Protein AF-A0A261BRF2-F1 (afdb_monomer)

Solvent-accessible surface area (backbone atoms only — not comparable to full-atom values): 41954 Å² total; per-residue (Å²): 132,68,72,69,60,55,53,55,58,54,54,64,63,56,60,79,70,39,63,86,68,47,59,76,62,69,67,69,80,64,63,97,81,76,71,51,40,33,42,53,40,31,54,59,48,43,42,53,23,31,44,44,23,51,38,24,49,46,39,28,27,44,70,67,66,56,59,62,63,55,50,51,19,42,69,70,27,16,19,55,68,36,44,59,54,58,74,68,53,64,57,84,68,47,53,61,52,54,48,54,49,48,55,38,27,52,53,49,41,70,72,50,50,72,65,58,52,51,42,54,55,48,50,56,54,48,52,55,47,52,53,52,42,21,49,52,27,50,52,61,74,77,42,69,58,65,62,44,49,51,52,34,54,54,48,65,69,32,67,69,44,57,60,56,64,49,47,47,59,66,69,58,41,50,44,42,34,56,36,45,64,55,70,70,52,92,71,79,66,71,94,47,39,71,64,50,39,47,39,54,49,49,39,58,72,40,42,68,58,55,49,50,25,54,57,35,32,73,42,33,51,67,73,44,48,47,55,49,47,65,40,46,45,58,55,53,49,50,56,48,48,55,51,53,51,53,51,46,51,74,42,44,76,58,58,73,44,45,55,61,42,43,52,52,49,51,53,50,47,50,55,47,42,67,64,45,69,90,40,59,72,73,60,55,17,60,50,45,54,62,48,47,60,33,54,54,46,28,65,36,59,89,47,32,50,81,63,59,70,46,38,34,39,94,50,72,71,55,56,64,42,39,68,55,38,59,69,28,69,65,38,27,63,65,61,40,65,71,47,85,51,61,72,57,58,63,71,42,48,65,51,56,55,49,42,58,45,49,53,56,24,50,54,33,44,54,52,33,50,53,42,41,70,77,24,46,68,32,40,52,52,42,20,50,30,44,33,50,38,29,71,43,45,91,62,70,69,69,64,58,48,59,52,54,41,50,48,59,67,72,32,63,80,51,81,73,80,62,66,70,60,52,55,50,41,66,56,42,54,45,51,61,50,47,40,51,51,39,50,51,51,47,43,51,52,27,51,57,46,54,77,73,40,64,64,66,50,41,53,50,25,52,55,52,57,65,74,52,80,77,52,100,44,43,57,62,31,49,52,56,54,63,70,39,70,39,34,69,59,44,51,62,53,41,63,51,32,60,62,49,49,56,51,41,52,52,38,60,62,43,67,30,64,69,61,52,63,59,29,49,61,49,53,51,49,52,51,53,48,47,72,70,28,44,58,39,57,27,13,39,44,34,52,79,69,64,88,56,68,64,61,57,52,50,51,52,50,40,49,50,38,47,52,57,63,83,33,50,61,52,36,50,53,43,53,53,38,47,49,54,25,50,53,37,47,49,52,48,58,49,50,49,59,44,44,36,75,70,56,82,90,52,90,84,40,71,57,70,62,44,76,62,33,53,62,37,26,29,31,27,9,46,21,46,49,52,46,40,37,50,28,54,50,52,73,42,42,64,64,54,54,52,64,53,66,50,55,68,68,60,44,50,49,43,42,73,65,48,93,45,70,67,45,22,56,47,52,74,54,44,47,63,62,50,50,52,33,52,52,42,42,50,54,48,27,58,52,26,59,79,31,58,85,57,50,66,84,56,42,46,57,49,30,68,56,55,58,68,43,58,51,48,72,91,43,30,54,61,48,24,59,53,50,62,73,67,65,69,85,50,68,73,61,41,50,49,38,55,48,26,47,62,52,40,74,57,70,46,46,48,61,88,54,43,71,29,20,61,43,17,43,56,27,49,55,57,53,47,56,33,46,31,60,72,54,68,66,61,82,86,75,130

InterPro domains:
  IPR003125 Domain of unknown function WSN [PF02206] (38-101)
  IPR003125 Domain of unknown function WSN [SM00453] (36-104)
  IPR053345 Ankyrin repeat-containing protein [PTHR22956] (5-781)

pLDDT: mean 86.09, std 14.33, range [21.94, 97.5]

Structure (mmCIF, N/CA/C/O backbone):
data_AF-A0A261BRF2-F1
#
_entry.id   AF-A0A261BRF2-F1
#
loop_
_atom_site.group_PDB
_atom_site.id
_atom_site.type_symbol
_atom_site.label_atom_id
_atom_site.label_alt_id
_atom_site.label_comp_id
_atom_site.label_asym_id
_atom_site.label_entity_id
_atom_site.label_seq_id
_atom_site.pdbx_PDB_ins_code
_atom_site.Cartn_x
_atom_site.Cartn_y
_atom_site.Cartn_z
_atom_site.occupancy
_atom_site.B_iso_or_equiv
_atom_site.auth_seq_id
_atom_site.auth_comp_id
_atom_site.auth_asym_id
_atom_site.auth_atom_id
_atom_site.pdbx_PDB_model_num
ATOM 1 N N . MET A 1 1 ? 21.878 27.424 11.211 1.00 31.38 1 MET A N 1
ATOM 2 C CA . MET A 1 1 ? 20.551 27.672 10.591 1.00 31.38 1 MET A CA 1
ATOM 3 C C . MET A 1 1 ? 19.812 26.413 10.099 1.00 31.38 1 MET A C 1
ATOM 5 O O . MET A 1 1 ? 18.724 26.542 9.557 1.00 31.38 1 MET A O 1
ATOM 9 N N . TRP A 1 2 ? 20.334 25.199 10.326 1.00 21.94 2 TRP A N 1
ATOM 10 C CA . TRP A 1 2 ? 19.671 23.930 9.961 1.00 21.94 2 TRP A CA 1
ATOM 11 C C . TRP A 1 2 ? 18.893 23.266 11.114 1.00 21.94 2 TRP A C 1
ATOM 13 O O . TRP A 1 2 ? 18.024 22.437 10.879 1.00 21.94 2 TRP A O 1
ATOM 23 N N . ILE A 1 3 ? 19.132 23.689 12.359 1.00 26.03 3 ILE A N 1
ATOM 24 C CA . ILE A 1 3 ? 18.492 23.117 13.557 1.00 26.03 3 ILE A CA 1
ATOM 25 C C . ILE A 1 3 ? 17.053 23.643 13.758 1.00 26.03 3 ILE A C 1
ATOM 27 O O . ILE A 1 3 ? 16.208 22.935 14.289 1.00 26.03 3 ILE A O 1
ATOM 31 N N . GLN A 1 4 ? 16.713 24.825 13.229 1.00 24.23 4 GLN A N 1
ATOM 32 C CA . GLN A 1 4 ? 15.351 25.378 13.320 1.00 24.23 4 GLN A CA 1
ATOM 33 C C . GLN A 1 4 ? 14.368 24.825 12.270 1.00 24.23 4 GLN A C 1
ATOM 35 O O . GLN A 1 4 ? 13.163 24.896 12.488 1.00 24.23 4 GLN A O 1
ATOM 40 N N . LYS A 1 5 ? 14.838 24.212 11.171 1.00 26.39 5 LYS A N 1
ATOM 41 C CA . LYS A 1 5 ? 13.950 23.577 10.172 1.00 26.39 5 LYS A CA 1
ATOM 42 C C . LYS A 1 5 ? 13.576 22.129 10.517 1.00 26.39 5 LYS A C 1
ATOM 44 O O . LYS A 1 5 ? 12.521 21.668 10.099 1.00 26.39 5 LYS A O 1
ATOM 49 N N . VAL A 1 6 ? 14.377 21.443 11.336 1.00 28.50 6 VAL A N 1
ATOM 50 C CA . VAL A 1 6 ? 14.072 20.081 11.818 1.00 28.50 6 VAL A CA 1
ATOM 51 C C . VAL A 1 6 ? 13.039 20.103 12.952 1.00 28.50 6 VAL A C 1
ATOM 53 O O . VAL A 1 6 ? 12.199 19.213 13.032 1.00 28.50 6 VAL A O 1
ATOM 56 N N . ILE A 1 7 ? 13.007 21.164 13.765 1.00 27.44 7 ILE A N 1
ATOM 57 C CA . ILE A 1 7 ? 12.007 21.313 14.836 1.00 27.44 7 ILE A CA 1
ATOM 58 C C . ILE A 1 7 ? 10.604 21.584 14.262 1.00 27.44 7 ILE A C 1
ATOM 60 O O . ILE A 1 7 ? 9.628 21.051 14.778 1.00 27.44 7 ILE A O 1
ATOM 64 N N . ILE A 1 8 ? 10.486 22.294 13.135 1.00 26.92 8 ILE A N 1
ATOM 65 C CA . ILE A 1 8 ? 9.185 22.535 12.483 1.00 26.92 8 ILE A CA 1
ATOM 66 C C . ILE A 1 8 ? 8.630 21.251 11.831 1.00 26.92 8 ILE A C 1
ATOM 68 O O . ILE A 1 8 ? 7.425 21.020 11.869 1.00 26.92 8 ILE A O 1
ATOM 72 N N . PHE A 1 9 ? 9.484 20.356 11.320 1.00 25.62 9 PHE A N 1
ATOM 73 C CA . PHE A 1 9 ? 9.036 19.079 10.737 1.00 25.62 9 PHE A CA 1
ATOM 74 C C . PHE A 1 9 ? 8.635 18.030 11.788 1.00 25.62 9 PHE A C 1
ATOM 76 O O . PHE A 1 9 ? 7.752 17.210 11.536 1.00 25.62 9 PHE A O 1
ATOM 83 N N . VAL A 1 10 ? 9.234 18.080 12.983 1.00 28.17 10 VAL A N 1
ATOM 84 C CA . VAL A 1 10 ? 8.809 17.244 14.116 1.00 28.17 10 VAL A CA 1
ATOM 85 C C . VAL A 1 10 ? 7.481 17.752 14.686 1.00 28.17 10 VAL A C 1
ATOM 87 O O . VAL A 1 10 ? 6.612 16.936 14.968 1.00 28.17 10 VAL A O 1
ATOM 90 N N . VAL A 1 11 ? 7.249 19.069 14.749 1.00 25.25 11 VAL A N 1
ATOM 91 C CA . VAL A 1 11 ? 5.980 19.642 15.242 1.00 25.25 11 VAL A CA 1
ATOM 92 C C . VAL A 1 11 ? 4.785 19.307 14.331 1.00 25.25 11 VAL A C 1
ATOM 94 O O . VAL A 1 11 ? 3.735 18.930 14.842 1.00 25.25 11 VAL A O 1
ATOM 97 N N . PHE A 1 12 ? 4.945 19.281 13.002 1.00 24.69 12 PHE A N 1
ATOM 98 C CA . PHE A 1 12 ? 3.851 18.886 12.093 1.00 24.69 12 PHE A CA 1
ATOM 99 C C . PHE A 1 12 ? 3.505 17.383 12.112 1.00 24.69 12 PHE A C 1
ATOM 101 O O . PHE A 1 12 ? 2.407 16.999 11.710 1.00 24.69 12 PHE A O 1
ATOM 108 N N . CYS A 1 13 ? 4.389 16.515 12.620 1.00 25.97 13 CYS A N 1
ATOM 109 C CA . CYS A 1 13 ? 4.062 15.098 12.833 1.00 25.97 13 CYS A CA 1
ATOM 110 C C . CYS A 1 13 ? 3.336 14.841 14.166 1.00 25.97 13 CYS A C 1
ATOM 112 O O . CYS A 1 13 ? 2.725 13.782 14.325 1.00 25.97 13 CYS A O 1
ATOM 114 N N . PHE A 1 14 ? 3.358 15.794 15.104 1.00 25.31 14 PHE A N 1
ATOM 115 C CA . PHE A 1 14 ? 2.656 15.678 16.385 1.00 25.31 14 PHE A CA 1
ATOM 116 C C . PHE A 1 14 ? 1.165 16.064 16.310 1.00 25.31 14 PHE A C 1
ATOM 118 O O . PHE A 1 14 ? 0.384 15.546 17.102 1.00 25.31 14 PHE A O 1
ATOM 125 N N . GLU A 1 15 ? 0.719 16.832 15.308 1.00 24.03 15 GLU A N 1
ATOM 126 C CA . GLU A 1 15 ? -0.696 17.247 15.197 1.00 24.03 15 GLU A CA 1
ATOM 127 C C . GLU A 1 15 ? -1.635 16.207 14.550 1.00 24.03 15 GLU A C 1
ATOM 129 O O . GLU A 1 15 ? -2.853 16.290 14.699 1.00 24.03 15 GLU A O 1
ATOM 134 N N . SER A 1 16 ? -1.117 15.169 13.880 1.00 27.06 16 SER A N 1
ATOM 135 C CA . SER A 1 16 ? -1.974 14.186 13.181 1.00 27.06 16 SER A CA 1
ATOM 136 C C . SER A 1 16 ? -2.529 13.054 14.061 1.00 27.06 16 SER A C 1
ATOM 138 O O . SER A 1 16 ? -3.388 12.302 13.608 1.00 27.06 16 SER A O 1
ATOM 140 N N . ASN A 1 17 ? -2.085 12.947 15.320 1.00 30.27 17 ASN A N 1
ATOM 141 C CA . ASN A 1 17 ? -2.531 11.912 16.269 1.00 30.27 17 ASN A CA 1
ATOM 142 C C . ASN A 1 17 ? -3.094 12.483 17.586 1.00 30.27 17 ASN A C 1
ATOM 144 O O . ASN A 1 17 ? -3.464 11.733 18.490 1.00 30.27 17 ASN A O 1
ATOM 148 N N . GLU A 1 18 ? -3.176 13.811 17.693 1.00 25.95 18 GLU A N 1
ATOM 149 C CA . GLU A 1 18 ? -3.864 14.508 18.784 1.00 25.95 18 GLU A CA 1
ATOM 150 C C . GLU A 1 18 ? -5.332 14.818 18.459 1.00 25.95 18 GLU A C 1
ATOM 152 O O . GLU A 1 18 ? -6.128 14.989 19.379 1.00 25.95 18 GLU A O 1
ATOM 157 N N . SER A 1 19 ? -5.734 14.785 17.183 1.00 25.44 19 SER A N 1
ATOM 158 C CA . SER A 1 19 ? -7.124 15.036 16.766 1.00 25.44 19 SER A CA 1
ATOM 159 C C . SER A 1 19 ? -8.118 14.062 17.412 1.00 25.44 19 SER A C 1
ATOM 161 O O . SER A 1 19 ? -9.146 14.509 17.895 1.00 25.44 19 SER A O 1
ATOM 163 N N . SER A 1 20 ? -7.776 12.779 17.593 1.00 29.03 20 SER A N 1
ATOM 164 C CA . SER A 1 20 ? -8.660 11.826 18.289 1.00 29.03 20 SER A CA 1
ATOM 165 C C . SER A 1 20 ? -8.485 11.786 19.815 1.00 29.03 20 SER A C 1
ATOM 167 O O . SER A 1 20 ? -9.184 11.033 20.490 1.00 29.03 20 SER A O 1
ATOM 169 N N . ARG A 1 21 ? -7.511 12.520 20.378 1.00 28.22 21 ARG A N 1
ATOM 170 C CA . ARG A 1 21 ? -7.203 12.533 21.824 1.00 28.22 21 ARG A CA 1
ATOM 171 C C . ARG A 1 21 ? -7.561 13.849 22.516 1.00 28.22 21 ARG A C 1
ATOM 173 O O . ARG A 1 21 ? -7.746 13.835 23.728 1.00 28.22 21 ARG A O 1
ATOM 180 N N . ILE A 1 22 ? -7.690 14.946 21.770 1.00 25.91 22 ILE A N 1
ATOM 181 C CA . ILE A 1 22 ? -8.025 16.283 22.289 1.00 25.91 22 ILE A CA 1
ATOM 182 C C . ILE A 1 22 ? -9.531 16.601 22.160 1.00 25.91 22 ILE A C 1
ATOM 184 O O . ILE A 1 22 ? -10.041 17.472 22.866 1.00 25.91 22 ILE A O 1
ATOM 188 N N . GLU A 1 23 ? -10.284 15.870 21.334 1.00 30.80 23 GLU A N 1
ATOM 189 C CA . GLU A 1 23 ? -11.697 16.181 21.056 1.00 30.80 23 GLU A CA 1
ATOM 190 C C . GLU A 1 23 ? -12.680 15.871 22.193 1.00 30.80 23 GLU A C 1
ATOM 192 O O . GLU A 1 23 ? -13.693 16.557 22.314 1.00 30.80 23 GLU A O 1
ATOM 197 N N . THR A 1 24 ? -12.380 14.930 23.092 1.00 32.25 24 THR A N 1
ATOM 198 C CA . THR A 1 24 ? -13.253 14.663 24.253 1.00 32.25 24 THR A CA 1
ATOM 199 C C . THR A 1 24 ? -13.084 15.666 25.395 1.00 32.25 24 THR A C 1
ATOM 201 O O . THR A 1 24 ? -14.054 15.926 26.108 1.00 32.25 24 THR A O 1
ATOM 204 N N . ASP A 1 25 ? -11.900 16.272 25.550 1.00 27.81 25 ASP A N 1
ATOM 205 C CA . ASP A 1 25 ? -11.641 17.237 26.631 1.00 27.81 25 ASP A CA 1
ATOM 206 C C . ASP A 1 25 ? -11.954 18.687 26.219 1.00 27.81 25 ASP A C 1
ATOM 208 O O . ASP A 1 25 ? -12.416 19.470 27.050 1.00 27.81 25 ASP A O 1
ATOM 212 N N . ARG A 1 26 ? -11.834 19.054 24.929 1.00 24.53 26 ARG A N 1
ATOM 213 C CA . ARG A 1 26 ? -12.179 20.416 24.462 1.00 24.53 26 ARG A CA 1
ATOM 214 C C . ARG A 1 26 ? -13.676 20.737 24.438 1.00 24.53 26 ARG A C 1
ATOM 216 O O . ARG A 1 26 ? -14.020 21.915 24.440 1.00 24.53 26 ARG A O 1
ATOM 223 N N . TYR A 1 27 ? -14.562 19.741 24.475 1.00 32.81 27 TYR A N 1
ATOM 224 C CA . TYR A 1 27 ? -16.014 19.972 24.530 1.00 32.81 27 TYR A CA 1
ATOM 225 C C . TYR A 1 27 ? -16.601 20.022 25.948 1.00 32.81 27 TYR A C 1
ATOM 227 O O . TYR A 1 27 ? -17.782 20.327 26.095 1.00 32.81 27 TYR A O 1
ATOM 235 N N . ARG A 1 28 ? -15.823 19.741 27.005 1.00 37.06 28 ARG A N 1
ATOM 236 C CA . ARG A 1 28 ? -16.359 19.690 28.382 1.00 37.06 28 ARG A CA 1
ATOM 237 C C . ARG A 1 28 ? -16.002 20.884 29.266 1.00 37.06 28 ARG A C 1
ATOM 239 O O . ARG A 1 28 ? -16.651 21.053 30.293 1.00 37.06 28 ARG A O 1
ATOM 246 N N . SER A 1 29 ? -15.063 21.748 28.874 1.00 26.61 29 SER A N 1
ATOM 247 C CA . SER A 1 29 ? -14.712 22.942 29.665 1.00 26.61 29 SER A CA 1
ATOM 248 C C . SER A 1 29 ? -15.306 24.259 29.146 1.00 26.61 29 SER A C 1
ATOM 250 O O . SER A 1 29 ? -14.925 25.320 29.633 1.00 26.61 29 SER A O 1
ATOM 252 N N . VAL A 1 30 ? -16.247 24.220 28.195 1.00 27.02 30 VAL A N 1
ATOM 253 C CA . VAL A 1 30 ? -16.987 25.410 27.738 1.00 27.02 30 VAL A CA 1
ATOM 254 C C . VAL A 1 30 ? -18.493 25.168 27.862 1.00 27.02 30 VAL A C 1
ATOM 256 O O . VAL A 1 30 ? -19.142 24.642 26.966 1.00 27.02 30 VAL A O 1
ATOM 259 N N . SER A 1 31 ? -19.025 25.604 29.006 1.00 31.64 31 SER A N 1
ATOM 260 C CA . SER A 1 31 ? -20.436 25.869 29.331 1.00 31.64 31 SER A CA 1
ATOM 261 C C . SER A 1 31 ? -21.434 24.701 29.252 1.00 31.64 31 SER A C 1
ATOM 263 O O . SER A 1 31 ? -21.792 24.215 28.184 1.00 31.64 31 SER A O 1
ATOM 265 N N . ALA A 1 32 ? -22.040 24.373 30.395 1.00 38.34 32 ALA A N 1
ATOM 266 C CA . ALA A 1 32 ? -23.273 23.587 30.494 1.00 38.34 32 ALA A CA 1
ATOM 267 C C . ALA A 1 32 ? -24.513 24.272 29.849 1.00 38.34 32 ALA A C 1
ATOM 269 O O . ALA A 1 32 ? -25.628 23.783 30.002 1.00 38.34 32 ALA A O 1
ATOM 270 N N . GLU A 1 33 ? -24.342 25.390 29.129 1.00 42.78 33 GLU A N 1
ATOM 271 C CA . GLU A 1 33 ? -25.420 26.204 28.543 1.00 42.78 33 GLU A CA 1
ATOM 272 C C . GLU A 1 33 ? -25.706 25.915 27.053 1.00 42.78 33 GLU A C 1
ATOM 274 O O . GLU A 1 33 ? -26.703 26.408 26.536 1.00 42.78 33 GLU A O 1
ATOM 279 N N . ASN A 1 34 ? -24.906 25.084 26.363 1.00 65.62 34 ASN A N 1
ATOM 280 C CA . ASN A 1 34 ? -25.041 24.829 24.911 1.00 65.62 34 ASN A CA 1
ATOM 281 C C . ASN A 1 34 ? -25.430 23.386 24.514 1.00 65.62 34 ASN A C 1
ATOM 283 O O . ASN A 1 34 ? -25.444 23.046 23.325 1.00 65.62 34 ASN A O 1
ATOM 287 N N . ASP A 1 35 ? -25.760 22.515 25.470 1.00 83.94 35 ASP A N 1
ATOM 288 C CA . ASP A 1 35 ? -26.188 21.147 25.157 1.00 83.94 35 ASP A CA 1
ATOM 289 C C . ASP A 1 35 ? -27.617 21.102 24.598 1.00 83.94 35 ASP A C 1
ATOM 291 O O . ASP A 1 35 ? -28.536 21.742 25.111 1.00 83.94 35 ASP A O 1
ATOM 295 N N . SER A 1 36 ? -27.830 20.273 23.572 1.00 92.06 36 SER A N 1
ATOM 296 C CA . SER A 1 36 ? -29.182 19.969 23.091 1.00 92.06 36 SER A CA 1
ATOM 297 C C . SER A 1 36 ? -29.968 19.168 24.137 1.00 92.06 36 SER A C 1
ATOM 299 O O . SER A 1 36 ? -29.390 18.428 24.939 1.00 92.06 36 SER A O 1
ATOM 301 N N . ASN A 1 37 ? -31.298 19.267 24.127 1.00 95.75 37 ASN A N 1
ATOM 302 C CA . ASN A 1 37 ? -32.138 18.510 25.058 1.00 95.75 37 ASN A CA 1
ATOM 303 C C . ASN A 1 37 ? -31.967 17.000 24.864 1.00 95.75 37 ASN A C 1
ATOM 305 O O . ASN A 1 37 ? -31.973 16.243 25.835 1.00 95.75 37 ASN A O 1
ATOM 309 N N . LEU A 1 38 ? -31.780 16.568 23.616 1.00 95.75 38 LEU A N 1
ATOM 310 C CA . LEU A 1 38 ? -31.495 15.185 23.271 1.00 95.75 38 LEU A CA 1
ATOM 311 C C . LEU A 1 38 ? -30.168 14.713 23.873 1.00 95.75 38 LEU A C 1
ATOM 313 O O . LEU A 1 38 ? -30.101 13.604 24.404 1.00 95.75 38 LEU A O 1
ATOM 317 N N . LEU A 1 39 ? -29.134 15.562 23.852 1.00 95.19 39 LEU A N 1
ATOM 318 C CA . LEU A 1 39 ? -27.854 15.234 24.473 1.00 95.19 39 LEU A CA 1
ATOM 319 C C . LEU A 1 39 ? -27.972 15.126 26.000 1.00 95.19 39 LEU A C 1
ATOM 321 O O . LEU A 1 39 ? -27.356 14.238 26.584 1.00 95.19 39 LEU A O 1
ATOM 325 N N . LEU A 1 40 ? -28.778 15.973 26.648 1.00 94.38 40 LEU A N 1
ATOM 326 C CA . LEU A 1 40 ? -29.038 15.870 28.091 1.00 94.38 40 LEU A CA 1
ATOM 327 C C . LEU A 1 40 ? -29.706 14.532 28.448 1.00 94.38 40 LEU A C 1
ATOM 329 O O . LEU A 1 40 ? -29.228 13.828 29.334 1.00 94.38 40 LEU A O 1
ATOM 333 N N . VAL A 1 41 ? -30.733 14.123 27.692 1.00 95.50 41 VAL A N 1
ATOM 334 C CA . VAL A 1 41 ? -31.372 12.803 27.862 1.00 95.50 41 VAL A CA 1
ATOM 335 C C . VAL A 1 41 ? -30.374 11.662 27.643 1.00 95.50 41 VAL A C 1
ATOM 337 O O . VAL A 1 41 ? -30.378 10.684 28.392 1.00 95.50 41 VAL A O 1
ATOM 340 N N . TYR A 1 42 ? -29.504 11.769 26.635 1.00 95.25 42 TYR A N 1
ATOM 341 C CA . TYR A 1 42 ? -28.429 10.798 26.432 1.00 95.25 42 TYR A CA 1
ATOM 342 C C . TYR A 1 42 ? -27.491 10.723 27.642 1.00 95.25 42 TYR A C 1
ATOM 344 O O . TYR A 1 42 ? -27.189 9.619 28.090 1.00 95.25 42 TYR A O 1
ATOM 352 N N . LYS A 1 43 ? -27.035 11.864 28.179 1.00 93.56 43 LYS A N 1
ATOM 353 C CA . LYS A 1 43 ? -26.105 11.904 29.320 1.00 93.56 43 LYS A CA 1
ATOM 354 C C . LYS A 1 43 ? -26.680 11.137 30.511 1.00 93.56 43 LYS A C 1
ATOM 356 O O . LYS A 1 43 ? -25.986 10.272 31.042 1.00 93.56 43 LYS A O 1
ATOM 361 N N . ASP A 1 44 ? -27.952 11.348 30.824 1.00 93.56 44 ASP A N 1
ATOM 362 C CA . ASP A 1 44 ? -28.674 10.626 31.875 1.00 93.56 44 ASP A CA 1
ATOM 363 C C . ASP A 1 44 ? -28.756 9.115 31.606 1.00 93.56 44 ASP A C 1
ATOM 365 O O . ASP A 1 44 ? -28.408 8.287 32.449 1.00 93.56 44 ASP A O 1
ATOM 369 N N . LEU A 1 45 ? -29.155 8.722 30.394 1.00 95.62 45 LEU A N 1
ATOM 370 C CA . LEU A 1 45 ? -29.219 7.310 30.009 1.00 95.62 45 LEU A CA 1
ATOM 371 C C . LEU A 1 45 ? -27.835 6.639 29.989 1.00 95.62 45 LEU A C 1
ATOM 373 O O . LEU A 1 45 ? -27.728 5.443 30.268 1.00 95.62 45 LEU A O 1
ATOM 377 N N . SER A 1 46 ? -26.774 7.393 29.691 1.00 95.38 46 SER A N 1
ATOM 378 C CA . SER A 1 46 ? -25.397 6.895 29.653 1.00 95.38 46 SER A CA 1
ATOM 379 C C . SER A 1 46 ? -24.881 6.498 31.040 1.00 95.38 46 SER A C 1
ATOM 381 O O . SER A 1 46 ? -24.166 5.504 31.142 1.00 95.38 46 SER A O 1
ATOM 383 N N . ILE A 1 47 ? -25.311 7.196 32.102 1.00 96.06 47 ILE A N 1
ATOM 384 C CA . ILE A 1 47 ? -25.012 6.851 33.505 1.00 96.06 47 ILE A CA 1
ATOM 385 C C . ILE A 1 47 ? -25.504 5.428 33.792 1.00 96.06 47 ILE A C 1
ATOM 387 O O . ILE A 1 47 ? -24.736 4.557 34.200 1.00 96.06 47 ILE A O 1
ATOM 391 N N . LEU A 1 48 ? -26.779 5.152 33.494 1.00 95.69 48 LEU A N 1
ATOM 392 C CA . LEU A 1 48 ? -27.341 3.807 33.647 1.00 95.69 48 LEU A CA 1
ATOM 393 C C . LEU A 1 48 ? -26.649 2.783 32.752 1.00 95.69 48 LEU A C 1
ATOM 395 O O . LEU A 1 48 ? -26.405 1.660 33.183 1.00 95.69 48 LEU A O 1
ATOM 399 N N . SER A 1 49 ? -26.346 3.161 31.511 1.00 96.38 49 SER A N 1
ATOM 400 C CA . SER A 1 49 ? -25.707 2.281 30.534 1.00 96.38 49 SER A CA 1
ATOM 401 C C . SER A 1 49 ? -24.362 1.766 31.052 1.00 96.38 49 SER A C 1
ATOM 403 O O . SER A 1 49 ? -24.132 0.556 31.045 1.00 96.38 49 SER A O 1
ATOM 405 N N . ARG A 1 50 ? -23.518 2.659 31.585 1.00 97.06 50 ARG A N 1
ATOM 406 C CA . ARG A 1 50 ? -22.214 2.316 32.170 1.00 97.06 50 ARG A CA 1
ATOM 407 C C . ARG A 1 50 ? -22.350 1.440 33.414 1.00 97.06 50 ARG A C 1
ATOM 409 O O . ARG A 1 50 ? -21.710 0.393 33.481 1.00 97.06 50 ARG A O 1
ATOM 416 N N . ILE A 1 51 ? -23.224 1.805 34.357 1.00 96.81 51 ILE A N 1
ATOM 417 C CA . ILE A 1 51 ? -23.431 1.038 35.600 1.00 96.81 51 ILE A CA 1
ATOM 418 C C . ILE A 1 51 ? -23.950 -0.376 35.301 1.00 96.81 51 ILE A C 1
ATOM 420 O O . ILE A 1 51 ? -23.393 -1.360 35.786 1.00 96.81 51 ILE A O 1
ATOM 424 N N . VAL A 1 52 ? -24.993 -0.503 34.476 1.00 96.31 52 VAL A N 1
ATOM 425 C CA . VAL A 1 52 ? -25.584 -1.807 34.129 1.00 96.31 52 VAL A CA 1
ATOM 426 C C . VAL A 1 52 ? -24.578 -2.672 33.369 1.00 96.31 52 VAL A C 1
ATOM 428 O O . VAL A 1 52 ? -24.516 -3.882 33.590 1.00 96.31 52 VAL A O 1
ATOM 431 N N . ASN A 1 53 ? -23.746 -2.072 32.512 1.00 95.88 53 ASN A N 1
ATOM 432 C CA . ASN A 1 53 ? -22.709 -2.819 31.816 1.00 95.88 53 ASN A CA 1
ATOM 433 C C . ASN A 1 53 ? -21.571 -3.267 32.752 1.00 95.88 53 ASN A C 1
ATOM 435 O O . ASN A 1 53 ? -21.094 -4.394 32.599 1.00 95.88 53 ASN A O 1
ATOM 439 N N . ALA A 1 54 ? -21.189 -2.455 33.743 1.00 96.12 54 ALA A N 1
ATOM 440 C CA . ALA A 1 54 ? -20.234 -2.843 34.784 1.00 96.12 54 ALA A CA 1
ATOM 441 C C . ALA A 1 54 ? -20.753 -4.021 35.622 1.00 96.12 54 ALA A C 1
ATOM 443 O O . ALA A 1 54 ? -20.036 -5.004 35.811 1.00 96.12 54 ALA A O 1
ATOM 444 N N . ILE A 1 55 ? -22.025 -3.975 36.037 1.00 95.25 55 ILE A N 1
ATOM 445 C CA . ILE A 1 55 ? -22.695 -5.080 36.741 1.00 95.25 55 ILE A CA 1
ATOM 446 C C . ILE A 1 55 ? -22.677 -6.348 35.884 1.00 95.25 55 ILE A C 1
ATOM 448 O O . ILE A 1 55 ? -22.316 -7.414 36.376 1.00 95.25 55 ILE A O 1
ATOM 452 N N . ALA A 1 56 ? -23.009 -6.242 34.593 1.00 94.88 56 ALA A N 1
ATOM 453 C CA . ALA A 1 56 ? -23.010 -7.388 33.690 1.00 94.88 56 ALA A CA 1
ATOM 454 C C . ALA A 1 56 ? -21.617 -8.013 33.513 1.00 94.88 56 ALA A C 1
ATOM 456 O O . ALA A 1 56 ? -21.501 -9.239 33.508 1.00 94.88 56 ALA A O 1
ATOM 457 N N . LEU A 1 57 ? -20.568 -7.193 33.399 1.00 94.00 57 LEU A N 1
ATOM 458 C CA . LEU A 1 57 ? -19.184 -7.664 33.309 1.00 94.00 57 LEU A CA 1
ATOM 459 C C . LEU A 1 57 ? -18.735 -8.348 34.603 1.00 94.00 57 LEU A C 1
ATOM 461 O O . LEU A 1 57 ? -18.217 -9.461 34.543 1.00 94.00 57 LEU A O 1
ATOM 465 N N . GLN A 1 58 ? -18.970 -7.721 35.758 1.00 92.38 58 GLN A N 1
ATOM 466 C CA . GLN A 1 58 ? -18.587 -8.265 37.062 1.00 92.38 58 GLN A CA 1
ATOM 467 C C . GLN A 1 58 ? -19.336 -9.569 37.368 1.00 92.38 58 GLN A C 1
ATOM 469 O O . GLN A 1 58 ? -18.721 -10.570 37.730 1.00 92.38 58 GLN A O 1
ATOM 474 N N . SER A 1 59 ? -20.655 -9.586 37.159 1.00 91.62 59 SER A N 1
ATOM 475 C CA . SER A 1 59 ? -21.508 -10.765 37.347 1.00 91.62 59 SER A CA 1
ATOM 476 C C . SER A 1 59 ? -21.041 -11.935 36.477 1.00 91.62 59 SER A C 1
ATOM 478 O O . SER A 1 59 ? -20.801 -13.043 36.960 1.00 91.62 59 SER A O 1
ATOM 480 N N . ALA A 1 60 ? -20.798 -11.683 35.189 1.00 91.19 60 ALA A N 1
ATOM 481 C CA . ALA A 1 60 ? -20.327 -12.722 34.288 1.00 91.19 60 ALA A CA 1
ATOM 482 C C . ALA A 1 60 ? -18.876 -13.159 34.589 1.00 91.19 60 ALA A C 1
ATOM 484 O O . ALA A 1 60 ? -18.533 -14.312 34.325 1.00 91.19 60 ALA A O 1
ATOM 485 N N . ALA A 1 61 ? -18.017 -12.278 35.117 1.00 90.81 61 ALA A N 1
ATOM 486 C CA . ALA A 1 61 ? -16.658 -12.632 35.528 1.00 90.81 61 ALA A CA 1
ATOM 487 C C . ALA A 1 61 ? -16.681 -13.594 36.723 1.00 90.81 61 ALA A C 1
ATOM 489 O O . ALA A 1 61 ? -16.002 -14.618 36.687 1.00 90.81 61 ALA A O 1
ATOM 490 N N . VAL A 1 62 ? -17.529 -13.323 37.721 1.00 88.50 62 VAL A N 1
ATOM 491 C CA . VAL A 1 62 ? -17.747 -14.208 38.876 1.00 88.50 62 VAL A CA 1
ATOM 492 C C . VAL A 1 62 ? -18.233 -15.594 38.440 1.00 88.50 62 VAL A C 1
ATOM 494 O O . VAL A 1 62 ? -17.714 -16.602 38.911 1.00 88.50 62 VAL A O 1
ATOM 497 N N . HIS A 1 63 ? -19.155 -15.671 37.478 1.00 86.75 63 HIS A N 1
ATOM 498 C CA . HIS A 1 63 ? -19.652 -16.947 36.948 1.00 86.75 63 HIS A CA 1
ATOM 499 C C . HIS A 1 63 ? -18.735 -17.609 35.901 1.00 86.75 63 HIS A C 1
ATOM 501 O O . HIS A 1 63 ? -19.133 -18.595 35.281 1.00 86.75 63 HIS A O 1
ATOM 507 N N . ASN A 1 64 ? -17.527 -17.080 35.661 1.00 84.50 64 ASN A N 1
ATOM 508 C CA . ASN A 1 64 ? -16.607 -17.549 34.615 1.00 84.50 64 ASN A CA 1
ATOM 509 C C . ASN A 1 64 ? -17.256 -17.621 33.208 1.00 84.50 64 ASN A C 1
ATOM 511 O O . ASN A 1 64 ? -16.902 -18.453 32.372 1.00 84.50 64 ASN A O 1
ATOM 515 N N . ALA A 1 65 ? -18.228 -16.746 32.948 1.00 85.56 65 ALA A N 1
ATOM 516 C CA . ALA A 1 65 ? -18.993 -16.677 31.705 1.00 85.56 65 ALA A CA 1
ATOM 517 C C . ALA A 1 65 ? -18.452 -15.608 30.732 1.00 85.56 65 ALA A C 1
ATOM 519 O O . ALA A 1 65 ? -18.821 -15.589 29.553 1.00 85.56 65 ALA A O 1
ATOM 520 N N . VAL A 1 66 ? -17.573 -14.710 31.198 1.00 85.56 66 VAL A N 1
ATOM 521 C CA . VAL A 1 66 ? -16.934 -13.686 30.355 1.00 85.56 66 VAL A CA 1
ATOM 522 C C . VAL A 1 66 ? -15.853 -14.304 29.480 1.00 85.56 66 VAL A C 1
ATOM 524 O O . VAL A 1 66 ? -14.860 -14.858 29.952 1.00 85.56 66 VAL A O 1
ATOM 527 N N . LYS A 1 67 ? -15.972 -14.087 28.172 1.00 87.25 67 LYS A N 1
ATOM 528 C CA . LYS A 1 67 ? -14.873 -14.314 27.236 1.00 87.25 67 LYS A CA 1
ATOM 529 C C . LYS A 1 67 ? -13.970 -13.086 27.218 1.00 87.25 67 LYS A C 1
ATOM 531 O O . LYS A 1 67 ? -14.128 -12.202 26.383 1.00 87.25 67 LYS A O 1
ATOM 536 N N . ILE A 1 68 ? -13.006 -13.037 28.136 1.00 91.19 68 ILE A N 1
ATOM 537 C CA . ILE A 1 68 ? -12.185 -11.837 28.381 1.00 91.19 68 ILE A CA 1
ATOM 538 C C . ILE A 1 68 ? -11.493 -11.283 27.128 1.00 91.19 68 ILE A C 1
ATOM 540 O O . ILE A 1 68 ? -11.375 -10.073 26.966 1.00 91.19 68 ILE A O 1
ATOM 544 N N . ARG A 1 69 ? -11.098 -12.150 26.189 1.00 91.06 69 ARG A N 1
ATOM 545 C CA . ARG A 1 69 ? -10.496 -11.711 24.923 1.00 91.06 69 ARG A CA 1
ATOM 546 C C . ARG A 1 69 ? -11.457 -10.925 24.044 1.00 91.06 69 ARG A C 1
ATOM 548 O O . ARG A 1 69 ? -10.997 -9.998 23.399 1.00 91.06 69 ARG A O 1
ATOM 555 N N . GLU A 1 70 ? -12.749 -11.260 24.037 1.00 92.31 70 GLU A N 1
ATOM 556 C CA . GLU A 1 70 ? -13.760 -10.475 23.318 1.00 92.31 70 GLU A CA 1
ATOM 557 C C . GLU A 1 70 ? -13.818 -9.061 23.913 1.00 92.31 70 GLU A C 1
ATOM 559 O O . GLU A 1 70 ? -13.616 -8.100 23.178 1.00 92.31 70 GLU A O 1
ATOM 564 N N . VAL A 1 71 ? -13.935 -8.944 25.245 1.00 93.38 71 VAL A N 1
ATOM 565 C CA . VAL A 1 71 ? -13.939 -7.658 25.977 1.00 93.38 71 VAL A CA 1
ATOM 566 C C . VAL A 1 71 ? -12.708 -6.814 25.644 1.00 93.38 71 VAL A C 1
ATOM 568 O O . VAL A 1 71 ? -12.833 -5.653 25.264 1.00 93.38 71 VAL A O 1
ATOM 571 N N . VAL A 1 72 ? -11.513 -7.406 25.739 1.00 94.25 72 VAL A N 1
ATOM 572 C CA . VAL A 1 72 ? -10.255 -6.723 25.414 1.00 94.25 72 VAL A CA 1
ATOM 573 C C . VAL A 1 72 ? -10.273 -6.223 23.972 1.00 94.25 72 VAL A C 1
ATOM 575 O O . VAL A 1 72 ? -9.983 -5.060 23.715 1.00 94.25 72 VAL A O 1
ATOM 578 N N . THR A 1 73 ? -10.630 -7.081 23.019 1.00 93.56 73 THR A N 1
ATOM 579 C CA . THR A 1 73 ? -10.570 -6.738 21.592 1.00 93.56 73 THR A CA 1
ATOM 580 C C . THR A 1 73 ? -11.627 -5.721 21.162 1.00 93.56 73 THR A C 1
ATOM 582 O O . THR A 1 73 ? -11.361 -4.928 20.261 1.00 93.56 73 THR A O 1
ATOM 585 N N . GLU A 1 74 ? -12.778 -5.675 21.844 1.00 93.00 74 GLU A N 1
ATOM 586 C CA . GLU A 1 74 ? -13.790 -4.626 21.671 1.00 93.00 74 GLU A CA 1
ATOM 587 C C . GLU A 1 74 ? -13.253 -3.237 22.062 1.00 93.00 74 GLU A C 1
ATOM 589 O O . GLU A 1 74 ? -13.520 -2.258 21.359 1.00 93.00 74 GLU A O 1
ATOM 594 N N . PHE A 1 75 ? -12.456 -3.143 23.134 1.00 91.88 75 PHE A N 1
ATOM 595 C CA . PHE A 1 75 ? -11.823 -1.884 23.545 1.00 91.88 75 PHE A CA 1
ATOM 596 C C . PHE A 1 75 ? -10.624 -1.510 22.679 1.00 91.88 75 PHE A C 1
ATOM 598 O O . PHE A 1 75 ? -10.527 -0.376 22.214 1.00 91.88 75 PHE A O 1
ATOM 605 N N . LEU A 1 76 ? -9.732 -2.468 22.420 1.00 91.75 76 LEU A N 1
ATOM 606 C CA . LEU A 1 76 ? -8.533 -2.245 21.608 1.00 91.75 76 LEU A CA 1
ATOM 607 C C . LEU A 1 76 ? -8.850 -2.038 20.115 1.00 91.75 76 LEU A C 1
ATOM 609 O O . LEU A 1 76 ? -7.951 -1.690 19.350 1.00 91.75 76 LEU A O 1
ATOM 613 N N . LYS A 1 77 ? -10.114 -2.240 19.703 1.00 91.50 77 LYS A N 1
ATOM 614 C CA . LYS A 1 77 ? -10.584 -2.176 18.309 1.00 91.50 77 LYS A CA 1
ATOM 615 C C . LYS A 1 77 ? -9.774 -3.098 17.389 1.00 91.50 77 LYS A C 1
ATOM 617 O O . LYS A 1 77 ? -9.402 -2.715 16.285 1.00 91.50 77 LYS A O 1
ATOM 622 N N . ALA A 1 78 ? -9.493 -4.308 17.867 1.00 91.88 78 ALA A N 1
ATOM 623 C CA . ALA A 1 78 ? -8.663 -5.298 17.184 1.00 91.88 78 ALA A CA 1
ATOM 624 C C . ALA A 1 78 ? -9.494 -6.524 16.790 1.00 91.88 78 ALA A C 1
ATOM 626 O O . ALA A 1 78 ? -10.306 -6.983 17.587 1.00 91.88 78 ALA A O 1
ATOM 627 N N . ASP A 1 79 ? -9.268 -7.113 15.613 1.00 93.25 79 ASP A N 1
ATOM 628 C CA . ASP A 1 79 ? -9.945 -8.363 15.228 1.00 93.25 79 ASP A CA 1
ATOM 629 C C . ASP A 1 79 ? -9.675 -9.486 16.244 1.00 93.25 79 ASP A C 1
ATOM 631 O O . ASP A 1 79 ? -8.526 -9.870 16.483 1.00 93.25 79 ASP A O 1
ATOM 635 N N . THR A 1 80 ? -10.731 -10.067 16.817 1.00 91.12 80 THR A N 1
ATOM 636 C CA . THR A 1 80 ? -10.608 -11.040 17.911 1.00 91.12 80 THR A CA 1
ATOM 637 C C . THR A 1 80 ? -9.867 -12.314 17.502 1.00 91.12 80 THR A C 1
ATOM 639 O O . THR A 1 80 ? -9.100 -12.875 18.300 1.00 91.12 80 THR A O 1
ATOM 642 N N . LYS A 1 81 ? -10.077 -12.793 16.267 1.00 91.00 81 LYS A N 1
ATOM 643 C CA . LYS A 1 81 ? -9.460 -14.035 15.772 1.00 91.00 81 LYS A CA 1
ATOM 644 C C . LYS A 1 81 ? -7.962 -13.848 15.568 1.00 91.00 81 LYS A C 1
ATOM 646 O O . LYS A 1 81 ? -7.170 -14.621 16.111 1.00 91.00 81 LYS A O 1
ATOM 651 N N . SER A 1 82 ? -7.579 -12.803 14.845 1.00 90.44 82 SER A N 1
ATOM 652 C CA . SER A 1 82 ? -6.183 -12.468 14.583 1.00 90.44 82 SER A CA 1
ATOM 653 C C . SER A 1 82 ? -5.469 -12.081 15.868 1.00 90.44 82 SER A C 1
ATOM 655 O O . SER A 1 82 ? -4.388 -12.602 16.120 1.00 90.44 82 SER A O 1
ATOM 657 N N . PHE A 1 83 ? -6.095 -11.301 16.755 1.00 91.56 83 PHE A N 1
ATOM 658 C CA . PHE A 1 83 ? -5.518 -10.965 18.059 1.00 91.56 83 PHE A CA 1
ATOM 659 C C . PHE A 1 83 ? -5.192 -12.232 18.846 1.00 91.56 83 PHE A C 1
ATOM 661 O O . PHE A 1 83 ? -4.064 -12.418 19.301 1.00 91.56 83 PHE A O 1
ATOM 668 N N . SER A 1 84 ? -6.138 -13.174 18.907 1.00 90.31 84 SER A N 1
ATOM 669 C CA . SER A 1 84 ? -5.934 -14.468 19.558 1.00 90.31 84 SER A CA 1
ATOM 670 C C . SER A 1 84 ? -4.830 -15.315 18.921 1.00 90.31 84 SER A C 1
ATOM 672 O O . SER A 1 84 ? -4.169 -16.062 19.647 1.00 90.31 84 SER A O 1
ATOM 674 N N . ALA A 1 85 ? -4.635 -15.230 17.604 1.00 87.81 85 ALA A N 1
ATOM 675 C CA . ALA A 1 85 ? -3.556 -15.916 16.899 1.00 87.81 85 ALA A CA 1
ATOM 676 C C . ALA A 1 85 ? -2.192 -15.286 17.215 1.00 87.81 85 ALA A C 1
ATOM 678 O O . ALA A 1 85 ? -1.257 -16.000 17.578 1.00 87.81 85 ALA A O 1
ATOM 679 N N . VAL A 1 86 ? -2.086 -13.954 17.163 1.00 86.19 86 VAL A N 1
ATOM 680 C CA . VAL A 1 86 ? -0.819 -13.251 17.397 1.00 86.19 86 VAL A CA 1
ATOM 681 C C . VAL A 1 86 ? -0.347 -13.420 18.840 1.00 86.19 86 VAL A C 1
ATOM 683 O O . VAL A 1 86 ? 0.818 -13.740 19.062 1.00 86.19 86 VAL A O 1
ATOM 686 N N . VAL A 1 87 ? -1.225 -13.284 19.839 1.00 87.50 87 VAL A N 1
ATOM 687 C CA . VAL A 1 87 ? -0.822 -13.390 21.259 1.00 87.50 87 VAL A CA 1
ATOM 688 C C . VAL A 1 87 ? -0.389 -14.800 21.670 1.00 87.50 87 VAL A C 1
ATOM 690 O O . VAL A 1 87 ? 0.305 -14.962 22.674 1.00 87.50 87 VAL A O 1
ATOM 693 N N . LYS A 1 88 ? -0.763 -15.826 20.892 1.00 83.75 88 LYS A N 1
ATOM 694 C CA . LYS A 1 88 ? -0.276 -17.202 21.072 1.00 83.75 88 LYS A CA 1
ATOM 695 C C . LYS A 1 88 ? 1.153 -17.395 20.555 1.00 83.75 88 LYS A C 1
ATOM 697 O O . LYS A 1 88 ? 1.802 -18.355 20.966 1.00 83.75 88 LYS A O 1
ATOM 702 N N . ASN A 1 89 ? 1.667 -16.503 19.703 1.00 75.88 89 ASN A N 1
ATOM 703 C CA . ASN A 1 89 ? 3.029 -16.619 19.190 1.00 75.88 89 ASN A CA 1
ATOM 704 C C . ASN A 1 89 ? 4.056 -16.479 20.316 1.00 75.88 89 ASN A C 1
ATOM 706 O O . ASN A 1 89 ? 3.996 -15.576 21.154 1.00 75.88 89 ASN A O 1
ATOM 710 N N . ASN A 1 90 ? 5.046 -17.368 20.324 1.00 71.06 90 ASN A N 1
ATOM 711 C CA . ASN A 1 90 ? 6.103 -17.362 21.325 1.00 71.06 90 ASN A CA 1
ATOM 712 C C . ASN A 1 90 ? 7.244 -16.402 20.940 1.00 71.06 90 ASN A C 1
ATOM 714 O O . ASN A 1 90 ? 8.356 -16.839 20.660 1.00 71.06 90 ASN A O 1
ATOM 718 N N . LEU A 1 91 ? 6.985 -15.086 20.924 1.00 77.31 91 LEU A N 1
ATOM 719 C CA . LEU A 1 91 ? 8.024 -14.078 20.632 1.00 77.31 91 LEU A CA 1
ATOM 720 C C . LEU A 1 91 ? 9.228 -14.132 21.587 1.00 77.31 91 LEU A C 1
ATOM 722 O O . LEU A 1 91 ? 10.327 -13.777 21.171 1.00 77.31 91 LEU A O 1
ATOM 726 N N . ASN A 1 92 ? 9.066 -14.669 22.803 1.00 79.19 92 ASN A N 1
ATOM 727 C CA . ASN A 1 92 ? 10.184 -14.912 23.724 1.00 79.19 92 ASN A CA 1
ATOM 728 C C . ASN A 1 92 ? 11.208 -15.908 23.160 1.00 79.19 92 ASN A C 1
ATOM 730 O O . ASN A 1 92 ? 12.391 -15.800 23.460 1.00 79.19 92 ASN A O 1
ATOM 734 N N . HIS A 1 93 ? 10.771 -16.858 22.331 1.00 80.06 93 HIS A N 1
ATOM 735 C CA . HIS A 1 93 ? 11.669 -17.768 21.623 1.00 80.06 93 HIS A CA 1
ATOM 736 C C . HIS A 1 93 ? 12.316 -17.104 20.395 1.00 80.06 93 HIS A C 1
ATOM 738 O O . HIS A 1 93 ? 13.467 -17.384 20.073 1.00 80.06 93 HIS A O 1
ATOM 744 N N . PHE A 1 94 ? 11.598 -16.200 19.721 1.00 77.69 94 PHE A N 1
ATOM 745 C CA . PHE A 1 94 ? 12.052 -15.593 18.466 1.00 77.69 94 PHE A CA 1
ATOM 746 C C . PHE A 1 94 ? 13.046 -14.446 18.654 1.00 77.69 94 PHE A C 1
ATOM 748 O O . PHE A 1 94 ? 13.982 -14.332 17.869 1.00 77.69 94 PHE A O 1
ATOM 755 N N . LEU A 1 95 ? 12.873 -13.604 19.677 1.00 83.44 95 LEU A N 1
ATOM 756 C CA . LEU A 1 95 ? 13.757 -12.459 19.921 1.00 83.44 95 LEU A CA 1
ATOM 757 C C . LEU A 1 95 ? 15.240 -12.846 20.076 1.00 83.44 95 LEU A C 1
ATOM 759 O O . LEU A 1 95 ? 16.070 -12.208 19.428 1.00 83.44 95 LEU A O 1
ATOM 763 N N . PRO A 1 96 ? 15.603 -13.882 20.861 1.00 86.12 96 PRO A N 1
ATOM 764 C CA . PRO A 1 96 ? 16.988 -14.341 20.948 1.00 86.12 96 PRO A CA 1
ATOM 765 C C . PRO A 1 96 ? 17.552 -14.794 19.600 1.00 86.12 96 PRO A C 1
ATOM 767 O O . PRO A 1 96 ? 18.713 -14.535 19.304 1.00 86.12 96 PRO A O 1
ATOM 770 N N . ILE A 1 97 ? 16.728 -15.434 18.764 1.00 83.44 97 ILE A N 1
ATOM 771 C CA . ILE A 1 97 ? 17.153 -15.880 17.436 1.00 83.44 97 ILE A CA 1
ATOM 772 C C . ILE A 1 97 ? 17.363 -14.686 16.503 1.00 83.44 97 ILE A C 1
ATOM 774 O O . ILE A 1 97 ? 18.374 -14.630 15.812 1.00 83.44 97 ILE A O 1
ATOM 778 N N . LEU A 1 98 ? 16.440 -13.719 16.502 1.00 86.12 98 LEU A N 1
ATOM 779 C CA . LEU A 1 98 ? 16.580 -12.496 15.714 1.00 86.12 98 LEU A CA 1
ATOM 780 C C . LEU A 1 98 ? 17.847 -11.725 16.108 1.00 86.12 98 LEU A C 1
ATOM 782 O O . LEU A 1 98 ? 18.547 -11.231 15.233 1.00 86.12 98 LEU A O 1
ATOM 786 N N . LYS A 1 99 ? 18.161 -11.679 17.407 1.00 89.00 99 LYS A N 1
ATOM 787 C CA . LYS A 1 99 ? 19.386 -11.064 17.922 1.00 89.00 99 LYS A CA 1
ATOM 788 C C . LYS A 1 99 ? 20.648 -11.817 17.486 1.00 89.00 99 LYS A C 1
ATOM 790 O O . LYS A 1 99 ? 21.587 -11.185 17.031 1.00 89.00 99 LYS A O 1
ATOM 795 N N . ASP A 1 100 ? 20.666 -13.150 17.561 1.00 88.44 100 ASP A N 1
ATOM 796 C CA . ASP A 1 100 ? 21.792 -13.950 17.045 1.00 88.44 100 ASP A CA 1
ATOM 797 C C . ASP A 1 100 ? 22.005 -13.730 15.535 1.00 88.44 100 ASP A C 1
ATOM 799 O O . ASP A 1 100 ? 23.143 -13.617 15.084 1.00 88.44 100 ASP A O 1
ATOM 803 N N . LEU A 1 101 ? 20.924 -13.610 14.754 1.00 87.94 101 LEU A N 1
ATOM 804 C CA . LEU A 1 101 ? 21.001 -13.271 13.329 1.00 87.94 101 LEU A CA 1
ATOM 805 C C . LEU A 1 101 ? 21.571 -11.865 13.104 1.00 87.94 101 LEU A C 1
ATOM 807 O O . LEU A 1 101 ? 22.451 -11.703 12.262 1.00 87.94 101 LEU A O 1
ATOM 811 N N . GLU A 1 102 ? 21.104 -10.876 13.868 1.00 90.88 102 GLU A N 1
ATOM 812 C CA . GLU A 1 102 ? 21.620 -9.503 13.848 1.00 90.88 102 GLU A CA 1
ATOM 813 C C . GLU A 1 102 ? 23.123 -9.483 14.166 1.00 90.88 102 GLU A C 1
ATOM 815 O O . GLU A 1 102 ? 23.908 -8.943 13.392 1.00 90.88 102 GLU A O 1
ATOM 820 N N . ASP A 1 103 ? 23.551 -10.142 15.246 1.00 92.31 103 ASP A N 1
ATOM 821 C CA . ASP A 1 103 ? 24.949 -10.177 15.686 1.00 92.31 103 ASP A CA 1
ATOM 822 C C . ASP A 1 103 ? 25.868 -10.812 14.624 1.00 92.31 103 ASP A C 1
ATOM 824 O O . ASP A 1 103 ? 26.958 -10.301 14.332 1.00 92.31 103 ASP A O 1
ATOM 828 N N . ARG A 1 104 ? 25.417 -11.899 13.985 1.00 90.88 104 ARG A N 1
ATOM 829 C CA . ARG A 1 104 ? 26.130 -12.557 12.874 1.00 90.88 104 ARG A CA 1
ATOM 830 C C . ARG A 1 104 ? 26.196 -11.680 11.631 1.00 90.88 104 ARG A C 1
ATOM 832 O O . ARG A 1 104 ? 27.269 -11.550 11.037 1.00 90.88 104 ARG A O 1
ATOM 839 N N . ALA A 1 105 ? 25.079 -11.064 11.251 1.00 91.38 105 ALA A N 1
ATOM 840 C CA . ALA A 1 105 ? 25.001 -10.154 10.114 1.00 91.38 105 ALA A CA 1
ATOM 841 C C . ALA A 1 105 ? 25.902 -8.930 10.327 1.00 91.38 105 ALA A C 1
ATOM 843 O O . ALA A 1 105 ? 26.664 -8.562 9.437 1.00 91.38 105 ALA A O 1
ATOM 844 N N . VAL A 1 106 ? 25.918 -8.355 11.533 1.00 92.69 106 VAL A N 1
ATOM 845 C CA . VAL A 1 106 ? 26.811 -7.252 11.918 1.00 92.69 106 VAL A CA 1
ATOM 846 C C . VAL A 1 106 ? 28.277 -7.679 11.851 1.00 92.69 106 VAL A C 1
ATOM 848 O O . VAL A 1 106 ? 29.103 -6.943 11.305 1.00 92.69 106 VAL A O 1
ATOM 851 N N . LYS A 1 107 ? 28.627 -8.868 12.360 1.00 93.19 107 LYS A N 1
ATOM 852 C CA . LYS A 1 107 ? 29.997 -9.397 12.275 1.00 93.19 107 LYS A CA 1
ATOM 853 C C . LYS A 1 107 ? 30.439 -9.588 10.821 1.00 93.19 107 LYS A C 1
ATOM 855 O O . LYS A 1 107 ? 31.535 -9.155 10.466 1.00 93.19 107 LYS A O 1
ATOM 860 N N . LEU A 1 108 ? 29.582 -10.165 9.976 1.00 93.12 108 LEU A N 1
ATOM 861 C CA . LEU A 1 108 ? 29.844 -10.313 8.542 1.00 93.12 108 LEU A CA 1
ATOM 862 C C . LEU A 1 108 ? 29.992 -8.946 7.863 1.00 93.12 108 LEU A C 1
ATOM 864 O O . LEU A 1 108 ? 30.973 -8.714 7.164 1.00 93.12 108 LEU A O 1
ATOM 868 N N . SER A 1 109 ? 29.065 -8.027 8.127 1.00 91.75 109 SER A N 1
ATOM 869 C CA . SER A 1 109 ? 29.031 -6.666 7.586 1.00 91.75 109 SER A CA 1
ATOM 870 C C . SER A 1 109 ? 30.318 -5.887 7.893 1.00 91.75 109 SER A C 1
ATOM 872 O O . SER A 1 109 ? 30.794 -5.141 7.040 1.00 91.75 109 SER A O 1
ATOM 874 N N . ARG A 1 110 ? 30.941 -6.118 9.058 1.00 91.44 110 ARG A N 1
ATOM 875 C CA . ARG A 1 110 ? 32.267 -5.575 9.414 1.00 91.44 110 ARG A CA 1
ATOM 876 C C . ARG A 1 110 ? 33.434 -6.261 8.693 1.00 91.44 110 ARG A C 1
ATOM 878 O O . ARG A 1 110 ? 34.455 -5.625 8.473 1.00 91.44 110 ARG A O 1
ATOM 885 N N . SER A 1 111 ? 33.301 -7.544 8.349 1.00 91.75 111 SER A N 1
ATOM 886 C CA . SER A 1 111 ? 34.332 -8.332 7.645 1.00 91.75 111 SER A CA 1
ATOM 887 C C . SER A 1 111 ? 34.319 -8.182 6.117 1.00 91.75 111 SER A C 1
ATOM 889 O O . SER A 1 111 ? 35.252 -8.627 5.445 1.00 91.75 111 SER A O 1
ATOM 891 N N . VAL A 1 112 ? 33.246 -7.600 5.573 1.00 93.62 112 VAL A N 1
ATOM 892 C CA . VAL A 1 112 ? 33.076 -7.289 4.151 1.00 93.62 112 VAL A CA 1
ATOM 893 C C . VAL A 1 112 ? 33.263 -5.784 3.975 1.00 93.62 112 VAL A C 1
ATOM 895 O O . VAL A 1 112 ? 32.387 -4.986 4.335 1.00 93.62 112 VAL A O 1
ATOM 898 N N . GLY A 1 113 ? 34.430 -5.409 3.452 1.00 90.75 113 GLY A N 1
ATOM 899 C CA . GLY A 1 113 ? 34.850 -4.026 3.281 1.00 90.75 113 GLY A CA 1
ATOM 900 C C . GLY A 1 113 ? 34.071 -3.268 2.205 1.00 90.75 113 GLY A C 1
ATOM 901 O O . GLY A 1 113 ? 33.177 -3.785 1.529 1.00 90.75 113 GLY A O 1
ATOM 902 N N . SER A 1 114 ? 34.408 -1.986 2.047 1.00 90.69 114 SER A N 1
ATOM 903 C CA . SER A 1 114 ? 33.813 -1.120 1.020 1.00 90.69 114 SER A CA 1
ATOM 904 C C . SER A 1 114 ? 34.148 -1.581 -0.400 1.00 90.69 114 SER A C 1
ATOM 906 O O . SER A 1 114 ? 33.319 -1.434 -1.299 1.00 90.69 114 SER A O 1
ATOM 908 N N . TYR A 1 115 ? 35.332 -2.170 -0.597 1.00 92.50 115 TYR A N 1
ATOM 909 C CA . TYR A 1 115 ? 35.755 -2.724 -1.878 1.00 92.50 115 TYR A CA 1
ATOM 910 C C . TYR A 1 115 ? 34.858 -3.889 -2.301 1.00 92.50 115 TYR A C 1
ATOM 912 O O . TYR A 1 115 ? 34.266 -3.838 -3.375 1.00 92.50 115 TYR A O 1
ATOM 920 N N . GLU A 1 116 ? 34.672 -4.8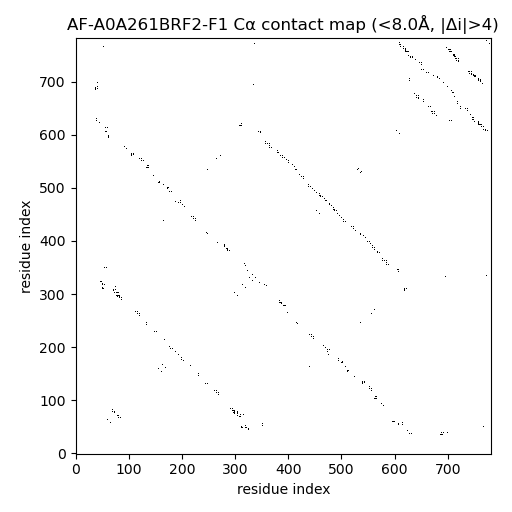92 -1.443 1.00 94.25 116 GLU A N 1
ATOM 921 C CA . GLU A 1 116 ? 33.844 -6.057 -1.755 1.00 94.25 116 GLU A CA 1
ATOM 922 C C . GLU A 1 116 ? 32.382 -5.669 -2.013 1.00 94.25 116 GLU A C 1
ATOM 924 O O . GLU A 1 116 ? 31.761 -6.175 -2.945 1.00 94.25 116 GLU A O 1
ATOM 929 N N . ARG A 1 117 ? 31.840 -4.708 -1.252 1.00 92.44 117 ARG A N 1
ATOM 930 C CA . ARG A 1 117 ? 30.495 -4.151 -1.502 1.00 92.44 117 ARG A CA 1
ATOM 931 C C . ARG A 1 117 ? 30.394 -3.495 -2.876 1.00 92.44 117 ARG A C 1
ATOM 933 O O . ARG A 1 117 ? 29.449 -3.765 -3.613 1.00 92.44 117 ARG A O 1
ATOM 940 N N . SER A 1 118 ? 31.391 -2.688 -3.239 1.00 92.88 118 SER A N 1
ATOM 941 C CA . SER A 1 118 ? 31.478 -2.073 -4.565 1.00 92.88 118 SER A CA 1
ATOM 942 C C . SER A 1 118 ? 31.539 -3.130 -5.671 1.00 92.88 118 SER A C 1
ATOM 944 O O . SER A 1 118 ? 30.863 -2.993 -6.690 1.00 92.88 118 SER A O 1
ATOM 946 N N . VAL A 1 119 ? 32.277 -4.225 -5.461 1.00 92.62 119 VAL A N 1
ATOM 947 C CA . VAL A 1 119 ? 32.329 -5.350 -6.406 1.00 92.62 119 VAL A CA 1
ATOM 948 C C . VAL A 1 119 ? 30.962 -6.015 -6.577 1.00 92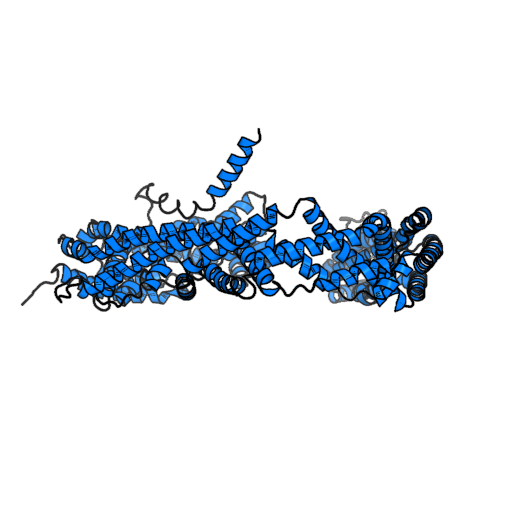.62 119 VAL A C 1
ATOM 950 O O . VAL A 1 119 ? 30.548 -6.242 -7.712 1.00 92.62 119 VAL A O 1
ATOM 953 N N . ILE A 1 120 ? 30.227 -6.277 -5.493 1.00 92.50 120 ILE A N 1
ATOM 954 C CA . ILE A 1 120 ? 28.870 -6.852 -5.558 1.00 92.50 120 ILE A CA 1
ATOM 955 C C . ILE A 1 120 ? 27.932 -5.947 -6.373 1.00 92.50 120 ILE A C 1
ATOM 957 O O . ILE A 1 120 ? 27.187 -6.425 -7.232 1.00 92.50 120 ILE A O 1
ATOM 961 N N . ASP A 1 121 ? 27.997 -4.631 -6.156 1.00 90.94 121 ASP A N 1
ATOM 962 C CA . ASP A 1 121 ? 27.189 -3.661 -6.899 1.00 90.94 121 ASP A CA 1
ATOM 963 C C . ASP A 1 121 ? 27.555 -3.600 -8.383 1.00 90.94 121 ASP A C 1
ATOM 965 O O . ASP A 1 121 ? 26.666 -3.532 -9.240 1.00 90.94 121 ASP A O 1
ATOM 969 N N . LYS A 1 122 ? 28.853 -3.668 -8.701 1.00 90.06 122 LYS A N 1
ATOM 970 C CA . LYS A 1 122 ? 29.330 -3.767 -10.082 1.00 90.06 122 LYS A CA 1
ATOM 971 C C . LYS A 1 122 ? 28.847 -5.052 -10.737 1.00 90.06 122 LYS A C 1
ATOM 973 O O . LYS A 1 122 ? 28.273 -4.976 -11.817 1.00 90.06 122 LYS A O 1
ATOM 978 N N . LEU A 1 123 ? 29.003 -6.206 -10.090 1.00 89.06 123 LEU A N 1
ATOM 979 C CA . LEU A 1 123 ? 28.563 -7.494 -10.630 1.00 89.06 123 LEU A CA 1
ATOM 980 C C . LEU A 1 123 ? 27.066 -7.514 -10.933 1.00 89.06 123 LEU A C 1
ATOM 982 O O . LEU A 1 123 ? 26.685 -8.008 -11.988 1.00 89.06 123 LEU A O 1
ATOM 986 N N . GLN A 1 124 ? 26.224 -6.916 -10.084 1.00 88.25 124 GLN A N 1
ATOM 987 C CA . GLN A 1 124 ? 24.789 -6.816 -10.368 1.00 88.25 124 GLN A CA 1
ATOM 988 C C . GLN A 1 124 ? 24.522 -6.043 -11.665 1.00 88.25 124 GLN A C 1
ATOM 990 O O . GLN A 1 124 ? 23.743 -6.492 -12.506 1.00 88.25 124 GLN A O 1
ATOM 995 N N . LYS A 1 125 ? 25.166 -4.879 -11.829 1.00 86.31 125 LYS A N 1
ATOM 996 C CA . LYS A 1 125 ? 25.023 -4.048 -13.032 1.00 86.31 125 LYS A CA 1
ATOM 997 C C . LYS A 1 125 ? 25.555 -4.777 -14.265 1.00 86.31 125 LYS A C 1
ATOM 999 O O . LYS A 1 125 ? 24.865 -4.858 -15.276 1.00 86.31 125 LYS A O 1
ATOM 1004 N N . LYS A 1 126 ? 26.747 -5.373 -14.161 1.00 85.00 126 LYS A N 1
ATOM 1005 C CA . LYS A 1 126 ? 27.385 -6.109 -15.257 1.00 85.00 126 LYS A CA 1
ATOM 1006 C C . LYS A 1 126 ? 26.580 -7.339 -15.659 1.00 85.00 126 LYS A C 1
ATOM 1008 O O . LYS A 1 126 ? 26.421 -7.566 -16.846 1.00 85.00 126 LYS A O 1
ATOM 1013 N N . ASN A 1 127 ? 26.006 -8.092 -14.720 1.00 84.88 127 ASN A N 1
ATOM 1014 C CA . ASN A 1 127 ? 25.187 -9.265 -15.040 1.00 84.88 127 ASN A CA 1
ATOM 1015 C C . ASN A 1 127 ? 23.960 -8.906 -15.907 1.00 84.88 127 ASN A C 1
ATOM 1017 O O . ASN A 1 127 ? 23.622 -9.637 -16.842 1.00 84.88 127 ASN A O 1
ATOM 1021 N N . ALA A 1 128 ? 23.329 -7.753 -15.649 1.00 83.75 128 ALA A N 1
ATOM 1022 C CA . ALA A 1 128 ? 22.244 -7.234 -16.487 1.00 83.75 128 ALA A CA 1
ATOM 1023 C C . ALA A 1 128 ? 22.737 -6.806 -17.884 1.00 83.75 128 ALA A C 1
ATOM 1025 O O . ALA A 1 128 ? 22.099 -7.115 -18.893 1.00 83.75 128 ALA A O 1
ATOM 1026 N N . LEU A 1 129 ? 23.901 -6.154 -17.954 1.00 84.69 129 LEU A N 1
ATOM 1027 C CA . LEU A 1 129 ? 24.518 -5.749 -19.221 1.00 84.69 129 LEU A CA 1
ATOM 1028 C C . LEU A 1 129 ? 24.939 -6.947 -20.073 1.00 84.69 129 LEU A C 1
ATOM 1030 O O . LEU A 1 129 ? 24.625 -6.984 -21.251 1.00 84.69 129 LEU A O 1
ATOM 1034 N N . ILE A 1 130 ? 25.551 -7.972 -19.479 1.00 84.81 130 ILE A N 1
ATOM 1035 C CA . ILE A 1 130 ? 25.948 -9.212 -20.165 1.00 84.81 130 ILE A CA 1
ATOM 1036 C C . ILE A 1 130 ? 24.730 -9.904 -20.786 1.00 84.81 130 ILE A C 1
ATOM 1038 O O . ILE A 1 130 ? 24.783 -10.343 -21.933 1.00 84.81 130 ILE A O 1
ATOM 1042 N N . SER A 1 131 ? 23.609 -9.941 -20.058 1.00 83.12 131 SER A N 1
ATOM 1043 C CA . SER A 1 131 ? 22.344 -10.467 -20.586 1.00 83.12 131 SER A CA 1
ATOM 1044 C C . SER A 1 131 ? 21.847 -9.642 -21.781 1.00 83.12 131 SER A C 1
ATOM 1046 O O . SER A 1 131 ? 21.384 -10.200 -22.776 1.00 83.12 131 SER A O 1
ATOM 1048 N N . SER A 1 132 ? 22.001 -8.316 -21.716 1.00 85.94 132 SER A N 1
ATOM 1049 C CA . SER A 1 132 ? 21.672 -7.410 -22.823 1.00 85.94 132 SER A CA 1
ATOM 1050 C C . SER A 1 132 ? 22.599 -7.638 -24.020 1.00 85.94 132 SER A C 1
ATOM 1052 O O . SER A 1 132 ? 22.118 -7.741 -25.145 1.00 85.94 132 SER A O 1
ATOM 1054 N N . TYR A 1 133 ? 23.902 -7.833 -23.794 1.00 87.69 133 TYR A N 1
ATOM 1055 C CA . TYR A 1 133 ? 24.874 -8.155 -24.838 1.00 87.69 133 TYR A CA 1
ATOM 1056 C C . TYR A 1 133 ? 24.503 -9.447 -25.556 1.00 87.69 133 TYR A C 1
ATOM 1058 O O . TYR A 1 133 ? 24.416 -9.432 -26.777 1.00 87.69 133 TYR A O 1
ATOM 1066 N N . ALA A 1 134 ? 24.207 -10.531 -24.833 1.00 86.81 134 ALA A N 1
ATOM 1067 C CA . ALA A 1 134 ? 23.782 -11.798 -25.433 1.00 86.81 134 ALA A CA 1
ATOM 1068 C C . ALA A 1 134 ? 22.489 -11.652 -26.262 1.00 86.81 134 ALA A C 1
ATOM 1070 O O . ALA A 1 134 ? 22.364 -12.240 -27.335 1.00 86.81 134 ALA A O 1
ATOM 1071 N N . SER A 1 135 ? 21.540 -10.823 -25.811 1.00 84.25 135 SER A N 1
ATOM 1072 C CA . SER A 1 135 ? 20.272 -10.621 -26.525 1.00 84.25 135 SER A CA 1
ATOM 1073 C C . SER A 1 135 ? 20.445 -10.030 -27.931 1.00 84.25 135 SER A C 1
ATOM 1075 O O . SER A 1 135 ? 19.693 -10.396 -28.836 1.00 84.25 135 SER A O 1
ATOM 1077 N N . VAL A 1 136 ? 21.464 -9.185 -28.144 1.00 86.44 136 VAL A N 1
ATOM 1078 C CA . VAL A 1 136 ? 21.749 -8.596 -29.464 1.00 86.44 136 VAL A CA 1
ATOM 1079 C C . VAL A 1 136 ? 22.147 -9.676 -30.471 1.00 86.44 136 VAL A C 1
ATOM 1081 O O . VAL A 1 136 ? 21.573 -9.754 -31.556 1.00 86.44 136 VAL A O 1
ATOM 1084 N N . GLY A 1 137 ? 23.075 -10.557 -30.099 1.00 85.81 137 GLY A N 1
ATOM 1085 C CA . GLY A 1 137 ? 23.549 -11.654 -30.942 1.00 85.81 137 GLY A CA 1
ATOM 1086 C C . GLY A 1 137 ? 22.449 -12.666 -31.227 1.00 85.81 137 GLY A C 1
ATOM 1087 O O . GLY A 1 137 ? 22.294 -13.101 -32.365 1.00 85.81 137 GLY A O 1
ATOM 1088 N N . PHE A 1 138 ? 21.615 -12.981 -30.230 1.00 84.44 138 PHE A N 1
ATOM 1089 C CA . PHE A 1 138 ? 20.460 -13.857 -30.425 1.00 84.44 138 PHE A CA 1
ATOM 1090 C C . PHE A 1 138 ? 19.505 -13.286 -31.480 1.00 84.44 138 PHE A C 1
ATOM 1092 O O . PHE A 1 138 ? 19.102 -13.991 -32.406 1.00 84.44 138 PHE A O 1
ATOM 1099 N N . PHE A 1 139 ? 19.184 -11.994 -31.372 1.00 81.00 139 PHE A N 1
ATOM 1100 C CA . PHE A 1 139 ? 18.270 -11.333 -32.297 1.00 81.00 139 PHE A CA 1
ATOM 1101 C C . PHE A 1 139 ? 18.840 -11.255 -33.718 1.00 81.00 139 PHE A C 1
ATOM 1103 O O . PHE A 1 139 ? 18.135 -11.547 -34.683 1.00 81.00 139 PHE A O 1
ATOM 1110 N N . LEU A 1 140 ? 20.124 -10.917 -33.857 1.00 79.44 140 LEU A N 1
ATOM 1111 C CA . LEU A 1 140 ? 20.777 -10.789 -35.161 1.00 79.44 140 LEU A CA 1
ATOM 1112 C C . LEU A 1 140 ? 21.037 -12.141 -35.849 1.00 79.44 140 LEU A C 1
ATOM 1114 O O . LEU A 1 140 ? 21.037 -12.188 -37.074 1.00 79.44 140 LEU A O 1
ATOM 1118 N N . ARG A 1 141 ? 21.201 -13.246 -35.106 1.00 76.81 141 ARG A N 1
ATOM 1119 C CA . ARG A 1 141 ? 21.323 -14.604 -35.682 1.00 76.81 141 ARG A CA 1
ATOM 1120 C C . ARG A 1 141 ? 20.017 -15.137 -36.268 1.00 76.81 141 ARG A C 1
ATOM 1122 O O . ARG A 1 141 ? 20.044 -15.876 -37.245 1.00 76.81 141 ARG A O 1
ATOM 1129 N N . GLY A 1 142 ? 18.889 -14.820 -35.634 1.00 65.06 142 GLY A N 1
ATOM 1130 C CA . GLY A 1 142 ? 17.582 -15.386 -35.977 1.00 65.06 142 GLY A CA 1
ATOM 1131 C C . GLY A 1 142 ? 16.758 -14.562 -36.966 1.00 65.06 142 GLY A C 1
ATOM 1132 O O . GLY A 1 142 ? 15.645 -14.968 -37.295 1.00 65.06 142 GLY A O 1
ATOM 1133 N N . THR A 1 143 ? 17.242 -13.395 -37.408 1.00 65.38 143 THR A N 1
ATOM 1134 C CA . THR A 1 143 ? 16.439 -12.454 -38.200 1.00 65.38 143 THR A CA 1
ATOM 1135 C C . THR A 1 143 ? 17.138 -12.027 -39.486 1.00 65.38 143 THR A C 1
ATOM 1137 O O . THR A 1 143 ? 18.323 -11.708 -39.496 1.00 65.38 143 THR A O 1
ATOM 1140 N N . HIS A 1 144 ? 16.369 -11.930 -40.576 1.00 77.81 144 HIS A N 1
ATOM 1141 C CA . HIS A 1 144 ? 16.756 -11.212 -41.794 1.00 77.81 144 HIS A CA 1
ATOM 1142 C C . HIS A 1 144 ? 16.711 -9.692 -41.539 1.00 77.81 144 HIS A C 1
ATOM 1144 O O . HIS A 1 144 ? 15.916 -8.961 -42.125 1.00 77.81 144 HIS A O 1
ATOM 1150 N N . PHE A 1 145 ? 17.504 -9.222 -40.571 1.00 82.00 145 PHE A N 1
ATOM 1151 C CA . PHE A 1 145 ? 17.400 -7.877 -40.001 1.00 82.00 145 PHE A CA 1
ATOM 1152 C C . PHE A 1 145 ? 17.546 -6.773 -41.056 1.00 82.00 145 PHE A C 1
ATOM 1154 O O . PHE A 1 145 ? 16.764 -5.825 -41.063 1.00 82.00 145 PHE A O 1
ATOM 1161 N N . MET A 1 146 ? 18.500 -6.942 -41.977 1.00 82.06 146 MET A N 1
ATOM 1162 C CA . MET A 1 146 ? 18.721 -6.031 -43.104 1.00 82.06 146 MET A CA 1
ATOM 1163 C C . MET A 1 146 ? 17.498 -5.941 -44.015 1.00 82.06 146 MET A C 1
ATOM 1165 O O . MET A 1 146 ? 16.990 -4.850 -44.248 1.00 82.06 146 MET A O 1
ATOM 1169 N N . GLU A 1 147 ? 16.940 -7.083 -44.424 1.00 88.06 147 GLU A N 1
ATOM 1170 C CA . GLU A 1 147 ? 15.745 -7.117 -45.275 1.00 88.06 147 GLU A CA 1
ATOM 1171 C C . GLU A 1 147 ? 14.561 -6.386 -44.622 1.00 88.06 147 GLU A C 1
ATOM 1173 O O . GLU A 1 147 ? 13.770 -5.739 -45.304 1.00 88.06 147 GLU A O 1
ATOM 1178 N N . LYS A 1 148 ? 14.450 -6.434 -43.287 1.00 89.81 148 LYS A N 1
ATOM 1179 C CA . LYS A 1 148 ? 13.393 -5.735 -42.542 1.00 89.81 148 LYS A CA 1
ATOM 1180 C C . LYS A 1 148 ? 13.587 -4.226 -42.457 1.00 89.81 148 LYS A C 1
ATOM 1182 O O . LYS A 1 148 ? 12.596 -3.494 -42.474 1.00 89.81 148 LYS A O 1
ATOM 1187 N N . ILE A 1 149 ? 14.828 -3.752 -42.396 1.00 90.06 149 ILE A N 1
ATOM 1188 C CA . ILE A 1 149 ? 15.131 -2.320 -42.493 1.00 90.06 149 ILE A CA 1
ATOM 1189 C C . ILE A 1 149 ? 14.877 -1.825 -43.924 1.00 90.06 149 ILE A C 1
ATOM 1191 O O . ILE A 1 149 ? 14.211 -0.803 -44.095 1.00 90.06 149 ILE A O 1
ATOM 1195 N N . ASP A 1 150 ? 15.262 -2.594 -44.944 1.00 91.25 150 ASP A N 1
ATOM 1196 C CA . ASP A 1 150 ? 14.953 -2.283 -46.346 1.00 91.25 150 ASP A CA 1
ATOM 1197 C C . ASP A 1 150 ? 13.438 -2.240 -46.599 1.00 91.25 150 ASP A C 1
ATOM 1199 O O . ASP A 1 150 ? 12.930 -1.365 -47.300 1.00 91.25 150 ASP A O 1
ATOM 1203 N N . GLU A 1 151 ? 12.677 -3.175 -46.017 1.00 92.19 151 GLU A N 1
ATOM 1204 C CA . GLU A 1 151 ? 11.211 -3.166 -46.065 1.00 92.19 151 GLU A CA 1
ATOM 1205 C C . GLU A 1 151 ? 10.619 -1.887 -45.451 1.00 92.19 151 GLU A C 1
ATOM 1207 O O . GLU A 1 151 ? 9.603 -1.393 -45.952 1.00 92.19 151 GLU A O 1
ATOM 1212 N N . LEU A 1 152 ? 11.222 -1.347 -44.383 1.00 93.94 152 LEU A N 1
ATOM 1213 C CA . LEU A 1 152 ? 10.804 -0.080 -43.781 1.00 93.94 152 LEU A CA 1
ATOM 1214 C C . LEU A 1 152 ? 11.071 1.092 -44.733 1.00 93.94 152 LEU A C 1
ATOM 1216 O O . LEU A 1 152 ? 10.147 1.867 -44.978 1.00 93.94 152 LEU A O 1
ATOM 1220 N N . PHE A 1 153 ? 12.276 1.196 -45.303 1.00 94.00 153 PHE A N 1
ATOM 1221 C CA . PHE A 1 153 ? 12.619 2.252 -46.266 1.00 94.00 153 PHE A CA 1
ATOM 1222 C C . PHE A 1 153 ? 11.736 2.209 -47.514 1.00 94.00 153 PHE A C 1
ATOM 1224 O O . PHE A 1 153 ? 11.149 3.221 -47.905 1.00 94.00 153 PHE A O 1
ATOM 1231 N N . LYS A 1 154 ? 11.525 1.015 -48.080 1.00 92.62 154 LYS A N 1
ATOM 1232 C CA . LYS A 1 154 ? 10.578 0.807 -49.185 1.00 92.62 154 LYS A CA 1
ATOM 1233 C C . LYS A 1 154 ? 9.179 1.276 -48.806 1.00 92.62 154 LYS A C 1
ATOM 1235 O O . LYS A 1 154 ? 8.549 1.997 -49.574 1.00 92.62 154 LYS A O 1
ATOM 1240 N N . TYR A 1 155 ? 8.699 0.906 -47.617 1.00 92.56 155 TYR A N 1
ATOM 1241 C CA . TYR A 1 155 ? 7.368 1.280 -47.149 1.00 92.56 155 TYR A CA 1
ATOM 1242 C C . TYR A 1 155 ? 7.190 2.799 -47.029 1.00 92.56 155 TYR A C 1
ATOM 1244 O O . TYR A 1 155 ? 6.208 3.322 -47.563 1.00 92.56 155 TYR A O 1
ATOM 1252 N N . ILE A 1 156 ? 8.123 3.511 -46.385 1.00 93.38 156 ILE A N 1
ATOM 1253 C CA . ILE A 1 156 ? 8.025 4.970 -46.176 1.00 93.38 156 ILE A CA 1
ATOM 1254 C C . ILE A 1 156 ? 8.223 5.778 -47.465 1.00 93.38 156 ILE A C 1
ATOM 1256 O O . ILE A 1 156 ? 7.675 6.874 -47.582 1.00 93.38 156 ILE A O 1
ATOM 1260 N N . ASN A 1 157 ? 8.945 5.232 -48.448 1.00 89.75 157 ASN A N 1
ATOM 1261 C CA . ASN A 1 157 ? 9.141 5.874 -49.747 1.00 89.75 157 ASN A CA 1
ATOM 1262 C C . ASN A 1 157 ? 7.952 5.701 -50.702 1.00 89.75 157 ASN A C 1
ATOM 1264 O O . ASN A 1 157 ? 7.836 6.453 -51.669 1.00 89.75 157 ASN A O 1
ATOM 1268 N N . THR A 1 158 ? 7.028 4.770 -50.441 1.00 90.19 158 THR A N 1
ATOM 1269 C CA . THR A 1 158 ? 5.859 4.614 -51.316 1.00 90.19 158 THR A CA 1
ATOM 1270 C C . THR A 1 158 ? 4.902 5.806 -51.227 1.00 90.19 158 THR A C 1
ATOM 1272 O O . THR A 1 158 ? 4.563 6.293 -50.146 1.00 90.19 158 THR A O 1
ATOM 1275 N N . LYS A 1 159 ? 4.393 6.233 -52.389 1.00 86.06 159 LYS A N 1
ATOM 1276 C CA . LYS A 1 159 ? 3.397 7.308 -52.498 1.00 86.06 159 LYS A CA 1
ATOM 1277 C C . LYS A 1 159 ? 2.157 7.042 -51.633 1.00 86.06 159 LYS A C 1
ATOM 1279 O O . LYS A 1 159 ? 1.729 7.925 -50.897 1.00 86.06 159 LYS A O 1
ATOM 1284 N N . ASN A 1 160 ? 1.647 5.809 -51.654 1.00 86.25 160 ASN A N 1
ATOM 1285 C CA . ASN A 1 160 ? 0.472 5.419 -50.870 1.00 86.25 160 ASN A CA 1
ATOM 1286 C C . ASN A 1 160 ? 0.687 5.598 -49.361 1.00 86.25 160 ASN A C 1
ATOM 1288 O O . ASN A 1 160 ? -0.226 6.046 -48.670 1.00 86.25 160 ASN A O 1
ATOM 1292 N N . THR A 1 161 ? 1.876 5.282 -48.836 1.00 87.00 161 THR A N 1
ATOM 1293 C CA . THR A 1 161 ? 2.185 5.499 -47.414 1.00 87.00 161 THR A CA 1
ATOM 1294 C C . THR A 1 161 ? 2.196 6.982 -47.078 1.00 87.00 161 THR A C 1
ATOM 1296 O O . THR A 1 161 ? 1.566 7.377 -46.100 1.00 87.00 161 THR A O 1
ATOM 1299 N N . LYS A 1 162 ? 2.854 7.813 -47.898 1.00 87.69 162 LYS A N 1
ATOM 1300 C CA . LYS A 1 162 ? 2.919 9.269 -47.680 1.00 87.69 162 LYS A CA 1
ATOM 1301 C C . LYS A 1 162 ? 1.528 9.896 -47.634 1.00 87.69 162 LYS A C 1
ATOM 1303 O O . LYS A 1 162 ? 1.256 10.703 -46.754 1.00 87.69 162 LYS A O 1
ATOM 1308 N N . GLU A 1 163 ? 0.635 9.477 -48.527 1.00 87.75 163 GLU A N 1
ATOM 1309 C CA . GLU A 1 163 ? -0.760 9.932 -48.542 1.00 87.75 163 GLU A CA 1
ATOM 1310 C C . GLU A 1 163 ? -1.554 9.407 -47.335 1.00 87.75 163 GLU A C 1
ATOM 1312 O O . GLU A 1 163 ? -2.279 10.163 -46.690 1.00 87.75 163 GLU A O 1
ATOM 1317 N N . SER A 1 164 ? -1.384 8.129 -46.981 1.00 88.81 164 SER A N 1
ATOM 1318 C CA . SER A 1 164 ? -2.118 7.495 -45.876 1.00 88.81 164 SER A CA 1
ATOM 1319 C C . SER A 1 164 ? -1.741 8.069 -44.508 1.00 88.81 164 SER A C 1
ATOM 1321 O O . SER A 1 164 ? -2.605 8.216 -43.643 1.00 88.81 164 SER A O 1
ATOM 1323 N N . VAL A 1 165 ? -0.467 8.427 -44.307 1.00 91.94 165 VAL A N 1
ATOM 1324 C CA . VAL A 1 165 ? 0.027 8.997 -43.044 1.00 91.94 165 VAL A CA 1
ATOM 1325 C C . VAL A 1 165 ? -0.637 10.328 -42.726 1.00 91.94 165 VAL A C 1
ATOM 1327 O O . VAL A 1 165 ? -0.887 10.597 -41.560 1.00 91.94 165 VAL A O 1
ATOM 1330 N N . LEU A 1 166 ? -1.000 11.135 -43.724 1.00 93.50 166 LEU A N 1
ATOM 1331 C CA . LEU A 1 166 ? -1.639 12.431 -43.484 1.00 93.50 166 LEU A CA 1
ATOM 1332 C C . LEU A 1 166 ? -3.031 12.311 -42.844 1.00 93.50 166 LEU A C 1
ATOM 1334 O O . LEU A 1 166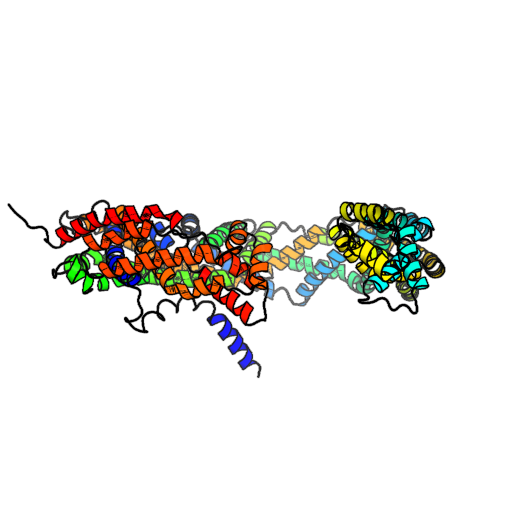 ? -3.510 13.290 -42.286 1.00 93.50 166 LEU A O 1
ATOM 1338 N N . ALA A 1 167 ? -3.671 11.136 -42.890 1.00 92.12 167 ALA A N 1
ATOM 1339 C CA . ALA A 1 167 ? -5.036 10.847 -42.429 1.00 92.12 167 ALA A CA 1
ATOM 1340 C C . ALA A 1 167 ? -6.163 11.606 -43.163 1.00 92.12 167 ALA A C 1
ATOM 1342 O O . ALA A 1 167 ? -7.250 11.052 -43.348 1.00 92.12 167 ALA A O 1
ATOM 1343 N N . CYS A 1 168 ? -5.921 12.836 -43.620 1.00 95.75 168 CYS A N 1
ATOM 1344 C CA . CYS A 1 168 ? -6.826 13.630 -44.440 1.00 95.75 168 CYS A CA 1
ATOM 1345 C C . CYS A 1 168 ? -6.064 14.364 -45.550 1.00 95.75 168 CYS A C 1
ATOM 1347 O O . CYS A 1 168 ? -4.919 14.782 -45.379 1.00 95.75 168 CYS A O 1
ATOM 1349 N N . ASP A 1 169 ? -6.716 14.547 -46.695 1.00 94.62 169 ASP A N 1
ATOM 1350 C CA . ASP A 1 169 ? -6.152 15.302 -47.813 1.00 94.62 169 ASP A CA 1
ATOM 1351 C C . ASP A 1 169 ? -5.883 16.769 -47.389 1.00 94.62 169 ASP A C 1
ATOM 1353 O O . ASP A 1 169 ? -6.792 17.419 -46.857 1.00 94.62 169 ASP A O 1
ATOM 1357 N N . PRO A 1 170 ? -4.667 17.314 -47.596 1.00 94.00 170 PRO A N 1
ATOM 1358 C CA . PRO A 1 170 ? -4.328 18.691 -47.227 1.00 94.00 170 PRO A CA 1
ATOM 1359 C C . PRO A 1 170 ? -5.275 19.763 -47.787 1.00 94.00 170 PRO A C 1
ATOM 1361 O O . PRO A 1 170 ? -5.593 20.722 -47.082 1.00 94.00 170 PRO A O 1
ATOM 1364 N N . ASP A 1 171 ? -5.783 19.597 -49.012 1.00 94.19 171 ASP A N 1
ATOM 1365 C CA . ASP A 1 171 ? -6.751 20.523 -49.615 1.00 94.19 171 ASP A CA 1
ATOM 1366 C C . ASP A 1 171 ? -8.092 20.482 -48.862 1.00 94.19 171 ASP A C 1
ATOM 1368 O O . ASP A 1 171 ? -8.737 21.513 -48.638 1.00 94.19 171 ASP A O 1
ATOM 1372 N N . VAL A 1 172 ? -8.486 19.301 -48.370 1.00 95.56 172 VAL A N 1
ATOM 1373 C CA . VAL A 1 172 ? -9.670 19.150 -47.515 1.00 95.56 172 VAL A CA 1
ATOM 1374 C C . VAL A 1 172 ? -9.476 19.843 -46.180 1.00 95.56 172 VAL A C 1
ATOM 1376 O O . VAL A 1 172 ? -10.391 20.534 -45.715 1.00 95.56 172 VAL A O 1
ATOM 1379 N N . VAL A 1 173 ? -8.293 19.702 -45.586 1.00 95.62 173 VAL A N 1
ATOM 1380 C CA . VAL A 1 173 ? -7.957 20.357 -44.324 1.00 95.62 173 VAL A CA 1
ATOM 1381 C C . VAL A 1 173 ? -8.008 21.876 -44.472 1.00 95.62 173 VAL A C 1
ATOM 1383 O O . VAL A 1 173 ? -8.702 22.544 -43.699 1.00 95.62 173 VAL A O 1
ATOM 1386 N N . GLN A 1 174 ? -7.373 22.414 -45.514 1.00 94.56 174 GLN A N 1
ATOM 1387 C CA . GLN A 1 174 ? -7.340 23.847 -45.790 1.00 94.56 174 GLN A CA 1
ATOM 1388 C C . GLN A 1 174 ? -8.748 24.415 -46.013 1.00 94.56 174 GLN A C 1
ATOM 1390 O O . GLN A 1 174 ? -9.133 25.380 -45.350 1.00 94.56 174 GLN A O 1
ATOM 1395 N N . LYS A 1 175 ? -9.555 23.788 -46.882 1.00 94.00 175 LYS A N 1
ATOM 1396 C CA . LYS A 1 175 ? -10.940 24.218 -47.162 1.00 94.00 175 LYS A CA 1
ATOM 1397 C C . LYS A 1 175 ? -11.818 24.200 -45.910 1.00 94.00 175 LYS A C 1
ATOM 1399 O O . LYS A 1 175 ? -12.631 25.103 -45.709 1.00 94.00 175 LYS A O 1
ATOM 1404 N N . THR A 1 176 ? -11.638 23.199 -45.049 1.00 94.62 176 THR A N 1
ATOM 1405 C CA . THR A 1 176 ? -12.389 23.062 -43.792 1.00 94.62 176 THR A CA 1
ATOM 1406 C C . THR A 1 176 ? -11.989 24.133 -42.780 1.00 94.62 176 THR A C 1
ATOM 1408 O O . THR A 1 176 ? -12.855 24.761 -42.169 1.00 94.62 176 THR A O 1
ATOM 1411 N N . ARG A 1 177 ? -10.689 24.423 -42.662 1.00 93.69 177 ARG A N 1
ATOM 1412 C CA . ARG A 1 177 ? -10.180 25.509 -41.819 1.00 93.69 177 ARG A CA 1
ATOM 1413 C C . ARG A 1 177 ? -10.667 26.876 -42.297 1.00 93.69 177 ARG A C 1
ATOM 1415 O O . ARG A 1 177 ? -11.108 27.678 -41.479 1.00 93.69 177 ARG A O 1
ATOM 1422 N N . SER A 1 178 ? -10.645 27.142 -43.605 1.00 91.81 178 SER A N 1
ATOM 1423 C CA . SER A 1 178 ? -11.171 28.392 -44.173 1.00 91.81 178 SER A CA 1
ATOM 1424 C C . SER A 1 178 ? -12.643 28.603 -43.818 1.00 91.81 178 SER A C 1
ATOM 1426 O O . SER A 1 178 ? -13.033 29.721 -43.473 1.00 91.81 178 SER A O 1
ATOM 1428 N N . PHE A 1 179 ? -13.449 27.536 -43.832 1.00 92.81 179 PHE A N 1
ATOM 1429 C CA . PHE A 1 179 ? -14.832 27.605 -43.368 1.00 92.81 179 PHE A CA 1
ATOM 1430 C C . PHE A 1 179 ? -14.935 27.864 -41.862 1.00 92.81 179 PHE A C 1
ATOM 1432 O O . PHE A 1 179 ? -15.715 28.721 -41.460 1.00 92.81 179 PHE A O 1
ATOM 1439 N N . TYR A 1 180 ? -14.144 27.186 -41.026 1.00 92.69 180 TYR A N 1
ATOM 1440 C CA . TYR A 1 180 ? -14.145 27.423 -39.577 1.00 92.69 180 TYR A CA 1
ATOM 1441 C C . TYR A 1 180 ? -13.786 28.877 -39.225 1.00 92.69 180 TYR A C 1
ATOM 1443 O O . TYR A 1 180 ? -14.457 29.528 -38.423 1.00 92.69 180 TYR A O 1
ATOM 1451 N N . SER A 1 181 ? -12.777 29.439 -39.893 1.00 89.56 181 SER A N 1
ATOM 1452 C CA . SER A 1 181 ? -12.394 30.847 -39.741 1.00 89.56 181 SER A CA 1
ATOM 1453 C C . SER A 1 181 ? -13.515 31.812 -40.136 1.00 89.56 181 SER A C 1
ATOM 1455 O O . SER A 1 181 ? -13.649 32.884 -39.541 1.00 89.56 181 SER A O 1
ATOM 1457 N N . LEU A 1 182 ? -14.333 31.451 -41.130 1.00 88.75 182 LEU A N 1
ATOM 1458 C CA . LEU A 1 182 ? -15.525 32.213 -41.502 1.00 88.75 182 LEU A CA 1
ATOM 1459 C C . LEU A 1 182 ? -16.649 32.039 -40.468 1.00 88.75 182 LEU A C 1
ATOM 1461 O O . LEU A 1 182 ? -17.272 33.028 -40.086 1.00 88.75 182 LEU A O 1
ATOM 1465 N N . SER A 1 183 ? -16.879 30.815 -39.978 1.00 85.94 183 SER A N 1
ATOM 1466 C CA . SER A 1 183 ? -17.972 30.489 -39.053 1.00 85.94 183 SER A CA 1
ATOM 1467 C C . SER A 1 183 ? -17.814 31.118 -37.665 1.00 85.94 183 SER A C 1
ATOM 1469 O O . SER A 1 183 ? -18.818 31.315 -36.980 1.00 85.94 183 SER A O 1
ATOM 1471 N N . LYS A 1 184 ? -16.588 31.497 -37.276 1.00 84.50 184 LYS A N 1
ATOM 1472 C CA . LYS A 1 184 ? -16.285 32.263 -36.054 1.00 84.50 184 LYS A CA 1
ATOM 1473 C C . LYS A 1 184 ? -16.703 33.734 -36.090 1.00 84.50 184 LYS A C 1
ATOM 1475 O O . LYS A 1 184 ? -16.752 34.369 -35.040 1.00 84.50 184 LYS A O 1
ATOM 1480 N N . LYS A 1 185 ? -16.948 34.316 -37.267 1.00 81.94 185 LYS A N 1
ATOM 1481 C CA . LYS A 1 185 ? -17.269 35.747 -37.371 1.00 81.94 185 LYS A CA 1
ATOM 1482 C C . LYS A 1 185 ? -18.714 36.002 -36.918 1.00 81.94 185 LYS A C 1
ATOM 1484 O O . LYS A 1 185 ? -19.636 35.309 -37.349 1.00 81.94 185 LYS A O 1
ATOM 1489 N N . ASN A 1 186 ? -18.900 37.019 -36.072 1.00 64.94 186 ASN A N 1
ATOM 1490 C CA . ASN A 1 186 ? -20.219 37.431 -35.565 1.00 64.94 186 ASN A CA 1
ATOM 1491 C C . ASN A 1 186 ? -21.059 38.161 -36.626 1.00 64.94 186 ASN A C 1
ATOM 1493 O O . ASN A 1 186 ? -22.283 38.086 -36.600 1.00 64.94 186 ASN A O 1
ATOM 1497 N N . THR A 1 187 ? -20.412 38.844 -37.574 1.00 69.12 187 THR A N 1
ATOM 1498 C CA . THR A 1 187 ? -21.066 39.497 -38.715 1.00 69.12 187 THR A CA 1
ATOM 1499 C C . THR A 1 187 ? -20.164 39.385 -39.939 1.00 69.12 187 THR A C 1
ATOM 1501 O O . THR A 1 187 ? -18.986 39.750 -39.883 1.00 69.12 187 THR A O 1
ATOM 1504 N N . ILE A 1 188 ? -20.695 38.881 -41.053 1.00 73.12 188 ILE A N 1
ATOM 1505 C CA . ILE A 1 188 ? -19.985 38.857 -42.334 1.00 73.12 188 ILE A CA 1
ATOM 1506 C C . ILE A 1 188 ? -20.211 40.198 -43.054 1.00 73.12 188 ILE A C 1
ATOM 1508 O O . ILE A 1 188 ? -21.301 40.479 -43.537 1.00 73.12 188 ILE A O 1
ATOM 1512 N N . VAL A 1 189 ? -19.178 41.045 -43.126 1.00 60.91 189 VAL A N 1
ATOM 1513 C CA . VAL A 1 189 ? -19.237 42.351 -43.815 1.00 60.91 189 VAL A CA 1
ATOM 1514 C C . VAL A 1 189 ? -19.326 42.159 -45.341 1.00 60.91 189 VAL A C 1
ATOM 1516 O O . VAL A 1 189 ? -18.578 41.363 -45.917 1.00 60.91 189 VAL A O 1
ATOM 1519 N N . SER A 1 190 ? -20.214 42.911 -46.003 1.00 56.91 190 SER A N 1
ATOM 1520 C CA . SER A 1 190 ? -20.595 42.751 -47.421 1.00 56.91 190 SER A CA 1
ATOM 1521 C C . SER A 1 190 ? -19.461 42.941 -48.440 1.00 56.91 190 SER A C 1
ATOM 1523 O O . SER A 1 190 ? -19.543 42.401 -49.542 1.00 56.91 190 SER A O 1
ATOM 1525 N N . LEU A 1 191 ? -18.374 43.632 -48.072 1.00 53.03 191 LEU A N 1
ATOM 1526 C CA . LEU A 1 191 ? -17.232 43.930 -48.954 1.00 53.03 191 LEU A CA 1
ATOM 1527 C C . LEU A 1 191 ? -16.540 42.674 -49.530 1.00 53.03 191 LEU A C 1
ATOM 1529 O O . LEU A 1 191 ? -15.876 42.774 -50.553 1.00 53.03 191 LEU A O 1
ATOM 1533 N N . ASN A 1 192 ? -16.736 41.489 -48.928 1.00 62.62 192 ASN A N 1
ATOM 1534 C CA . ASN A 1 192 ? -16.196 40.201 -49.398 1.00 62.62 192 ASN A CA 1
ATOM 1535 C C . ASN A 1 192 ? -17.278 39.127 -49.657 1.00 62.62 192 ASN A C 1
ATOM 1537 O O . ASN A 1 192 ? -16.985 37.930 -49.623 1.00 62.62 192 ASN A O 1
ATOM 1541 N N . ALA A 1 193 ? -18.533 39.520 -49.913 1.00 66.56 193 ALA A N 1
ATOM 1542 C CA . ALA A 1 193 ? -19.676 38.598 -49.999 1.00 66.56 193 ALA A CA 1
ATOM 1543 C C . ALA A 1 193 ? -19.475 37.425 -50.983 1.00 66.56 193 ALA A C 1
ATOM 1545 O O . ALA A 1 193 ? -19.748 36.276 -50.631 1.00 66.56 193 ALA A O 1
ATOM 1546 N N . LYS A 1 194 ? -18.921 37.685 -52.179 1.00 73.75 194 LYS A N 1
ATOM 1547 C CA . LYS A 1 194 ? -18.657 36.650 -53.199 1.00 73.75 194 LYS A CA 1
ATOM 1548 C C . LYS A 1 194 ? -17.621 35.614 -52.734 1.00 73.75 194 LYS A C 1
ATOM 1550 O O . LYS A 1 194 ? -17.845 34.420 -52.898 1.00 73.75 194 LYS A O 1
ATOM 1555 N N . ASN A 1 195 ? -16.538 36.067 -52.100 1.00 80.88 195 ASN A N 1
ATOM 1556 C CA . ASN A 1 195 ? -15.478 35.202 -51.570 1.00 80.88 195 ASN A CA 1
ATOM 1557 C C . ASN A 1 195 ? -15.976 34.354 -50.380 1.00 80.88 195 ASN A C 1
ATOM 1559 O O . ASN A 1 195 ? -15.682 33.168 -50.271 1.00 80.88 195 ASN A O 1
ATOM 1563 N N . ASN A 1 196 ? -16.810 34.927 -49.506 1.00 83.94 196 ASN A N 1
ATOM 1564 C CA . ASN A 1 196 ? -17.379 34.193 -48.370 1.00 83.94 196 ASN A CA 1
ATOM 1565 C C . ASN A 1 196 ? -18.383 33.113 -48.813 1.00 83.94 196 ASN A C 1
ATOM 1567 O O . ASN A 1 196 ? -18.373 32.007 -48.270 1.00 83.94 196 ASN A O 1
ATOM 1571 N N . LEU A 1 197 ? -19.214 33.394 -49.825 1.00 85.69 197 LEU A N 1
ATOM 1572 C CA . LEU A 1 197 ? -20.088 32.385 -50.438 1.00 85.69 197 LEU A CA 1
ATOM 1573 C C . LEU A 1 197 ? -19.290 31.257 -51.094 1.00 85.69 197 LEU A C 1
ATOM 1575 O O . LEU A 1 197 ? -19.685 30.094 -51.012 1.00 85.69 197 LEU A O 1
ATOM 1579 N N . GLU A 1 198 ? -18.155 31.582 -51.711 1.00 88.31 198 GLU A N 1
ATOM 1580 C CA . GLU A 1 198 ? -17.259 30.594 -52.302 1.00 88.31 198 GLU A CA 1
ATOM 1581 C C . GLU A 1 198 ? -16.678 29.643 -51.246 1.00 88.31 198 GLU A C 1
ATOM 1583 O O . GLU A 1 198 ? -16.705 28.431 -51.454 1.00 88.31 198 GLU A O 1
ATOM 1588 N N . VAL A 1 199 ? -16.262 30.146 -50.076 1.00 89.56 199 VAL A N 1
ATOM 1589 C CA . VAL A 1 199 ? -15.808 29.311 -48.944 1.00 89.56 199 VAL A CA 1
ATOM 1590 C C . VAL A 1 199 ? -16.899 28.330 -48.490 1.00 89.56 199 VAL A C 1
ATOM 1592 O O . VAL A 1 199 ? -16.626 27.139 -48.318 1.00 89.56 199 VAL A O 1
ATOM 1595 N N . ILE A 1 200 ? -18.146 28.794 -48.349 1.00 89.62 200 ILE A N 1
ATOM 1596 C CA . ILE A 1 200 ? -19.288 27.948 -47.957 1.00 89.62 200 ILE A CA 1
ATOM 1597 C C . ILE A 1 200 ? -19.591 26.898 -49.040 1.00 89.62 200 ILE A C 1
ATOM 1599 O O . ILE A 1 200 ? -19.754 25.710 -48.745 1.00 89.62 200 ILE A O 1
ATOM 1603 N N . SER A 1 201 ? -19.619 27.317 -50.308 1.00 89.31 201 SER A N 1
ATOM 1604 C CA . SER A 1 201 ? -19.809 26.431 -51.461 1.00 89.31 201 SER A CA 1
ATOM 1605 C C . SER A 1 201 ? -18.708 25.369 -51.546 1.00 89.31 201 SER A C 1
ATOM 1607 O O . SER A 1 201 ? -18.999 24.195 -51.786 1.00 89.31 201 SER A O 1
ATOM 1609 N N . ASN A 1 202 ? -17.451 25.748 -51.308 1.00 91.00 202 ASN A N 1
ATOM 1610 C CA . ASN A 1 202 ? -16.310 24.841 -51.357 1.00 91.00 202 ASN A CA 1
ATOM 1611 C C . ASN A 1 202 ? -16.390 23.777 -50.263 1.00 91.00 202 ASN A C 1
ATOM 1613 O O . ASN A 1 202 ? -16.219 22.599 -50.575 1.00 91.00 202 ASN A O 1
ATOM 1617 N N . LEU A 1 203 ? -16.749 24.138 -49.026 1.00 90.44 203 LEU A N 1
ATOM 1618 C CA . LEU A 1 203 ? -17.008 23.146 -47.978 1.00 90.44 203 LEU A CA 1
ATOM 1619 C C . LEU A 1 203 ? -18.142 22.188 -48.383 1.00 90.44 203 LEU A C 1
ATOM 1621 O O . LEU A 1 203 ? -17.990 20.969 -48.281 1.00 90.44 203 LEU A O 1
ATOM 1625 N N . LYS A 1 204 ? -19.265 22.720 -48.888 1.00 90.38 204 LYS A N 1
ATOM 1626 C CA . LYS A 1 204 ? -20.418 21.906 -49.305 1.00 90.38 204 LYS A CA 1
ATOM 1627 C C . LYS A 1 204 ? -20.049 20.912 -50.413 1.00 90.38 204 LYS A C 1
ATOM 1629 O O . LYS A 1 204 ? -20.446 19.743 -50.360 1.00 90.38 204 LYS A O 1
ATOM 1634 N N . LYS A 1 205 ? -19.263 21.343 -51.404 1.00 91.31 205 LYS A N 1
ATOM 1635 C CA . LYS A 1 205 ? -18.720 20.470 -52.461 1.00 91.31 205 LYS A CA 1
ATOM 1636 C C . LYS A 1 205 ? -17.776 19.410 -51.886 1.00 91.31 205 LYS A C 1
ATOM 1638 O O . LYS A 1 205 ? -17.808 18.270 -52.337 1.00 91.31 205 LYS A O 1
ATOM 1643 N N . ASN A 1 206 ? -17.015 19.755 -50.849 1.00 91.44 206 ASN A N 1
ATOM 1644 C CA . ASN A 1 206 ? -15.995 18.896 -50.256 1.00 91.44 206 ASN A CA 1
ATOM 1645 C C . ASN A 1 206 ? -16.503 17.903 -49.191 1.00 91.44 206 ASN A C 1
ATOM 1647 O O . ASN A 1 206 ? -15.729 17.109 -48.658 1.00 91.44 206 ASN A O 1
ATOM 1651 N N . ARG A 1 207 ? -17.809 17.897 -48.895 1.00 92.19 207 ARG A N 1
ATOM 1652 C CA . ARG A 1 207 ? -18.434 17.027 -47.878 1.00 92.19 207 ARG A CA 1
ATOM 1653 C C . ARG A 1 207 ? -18.081 15.539 -48.016 1.00 92.19 207 ARG A C 1
ATOM 1655 O O . ARG A 1 207 ? -17.900 14.863 -47.012 1.00 92.19 207 ARG A O 1
ATOM 1662 N N . ILE A 1 208 ? -17.977 15.026 -49.248 1.00 93.31 208 ILE A N 1
ATOM 1663 C CA . ILE A 1 208 ? -17.672 13.609 -49.505 1.00 93.31 208 ILE A CA 1
ATOM 1664 C C . ILE A 1 208 ? -16.245 13.295 -49.053 1.00 93.31 208 ILE A C 1
ATOM 1666 O O . ILE A 1 208 ? -16.011 12.263 -48.434 1.00 93.31 208 ILE A O 1
ATOM 1670 N N . ASN A 1 209 ? -15.301 14.197 -49.310 1.00 94.38 209 ASN A N 1
ATOM 1671 C CA . ASN A 1 209 ? -13.919 14.008 -48.887 1.00 94.38 209 ASN A CA 1
ATOM 1672 C C . ASN A 1 209 ? -13.760 14.218 -47.378 1.00 94.38 209 ASN A C 1
ATOM 1674 O O . ASN A 1 209 ? -13.002 13.492 -46.748 1.00 94.38 209 ASN A O 1
ATOM 1678 N N . LEU A 1 210 ? -14.535 15.123 -46.771 1.00 93.56 210 LEU A N 1
ATOM 1679 C CA . LEU A 1 210 ? -14.555 15.272 -45.314 1.00 93.56 210 LEU A CA 1
ATOM 1680 C C . LEU A 1 210 ? -15.107 14.018 -44.612 1.00 93.56 210 LEU A C 1
ATOM 1682 O O . LEU A 1 210 ? -14.585 13.610 -43.577 1.00 93.56 210 LEU A O 1
ATOM 1686 N N . ARG A 1 211 ? -16.114 13.364 -45.210 1.00 93.56 211 ARG A N 1
ATOM 1687 C CA . ARG A 1 211 ? -16.584 12.041 -44.775 1.00 93.56 211 ARG A CA 1
ATOM 1688 C C . ARG A 1 211 ? -15.471 10.993 -44.866 1.00 93.56 211 ARG A C 1
ATOM 1690 O O . ARG A 1 211 ? -15.231 10.311 -43.879 1.00 93.56 211 ARG A O 1
ATOM 1697 N N . LYS A 1 212 ? -14.752 10.929 -45.994 1.00 94.19 212 LYS A N 1
ATOM 1698 C CA . LYS A 1 212 ? -13.597 10.026 -46.155 1.00 94.19 212 LYS A CA 1
ATOM 1699 C C . LYS A 1 212 ? -12.515 10.271 -45.099 1.00 94.19 212 LYS A C 1
ATOM 1701 O O . LYS A 1 212 ? -11.970 9.311 -44.574 1.00 94.19 212 LYS A O 1
ATOM 1706 N N . CYS A 1 213 ? -12.231 11.529 -44.750 1.00 95.12 213 CYS A N 1
ATOM 1707 C CA . CYS A 1 213 ? -11.287 11.835 -43.674 1.00 95.12 213 CYS A CA 1
ATOM 1708 C C . CYS A 1 213 ? -11.759 11.274 -42.325 1.00 95.12 213 CYS A C 1
ATOM 1710 O O . CYS A 1 213 ? -10.973 10.645 -41.630 1.00 95.12 213 CYS A O 1
ATOM 1712 N N . MET A 1 214 ? -13.043 11.421 -41.978 1.00 92.94 214 MET A N 1
ATOM 1713 C CA . MET A 1 214 ? -13.591 10.829 -40.749 1.00 92.94 214 MET A CA 1
ATOM 1714 C C . MET A 1 214 ? -13.496 9.294 -40.744 1.00 92.94 214 MET A C 1
ATOM 1716 O O . MET A 1 214 ? -13.095 8.709 -39.737 1.00 92.94 214 MET A O 1
ATOM 1720 N N . ASP A 1 215 ? -13.802 8.644 -41.872 1.00 92.19 215 ASP A N 1
ATOM 1721 C CA . ASP A 1 215 ? -13.643 7.192 -42.019 1.00 92.19 215 ASP A CA 1
ATOM 1722 C C . ASP A 1 215 ? -12.169 6.777 -41.828 1.00 92.19 215 ASP A C 1
ATOM 1724 O O . ASP A 1 215 ? -11.873 5.833 -41.093 1.00 92.19 215 ASP A O 1
ATOM 1728 N N . ASN A 1 216 ? -11.227 7.531 -42.403 1.00 93.62 216 ASN A N 1
ATOM 1729 C CA . ASN A 1 216 ? -9.795 7.307 -42.206 1.00 93.62 216 ASN A CA 1
ATOM 1730 C C . ASN A 1 216 ? -9.373 7.501 -40.746 1.00 93.62 216 ASN A C 1
ATOM 1732 O O . ASN A 1 216 ? -8.591 6.702 -40.242 1.00 93.62 216 ASN A O 1
ATOM 1736 N N . PHE A 1 217 ? -9.892 8.513 -40.044 1.00 94.56 217 PHE A N 1
ATOM 1737 C CA . PHE A 1 217 ? -9.569 8.750 -38.632 1.00 94.56 217 PHE A CA 1
ATOM 1738 C C . PHE A 1 217 ? -9.972 7.561 -37.761 1.00 94.56 217 PHE A C 1
ATOM 1740 O O . PHE A 1 217 ? -9.192 7.130 -36.912 1.00 94.56 217 PHE A O 1
ATOM 1747 N N . LYS A 1 218 ? -11.158 6.990 -38.012 1.00 91.38 218 LYS A N 1
ATOM 1748 C CA . LYS A 1 218 ? -11.677 5.816 -37.296 1.00 91.38 218 LYS A CA 1
ATOM 1749 C C . LYS A 1 218 ? -10.754 4.603 -37.416 1.00 91.38 218 LYS A C 1
ATOM 1751 O O . LYS A 1 218 ? -10.595 3.860 -36.450 1.00 91.38 218 LYS A O 1
ATOM 1756 N N . HIS A 1 219 ? -10.135 4.426 -38.580 1.00 92.38 219 HIS A N 1
ATOM 1757 C CA . HIS A 1 219 ? -9.300 3.265 -38.888 1.00 92.38 219 HIS A CA 1
ATOM 1758 C C . HIS A 1 219 ? -7.795 3.573 -38.926 1.00 92.38 219 HIS A C 1
ATOM 1760 O O . HIS A 1 219 ? -6.999 2.693 -39.252 1.00 92.38 219 HIS A O 1
ATOM 1766 N N . TYR A 1 220 ? -7.370 4.788 -38.558 1.00 94.94 220 TYR A N 1
ATOM 1767 C CA . TYR A 1 220 ? -5.975 5.226 -38.686 1.00 94.94 220 TYR A CA 1
ATOM 1768 C C . TYR A 1 220 ? -5.014 4.348 -37.878 1.00 94.94 220 TYR A C 1
ATOM 1770 O O . TYR A 1 220 ? -3.958 3.939 -38.368 1.00 94.94 220 TYR A O 1
ATOM 1778 N N . ASN A 1 221 ? -5.396 4.006 -36.645 1.00 91.38 221 ASN A N 1
ATOM 1779 C CA . ASN A 1 221 ? -4.573 3.157 -35.791 1.00 91.38 221 ASN A CA 1
ATOM 1780 C C . ASN A 1 221 ? -4.312 1.783 -36.433 1.00 91.38 221 ASN A C 1
ATOM 1782 O O . ASN A 1 221 ? -3.196 1.273 -36.381 1.00 91.38 221 ASN A O 1
ATOM 1786 N N . GLU A 1 222 ? -5.335 1.187 -37.045 1.00 91.62 222 GLU A N 1
ATOM 1787 C CA . GLU A 1 222 ? -5.264 -0.149 -37.640 1.00 91.62 222 GLU A CA 1
ATOM 1788 C C . GLU A 1 222 ? -4.533 -0.137 -38.979 1.00 91.62 222 GLU A C 1
ATOM 1790 O O . GLU A 1 222 ? -3.617 -0.931 -39.179 1.00 91.62 222 GLU A O 1
ATOM 1795 N N . ASN A 1 223 ? -4.888 0.805 -39.851 1.00 92.31 223 ASN A N 1
ATOM 1796 C CA . ASN A 1 223 ? -4.411 0.837 -41.229 1.00 92.31 223 ASN A CA 1
ATOM 1797 C C . ASN A 1 223 ? -3.031 1.488 -41.374 1.00 92.31 223 ASN A C 1
ATOM 1799 O O . ASN A 1 223 ? -2.310 1.172 -42.315 1.00 92.31 223 ASN A O 1
ATOM 1803 N N . VAL A 1 224 ? -2.658 2.396 -40.463 1.00 93.88 224 VAL A N 1
ATOM 1804 C CA . VAL A 1 224 ? -1.408 3.166 -40.557 1.00 93.88 224 VAL A CA 1
ATOM 1805 C C . VAL A 1 224 ? -0.509 2.915 -39.354 1.00 93.88 224 VAL A C 1
ATOM 1807 O O . VAL A 1 224 ? 0.610 2.432 -39.530 1.00 93.88 224 VAL A O 1
ATOM 1810 N N . LYS A 1 225 ? -0.958 3.212 -38.123 1.00 93.00 225 LYS A N 1
ATOM 1811 C CA . LYS A 1 225 ? -0.057 3.180 -36.954 1.00 93.00 225 LYS A CA 1
ATOM 1812 C C . LYS A 1 225 ? 0.470 1.778 -36.655 1.00 93.00 225 LYS A C 1
ATOM 1814 O O . LYS A 1 225 ? 1.670 1.641 -36.421 1.00 93.00 225 LYS A O 1
ATOM 1819 N N . LYS A 1 226 ? -0.388 0.752 -36.642 1.00 90.44 226 LYS A N 1
ATOM 1820 C CA . LYS A 1 226 ? 0.023 -0.641 -36.388 1.00 90.44 226 LYS A CA 1
ATOM 1821 C C . LYS A 1 226 ? 0.984 -1.141 -37.465 1.00 90.44 226 LYS A C 1
ATOM 1823 O O . LYS A 1 226 ? 2.081 -1.571 -37.122 1.00 90.44 226 LYS A O 1
ATOM 1828 N N . VAL A 1 227 ? 0.623 -0.972 -38.738 1.00 90.75 227 VAL A N 1
ATOM 1829 C CA . VAL A 1 227 ? 1.454 -1.373 -39.889 1.00 90.75 227 VAL A CA 1
ATOM 1830 C C . VAL A 1 227 ? 2.818 -0.678 -39.858 1.00 90.75 227 VAL A C 1
ATOM 1832 O O . VAL A 1 227 ? 3.855 -1.322 -40.018 1.00 90.75 227 VAL A O 1
ATOM 1835 N N . PHE A 1 228 ? 2.842 0.633 -39.594 1.00 93.00 228 PHE A N 1
ATOM 1836 C CA . PHE A 1 228 ? 4.089 1.381 -39.448 1.00 93.00 228 PHE A CA 1
ATOM 1837 C C . PHE A 1 228 ? 4.908 0.877 -38.253 1.00 93.00 228 PHE A C 1
ATOM 1839 O O . PHE A 1 228 ? 6.105 0.648 -38.388 1.00 93.00 228 PHE A O 1
ATOM 1846 N N . LYS A 1 229 ? 4.277 0.668 -37.090 1.00 92.31 229 LYS A N 1
ATOM 1847 C CA . LYS A 1 229 ? 4.951 0.215 -35.864 1.00 92.31 229 LYS A CA 1
ATOM 1848 C C . LYS A 1 229 ? 5.610 -1.152 -36.037 1.00 92.31 229 LYS A C 1
ATOM 1850 O O . LYS A 1 229 ? 6.719 -1.337 -35.547 1.00 92.31 229 LYS A O 1
ATOM 1855 N N . GLU A 1 230 ? 4.955 -2.088 -36.719 1.00 89.25 230 GLU A N 1
ATOM 1856 C CA . GLU A 1 230 ? 5.513 -3.415 -37.011 1.00 89.25 230 GLU A CA 1
ATOM 1857 C C . GLU A 1 230 ? 6.809 -3.317 -37.824 1.00 89.25 230 GLU A C 1
ATOM 1859 O O . GLU A 1 230 ? 7.794 -3.974 -37.496 1.00 89.25 230 GLU A O 1
ATOM 1864 N N . LYS A 1 231 ? 6.847 -2.432 -38.825 1.00 91.00 231 LYS A N 1
ATOM 1865 C CA . LYS A 1 231 ? 8.042 -2.195 -39.650 1.00 91.00 231 LYS A CA 1
ATOM 1866 C C . LYS A 1 231 ? 9.118 -1.400 -38.901 1.00 91.00 231 LYS A C 1
ATOM 1868 O O . LYS A 1 231 ? 10.295 -1.740 -38.950 1.00 91.00 231 LYS A O 1
ATOM 1873 N N . TYR A 1 232 ? 8.716 -0.376 -38.150 1.00 91.56 232 TYR A N 1
ATOM 1874 C CA . TYR A 1 232 ? 9.604 0.487 -37.363 1.00 91.56 232 TYR A CA 1
ATOM 1875 C C . TYR A 1 232 ? 10.251 -0.226 -36.163 1.00 91.56 232 TYR A C 1
ATOM 1877 O O . TYR A 1 232 ? 11.280 0.216 -35.646 1.00 91.56 232 TYR A O 1
ATOM 1885 N N . MET A 1 233 ? 9.673 -1.340 -35.706 1.00 90.62 233 MET A N 1
ATOM 1886 C CA . MET A 1 233 ? 10.185 -2.119 -34.577 1.00 90.62 233 MET A CA 1
ATOM 1887 C C . MET A 1 233 ? 11.649 -2.535 -34.773 1.00 90.62 233 MET A C 1
ATOM 1889 O O . MET A 1 233 ? 12.445 -2.415 -33.845 1.00 90.62 233 MET A O 1
ATOM 1893 N N . TYR A 1 234 ? 12.029 -2.942 -35.985 1.00 88.12 234 TYR A N 1
ATOM 1894 C CA . TYR A 1 234 ? 13.406 -3.337 -36.294 1.00 88.12 234 TYR A CA 1
ATOM 1895 C C . TYR A 1 234 ? 14.381 -2.168 -36.176 1.00 88.12 234 TYR A C 1
ATOM 1897 O O . TYR A 1 234 ? 15.448 -2.308 -35.583 1.00 88.12 234 TYR A O 1
ATOM 1905 N N . PHE A 1 235 ? 13.981 -0.978 -36.624 1.00 90.12 235 PHE A N 1
ATOM 1906 C CA . PHE A 1 235 ? 14.773 0.226 -36.400 1.00 90.12 235 PHE A CA 1
ATOM 1907 C C . PHE A 1 235 ? 14.870 0.579 -34.907 1.00 90.12 235 PHE A C 1
ATOM 1909 O O . PHE A 1 235 ? 15.926 0.983 -34.432 1.00 90.12 235 PHE A O 1
ATOM 1916 N N . SER A 1 236 ? 13.811 0.351 -34.124 1.00 89.69 236 SER A N 1
ATOM 1917 C CA . SER A 1 236 ? 13.869 0.532 -32.664 1.00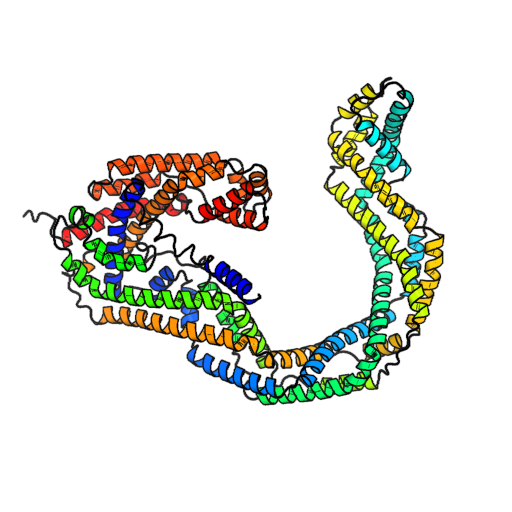 89.69 236 SER A CA 1
ATOM 1918 C C . SER A 1 236 ? 14.873 -0.420 -32.001 1.00 89.69 236 SER A C 1
ATOM 1920 O O . SER A 1 236 ? 15.592 -0.012 -31.089 1.00 89.69 236 SER A O 1
ATOM 1922 N N . PHE A 1 237 ? 14.976 -1.663 -32.479 1.00 87.50 237 PHE A N 1
ATOM 1923 C CA . PHE A 1 237 ? 16.023 -2.586 -32.037 1.00 87.50 237 PHE A CA 1
ATOM 1924 C C . PHE A 1 237 ? 17.415 -2.107 -32.443 1.00 87.50 237 PHE A C 1
ATOM 1926 O O . PHE A 1 237 ? 18.315 -2.137 -31.609 1.00 87.50 237 PHE A O 1
ATOM 1933 N N . LEU A 1 238 ? 17.579 -1.563 -33.653 1.00 87.00 238 LEU A N 1
ATOM 1934 C CA . LEU A 1 238 ? 18.845 -0.969 -34.091 1.00 87.00 238 LEU A CA 1
ATOM 1935 C C . LEU A 1 238 ? 19.311 0.156 -33.155 1.00 87.00 238 LEU A C 1
ATOM 1937 O O . LEU A 1 238 ? 20.478 0.200 -32.767 1.00 87.00 238 LEU A O 1
ATOM 1941 N N . LEU A 1 239 ? 18.391 1.035 -32.741 1.00 88.88 239 LEU A N 1
ATOM 1942 C CA . LEU A 1 239 ? 18.677 2.092 -31.764 1.00 88.88 239 LEU A CA 1
ATOM 1943 C C . LEU A 1 239 ? 19.146 1.518 -30.422 1.00 88.88 239 LEU A C 1
ATOM 1945 O O . LEU A 1 239 ? 20.083 2.044 -29.819 1.00 88.88 239 LEU A O 1
ATOM 1949 N N . SER A 1 240 ? 18.508 0.438 -29.963 1.00 88.12 240 SER A N 1
ATOM 1950 C CA . SER A 1 240 ? 18.920 -0.263 -28.747 1.00 88.12 240 SER A CA 1
ATOM 1951 C C . SER A 1 240 ? 20.314 -0.868 -28.902 1.00 88.12 240 SER A C 1
ATOM 1953 O O . SER A 1 240 ? 21.143 -0.699 -28.015 1.00 88.12 240 SER A O 1
ATOM 1955 N N . PHE A 1 241 ? 20.597 -1.520 -30.032 1.00 86.31 241 PHE A N 1
ATOM 1956 C CA . PHE A 1 241 ? 21.889 -2.155 -30.297 1.00 86.31 241 PHE A CA 1
ATOM 1957 C C . PHE A 1 241 ? 23.022 -1.137 -30.325 1.00 86.31 241 PHE A C 1
ATOM 1959 O O . PHE A 1 241 ? 24.033 -1.352 -29.661 1.00 86.31 241 PHE A O 1
ATOM 1966 N N . ARG A 1 242 ? 22.820 0.009 -30.989 1.00 86.31 242 ARG A N 1
ATOM 1967 C CA . ARG A 1 242 ? 23.764 1.134 -30.949 1.00 86.31 242 ARG A CA 1
ATOM 1968 C C . ARG A 1 242 ? 24.106 1.504 -29.505 1.00 86.31 242 ARG A C 1
ATOM 1970 O O . ARG A 1 242 ? 25.282 1.617 -29.171 1.00 86.31 242 ARG A O 1
ATOM 1977 N N . ASN A 1 243 ? 23.102 1.706 -28.648 1.00 87.38 243 ASN A N 1
ATOM 1978 C CA . ASN A 1 243 ? 23.336 2.106 -27.254 1.00 87.38 243 ASN A CA 1
ATOM 1979 C C . ASN A 1 243 ? 24.083 1.022 -26.471 1.00 87.38 243 ASN A C 1
ATOM 1981 O O . ASN A 1 243 ? 25.031 1.320 -25.755 1.00 87.38 243 ASN A O 1
ATOM 1985 N N . THR A 1 244 ? 23.703 -0.240 -26.657 1.00 87.19 244 THR A N 1
ATOM 1986 C CA . THR A 1 244 ? 24.368 -1.382 -26.025 1.00 87.19 244 THR A CA 1
ATOM 1987 C C . THR A 1 244 ? 25.839 -1.506 -26.445 1.00 87.19 244 THR A C 1
ATOM 1989 O O . THR A 1 244 ? 26.679 -1.870 -25.625 1.00 87.19 244 THR A O 1
ATOM 1992 N N . ILE A 1 245 ? 26.172 -1.172 -27.694 1.00 85.44 245 ILE A N 1
ATOM 1993 C CA . ILE A 1 245 ? 27.550 -1.172 -28.206 1.00 85.44 245 ILE A CA 1
ATOM 1994 C C . ILE A 1 245 ? 28.375 -0.036 -27.599 1.00 85.44 245 ILE A C 1
ATOM 1996 O O . ILE A 1 245 ? 29.527 -0.252 -27.226 1.00 85.44 245 ILE A O 1
ATOM 2000 N N . GLU A 1 246 ? 27.798 1.157 -27.453 1.00 85.06 246 GLU A N 1
ATOM 2001 C CA . GLU A 1 246 ? 28.445 2.274 -26.754 1.00 85.06 246 GLU A CA 1
ATOM 2002 C C . GLU A 1 246 ? 28.682 1.942 -25.271 1.00 85.06 246 GLU A C 1
ATOM 2004 O O . GLU A 1 246 ? 29.779 2.150 -24.753 1.00 85.06 246 GLU A O 1
ATOM 2009 N N . GLU A 1 247 ? 27.691 1.354 -24.595 1.00 85.62 247 GLU A N 1
ATOM 2010 C CA . GLU A 1 247 ? 27.841 0.861 -23.222 1.00 85.62 247 GLU A CA 1
ATOM 2011 C C . GLU A 1 247 ? 28.944 -0.193 -23.127 1.00 85.62 247 GLU A C 1
ATOM 2013 O O . GLU A 1 247 ? 29.805 -0.095 -22.257 1.00 85.62 247 GLU A O 1
ATOM 2018 N N . PHE A 1 248 ? 28.972 -1.161 -24.048 1.00 84.81 248 PHE A N 1
ATOM 2019 C CA . PHE A 1 248 ? 30.043 -2.152 -24.132 1.00 84.81 248 PHE A CA 1
ATOM 2020 C C . PHE A 1 248 ? 31.415 -1.503 -24.338 1.00 84.81 248 PHE A C 1
ATOM 2022 O O . PHE A 1 248 ? 32.378 -1.898 -23.681 1.00 84.81 248 PHE A O 1
ATOM 2029 N N . HIS A 1 249 ? 31.519 -0.489 -25.203 1.00 84.56 249 HIS A N 1
ATOM 2030 C CA . HIS A 1 249 ? 32.768 0.236 -25.421 1.00 84.56 249 HIS A CA 1
ATOM 2031 C C . HIS A 1 249 ? 33.259 0.902 -24.132 1.00 84.56 249 HIS A C 1
ATOM 2033 O O . HIS A 1 249 ? 34.398 0.664 -23.718 1.00 84.56 249 HIS A O 1
ATOM 2039 N N . ASN A 1 250 ? 32.383 1.652 -23.461 1.00 83.69 250 ASN A N 1
ATOM 2040 C CA . ASN A 1 250 ? 32.688 2.350 -22.211 1.00 83.69 250 ASN A CA 1
ATOM 2041 C C . ASN A 1 250 ? 33.060 1.378 -21.079 1.00 83.69 250 ASN A C 1
ATOM 2043 O O . ASN A 1 250 ? 33.960 1.648 -20.281 1.00 83.69 250 ASN A O 1
ATOM 2047 N N . ASP A 1 251 ? 32.409 0.216 -21.040 1.00 79.44 251 ASP A N 1
ATOM 2048 C CA . ASP A 1 251 ? 32.582 -0.784 -19.990 1.00 79.44 251 ASP A CA 1
ATOM 2049 C C . ASP A 1 251 ? 33.679 -1.815 -20.263 1.00 79.44 251 ASP A C 1
ATOM 2051 O O . ASP A 1 251 ? 34.047 -2.570 -19.357 1.00 79.44 251 ASP A O 1
ATOM 2055 N N . SER A 1 252 ? 34.227 -1.840 -21.478 1.00 75.38 252 SER A N 1
ATOM 2056 C CA . SER A 1 252 ? 35.199 -2.843 -21.925 1.00 75.38 252 SER A CA 1
ATOM 2057 C C . SER A 1 252 ? 36.428 -2.941 -21.017 1.00 75.38 252 SER A C 1
ATOM 2059 O O . SER A 1 252 ? 36.887 -4.038 -20.697 1.00 75.38 252 SER A O 1
ATOM 2061 N N . SER A 1 253 ? 36.926 -1.809 -20.512 1.00 73.94 253 SER A N 1
ATOM 2062 C CA . SER A 1 253 ? 38.056 -1.774 -19.575 1.00 73.94 253 SER A CA 1
ATOM 2063 C C . SER A 1 253 ? 37.741 -2.444 -18.227 1.00 73.94 253 SER A C 1
ATOM 2065 O O . SER A 1 253 ? 38.619 -3.062 -17.626 1.00 73.94 253 SER A O 1
ATOM 2067 N N . ASP A 1 254 ? 36.488 -2.389 -17.772 1.00 77.62 254 ASP A N 1
ATOM 2068 C CA . ASP A 1 254 ? 36.034 -2.981 -16.510 1.00 77.62 254 ASP A CA 1
ATOM 2069 C C . ASP A 1 254 ? 35.666 -4.466 -16.665 1.00 77.62 254 ASP A C 1
ATOM 2071 O O . ASP A 1 254 ? 35.817 -5.228 -15.712 1.00 77.62 254 ASP A O 1
ATOM 2075 N N . LEU A 1 255 ? 35.271 -4.911 -17.869 1.00 76.50 255 LEU A N 1
ATOM 2076 C CA . LEU A 1 255 ? 35.065 -6.335 -18.179 1.00 76.50 255 LEU A CA 1
ATOM 2077 C C . LEU A 1 255 ? 36.353 -7.159 -18.014 1.00 76.50 255 LEU A C 1
ATOM 2079 O O . LEU A 1 255 ? 36.284 -8.303 -17.572 1.00 76.50 255 LEU A O 1
ATOM 2083 N N . ASN A 1 256 ? 37.530 -6.553 -18.228 1.00 72.50 256 ASN A N 1
ATOM 2084 C CA . ASN A 1 256 ? 38.826 -7.180 -17.918 1.00 72.50 256 ASN A CA 1
ATOM 2085 C C . ASN A 1 256 ? 38.963 -7.592 -16.442 1.00 72.50 256 ASN A C 1
ATOM 2087 O O . ASN A 1 256 ? 39.732 -8.489 -16.112 1.00 72.50 256 ASN A O 1
ATOM 2091 N N . LYS A 1 257 ? 38.236 -6.930 -15.537 1.00 80.88 257 LYS A N 1
ATOM 2092 C CA . LYS A 1 257 ? 38.300 -7.170 -14.088 1.00 80.88 257 LYS A CA 1
ATOM 2093 C C . LYS A 1 257 ? 37.246 -8.166 -13.615 1.00 80.88 257 LYS A C 1
ATOM 2095 O O . LYS A 1 257 ? 37.164 -8.443 -12.420 1.00 80.88 257 LYS A O 1
ATOM 2100 N N . PHE A 1 258 ? 36.440 -8.706 -14.530 1.00 80.62 258 PHE A N 1
ATOM 2101 C CA . PHE A 1 258 ? 35.329 -9.585 -14.187 1.00 80.62 258 PHE A CA 1
ATOM 2102 C C . PHE A 1 258 ? 35.801 -10.864 -13.482 1.00 80.62 258 PHE A C 1
ATOM 2104 O O . PHE A 1 258 ? 35.151 -11.302 -12.538 1.00 80.62 258 PHE A O 1
ATOM 2111 N N . GLU A 1 259 ? 36.973 -11.402 -13.845 1.00 80.31 259 GLU A N 1
ATOM 2112 C CA . GLU A 1 259 ? 37.600 -12.522 -13.126 1.00 80.31 259 GLU A CA 1
ATOM 2113 C C . GLU A 1 259 ? 37.823 -12.182 -11.644 1.00 80.31 259 GLU A C 1
ATOM 2115 O O . GLU A 1 259 ? 37.286 -12.860 -10.767 1.00 80.31 259 GLU A O 1
ATOM 2120 N N . THR A 1 260 ? 38.497 -11.065 -11.359 1.00 85.75 260 THR A N 1
ATOM 2121 C CA . THR A 1 260 ? 38.721 -10.580 -9.988 1.00 85.75 260 THR A CA 1
ATOM 2122 C C . THR A 1 260 ? 37.409 -10.325 -9.245 1.00 85.75 260 THR A C 1
ATOM 2124 O O . THR A 1 260 ? 37.305 -10.584 -8.043 1.00 85.75 260 THR A O 1
ATOM 2127 N N . TYR A 1 261 ? 36.381 -9.837 -9.944 1.00 89.88 261 TYR A N 1
ATOM 2128 C CA . TYR A 1 261 ? 35.067 -9.637 -9.346 1.00 89.88 261 TYR A CA 1
ATOM 2129 C C . TYR A 1 261 ? 34.413 -10.963 -8.947 1.00 89.88 261 TYR A C 1
ATOM 2131 O O . TYR A 1 261 ? 33.910 -11.072 -7.828 1.00 89.88 261 TYR A O 1
ATOM 2139 N N . THR A 1 262 ? 34.466 -11.985 -9.807 1.00 88.81 262 THR A N 1
ATOM 2140 C CA . THR A 1 262 ? 33.942 -13.319 -9.475 1.00 88.81 262 THR A CA 1
ATOM 2141 C C . THR A 1 262 ? 34.685 -13.966 -8.305 1.00 88.81 262 THR A C 1
ATOM 2143 O O . THR A 1 262 ? 34.028 -14.547 -7.444 1.00 88.81 262 THR A O 1
ATOM 2146 N N . ASP A 1 263 ? 36.012 -13.802 -8.212 1.00 90.19 263 ASP A N 1
ATOM 2147 C CA . ASP A 1 263 ? 36.812 -14.259 -7.063 1.00 90.19 263 ASP A CA 1
ATOM 2148 C C . ASP A 1 263 ? 36.364 -13.590 -5.762 1.00 90.19 263 ASP A C 1
ATOM 2150 O O . ASP A 1 263 ? 36.046 -14.260 -4.780 1.00 90.19 263 ASP A O 1
ATOM 2154 N N . THR A 1 264 ? 36.235 -12.263 -5.788 1.00 93.44 264 THR A N 1
ATOM 2155 C CA . THR A 1 264 ? 35.768 -11.492 -4.630 1.00 93.44 264 THR A CA 1
ATOM 2156 C C . THR A 1 264 ? 34.366 -11.945 -4.203 1.00 93.44 264 THR A C 1
ATOM 2158 O O . THR A 1 264 ? 34.101 -12.124 -3.016 1.00 93.44 264 THR A O 1
ATOM 2161 N N . LEU A 1 265 ? 33.450 -12.176 -5.153 1.00 93.44 265 LEU A N 1
ATOM 2162 C CA . LEU A 1 265 ? 32.111 -12.675 -4.835 1.00 93.44 265 LEU A CA 1
ATOM 2163 C C . LEU A 1 265 ? 32.161 -14.083 -4.226 1.00 93.44 265 LEU A C 1
ATOM 2165 O O . LEU A 1 265 ? 31.462 -14.329 -3.246 1.00 93.44 265 LEU A O 1
ATOM 2169 N N . LYS A 1 266 ? 33.003 -14.982 -4.751 1.00 93.06 266 LYS A N 1
ATOM 2170 C CA . LYS A 1 266 ? 33.206 -16.336 -4.209 1.00 93.06 266 LYS A CA 1
ATOM 2171 C C . LYS A 1 266 ? 33.668 -16.282 -2.751 1.00 93.06 266 LYS A C 1
ATOM 2173 O O . LYS A 1 266 ? 33.091 -16.959 -1.901 1.00 93.06 266 LYS A O 1
ATOM 2178 N N . GLU A 1 267 ? 34.632 -15.417 -2.437 1.00 92.94 267 GLU A N 1
ATOM 2179 C CA . GLU A 1 267 ? 35.094 -15.189 -1.063 1.00 92.94 267 GLU A CA 1
ATOM 2180 C C . GLU A 1 267 ? 33.984 -14.650 -0.153 1.00 92.94 267 GLU A C 1
ATOM 2182 O O . GLU A 1 267 ? 33.819 -15.116 0.978 1.00 92.94 267 GLU A O 1
ATOM 2187 N N . VAL A 1 268 ? 33.195 -13.680 -0.627 1.00 94.81 268 VAL A N 1
ATOM 2188 C CA . VAL A 1 268 ? 32.097 -13.114 0.166 1.00 94.81 268 VAL A CA 1
ATOM 2189 C C . VAL A 1 268 ? 30.983 -14.137 0.385 1.00 94.81 268 VAL A C 1
ATOM 2191 O O . VAL A 1 268 ? 30.446 -14.203 1.493 1.00 94.81 268 VAL A O 1
ATOM 2194 N N . ILE A 1 269 ? 30.654 -14.966 -0.610 1.00 92.94 269 ILE A N 1
ATOM 2195 C CA . ILE A 1 269 ? 29.704 -16.075 -0.449 1.00 92.94 269 ILE A CA 1
ATOM 2196 C C . ILE A 1 269 ? 30.217 -17.025 0.632 1.00 92.94 269 ILE A C 1
ATOM 2198 O O . ILE A 1 269 ? 29.476 -17.300 1.571 1.00 92.94 269 ILE A O 1
ATOM 2202 N N . GLN A 1 270 ? 31.491 -17.427 0.591 1.00 90.69 270 GLN A N 1
ATOM 2203 C CA . GLN A 1 270 ? 32.069 -18.306 1.611 1.00 90.69 270 GLN A CA 1
ATOM 2204 C C . GLN A 1 270 ? 32.020 -17.682 3.014 1.00 90.69 270 GLN A C 1
ATOM 2206 O O . GLN A 1 270 ? 31.620 -18.341 3.976 1.00 90.69 270 GLN A O 1
ATOM 2211 N N . LYS A 1 271 ? 32.380 -16.396 3.154 1.00 92.00 271 LYS A N 1
ATOM 2212 C CA . LYS A 1 271 ? 32.245 -15.656 4.425 1.00 92.00 271 LYS A CA 1
ATOM 2213 C C . LYS A 1 271 ? 30.789 -15.648 4.905 1.00 92.00 271 LYS A C 1
ATOM 2215 O O . LYS A 1 271 ? 30.531 -15.832 6.096 1.00 92.00 271 LYS A O 1
ATOM 2220 N N . THR A 1 272 ? 29.844 -15.458 3.985 1.00 91.81 272 THR A N 1
ATOM 2221 C CA . THR A 1 272 ? 28.403 -15.439 4.268 1.00 91.81 272 THR A CA 1
ATOM 2222 C C . THR A 1 272 ? 27.919 -16.810 4.735 1.00 91.81 272 THR A C 1
ATOM 2224 O O . THR A 1 272 ? 27.274 -16.901 5.775 1.00 91.81 272 THR A O 1
ATOM 2227 N N . GLU A 1 273 ? 28.276 -17.887 4.034 1.00 88.50 273 GLU A N 1
ATOM 2228 C CA . GLU A 1 273 ? 27.936 -19.258 4.423 1.00 88.50 273 GLU A CA 1
ATOM 2229 C C . GLU A 1 273 ? 28.507 -19.625 5.791 1.00 88.50 273 GLU A C 1
ATOM 2231 O O . GLU A 1 273 ? 27.761 -20.096 6.645 1.00 88.50 273 GLU A O 1
ATOM 2236 N N . ASN A 1 274 ? 29.778 -19.310 6.051 1.00 88.00 274 ASN A N 1
ATOM 2237 C CA . ASN A 1 274 ? 30.413 -19.561 7.347 1.00 88.00 274 ASN A CA 1
ATOM 2238 C C . ASN A 1 274 ? 29.716 -18.802 8.490 1.00 88.00 274 ASN A C 1
ATOM 2240 O O . ASN A 1 274 ? 29.575 -19.325 9.595 1.00 88.00 274 ASN A O 1
ATOM 2244 N N . SER A 1 275 ? 29.251 -17.572 8.241 1.00 87.88 275 SER A N 1
ATOM 2245 C CA . SER A 1 275 ? 28.479 -16.801 9.228 1.00 87.88 275 SER A CA 1
ATOM 2246 C C . SER A 1 275 ? 27.119 -17.455 9.535 1.00 87.88 275 SER A C 1
ATOM 2248 O O . SER A 1 275 ? 26.640 -17.420 10.677 1.00 87.88 275 SER A O 1
ATOM 2250 N N . MET A 1 276 ? 26.527 -18.105 8.525 1.00 84.88 276 MET A N 1
ATOM 2251 C CA . MET A 1 276 ? 25.159 -18.633 8.529 1.00 84.88 276 MET A CA 1
ATOM 2252 C C . MET A 1 276 ? 25.041 -20.163 8.701 1.00 84.88 276 MET A C 1
ATOM 2254 O O . MET A 1 276 ? 23.920 -20.673 8.713 1.00 84.88 276 MET A O 1
ATOM 2258 N N . ASP A 1 277 ? 26.143 -20.896 8.891 1.00 74.56 277 ASP A N 1
ATOM 2259 C CA . ASP A 1 277 ? 26.235 -22.372 8.812 1.00 74.56 277 ASP A CA 1
ATOM 2260 C C . ASP A 1 277 ? 25.247 -23.154 9.718 1.00 74.56 277 ASP A C 1
ATOM 2262 O O . ASP A 1 277 ? 24.840 -24.270 9.407 1.00 74.56 277 ASP A O 1
ATOM 2266 N N . GLY A 1 278 ? 24.728 -22.549 10.790 1.00 66.62 278 GLY A N 1
ATOM 2267 C CA . GLY A 1 278 ? 23.720 -23.159 11.674 1.00 66.62 278 GLY A CA 1
ATOM 2268 C C . GLY A 1 278 ? 22.243 -22.936 11.299 1.00 66.62 278 GLY A C 1
ATOM 2269 O O . GLY A 1 278 ? 21.367 -23.318 12.075 1.00 66.62 278 GLY A O 1
ATOM 2270 N N . ARG A 1 279 ? 21.922 -22.270 10.177 1.00 68.12 279 ARG A N 1
ATOM 2271 C CA . ARG A 1 279 ? 20.562 -21.737 9.899 1.00 68.12 279 ARG A CA 1
ATOM 2272 C C . ARG A 1 279 ? 19.838 -22.336 8.691 1.00 68.12 279 ARG A C 1
ATOM 2274 O O . ARG A 1 279 ? 18.778 -21.845 8.314 1.00 68.12 279 ARG A O 1
ATOM 2281 N N . LYS A 1 280 ? 20.330 -23.449 8.144 1.00 60.50 280 LYS A N 1
ATOM 2282 C CA . LYS A 1 280 ? 19.887 -24.039 6.861 1.00 60.50 280 LYS A CA 1
ATOM 2283 C C . LYS A 1 280 ? 18.397 -24.440 6.772 1.00 60.50 280 LYS A C 1
ATOM 2285 O O . LYS A 1 280 ? 17.941 -24.810 5.696 1.00 60.50 280 LYS A O 1
ATOM 2290 N N . SER A 1 281 ? 17.615 -24.401 7.862 1.00 59.59 281 SER A N 1
ATOM 2291 C CA . SER A 1 281 ? 16.190 -24.787 7.827 1.00 59.59 281 SER A CA 1
ATOM 2292 C C . SER A 1 281 ? 15.337 -24.312 9.022 1.00 59.59 281 SER A C 1
ATOM 2294 O O . SER A 1 281 ? 14.351 -24.971 9.370 1.00 59.59 281 SER A O 1
ATOM 2296 N N . SER A 1 282 ? 15.645 -23.187 9.678 1.00 66.69 282 SER A N 1
ATOM 2297 C CA . SER A 1 282 ? 14.835 -22.772 10.840 1.00 66.69 282 SER A CA 1
ATOM 2298 C C . SER A 1 282 ? 13.412 -22.286 10.490 1.00 66.69 282 SER A C 1
ATOM 2300 O O . SER A 1 282 ? 12.571 -22.192 11.384 1.00 66.69 282 SER A O 1
ATOM 2302 N N . LYS A 1 283 ? 13.099 -22.070 9.198 1.00 75.88 283 LYS A N 1
ATOM 2303 C CA . LYS A 1 283 ? 11.785 -21.634 8.667 1.00 75.88 283 LYS A CA 1
ATOM 2304 C C . LYS A 1 283 ? 11.230 -20.385 9.374 1.00 75.88 283 LYS A C 1
ATOM 2306 O O . LYS A 1 283 ? 10.014 -20.169 9.394 1.00 75.88 283 LYS A O 1
ATOM 2311 N N . ILE A 1 284 ? 12.101 -19.562 9.950 1.00 77.25 284 ILE A N 1
ATOM 2312 C CA . ILE A 1 284 ? 11.731 -18.405 10.768 1.00 77.25 284 ILE A CA 1
ATOM 2313 C C . ILE A 1 284 ? 11.170 -17.307 9.880 1.00 77.25 284 ILE A C 1
ATOM 2315 O O . ILE A 1 284 ? 10.143 -16.722 10.219 1.00 77.25 284 ILE A O 1
ATOM 2319 N N . GLY A 1 285 ? 11.769 -17.078 8.709 1.00 79.44 285 GLY A N 1
ATOM 2320 C CA . GLY A 1 285 ? 11.270 -16.075 7.771 1.00 79.44 285 GLY A CA 1
ATOM 2321 C C . GLY A 1 285 ? 9.843 -16.385 7.303 1.00 79.44 285 GLY A C 1
ATOM 2322 O O . GLY A 1 285 ? 8.971 -15.513 7.303 1.00 79.44 285 GLY A O 1
ATOM 2323 N N . ALA A 1 286 ? 9.552 -17.658 7.012 1.00 79.75 286 ALA A N 1
ATOM 2324 C CA . ALA A 1 286 ? 8.201 -18.115 6.684 1.00 79.75 286 ALA A CA 1
ATOM 2325 C C . ALA A 1 286 ? 7.219 -17.948 7.860 1.00 79.75 286 ALA A C 1
ATOM 2327 O O . ALA A 1 286 ? 6.055 -17.594 7.656 1.00 79.75 286 ALA A O 1
ATOM 2328 N N . MET A 1 287 ? 7.668 -18.175 9.099 1.00 76.25 287 MET A N 1
ATOM 2329 C CA . MET A 1 287 ? 6.856 -17.919 10.293 1.00 76.25 287 MET A CA 1
ATOM 2330 C C . MET A 1 287 ? 6.556 -16.427 10.479 1.00 76.25 287 MET A C 1
ATOM 2332 O O . MET A 1 287 ? 5.401 -16.089 10.741 1.00 76.25 287 MET A O 1
ATOM 2336 N N . PHE A 1 288 ? 7.536 -15.539 10.281 1.00 78.88 288 PHE A N 1
ATOM 2337 C CA . PHE A 1 288 ? 7.327 -14.087 10.335 1.00 78.88 288 PHE A CA 1
ATOM 2338 C C . PHE A 1 288 ? 6.308 -13.630 9.298 1.00 78.88 288 PHE A C 1
ATOM 2340 O O . PHE A 1 288 ? 5.353 -12.947 9.660 1.00 78.88 288 PHE A O 1
ATOM 2347 N N . ARG A 1 289 ? 6.426 -14.093 8.047 1.00 80.50 289 ARG A N 1
ATOM 2348 C CA . ARG A 1 289 ? 5.448 -13.780 6.992 1.00 80.50 289 ARG A CA 1
ATOM 2349 C C . ARG A 1 289 ? 4.019 -14.159 7.381 1.00 80.50 289 ARG A C 1
ATOM 2351 O O . ARG A 1 289 ? 3.106 -13.372 7.159 1.00 80.50 289 ARG A O 1
ATOM 2358 N N . ARG A 1 290 ? 3.814 -15.324 8.008 1.00 78.75 290 ARG A N 1
ATOM 2359 C CA . ARG A 1 290 ? 2.480 -15.722 8.505 1.00 78.75 290 ARG A CA 1
ATOM 2360 C C . ARG A 1 290 ? 1.975 -14.817 9.633 1.00 78.75 290 ARG A C 1
ATOM 2362 O O . ARG A 1 290 ? 0.779 -14.556 9.705 1.00 78.75 290 ARG A O 1
ATOM 2369 N N . GLY A 1 291 ? 2.866 -14.341 10.502 1.00 80.75 291 GLY A N 1
ATOM 2370 C CA . GLY A 1 291 ? 2.519 -13.431 11.596 1.00 80.75 291 GLY A CA 1
ATOM 2371 C C . GLY A 1 291 ? 2.132 -12.025 11.128 1.00 80.75 291 GLY A C 1
ATOM 2372 O O . GLY A 1 291 ? 1.218 -11.436 11.702 1.00 80.75 291 GLY A O 1
ATOM 2373 N N . ILE A 1 292 ? 2.779 -11.512 10.075 1.00 86.06 292 ILE A N 1
ATOM 2374 C CA . ILE A 1 292 ? 2.569 -10.150 9.553 1.00 86.06 292 ILE A CA 1
ATOM 2375 C C . ILE A 1 292 ? 1.111 -9.908 9.162 1.00 86.06 292 ILE A C 1
ATOM 2377 O O . ILE A 1 292 ? 0.542 -8.914 9.598 1.00 86.06 292 ILE A O 1
ATOM 2381 N N . ASN A 1 293 ? 0.473 -10.833 8.440 1.00 84.38 293 ASN A N 1
ATOM 2382 C CA . ASN A 1 293 ? -0.923 -10.660 8.019 1.00 84.38 293 ASN A CA 1
ATOM 2383 C C . ASN A 1 293 ? -1.869 -10.494 9.216 1.00 84.38 293 ASN A C 1
ATOM 2385 O O . ASN A 1 293 ? -2.765 -9.650 9.207 1.00 84.38 293 ASN A O 1
ATOM 2389 N N . HIS A 1 294 ? -1.657 -11.270 10.281 1.00 86.62 294 HIS A N 1
ATOM 2390 C CA . HIS A 1 294 ? -2.449 -11.115 11.495 1.00 86.62 294 HIS A CA 1
ATOM 2391 C C . HIS A 1 294 ? -2.144 -9.794 12.211 1.00 86.62 294 HIS A C 1
ATOM 2393 O O . HIS A 1 294 ? -3.075 -9.160 12.695 1.00 86.62 294 HIS A O 1
ATOM 2399 N N . LEU A 1 295 ? -0.881 -9.351 12.247 1.00 88.62 295 LEU A N 1
ATOM 2400 C CA . LEU A 1 295 ? -0.491 -8.050 12.809 1.00 88.62 295 LEU A CA 1
ATOM 2401 C C . LEU A 1 295 ? -1.128 -6.878 12.036 1.00 88.62 295 LEU A C 1
ATOM 2403 O O . LEU A 1 295 ? -1.650 -5.949 12.649 1.00 88.62 295 LEU A O 1
ATOM 2407 N N . GLN A 1 296 ? -1.165 -6.952 10.704 1.00 87.81 296 GLN A N 1
ATOM 2408 C CA . GLN A 1 296 ? -1.868 -5.985 9.853 1.00 87.81 296 GLN A CA 1
ATOM 2409 C C . GLN A 1 296 ? -3.373 -5.988 10.155 1.00 87.81 296 GLN A C 1
ATOM 2411 O O . GLN A 1 296 ? -3.974 -4.938 10.358 1.00 87.81 296 GLN A O 1
ATOM 2416 N N . THR A 1 297 ? -3.974 -7.174 10.282 1.00 88.06 297 THR A N 1
ATOM 2417 C CA . THR A 1 297 ? -5.416 -7.310 10.547 1.00 88.06 297 THR A CA 1
ATOM 2418 C C . THR A 1 297 ? -5.819 -6.705 11.895 1.00 88.06 297 THR A C 1
ATOM 2420 O O . THR A 1 297 ? -6.847 -6.041 11.976 1.00 88.06 297 THR A O 1
ATOM 2423 N N . ILE A 1 298 ? -5.021 -6.904 12.954 1.00 88.56 298 ILE A N 1
ATOM 2424 C CA . ILE A 1 298 ? -5.347 -6.390 14.299 1.00 88.56 298 ILE A CA 1
ATOM 2425 C C . ILE A 1 298 ? -5.085 -4.894 14.464 1.00 88.56 298 ILE A C 1
ATOM 2427 O O . ILE A 1 298 ? -5.578 -4.305 15.420 1.00 88.56 298 ILE A O 1
ATOM 2431 N N . THR A 1 299 ? -4.278 -4.291 13.591 1.00 84.81 299 THR A N 1
ATOM 2432 C CA . THR A 1 299 ? -3.981 -2.852 13.632 1.00 84.81 299 THR A CA 1
ATOM 2433 C C . THR A 1 299 ? -4.929 -2.032 12.757 1.00 84.81 299 THR A C 1
ATOM 2435 O O . THR A 1 299 ? -5.033 -0.825 12.962 1.00 84.81 299 THR A O 1
ATOM 2438 N N . ASP A 1 300 ? -5.676 -2.672 11.852 1.00 81.25 300 ASP A N 1
ATOM 2439 C CA . ASP A 1 300 ? -6.759 -2.040 11.098 1.00 81.25 300 ASP A CA 1
ATOM 2440 C C . ASP A 1 300 ? -8.068 -2.023 11.905 1.00 81.25 300 ASP A C 1
ATOM 2442 O O . ASP A 1 300 ? -8.736 -3.043 12.097 1.00 81.25 300 ASP A O 1
ATOM 2446 N N . SER A 1 301 ? -8.460 -0.825 12.341 1.00 75.06 301 SER A N 1
ATOM 2447 C CA . SER A 1 301 ? -9.664 -0.590 13.141 1.00 75.06 301 SER A CA 1
ATOM 2448 C C . SER A 1 301 ? -10.970 -0.911 12.409 1.00 75.06 301 SER A C 1
ATOM 2450 O O . SER A 1 301 ? -11.996 -1.084 13.066 1.00 75.06 301 SER A O 1
ATOM 2452 N N . LYS A 1 302 ? -10.961 -1.047 11.075 1.00 77.00 302 LYS A N 1
ATOM 2453 C CA . LYS A 1 302 ? -12.139 -1.494 10.308 1.00 77.00 302 LYS A CA 1
ATOM 2454 C C . LYS A 1 302 ? -12.540 -2.929 10.630 1.00 77.00 302 LYS A C 1
ATOM 2456 O O . LYS A 1 302 ? -13.699 -3.289 10.452 1.00 77.00 302 LYS A O 1
ATOM 2461 N N . ASN A 1 303 ? -11.598 -3.728 11.126 1.00 80.19 303 ASN A N 1
ATOM 2462 C CA . ASN A 1 303 ? -11.835 -5.112 11.526 1.00 80.19 303 ASN A CA 1
ATOM 2463 C C . ASN A 1 303 ? -12.230 -5.232 13.008 1.00 80.19 303 ASN A C 1
ATOM 2465 O O . ASN A 1 303 ? -12.211 -6.332 13.564 1.00 80.19 303 ASN A O 1
ATOM 2469 N N . ALA A 1 304 ? -12.554 -4.117 13.672 1.00 82.88 304 ALA A N 1
ATOM 2470 C CA . ALA A 1 304 ? -12.967 -4.130 15.066 1.00 82.88 304 ALA A CA 1
ATOM 2471 C C . ALA A 1 304 ? -14.275 -4.927 15.252 1.00 82.88 304 ALA A C 1
ATOM 2473 O O . ALA A 1 304 ? -15.226 -4.760 14.482 1.00 82.88 304 ALA A O 1
ATOM 2474 N N . PRO A 1 305 ? -14.364 -5.778 16.288 1.00 86.81 305 PRO A N 1
ATOM 2475 C CA . PRO A 1 305 ? -15.576 -6.527 16.579 1.00 86.81 305 PRO A CA 1
ATOM 2476 C C . PRO A 1 305 ? -16.698 -5.596 17.052 1.00 86.81 305 PRO A C 1
ATOM 2478 O O . PRO A 1 305 ? -16.469 -4.573 17.701 1.00 86.81 305 PRO A O 1
ATOM 2481 N N . THR A 1 306 ? -17.945 -5.984 16.780 1.00 83.94 306 THR A N 1
ATOM 2482 C CA . THR A 1 306 ? -19.111 -5.299 17.345 1.00 83.94 306 THR A CA 1
ATOM 2483 C C . THR A 1 306 ? -19.107 -5.418 18.866 1.00 83.94 306 THR A C 1
ATOM 2485 O O . THR A 1 306 ? -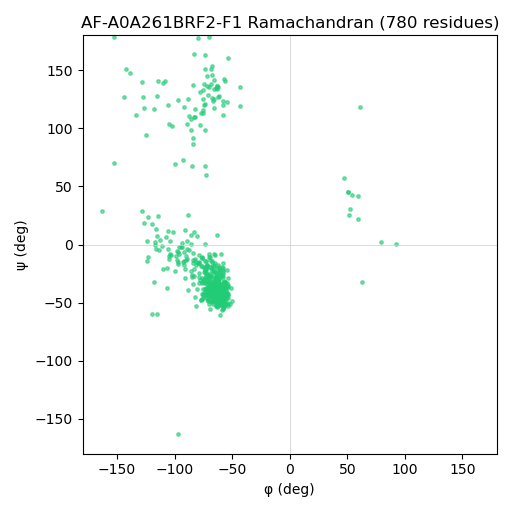18.933 -6.510 19.405 1.00 83.94 306 THR A O 1
ATOM 2488 N N . ARG A 1 307 ? -19.390 -4.314 19.566 1.00 87.56 307 ARG A N 1
ATOM 2489 C CA . ARG A 1 307 ? -19.473 -4.311 21.030 1.00 87.56 307 ARG A CA 1
ATOM 2490 C C . ARG A 1 307 ? -20.648 -5.153 21.516 1.00 87.56 307 ARG A C 1
ATOM 2492 O O . ARG A 1 307 ? -21.816 -4.871 21.214 1.00 87.56 307 ARG A O 1
ATOM 2499 N N . SER A 1 308 ? -20.331 -6.208 22.251 1.00 88.06 308 SER A N 1
ATOM 2500 C CA . SER A 1 308 ? -21.282 -7.133 22.864 1.00 88.06 308 SER A CA 1
ATOM 2501 C C . SER A 1 308 ? -21.172 -7.123 24.384 1.00 88.06 308 SER A C 1
ATOM 2503 O O . SER A 1 308 ? -22.181 -7.267 25.069 1.00 88.06 308 SER A O 1
ATOM 2505 N N . TRP A 1 309 ? -19.965 -6.901 24.904 1.00 91.62 309 TRP A N 1
ATOM 2506 C CA . TRP A 1 309 ? -19.678 -6.837 26.331 1.00 91.62 309 TRP A CA 1
ATOM 2507 C C . TRP A 1 309 ? -19.402 -5.423 26.822 1.00 91.62 309 TRP A C 1
ATOM 2509 O O . TRP A 1 309 ? -19.512 -5.181 28.015 1.00 91.62 309 TRP A O 1
ATOM 2519 N N . THR A 1 310 ? -19.038 -4.504 25.930 1.00 93.12 310 THR A N 1
ATOM 2520 C CA . THR A 1 310 ? -18.595 -3.145 26.283 1.00 93.12 310 THR A CA 1
ATOM 2521 C C . THR A 1 310 ? -19.487 -2.060 25.683 1.00 93.12 310 THR A C 1
ATOM 2523 O O . THR A 1 310 ? -19.091 -0.904 25.582 1.00 93.12 310 THR A O 1
ATOM 2526 N N . ALA A 1 311 ? -20.704 -2.412 25.254 1.00 92.50 311 ALA A N 1
ATOM 2527 C CA . ALA A 1 311 ? -21.602 -1.495 24.554 1.00 92.50 311 ALA A CA 1
ATOM 2528 C C . ALA A 1 311 ? -21.932 -0.226 25.362 1.00 92.50 311 ALA A C 1
ATOM 2530 O O . ALA A 1 311 ? -22.211 0.805 24.759 1.00 92.50 311 ALA A O 1
ATOM 2531 N N . GLY A 1 312 ? -21.902 -0.287 26.695 1.00 92.94 312 GLY A N 1
ATOM 2532 C CA . GLY A 1 312 ? -22.148 0.846 27.585 1.00 92.94 312 GLY A CA 1
ATOM 2533 C C . GLY A 1 312 ? -20.970 1.799 27.753 1.00 92.94 312 GLY A C 1
ATOM 2534 O O . GLY A 1 312 ? -21.154 2.871 28.320 1.00 92.94 312 GLY A O 1
ATOM 2535 N N . PHE A 1 313 ? -19.791 1.446 27.242 1.00 92.69 313 PHE A N 1
ATOM 2536 C CA . PHE A 1 313 ? -18.576 2.249 27.335 1.00 92.69 313 PHE A CA 1
ATOM 2537 C C . PHE A 1 313 ? -18.140 2.691 25.935 1.00 92.69 313 PHE A C 1
ATOM 2539 O O . PHE A 1 313 ? -18.006 1.871 25.021 1.00 92.69 313 PHE A O 1
ATOM 2546 N N . THR A 1 314 ? -17.911 3.991 25.734 1.00 81.38 314 THR A N 1
ATOM 2547 C CA . THR A 1 314 ? -17.388 4.490 24.451 1.00 81.38 314 THR A CA 1
ATOM 2548 C C . THR A 1 314 ? -15.893 4.201 24.298 1.00 81.38 314 THR A C 1
ATOM 2550 O O . THR A 1 314 ? -15.445 3.899 23.188 1.00 81.38 314 THR A O 1
ATOM 2553 N N . ASP A 1 315 ? -15.165 4.205 25.414 1.00 85.50 315 ASP A N 1
ATOM 2554 C CA . ASP A 1 315 ? -13.739 3.912 25.574 1.00 85.50 315 ASP A CA 1
ATOM 2555 C C . ASP A 1 315 ? -13.457 3.368 26.994 1.00 85.50 315 ASP A C 1
ATOM 2557 O O . ASP A 1 315 ? -14.372 3.234 27.810 1.00 85.50 315 ASP A O 1
ATOM 2561 N N . ILE A 1 316 ? -12.197 3.027 27.287 1.00 88.06 316 ILE A N 1
ATOM 2562 C CA . ILE A 1 316 ? -11.791 2.475 28.592 1.00 88.06 316 ILE A CA 1
ATOM 2563 C C . ILE A 1 316 ? -11.902 3.514 29.717 1.00 88.06 316 ILE A C 1
ATOM 2565 O O . ILE A 1 316 ? -12.218 3.146 30.849 1.00 88.06 316 ILE A O 1
ATOM 2569 N N . LYS A 1 317 ? -11.694 4.809 29.442 1.00 87.44 317 LYS A N 1
ATOM 2570 C CA . LYS A 1 317 ? -11.762 5.857 30.474 1.00 87.44 317 LYS A CA 1
ATOM 2571 C C . LYS A 1 317 ? -13.172 5.982 31.041 1.00 87.44 317 LYS A C 1
ATOM 2573 O O . LYS A 1 317 ? -13.335 6.157 32.246 1.00 87.44 317 LYS A O 1
ATOM 2578 N N . GLU A 1 318 ? -14.193 5.834 30.198 1.00 89.00 318 GLU A N 1
ATOM 2579 C CA . GLU A 1 318 ? -15.592 5.837 30.638 1.00 89.00 318 GLU A CA 1
ATOM 2580 C C . GLU A 1 318 ? -15.908 4.698 31.622 1.00 89.00 318 GLU A C 1
ATOM 2582 O O . GLU A 1 318 ? -16.807 4.851 32.443 1.00 89.00 318 GLU A O 1
ATOM 2587 N N . MET A 1 319 ? -15.152 3.593 31.638 1.00 91.12 319 MET A N 1
ATOM 2588 C CA . MET A 1 319 ? -15.328 2.565 32.673 1.00 91.12 319 MET A CA 1
ATOM 2589 C C . MET A 1 319 ? -15.004 3.082 34.080 1.00 91.12 319 MET A C 1
ATOM 2591 O O . MET A 1 319 ? -15.677 2.712 35.040 1.00 91.12 319 MET A O 1
ATOM 2595 N N . GLY A 1 320 ? -14.004 3.961 34.209 1.00 89.50 320 GLY A N 1
ATOM 2596 C CA . GLY A 1 320 ? -13.623 4.562 35.491 1.00 89.50 320 GLY A CA 1
ATOM 2597 C C . GLY A 1 320 ? -14.705 5.479 36.068 1.00 89.50 320 GLY A C 1
ATOM 2598 O O . GLY A 1 320 ? -14.789 5.658 37.281 1.00 89.50 320 GLY A O 1
ATOM 2599 N N . ARG A 1 321 ? -15.599 5.991 35.215 1.00 93.31 321 ARG A N 1
ATOM 2600 C CA . ARG A 1 321 ? -16.688 6.892 35.616 1.00 93.31 321 ARG A CA 1
ATOM 2601 C C . ARG A 1 321 ? -17.808 6.189 36.369 1.00 93.31 321 ARG A C 1
ATOM 2603 O O . ARG A 1 321 ? -18.596 6.862 37.015 1.00 93.31 321 ARG A O 1
ATOM 2610 N N . VAL A 1 322 ? -17.865 4.856 36.356 1.00 95.75 322 VAL A N 1
ATOM 2611 C CA . VAL A 1 322 ? -18.920 4.087 37.039 1.00 95.75 322 VAL A CA 1
ATOM 2612 C C . VAL A 1 322 ? -19.008 4.438 38.530 1.00 95.75 322 VAL A C 1
ATOM 2614 O O . VAL A 1 322 ? -20.108 4.514 39.075 1.00 95.75 322 VAL A O 1
ATOM 2617 N N . SER A 1 323 ? -17.877 4.708 39.194 1.00 92.56 323 SER A N 1
ATOM 2618 C CA . SER A 1 323 ? -17.899 5.142 40.598 1.00 92.56 323 SER A CA 1
ATOM 2619 C C . SER A 1 323 ? -18.511 6.537 40.774 1.00 92.56 323 SER A C 1
ATOM 2621 O O . SER A 1 323 ? -19.227 6.760 41.748 1.00 92.56 323 SER A O 1
ATOM 2623 N N . GLU A 1 324 ? -18.240 7.466 39.857 1.00 94.31 324 GLU A N 1
ATOM 2624 C CA . GLU A 1 324 ? -18.821 8.815 39.863 1.00 94.31 324 GLU A CA 1
ATOM 2625 C C . GLU A 1 324 ? -20.311 8.772 39.504 1.00 94.31 324 GLU A C 1
ATOM 2627 O O . GLU A 1 324 ? -21.122 9.462 40.115 1.00 94.31 324 GLU A O 1
ATOM 2632 N N . ASP A 1 325 ? -20.681 7.919 38.550 1.00 96.25 325 ASP A N 1
ATOM 2633 C CA . ASP A 1 325 ? -22.048 7.713 38.083 1.00 96.25 325 ASP A CA 1
ATOM 2634 C C . ASP A 1 325 ? -22.967 7.234 39.212 1.00 96.25 325 ASP A C 1
ATOM 2636 O O . ASP A 1 325 ? -24.067 7.767 39.368 1.00 96.25 325 ASP A O 1
ATOM 2640 N N . LEU A 1 326 ? -22.505 6.285 40.040 1.00 95.25 326 LEU A N 1
ATOM 2641 C CA . LEU A 1 326 ? -23.237 5.814 41.224 1.00 95.25 326 LEU A CA 1
ATOM 2642 C C . LEU A 1 326 ? -23.494 6.945 42.232 1.00 95.25 326 LEU A C 1
ATOM 2644 O O . LEU A 1 326 ? -24.551 6.989 42.858 1.00 95.25 326 LEU A O 1
ATOM 2648 N N . LYS A 1 327 ? -22.559 7.894 42.349 1.00 94.25 327 LYS A N 1
ATOM 2649 C CA . LYS A 1 327 ? -22.642 9.054 43.255 1.00 94.25 327 LYS A CA 1
ATOM 2650 C C . LYS A 1 327 ? -23.312 10.268 42.620 1.00 94.25 327 LYS A C 1
ATOM 2652 O O . LYS A 1 327 ? -23.482 11.293 43.278 1.00 94.25 327 LYS A O 1
ATOM 2657 N N . SER A 1 328 ? -23.668 10.185 41.341 1.00 95.06 328 SER A N 1
ATOM 2658 C CA . SER A 1 328 ? -24.230 11.314 40.616 1.00 95.06 328 SER A CA 1
ATOM 2659 C C . SER A 1 328 ? -25.593 11.700 41.187 1.00 95.06 328 SER A C 1
ATOM 2661 O O . SER A 1 328 ? -26.419 10.846 41.520 1.00 95.06 328 SER A O 1
ATOM 2663 N N . LYS A 1 329 ? -25.862 13.010 41.241 1.00 93.56 329 LYS A N 1
ATOM 2664 C CA . LYS A 1 329 ? -27.143 13.540 41.724 1.00 93.56 329 LYS A CA 1
ATOM 2665 C C . LYS A 1 329 ? -28.329 12.930 40.977 1.00 93.56 329 LYS A C 1
ATOM 2667 O O . LYS A 1 329 ? -29.322 12.559 41.587 1.00 93.56 329 LYS A O 1
ATOM 2672 N N . TRP A 1 330 ? -28.208 12.776 39.660 1.00 93.62 330 TRP A N 1
ATOM 2673 C CA . TRP A 1 330 ? -29.268 12.179 38.857 1.00 93.62 330 TRP A CA 1
ATOM 2674 C C . TRP A 1 330 ? -29.549 10.724 39.257 1.00 93.62 330 TRP A C 1
ATOM 2676 O O . TRP A 1 330 ? -30.712 10.360 39.427 1.00 93.62 330 TRP A O 1
ATOM 2686 N N . PHE A 1 331 ? -28.514 9.900 39.463 1.00 95.25 331 PHE A N 1
ATOM 2687 C CA . PHE A 1 331 ? -28.700 8.509 39.886 1.00 95.25 331 PHE A CA 1
ATOM 2688 C C . PHE A 1 331 ? -29.327 8.433 41.284 1.00 95.25 331 PHE A C 1
ATOM 2690 O O . PHE A 1 331 ? -30.278 7.676 41.494 1.00 95.25 331 PHE A O 1
ATOM 2697 N N . GLN A 1 332 ? -28.865 9.271 42.215 1.00 93.94 332 GLN A N 1
ATOM 2698 C CA . GLN A 1 332 ? -29.419 9.344 43.567 1.00 93.94 332 GLN A CA 1
ATOM 2699 C C . GLN A 1 332 ? -30.887 9.792 43.575 1.00 93.94 332 GLN A C 1
ATOM 2701 O O . GLN A 1 332 ? -31.714 9.177 44.246 1.00 93.94 332 GLN A O 1
ATOM 2706 N N . ASP A 1 333 ? -31.242 10.804 42.783 1.00 92.00 333 ASP A N 1
ATOM 2707 C CA . ASP A 1 333 ? -32.599 11.355 42.744 1.00 92.00 333 ASP A CA 1
ATOM 2708 C C . ASP A 1 333 ? -33.576 10.438 41.989 1.00 92.00 333 ASP A C 1
ATOM 2710 O O . ASP A 1 333 ? -34.719 10.239 42.412 1.00 92.00 333 ASP A O 1
ATOM 2714 N N . LYS A 1 334 ? -33.156 9.890 40.841 1.00 91.81 334 LYS A N 1
ATOM 2715 C CA . LYS A 1 334 ? -34.055 9.213 39.888 1.00 91.81 334 LYS A CA 1
ATOM 2716 C C . LYS A 1 334 ? -34.045 7.692 39.996 1.00 91.81 334 LYS A C 1
ATOM 2718 O O . LYS A 1 334 ? -35.029 7.078 39.575 1.00 91.81 334 LYS A O 1
ATOM 2723 N N . ILE A 1 335 ? -32.977 7.095 40.531 1.00 94.31 335 ILE A N 1
ATOM 2724 C CA . ILE A 1 335 ? -32.783 5.638 40.573 1.00 94.31 335 ILE A CA 1
ATOM 2725 C C . ILE A 1 335 ? -32.776 5.120 42.009 1.00 94.31 335 ILE A C 1
ATOM 2727 O O . ILE A 1 335 ? -33.653 4.330 42.346 1.00 94.31 335 ILE A O 1
ATOM 2731 N N . SER A 1 336 ? -31.857 5.578 42.869 1.00 93.44 336 SER A N 1
ATOM 2732 C CA . SER A 1 336 ? -31.798 5.099 44.263 1.00 93.44 336 SER A CA 1
ATOM 2733 C C . SER A 1 336 ? -32.791 5.796 45.198 1.00 93.44 336 SER A C 1
ATOM 2735 O O . SER A 1 336 ? -33.009 5.329 46.313 1.00 93.44 336 SER A O 1
ATOM 2737 N N . LYS A 1 337 ? -33.412 6.901 44.761 1.00 92.06 337 LYS A N 1
ATOM 2738 C CA . LYS A 1 337 ? -34.341 7.732 45.551 1.00 92.06 337 LYS A CA 1
ATOM 2739 C C . LYS A 1 337 ? -33.764 8.119 46.923 1.00 92.06 337 LYS A C 1
ATOM 2741 O O . LYS A 1 337 ? -34.434 8.003 47.948 1.00 92.06 337 LYS A O 1
ATOM 2746 N N . GLY A 1 338 ? -32.498 8.534 46.937 1.00 91.12 338 GLY A N 1
ATOM 2747 C CA . GLY A 1 338 ? -31.763 8.938 48.139 1.00 91.12 338 GLY A CA 1
ATOM 2748 C C . GLY A 1 338 ? -31.231 7.785 49.001 1.00 91.12 338 GLY A C 1
ATOM 2749 O O . GLY A 1 338 ? -30.634 8.041 50.045 1.00 91.12 338 GLY A O 1
ATOM 2750 N N . LYS A 1 339 ? -31.416 6.518 48.600 1.00 93.62 339 LYS A N 1
ATOM 2751 C CA . LYS A 1 339 ? -30.794 5.363 49.269 1.00 93.62 339 LYS A CA 1
ATOM 2752 C C . LYS A 1 339 ? -29.297 5.284 48.952 1.00 93.62 339 LYS A C 1
ATOM 2754 O O . LYS A 1 339 ? -28.862 5.694 47.873 1.00 93.62 339 LYS A O 1
ATOM 2759 N N . SER A 1 340 ? -28.529 4.724 49.893 1.00 92.50 340 SER A N 1
ATOM 2760 C CA . SER A 1 340 ? -27.076 4.542 49.765 1.00 92.50 340 SER A CA 1
ATOM 2761 C C . SER A 1 340 ? -26.718 3.608 48.605 1.00 92.50 340 SER A C 1
ATOM 2763 O O . SER A 1 340 ? -27.326 2.551 48.431 1.00 92.50 340 SER A O 1
ATOM 2765 N N . THR A 1 341 ? -25.697 3.990 47.836 1.00 93.88 341 THR A N 1
ATOM 2766 C CA . THR A 1 341 ? -25.132 3.220 46.715 1.00 93.88 341 THR A CA 1
ATOM 2767 C C . THR A 1 341 ? -23.912 2.387 47.102 1.00 93.88 341 THR A C 1
ATOM 2769 O O . THR A 1 341 ? -23.405 1.628 46.275 1.00 93.88 341 THR A O 1
ATOM 2772 N N . GLU A 1 342 ? -23.466 2.465 48.360 1.00 91.12 342 GLU A N 1
ATOM 2773 C CA . GLU A 1 342 ? -22.254 1.799 48.862 1.00 91.12 342 GLU A CA 1
ATOM 2774 C C . GLU A 1 342 ? -22.271 0.282 48.639 1.00 91.12 342 GLU A C 1
ATOM 2776 O O . GLU A 1 342 ? -21.232 -0.326 48.380 1.00 91.12 342 GLU A O 1
ATOM 2781 N N . VAL A 1 343 ? -23.454 -0.340 48.688 1.00 89.69 343 VAL A N 1
ATOM 2782 C CA . VAL A 1 343 ? -23.600 -1.780 48.445 1.00 89.69 343 VAL A CA 1
ATOM 2783 C C . VAL A 1 343 ? -23.171 -2.161 47.025 1.00 89.69 343 VAL A C 1
ATOM 2785 O O . VAL A 1 343 ? -22.520 -3.188 46.838 1.00 89.69 343 VAL A O 1
ATOM 2788 N N . LEU A 1 344 ? -23.476 -1.330 46.024 1.00 91.69 344 LEU A N 1
ATOM 2789 C CA . LEU A 1 344 ? -23.053 -1.555 44.642 1.00 91.69 344 LEU A CA 1
ATOM 2790 C C . LEU A 1 344 ? -21.569 -1.239 44.470 1.00 91.69 344 LEU A C 1
ATOM 2792 O O . LEU A 1 344 ? -20.858 -2.030 43.856 1.00 91.69 344 LEU A O 1
ATOM 2796 N N . GLU A 1 345 ? -21.090 -0.139 45.057 1.00 91.25 345 GLU A N 1
ATOM 2797 C CA . GLU A 1 345 ? -19.672 0.246 45.007 1.00 91.25 345 GLU A CA 1
ATOM 2798 C C . GLU A 1 345 ? -18.771 -0.862 45.559 1.00 91.25 345 GLU A C 1
ATOM 2800 O O . GLU A 1 345 ? -17.815 -1.269 44.900 1.00 91.25 345 GLU A O 1
ATOM 2805 N N . LYS A 1 346 ? -19.122 -1.421 46.723 1.00 89.94 346 LYS A N 1
ATOM 2806 C CA . LYS A 1 346 ? -18.374 -2.518 47.346 1.00 89.94 346 LYS A CA 1
ATOM 2807 C C . LYS A 1 346 ? -18.348 -3.769 46.468 1.00 89.94 346 LYS A C 1
ATOM 2809 O O . LYS A 1 346 ? -17.305 -4.404 46.334 1.00 89.94 346 LYS A O 1
ATOM 2814 N N . ASN A 1 347 ? -19.482 -4.139 45.875 1.00 89.62 347 ASN A N 1
ATOM 2815 C CA . ASN A 1 347 ? -19.569 -5.346 45.051 1.00 89.62 347 ASN A CA 1
ATOM 2816 C C . ASN A 1 347 ? -18.879 -5.187 43.679 1.00 89.62 347 ASN A C 1
ATOM 2818 O O . ASN A 1 347 ? -18.431 -6.178 43.106 1.00 89.62 347 ASN A O 1
ATOM 2822 N N . LEU A 1 348 ? -18.721 -3.958 43.177 1.00 92.69 348 LEU A N 1
ATOM 2823 C CA . LEU A 1 348 ? -17.973 -3.644 41.953 1.00 92.69 348 LEU A CA 1
ATOM 2824 C C . LEU A 1 348 ? -16.458 -3.455 42.181 1.00 92.69 348 LEU A C 1
ATOM 2826 O O . LEU A 1 348 ? -15.752 -3.086 41.247 1.00 92.69 348 LEU A O 1
ATOM 2830 N N . GLY A 1 349 ? -15.927 -3.745 43.375 1.00 89.81 349 GLY A N 1
ATOM 2831 C CA . GLY A 1 349 ? -14.504 -3.556 43.700 1.00 89.81 349 GLY A CA 1
ATOM 2832 C C . GLY A 1 349 ? -13.532 -4.167 42.679 1.00 89.81 349 GLY A C 1
ATOM 2833 O O . GLY A 1 349 ? -12.645 -3.481 42.176 1.00 89.81 349 GLY A O 1
ATOM 2834 N N . GLU A 1 350 ? -13.736 -5.430 42.293 1.00 90.69 350 GLU A N 1
ATOM 2835 C CA . GLU A 1 350 ? -12.872 -6.092 41.297 1.00 90.69 350 GLU A CA 1
ATOM 2836 C C . GLU A 1 350 ? -13.037 -5.529 39.880 1.00 90.69 350 GLU A C 1
ATOM 2838 O O . GLU A 1 350 ? -12.092 -5.558 39.090 1.00 90.69 350 GLU A O 1
ATOM 2843 N N . PHE A 1 351 ? -14.207 -4.971 39.554 1.00 92.75 351 PHE A N 1
ATOM 2844 C CA . PHE A 1 351 ? -14.399 -4.265 38.292 1.00 92.75 351 PHE A CA 1
ATOM 2845 C C . PHE A 1 351 ? -13.501 -3.026 38.241 1.00 92.75 351 PHE A C 1
ATOM 2847 O O . PHE A 1 351 ? -12.849 -2.803 37.225 1.00 92.75 351 PHE A O 1
ATOM 2854 N N . PHE A 1 352 ? -13.391 -2.261 39.331 1.00 91.75 352 PHE A N 1
ATOM 2855 C CA . PHE A 1 352 ? -12.500 -1.098 39.377 1.00 91.75 352 PHE A CA 1
ATOM 2856 C C . PHE A 1 352 ? -11.022 -1.492 39.233 1.00 91.75 352 PHE A C 1
ATOM 2858 O O . PHE A 1 352 ? -10.315 -0.880 38.434 1.00 91.75 352 PHE A O 1
ATOM 2865 N N . ASN A 1 353 ? -10.584 -2.580 39.879 1.00 91.00 353 ASN A N 1
ATOM 2866 C CA . ASN A 1 353 ? -9.241 -3.138 39.658 1.00 91.00 353 ASN A CA 1
ATOM 2867 C C . ASN A 1 353 ? -9.022 -3.501 38.177 1.00 91.00 353 ASN A C 1
ATOM 2869 O O . ASN A 1 353 ? -7.981 -3.200 37.587 1.00 91.00 353 ASN A O 1
ATOM 2873 N N . PHE A 1 354 ? -10.016 -4.139 37.550 1.00 92.75 354 PHE A N 1
ATOM 2874 C CA . PHE A 1 354 ? -9.980 -4.490 36.131 1.00 92.75 354 PHE A CA 1
ATOM 2875 C C . PHE A 1 354 ? -9.837 -3.257 35.222 1.00 92.75 354 PHE A C 1
ATOM 2877 O O . PHE A 1 354 ? -9.078 -3.322 34.251 1.00 92.75 354 PHE A O 1
ATOM 2884 N N . VAL A 1 355 ? -10.488 -2.132 35.546 1.00 93.38 355 VAL A N 1
ATOM 2885 C CA . VAL A 1 355 ? -10.349 -0.870 34.795 1.00 93.38 355 VAL A CA 1
ATOM 2886 C C . VAL A 1 355 ? -8.899 -0.390 34.773 1.00 93.38 355 VAL A C 1
ATOM 2888 O O . VAL A 1 355 ? -8.374 -0.105 33.696 1.00 93.38 355 VAL A O 1
ATOM 2891 N N . GLU A 1 356 ? -8.219 -0.357 35.920 1.00 92.44 356 GLU A N 1
ATOM 2892 C CA . GLU A 1 356 ? -6.818 0.085 35.999 1.00 92.44 356 GLU A CA 1
ATOM 2893 C C . GLU A 1 356 ? -5.896 -0.772 35.117 1.00 92.44 356 GLU A C 1
ATOM 2895 O O . GLU A 1 356 ? -5.063 -0.257 34.367 1.00 92.44 356 GLU A O 1
ATOM 2900 N N . MET A 1 357 ? -6.089 -2.095 35.129 1.00 94.75 357 MET A N 1
ATOM 2901 C CA . MET A 1 357 ? -5.317 -3.005 34.277 1.00 94.75 357 MET A CA 1
ATOM 2902 C C . MET A 1 357 ? -5.614 -2.822 32.784 1.00 94.75 357 MET A C 1
ATOM 2904 O O . MET A 1 357 ? -4.705 -2.948 31.957 1.00 94.75 357 MET A O 1
ATOM 2908 N N . MET A 1 358 ? -6.865 -2.524 32.424 1.00 94.88 358 MET A N 1
ATOM 2909 C CA . MET A 1 358 ? -7.249 -2.236 31.042 1.00 94.88 358 MET A CA 1
ATOM 2910 C C . MET A 1 358 ? -6.627 -0.934 30.527 1.00 94.88 358 MET A C 1
ATOM 2912 O O . MET A 1 358 ? -6.203 -0.903 29.372 1.00 94.88 358 MET A O 1
ATOM 2916 N N . ILE A 1 359 ? -6.497 0.098 31.368 1.00 93.44 359 ILE A N 1
ATOM 2917 C CA . ILE A 1 359 ? -5.821 1.362 31.019 1.00 93.44 359 ILE A CA 1
ATOM 2918 C C . ILE A 1 359 ? -4.348 1.112 30.658 1.00 93.44 359 ILE A C 1
ATOM 2920 O O . ILE A 1 359 ? -3.864 1.575 29.621 1.00 93.44 359 ILE A O 1
ATOM 2924 N N . GLU A 1 360 ? -3.629 0.327 31.464 1.00 94.62 360 GLU A N 1
ATOM 2925 C CA . GLU A 1 360 ? -2.230 -0.018 31.174 1.00 94.62 360 GLU A CA 1
ATOM 2926 C C . GLU A 1 360 ? -2.092 -0.871 29.900 1.00 94.62 360 GLU A C 1
ATOM 2928 O O . GLU A 1 360 ? -1.178 -0.668 29.085 1.00 94.62 360 GLU A O 1
ATOM 2933 N N . LEU A 1 361 ? -3.036 -1.791 29.668 1.00 95.81 361 LEU A N 1
ATOM 2934 C CA . LEU A 1 361 ? -3.094 -2.557 28.426 1.00 95.81 361 LEU A CA 1
ATOM 2935 C C . LEU A 1 361 ? -3.314 -1.639 27.215 1.00 95.81 361 LEU A C 1
ATOM 2937 O O . LEU A 1 361 ? -2.543 -1.724 26.259 1.00 95.81 361 LEU A O 1
ATOM 2941 N N . GLU A 1 362 ? -4.284 -0.726 27.261 1.00 94.25 362 GLU A N 1
ATOM 2942 C CA . GLU A 1 362 ? -4.571 0.234 26.186 1.00 94.25 362 GLU A CA 1
ATOM 2943 C C . GLU A 1 362 ? -3.367 1.116 25.857 1.00 94.25 362 GLU A C 1
ATOM 2945 O O . GLU A 1 362 ? -3.036 1.324 24.685 1.00 94.25 362 GLU A O 1
ATOM 2950 N N . LYS A 1 363 ? -2.662 1.597 26.883 1.00 94.62 363 LYS A N 1
ATOM 2951 C CA . LYS A 1 363 ? -1.444 2.396 26.718 1.00 94.62 363 LYS A CA 1
ATOM 2952 C C . LYS A 1 363 ? -0.353 1.606 25.994 1.00 94.62 363 LYS A C 1
ATOM 2954 O O . LYS A 1 363 ? 0.262 2.109 25.045 1.00 94.62 363 LYS A O 1
ATOM 2959 N N . SER A 1 364 ? -0.129 0.357 26.402 1.00 95.81 364 SER A N 1
ATOM 2960 C CA . SER A 1 364 ? 0.858 -0.516 25.756 1.00 95.81 364 SER A CA 1
ATOM 2961 C C . SER A 1 364 ? 0.457 -0.937 24.337 1.00 95.81 364 SER A C 1
ATOM 2963 O O . SER A 1 364 ? 1.327 -0.992 23.464 1.00 95.81 364 SER A O 1
ATOM 2965 N N . TRP A 1 365 ? -0.840 -1.143 24.084 1.00 94.44 365 TRP A N 1
ATOM 2966 C CA . TRP A 1 365 ? -1.418 -1.409 22.765 1.00 94.44 365 TRP A CA 1
ATOM 2967 C C . TRP A 1 365 ? -1.265 -0.218 21.822 1.00 94.44 365 TRP A C 1
ATOM 2969 O O . TRP A 1 365 ? -0.755 -0.381 20.722 1.00 94.44 365 TRP A O 1
ATOM 2979 N N . SER A 1 366 ? -1.612 0.988 22.271 1.00 93.06 366 SER A N 1
ATOM 2980 C CA . SER A 1 366 ? -1.473 2.216 21.477 1.00 93.06 366 SER A CA 1
ATOM 2981 C C . SER A 1 366 ? -0.016 2.445 21.064 1.00 93.06 366 SER A C 1
ATOM 2983 O O . SER A 1 366 ? 0.282 2.800 19.925 1.00 93.06 366 SER A O 1
ATOM 2985 N N . THR A 1 367 ? 0.916 2.190 21.989 1.00 95.12 367 THR A N 1
ATOM 2986 C CA . THR A 1 367 ? 2.358 2.268 21.715 1.00 95.12 367 THR A CA 1
ATOM 2987 C C . THR A 1 367 ? 2.789 1.201 20.705 1.00 95.12 367 THR A C 1
ATOM 2989 O O . THR A 1 367 ? 3.552 1.498 19.787 1.00 95.12 367 THR A O 1
ATOM 2992 N N . PHE A 1 368 ? 2.276 -0.027 20.836 1.00 94.12 368 PHE A N 1
ATOM 2993 C CA . PHE A 1 368 ? 2.507 -1.102 19.872 1.00 94.12 368 PHE A CA 1
ATOM 2994 C C . PHE A 1 368 ? 1.970 -0.748 18.477 1.00 94.12 368 PHE A C 1
ATOM 2996 O O . PHE A 1 368 ? 2.710 -0.875 17.509 1.00 94.12 368 PHE A O 1
ATOM 3003 N N . GLN A 1 369 ? 0.731 -0.258 18.367 1.00 92.56 369 GLN A N 1
ATOM 3004 C CA . GLN A 1 369 ? 0.130 0.157 17.097 1.00 92.56 369 GLN A CA 1
ATOM 3005 C C . GLN A 1 369 ? 0.960 1.246 16.419 1.00 92.56 369 GLN A C 1
ATOM 3007 O O . GLN A 1 369 ? 1.276 1.129 15.238 1.00 92.56 369 GLN A O 1
ATOM 3012 N N . LYS A 1 370 ? 1.374 2.274 17.172 1.00 91.81 370 LYS A N 1
ATOM 3013 C CA . LYS A 1 370 ? 2.226 3.349 16.650 1.00 91.81 370 LYS A CA 1
ATOM 3014 C C . LYS A 1 370 ? 3.536 2.800 16.078 1.00 91.81 370 LYS A C 1
ATOM 3016 O O . LYS A 1 370 ? 3.859 3.070 14.926 1.00 91.81 370 LYS A O 1
ATOM 3021 N N . LEU A 1 371 ? 4.249 1.979 16.853 1.00 92.69 371 LEU A N 1
ATOM 3022 C CA . LEU A 1 371 ? 5.490 1.350 16.396 1.00 92.69 371 LEU A CA 1
ATOM 3023 C C . LEU A 1 371 ? 5.265 0.400 15.219 1.00 92.69 371 LEU A C 1
ATOM 3025 O O . LEU A 1 371 ? 6.133 0.280 14.364 1.00 92.69 371 LEU A O 1
ATOM 3029 N N . PHE A 1 372 ? 4.120 -0.280 15.154 1.00 91.94 372 PHE A N 1
ATOM 3030 C CA . PHE A 1 372 ? 3.792 -1.132 14.020 1.00 91.94 372 PHE A CA 1
ATOM 3031 C C . PHE A 1 372 ? 3.671 -0.310 12.736 1.00 91.94 372 PHE A C 1
ATOM 3033 O O . PHE A 1 372 ? 4.269 -0.684 11.733 1.00 91.94 372 PHE A O 1
ATOM 3040 N N . PHE A 1 373 ? 2.975 0.830 12.758 1.00 89.56 373 PHE A N 1
ATOM 3041 C CA . PHE A 1 373 ? 2.888 1.700 11.583 1.00 89.56 373 PHE A CA 1
ATOM 3042 C C . PHE A 1 373 ? 4.258 2.256 11.169 1.00 89.56 373 PHE A C 1
ATOM 3044 O O . PHE A 1 373 ? 4.565 2.261 9.980 1.00 89.56 373 PHE A O 1
ATOM 3051 N N . GLU A 1 374 ? 5.104 2.632 12.133 1.00 89.50 374 GLU A N 1
ATOM 3052 C CA . GLU A 1 374 ? 6.473 3.113 11.883 1.00 89.50 374 GLU A CA 1
ATOM 3053 C C . GLU A 1 374 ? 7.411 2.014 11.340 1.00 89.50 374 GLU A C 1
ATOM 3055 O O . GLU A 1 374 ? 8.270 2.293 10.504 1.00 89.50 374 GLU A O 1
ATOM 3060 N N . SER A 1 375 ? 7.241 0.763 11.783 1.00 88.62 375 SER A N 1
ATOM 3061 C CA . SER A 1 375 ? 8.181 -0.339 11.515 1.00 88.62 375 SER A CA 1
ATOM 3062 C C . SER A 1 375 ? 7.660 -1.429 10.570 1.00 88.62 375 SER A C 1
ATOM 3064 O O . SER A 1 375 ? 8.388 -2.381 10.288 1.00 88.62 375 SER A O 1
ATOM 3066 N N . SER A 1 376 ? 6.421 -1.337 10.079 1.00 88.12 376 SER A N 1
ATOM 3067 C CA . SER A 1 376 ? 5.766 -2.395 9.284 1.00 88.12 376 SER A CA 1
ATOM 3068 C C . SER A 1 376 ? 6.564 -2.797 8.041 1.00 88.12 376 SER A C 1
ATOM 3070 O O . SER A 1 376 ? 6.776 -3.987 7.805 1.00 88.12 376 SER A O 1
ATOM 3072 N N . HIS A 1 377 ? 7.093 -1.820 7.299 1.00 90.75 377 HIS A N 1
ATOM 3073 C CA . HIS A 1 377 ? 7.949 -2.082 6.143 1.00 90.75 377 HIS A CA 1
ATOM 3074 C C . HIS A 1 377 ? 9.225 -2.846 6.533 1.00 90.75 377 HIS A C 1
ATOM 3076 O O . HIS A 1 377 ? 9.576 -3.836 5.895 1.00 90.75 377 HIS A O 1
ATOM 3082 N N . PHE A 1 378 ? 9.893 -2.455 7.625 1.00 91.62 378 PHE A N 1
ATOM 3083 C CA . PHE A 1 378 ? 11.092 -3.149 8.110 1.00 91.62 378 PHE A CA 1
ATOM 3084 C C . PHE A 1 378 ? 10.799 -4.578 8.574 1.00 91.62 378 PHE A C 1
ATOM 3086 O O . PHE A 1 378 ? 11.637 -5.464 8.394 1.00 91.62 378 PHE A O 1
ATOM 3093 N N . LEU A 1 379 ? 9.612 -4.826 9.130 1.00 89.69 379 LEU A N 1
ATOM 3094 C CA . LEU A 1 379 ? 9.177 -6.167 9.507 1.00 89.69 379 LEU A CA 1
ATOM 3095 C C . LEU A 1 379 ? 9.022 -7.071 8.271 1.00 89.69 379 LEU A C 1
ATOM 3097 O O . LEU A 1 379 ? 9.498 -8.207 8.283 1.00 89.69 379 LEU A O 1
ATOM 3101 N N . GLU A 1 380 ? 8.415 -6.569 7.191 1.00 91.00 380 GLU A N 1
ATOM 3102 C CA . GLU A 1 380 ? 8.315 -7.289 5.912 1.00 91.00 380 GLU A CA 1
ATOM 3103 C C . GLU A 1 380 ? 9.686 -7.536 5.281 1.00 91.00 380 GLU A C 1
ATOM 3105 O O . GLU A 1 380 ? 9.984 -8.659 4.866 1.00 91.00 380 GLU A O 1
ATOM 3110 N N . VAL A 1 381 ? 10.546 -6.514 5.264 1.00 92.38 381 VAL A N 1
ATOM 3111 C CA . VAL A 1 381 ? 11.927 -6.617 4.777 1.00 92.38 381 VAL A CA 1
ATOM 3112 C C . VAL A 1 381 ? 12.696 -7.682 5.560 1.00 92.38 381 VAL A C 1
ATOM 3114 O O . VAL A 1 381 ? 13.301 -8.565 4.952 1.00 92.38 381 VAL A O 1
ATOM 3117 N N . THR A 1 382 ? 12.608 -7.662 6.894 1.00 91.12 382 THR A N 1
ATOM 3118 C CA . THR A 1 382 ? 13.231 -8.672 7.762 1.00 91.12 382 THR A CA 1
ATOM 3119 C C . THR A 1 382 ? 12.720 -10.066 7.422 1.00 91.12 382 THR A C 1
ATOM 3121 O O . THR A 1 382 ? 13.512 -10.983 7.220 1.00 91.12 382 THR A O 1
ATOM 3124 N N . ALA A 1 383 ? 11.400 -10.242 7.322 1.00 90.12 383 ALA A N 1
ATOM 3125 C CA . ALA A 1 383 ? 10.804 -11.538 7.025 1.00 90.12 383 ALA A CA 1
ATOM 3126 C C . ALA A 1 383 ? 11.248 -12.080 5.657 1.00 90.12 383 ALA A C 1
ATOM 3128 O O . ALA A 1 383 ? 11.584 -13.261 5.547 1.00 90.12 383 ALA A O 1
ATOM 3129 N N . ASN A 1 384 ? 11.297 -11.225 4.633 1.00 91.38 384 ASN A N 1
ATOM 3130 C CA . ASN A 1 384 ? 11.708 -11.602 3.284 1.00 91.38 384 ASN A CA 1
ATOM 3131 C C . ASN A 1 384 ? 13.196 -11.958 3.211 1.00 91.38 384 ASN A C 1
ATOM 3133 O O . ASN A 1 384 ? 13.525 -13.033 2.711 1.00 91.38 384 ASN A O 1
ATOM 3137 N N . LYS A 1 385 ? 14.082 -11.119 3.761 1.00 91.19 385 LYS A N 1
ATOM 3138 C CA . LYS A 1 385 ? 15.534 -11.361 3.756 1.00 91.19 385 LYS A CA 1
ATOM 3139 C C . LYS A 1 385 ? 15.916 -12.589 4.567 1.00 91.19 385 LYS A C 1
ATOM 3141 O O . LYS A 1 385 ? 16.700 -13.410 4.092 1.00 91.19 385 LYS A O 1
ATOM 3146 N N . VAL A 1 386 ? 15.325 -12.771 5.752 1.00 88.94 386 VAL A N 1
ATOM 3147 C CA . VAL A 1 386 ? 15.556 -13.971 6.570 1.00 88.94 386 VAL A CA 1
ATOM 3148 C C . VAL A 1 386 ? 15.064 -15.212 5.828 1.00 88.94 386 VAL A C 1
ATOM 3150 O O . VAL A 1 386 ? 15.809 -16.179 5.720 1.00 88.94 386 VAL A O 1
ATOM 3153 N N . ASN A 1 387 ? 13.860 -15.180 5.244 1.00 88.50 387 ASN A N 1
ATOM 3154 C CA . ASN A 1 387 ? 13.332 -16.315 4.483 1.00 88.50 387 ASN A CA 1
ATOM 3155 C C . ASN A 1 387 ? 14.207 -16.656 3.267 1.00 88.50 387 ASN A C 1
ATOM 3157 O O . ASN A 1 387 ? 14.464 -17.827 2.999 1.00 88.50 387 ASN A O 1
ATOM 3161 N N . PHE A 1 388 ? 14.660 -15.638 2.531 1.00 89.12 388 PHE A N 1
ATOM 3162 C CA . PHE A 1 388 ? 15.530 -15.811 1.371 1.00 89.12 388 PHE A CA 1
ATOM 3163 C C . PHE A 1 388 ? 16.881 -16.410 1.772 1.00 89.12 388 PHE A C 1
ATOM 3165 O O . PHE A 1 388 ? 17.336 -17.371 1.150 1.00 89.12 388 PHE A O 1
ATOM 3172 N N . THR A 1 389 ? 17.477 -15.886 2.845 1.00 88.31 389 THR A N 1
ATOM 3173 C CA . THR A 1 389 ? 18.746 -16.364 3.405 1.00 88.31 389 THR A CA 1
ATOM 3174 C C . THR A 1 389 ? 18.636 -17.812 3.876 1.00 88.31 389 THR A C 1
ATOM 3176 O O . THR A 1 389 ? 19.455 -18.638 3.491 1.00 88.31 389 THR A O 1
ATOM 3179 N N . GLU A 1 390 ? 17.609 -18.157 4.661 1.00 86.50 390 GLU A N 1
ATOM 3180 C CA . GLU A 1 390 ? 17.386 -19.531 5.135 1.00 86.50 390 GLU A CA 1
ATOM 3181 C C . GLU A 1 390 ? 17.202 -20.510 3.970 1.00 86.50 390 GLU A C 1
ATOM 3183 O O . GLU A 1 390 ? 17.721 -21.622 4.009 1.00 86.50 390 GLU A O 1
ATOM 3188 N N . TYR A 1 391 ? 16.469 -20.106 2.926 1.00 86.50 391 TYR A N 1
ATOM 3189 C CA . TYR A 1 391 ? 16.194 -20.976 1.787 1.00 86.50 391 TYR A CA 1
ATOM 3190 C C . TYR A 1 391 ? 17.445 -21.278 0.953 1.00 86.50 391 TYR A C 1
ATOM 3192 O O . TYR A 1 391 ? 17.581 -22.416 0.494 1.00 86.50 391 TYR A O 1
ATOM 3200 N N . HIS A 1 392 ? 18.318 -20.285 0.752 1.00 85.94 392 HIS A N 1
ATOM 3201 C CA . HIS A 1 392 ? 19.507 -20.386 -0.106 1.00 85.94 392 HIS A CA 1
ATOM 3202 C C . HIS A 1 392 ? 20.800 -20.726 0.645 1.00 85.94 392 HIS A C 1
ATOM 3204 O O . HIS A 1 392 ? 21.810 -21.013 0.006 1.00 85.94 392 HIS A O 1
ATOM 3210 N N . SER A 1 393 ? 20.783 -20.733 1.979 1.00 80.12 393 SER A N 1
ATOM 3211 C CA . SER A 1 393 ? 21.937 -21.126 2.791 1.00 80.12 393 SER A CA 1
ATOM 3212 C C . SER A 1 393 ? 22.439 -22.520 2.392 1.00 80.12 393 SER A C 1
ATOM 3214 O O . SER A 1 393 ? 21.674 -23.487 2.407 1.00 80.12 393 SER A O 1
ATOM 3216 N N . SER A 1 394 ? 23.717 -22.613 2.002 1.00 73.56 394 SER A N 1
ATOM 3217 C CA . SER A 1 394 ? 24.367 -23.835 1.493 1.00 73.56 394 SER A CA 1
ATOM 3218 C C . SER A 1 394 ? 23.732 -24.449 0.242 1.00 73.56 394 SER A C 1
ATOM 3220 O O . SER A 1 394 ? 23.909 -25.638 -0.022 1.00 73.56 394 SER A O 1
ATOM 3222 N N . LYS A 1 395 ? 22.978 -23.655 -0.525 1.00 80.06 395 LYS A N 1
ATOM 3223 C CA . LYS A 1 395 ? 22.444 -24.040 -1.841 1.00 80.06 395 LYS A CA 1
ATOM 3224 C C . LYS A 1 395 ? 22.985 -23.181 -2.979 1.00 80.06 395 LYS A C 1
ATOM 3226 O O . LYS A 1 395 ? 22.594 -23.393 -4.124 1.00 80.06 395 LYS A O 1
ATOM 3231 N N . ILE A 1 396 ? 23.837 -22.203 -2.678 1.00 84.88 396 ILE A N 1
ATOM 3232 C CA . ILE A 1 396 ? 24.527 -21.429 -3.705 1.00 84.88 396 ILE A CA 1
ATOM 3233 C C . ILE A 1 396 ? 25.679 -22.287 -4.228 1.00 84.88 396 ILE A C 1
ATOM 3235 O O . ILE A 1 396 ? 26.703 -22.434 -3.567 1.00 84.88 396 ILE A O 1
ATOM 3239 N N . ASP A 1 397 ? 25.509 -22.874 -5.411 1.00 84.31 397 ASP A N 1
ATOM 3240 C CA . ASP A 1 397 ? 26.589 -23.608 -6.068 1.00 84.31 397 ASP A CA 1
ATOM 3241 C C . ASP A 1 397 ? 27.623 -22.628 -6.627 1.00 84.31 397 ASP A C 1
ATOM 3243 O O . ASP A 1 397 ? 27.450 -22.078 -7.704 1.00 84.31 397 ASP A O 1
ATOM 3247 N N . VAL A 1 398 ? 28.728 -22.397 -5.923 1.00 87.25 398 VAL A N 1
ATOM 3248 C CA . VAL A 1 398 ? 29.757 -21.448 -6.381 1.00 87.25 398 VAL A CA 1
ATOM 3249 C C . VAL A 1 398 ? 30.478 -21.874 -7.668 1.00 87.25 398 VAL A C 1
ATOM 3251 O O . VAL A 1 398 ? 31.223 -21.064 -8.219 1.00 87.25 398 VAL A O 1
ATOM 3254 N N . LYS A 1 399 ? 30.268 -23.098 -8.181 1.00 86.94 399 LYS A N 1
ATOM 3255 C CA . LYS A 1 399 ? 30.891 -23.558 -9.434 1.00 86.94 399 LYS A CA 1
ATOM 3256 C C . LYS A 1 399 ? 30.458 -22.741 -10.649 1.00 86.94 399 LYS A C 1
ATOM 3258 O O . LYS A 1 399 ? 31.277 -22.547 -11.546 1.00 86.94 399 LYS A O 1
ATOM 3263 N N . PHE A 1 400 ? 29.242 -22.178 -10.660 1.00 86.56 400 PHE A N 1
ATOM 3264 C CA . PHE A 1 400 ? 28.806 -21.326 -11.777 1.00 86.56 400 PHE A CA 1
ATOM 3265 C C . PHE A 1 400 ? 29.714 -20.093 -11.947 1.00 86.56 400 PHE A C 1
ATOM 3267 O O . PHE A 1 400 ? 29.841 -19.567 -13.049 1.00 86.56 400 PHE A O 1
ATOM 3274 N N . LEU A 1 401 ? 30.380 -19.620 -10.882 1.00 87.88 401 LEU A N 1
ATOM 3275 C CA . LEU A 1 401 ? 31.316 -18.492 -10.971 1.00 87.88 401 LEU A CA 1
ATOM 3276 C C . LEU A 1 401 ? 32.564 -18.849 -11.787 1.00 87.88 401 LEU A C 1
ATOM 3278 O O . LEU A 1 401 ? 33.091 -18.000 -12.509 1.00 87.88 401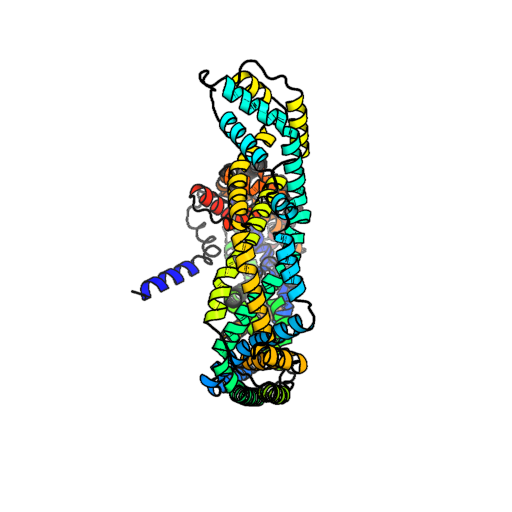 LEU A O 1
ATOM 3282 N N . ASP A 1 402 ? 33.011 -20.102 -11.702 1.00 86.12 402 ASP A N 1
ATOM 3283 C CA . ASP A 1 402 ? 34.137 -20.606 -12.487 1.00 86.12 402 ASP A CA 1
ATOM 3284 C C . ASP A 1 402 ? 33.732 -20.739 -13.970 1.00 86.12 402 ASP A C 1
ATOM 3286 O O . ASP A 1 402 ? 34.507 -20.395 -14.864 1.00 86.12 402 ASP A O 1
ATOM 3290 N N . GLU A 1 403 ? 32.484 -21.130 -14.250 1.00 81.94 403 GLU A N 1
ATOM 3291 C CA . GLU A 1 403 ? 31.922 -21.135 -15.609 1.00 81.94 403 GLU A CA 1
ATOM 3292 C C . GLU A 1 403 ? 31.808 -19.723 -16.193 1.00 81.94 403 GLU A C 1
ATOM 3294 O O . GLU A 1 403 ? 32.275 -19.487 -17.306 1.00 81.94 403 GLU A O 1
ATOM 3299 N N . TYR A 1 404 ? 31.281 -18.760 -15.427 1.00 82.31 404 TYR A N 1
ATOM 3300 C CA . TYR A 1 404 ? 31.244 -17.347 -15.817 1.00 82.31 404 TYR A CA 1
ATOM 3301 C C . TYR A 1 404 ? 32.635 -16.847 -16.198 1.00 82.31 404 TYR A C 1
ATOM 3303 O O . TYR A 1 404 ? 32.819 -16.297 -17.282 1.00 82.31 404 TYR A O 1
ATOM 3311 N N . ARG A 1 405 ? 33.636 -17.088 -15.347 1.00 82.25 405 ARG A N 1
ATOM 3312 C CA . ARG A 1 405 ? 35.032 -16.740 -15.638 1.00 82.25 405 ARG A CA 1
ATOM 3313 C C . ARG A 1 405 ? 35.508 -17.354 -16.953 1.00 82.25 405 ARG A C 1
ATOM 3315 O O . ARG A 1 405 ? 36.105 -16.655 -17.769 1.00 82.25 405 ARG A O 1
ATOM 3322 N N . ASN A 1 406 ? 35.236 -18.638 -17.174 1.00 81.38 406 ASN A N 1
ATOM 3323 C CA . ASN A 1 406 ? 35.638 -19.329 -18.396 1.00 81.38 406 ASN A CA 1
ATOM 3324 C C . ASN A 1 406 ? 34.943 -18.767 -19.643 1.00 81.38 406 ASN A C 1
ATOM 3326 O O . ASN A 1 406 ? 35.571 -18.698 -20.699 1.00 81.38 406 ASN A O 1
ATOM 3330 N N . ILE A 1 407 ? 33.689 -18.315 -19.540 1.00 79.88 407 ILE A N 1
ATOM 3331 C CA . ILE A 1 407 ? 32.998 -17.631 -20.641 1.00 79.88 407 ILE A CA 1
ATOM 3332 C C . ILE A 1 407 ? 33.768 -16.367 -21.034 1.00 79.88 407 ILE A C 1
ATOM 3334 O O . ILE A 1 407 ? 34.091 -16.217 -22.206 1.00 79.88 407 ILE A O 1
ATOM 3338 N N . PHE A 1 408 ? 34.142 -15.504 -20.083 1.00 77.75 408 PHE A N 1
ATOM 3339 C CA . PHE A 1 408 ? 34.881 -14.268 -20.395 1.00 77.75 408 PHE A CA 1
ATOM 3340 C C . PHE A 1 408 ? 36.319 -14.511 -20.871 1.00 77.75 408 PHE A C 1
ATOM 3342 O O . PHE A 1 408 ? 36.826 -13.717 -21.658 1.00 77.75 408 PHE A O 1
ATOM 3349 N N . LYS A 1 409 ? 36.961 -15.616 -20.461 1.00 77.69 409 LYS A N 1
ATOM 3350 C CA . LYS A 1 409 ? 38.260 -16.039 -21.021 1.00 77.69 409 LYS A CA 1
ATOM 3351 C C . LYS A 1 409 ? 38.140 -16.518 -22.468 1.00 77.69 409 LYS A C 1
ATOM 3353 O O . LYS A 1 409 ? 38.997 -16.210 -23.286 1.00 77.69 409 LYS A O 1
ATOM 3358 N N . ASN A 1 410 ? 37.082 -17.266 -22.781 1.00 80.12 410 ASN A N 1
ATOM 3359 C CA . ASN A 1 410 ? 36.914 -17.910 -24.086 1.00 80.12 410 ASN A CA 1
ATOM 3360 C C . ASN A 1 410 ? 36.155 -17.052 -25.109 1.00 80.12 410 ASN A C 1
ATOM 3362 O O . ASN A 1 410 ? 36.227 -17.323 -26.305 1.00 80.12 410 ASN A O 1
ATOM 3366 N N . CYS A 1 411 ? 35.376 -16.074 -24.657 1.00 82.12 411 CYS A N 1
ATOM 3367 C CA . CYS A 1 411 ? 34.722 -15.069 -25.484 1.00 82.12 411 CYS A CA 1
ATOM 3368 C C . CYS A 1 411 ? 35.557 -13.792 -25.424 1.00 82.12 411 CYS A C 1
ATOM 3370 O O . CYS A 1 411 ? 35.138 -12.831 -24.782 1.00 82.12 411 CYS A O 1
ATOM 3372 N N . GLU A 1 412 ? 36.754 -13.810 -26.028 1.00 69.31 412 GLU A N 1
ATOM 3373 C CA . GLU A 1 412 ? 37.651 -12.646 -26.071 1.00 69.31 412 GLU A CA 1
ATOM 3374 C C . GLU A 1 412 ? 36.852 -11.369 -26.378 1.00 69.31 412 GLU A C 1
ATOM 3376 O O . GLU A 1 412 ? 36.216 -11.260 -27.428 1.00 69.31 412 GLU A O 1
ATOM 3381 N N . TYR A 1 413 ? 36.873 -10.392 -25.470 1.00 71.12 413 TYR A N 1
ATOM 3382 C CA . TYR A 1 413 ? 36.287 -9.080 -25.726 1.00 71.12 413 TYR A CA 1
ATOM 3383 C C . TYR A 1 413 ? 37.382 -8.173 -26.294 1.00 71.12 413 TYR A C 1
ATOM 3385 O O . TYR A 1 413 ? 38.391 -7.882 -25.654 1.00 71.12 413 TYR A O 1
ATOM 3393 N N . LYS A 1 414 ? 37.186 -7.706 -27.525 1.00 69.31 414 LYS A N 1
ATOM 3394 C CA . LYS A 1 414 ? 38.012 -6.662 -28.138 1.00 69.31 414 LYS A CA 1
ATOM 3395 C C . LYS A 1 414 ? 37.100 -5.486 -28.424 1.00 69.31 414 LYS A C 1
ATOM 3397 O O . LYS A 1 414 ? 36.133 -5.610 -29.164 1.00 69.31 414 LYS A O 1
ATOM 3402 N N . SER A 1 415 ? 37.352 -4.356 -27.777 1.00 66.12 415 SER A N 1
ATOM 3403 C CA . SER A 1 415 ? 36.555 -3.155 -28.012 1.00 66.12 415 SER A CA 1
ATOM 3404 C C . SER A 1 415 ? 37.079 -2.449 -29.256 1.00 66.12 415 SER A C 1
ATOM 3406 O O . SER A 1 415 ? 38.226 -2.011 -29.285 1.00 66.12 415 SER A O 1
ATOM 3408 N N . SER A 1 416 ? 36.244 -2.351 -30.284 1.00 66.69 416 SER A N 1
ATOM 3409 C CA . SER A 1 416 ? 36.461 -1.491 -31.447 1.00 66.69 416 SER A CA 1
ATOM 3410 C C . SER A 1 416 ? 35.221 -0.623 -31.608 1.00 66.69 416 SER A C 1
ATOM 3412 O O . SER A 1 416 ? 34.127 -1.157 -31.795 1.00 66.69 416 SER A O 1
ATOM 3414 N N . PHE A 1 417 ? 35.383 0.692 -31.497 1.00 73.75 417 PHE A N 1
ATOM 3415 C CA . PHE A 1 417 ? 34.288 1.651 -31.603 1.00 73.75 417 PHE A CA 1
ATOM 3416 C C . PHE A 1 417 ? 34.708 2.787 -32.528 1.00 73.75 417 PHE A C 1
ATOM 3418 O O . PHE A 1 417 ? 35.596 3.569 -32.185 1.00 73.75 417 PHE A O 1
ATOM 3425 N N . ASP A 1 418 ? 34.085 2.863 -33.702 1.00 74.69 418 ASP A N 1
ATOM 3426 C CA . ASP A 1 418 ? 34.283 3.979 -34.619 1.00 74.69 418 ASP A CA 1
ATOM 3427 C C . ASP A 1 418 ? 33.360 5.135 -34.215 1.00 74.69 418 ASP A C 1
ATOM 3429 O O . ASP A 1 418 ? 32.200 5.236 -34.620 1.00 74.69 418 ASP A O 1
ATOM 3433 N N . SER A 1 419 ? 33.883 6.023 -33.372 1.00 75.31 419 SER A N 1
ATOM 3434 C CA . SER A 1 419 ? 33.136 7.187 -32.893 1.00 75.31 419 SER A CA 1
ATOM 3435 C C . SER A 1 419 ? 32.693 8.118 -34.025 1.00 75.31 419 SER A C 1
ATOM 3437 O O . SER A 1 419 ? 31.658 8.778 -33.901 1.00 75.31 419 SER A O 1
ATOM 3439 N N . LYS A 1 420 ? 33.432 8.167 -35.140 1.00 78.69 420 LYS A N 1
ATOM 3440 C CA . LYS A 1 420 ? 33.110 9.020 -36.285 1.00 78.69 420 LYS A CA 1
ATOM 3441 C C . LYS A 1 420 ? 31.945 8.432 -37.076 1.00 78.69 420 LYS A C 1
ATOM 3443 O O . LYS A 1 420 ? 31.004 9.173 -37.377 1.00 78.69 420 LYS A O 1
ATOM 3448 N N . HIS A 1 421 ? 31.966 7.130 -37.349 1.00 78.81 421 HIS A N 1
ATOM 3449 C CA . HIS A 1 421 ? 30.861 6.444 -38.014 1.00 78.81 421 HIS A CA 1
ATOM 3450 C C . HIS A 1 421 ? 29.559 6.572 -37.207 1.00 78.81 421 HIS A C 1
ATOM 3452 O O . HIS A 1 421 ? 28.558 7.095 -37.707 1.00 78.81 421 HIS A O 1
ATOM 3458 N N . TYR A 1 422 ? 29.586 6.238 -35.911 1.00 85.31 422 TYR A N 1
ATOM 3459 C CA . TYR A 1 422 ? 28.388 6.317 -35.065 1.00 85.31 422 TYR A CA 1
ATOM 3460 C C . TYR A 1 422 ? 27.855 7.739 -34.887 1.00 85.31 422 TYR A C 1
ATOM 3462 O O . TYR A 1 422 ? 26.642 7.923 -34.808 1.00 85.31 422 TYR A O 1
ATOM 3470 N N . SER A 1 423 ? 28.719 8.760 -34.904 1.00 85.38 423 SER A N 1
ATOM 3471 C CA . SER A 1 423 ? 28.267 10.158 -34.875 1.00 85.38 423 SER A CA 1
ATOM 3472 C C . SER A 1 423 ? 27.455 10.557 -36.113 1.00 85.38 423 SER A C 1
ATOM 3474 O O . SER A 1 423 ? 26.598 11.438 -36.033 1.00 85.38 423 SER A O 1
ATOM 3476 N N . THR A 1 424 ? 27.709 9.907 -37.252 1.00 88.31 424 THR A N 1
ATOM 3477 C CA . THR A 1 424 ? 26.974 10.131 -38.502 1.00 88.31 424 THR A CA 1
ATOM 3478 C C . THR A 1 424 ? 25.617 9.436 -38.432 1.00 88.31 424 THR A C 1
ATOM 3480 O O . THR A 1 424 ? 24.591 10.090 -38.616 1.00 88.31 424 THR A O 1
ATOM 3483 N N . PHE A 1 425 ? 25.585 8.165 -38.015 1.00 91.06 425 PHE A N 1
ATOM 3484 C CA . PHE A 1 425 ? 24.337 7.456 -37.710 1.00 91.06 425 PHE A CA 1
ATOM 3485 C C . PHE A 1 425 ? 23.462 8.215 -36.702 1.00 91.06 425 PHE A C 1
ATOM 3487 O O . PHE A 1 425 ? 22.251 8.330 -36.880 1.00 91.06 425 PHE A O 1
ATOM 3494 N N . ASP A 1 426 ? 24.061 8.776 -35.648 1.00 90.19 426 ASP A N 1
ATOM 3495 C CA . ASP A 1 426 ? 23.336 9.491 -34.597 1.00 90.19 426 ASP A CA 1
ATOM 3496 C C . ASP A 1 426 ? 22.613 10.750 -35.091 1.00 90.19 426 ASP A C 1
ATOM 3498 O O . ASP A 1 426 ? 21.614 11.148 -34.484 1.00 90.19 426 ASP A O 1
ATOM 3502 N N . LYS A 1 427 ? 23.078 11.341 -36.196 1.00 91.38 427 LYS A N 1
ATOM 3503 C CA . LYS A 1 427 ? 22.383 12.427 -36.893 1.00 91.38 427 LYS A CA 1
ATOM 3504 C C . LYS A 1 427 ? 21.284 11.874 -37.795 1.00 91.38 427 LYS A C 1
ATOM 3506 O O . LYS A 1 427 ? 20.129 12.262 -37.645 1.00 91.38 427 LYS A O 1
ATOM 3511 N N . GLU A 1 428 ? 21.616 10.926 -38.665 1.00 93.00 428 GLU A N 1
ATOM 3512 C CA . GLU A 1 428 ? 20.687 10.419 -39.686 1.00 93.00 428 GLU A CA 1
ATOM 3513 C C . GLU A 1 428 ? 19.519 9.612 -39.110 1.00 93.00 428 GLU A C 1
ATOM 3515 O O . GLU A 1 428 ? 18.406 9.643 -39.639 1.00 93.00 428 GLU A O 1
ATOM 3520 N N . LYS A 1 429 ? 19.703 8.963 -37.953 1.00 93.00 429 LYS A N 1
ATOM 3521 C CA . LYS A 1 429 ? 18.621 8.255 -37.250 1.00 93.00 429 LYS A CA 1
ATOM 3522 C C . LYS A 1 429 ? 17.441 9.169 -36.898 1.00 93.00 429 LYS A C 1
ATOM 3524 O O . LYS A 1 429 ? 16.335 8.672 -36.668 1.00 93.00 429 LYS A O 1
ATOM 3529 N N . MET A 1 430 ? 17.664 10.487 -36.821 1.00 94.31 430 MET A N 1
ATOM 3530 C CA . MET A 1 430 ? 16.609 11.455 -36.530 1.00 94.31 430 MET A CA 1
ATOM 3531 C C . MET A 1 430 ? 15.545 11.491 -37.625 1.00 94.31 430 MET A C 1
ATOM 3533 O O . MET A 1 430 ? 14.377 11.616 -37.282 1.00 94.31 430 MET A O 1
ATOM 3537 N N . VAL A 1 431 ? 15.899 11.234 -38.889 1.00 94.81 431 VAL A N 1
ATOM 3538 C CA . VAL A 1 431 ? 14.936 11.188 -40.004 1.00 94.81 431 VAL A CA 1
ATOM 3539 C C . VAL A 1 431 ? 13.813 10.185 -39.715 1.00 94.81 431 VAL A C 1
ATOM 3541 O O . VAL A 1 431 ? 12.631 10.527 -39.729 1.00 94.81 431 VAL A O 1
ATOM 3544 N N . LEU A 1 432 ? 14.165 8.949 -39.348 1.00 93.88 432 LEU A N 1
ATOM 3545 C CA . LEU A 1 432 ? 13.177 7.917 -39.018 1.00 93.88 432 LEU A CA 1
ATOM 3546 C C . LEU A 1 432 ? 12.466 8.179 -37.678 1.00 93.88 432 LEU A C 1
ATOM 3548 O O . LEU A 1 432 ? 11.300 7.807 -37.516 1.00 93.88 432 LEU A O 1
ATOM 3552 N N . LYS A 1 433 ? 13.128 8.816 -36.702 1.00 93.81 433 LYS A N 1
ATOM 3553 C CA . LYS A 1 433 ? 12.481 9.215 -35.437 1.00 93.81 433 LYS A CA 1
ATOM 3554 C C . LYS A 1 433 ? 11.423 10.296 -35.647 1.00 93.81 433 LYS A C 1
ATOM 3556 O O . LYS A 1 433 ? 10.352 10.196 -35.048 1.00 93.81 433 LYS A O 1
ATOM 3561 N N . ASP A 1 434 ? 11.694 11.271 -36.504 1.00 94.50 434 ASP A N 1
ATOM 3562 C CA . ASP A 1 434 ? 10.767 12.350 -36.835 1.00 94.50 434 ASP A CA 1
ATOM 3563 C C . ASP A 1 434 ? 9.544 11.798 -37.573 1.00 94.50 434 ASP A C 1
ATOM 3565 O O . ASP A 1 434 ? 8.409 12.116 -37.216 1.00 94.50 434 ASP A O 1
ATOM 3569 N N . ILE A 1 435 ? 9.758 10.862 -38.503 1.00 94.88 435 ILE A N 1
ATOM 3570 C CA . ILE A 1 435 ? 8.683 10.105 -39.156 1.00 94.88 435 ILE A CA 1
ATOM 3571 C C . ILE A 1 435 ? 7.806 9.378 -38.123 1.00 94.88 435 ILE A C 1
ATOM 3573 O O . ILE A 1 435 ? 6.583 9.532 -38.146 1.00 94.88 435 ILE A O 1
ATOM 3577 N N . ASN A 1 436 ? 8.390 8.616 -37.185 1.00 94.31 436 ASN A N 1
ATOM 3578 C CA . ASN A 1 436 ? 7.590 7.931 -36.161 1.00 94.31 436 ASN A CA 1
ATOM 3579 C C . ASN A 1 436 ? 6.825 8.924 -35.266 1.00 94.31 436 ASN A C 1
ATOM 3581 O O . ASN A 1 436 ? 5.656 8.691 -34.961 1.00 94.31 436 ASN A O 1
ATOM 3585 N N . SER A 1 437 ? 7.459 10.037 -34.885 1.00 94.75 437 SER A N 1
ATOM 3586 C CA . SER A 1 437 ? 6.850 11.100 -34.073 1.00 94.75 437 SER A CA 1
ATOM 3587 C C . SER A 1 437 ? 5.619 11.715 -34.748 1.00 94.75 437 SER A C 1
ATOM 3589 O O . SER A 1 437 ? 4.578 11.911 -34.113 1.00 94.75 437 SER A O 1
ATOM 3591 N N . VAL A 1 438 ? 5.696 11.957 -36.059 1.00 95.25 438 VAL A N 1
ATOM 3592 C CA . VAL A 1 438 ? 4.559 12.423 -36.862 1.00 95.25 438 VAL A CA 1
ATOM 3593 C C . VAL A 1 438 ? 3.437 11.388 -36.868 1.00 95.25 438 VAL A C 1
ATOM 3595 O O . VAL A 1 438 ? 2.290 11.733 -36.581 1.00 95.25 438 VAL A O 1
ATOM 3598 N N . VAL A 1 439 ? 3.748 10.117 -37.144 1.00 95.12 439 VAL A N 1
ATOM 3599 C CA . VAL A 1 439 ? 2.739 9.045 -37.171 1.00 95.12 439 VAL A CA 1
ATOM 3600 C C . VAL A 1 439 ? 2.036 8.916 -35.811 1.00 95.12 439 VAL A C 1
ATOM 3602 O O . VAL A 1 439 ? 0.814 8.756 -35.770 1.00 95.12 439 VAL A O 1
ATOM 3605 N N . ASP A 1 440 ? 2.776 9.034 -34.703 1.00 94.56 440 ASP A N 1
ATOM 3606 C CA . ASP A 1 440 ? 2.233 9.058 -33.337 1.00 94.56 440 ASP A CA 1
ATOM 3607 C C . ASP A 1 440 ? 1.348 10.280 -33.066 1.00 94.56 440 ASP A C 1
ATOM 3609 O O . ASP A 1 440 ? 0.270 10.152 -32.475 1.00 94.56 440 ASP A O 1
ATOM 3613 N N . SER A 1 441 ? 1.761 11.456 -33.536 1.00 95.75 441 SER A N 1
ATOM 3614 C CA . SER A 1 441 ? 1.013 12.706 -33.372 1.00 95.75 441 SER A CA 1
ATOM 3615 C C . SER A 1 441 ? -0.328 12.664 -34.109 1.00 95.75 441 SER A C 1
ATOM 3617 O O . SER A 1 441 ? -1.355 13.052 -33.549 1.00 95.75 441 SER A O 1
ATOM 3619 N N . ILE A 1 442 ? -0.346 12.124 -35.332 1.00 96.44 442 ILE A N 1
ATOM 3620 C CA . ILE A 1 442 ? -1.575 11.943 -36.118 1.00 96.44 442 ILE A CA 1
ATOM 3621 C C . ILE A 1 442 ? -2.466 10.872 -35.481 1.00 96.44 442 ILE A C 1
ATOM 3623 O O . ILE A 1 442 ? -3.671 11.082 -35.347 1.00 96.44 442 ILE A O 1
ATOM 3627 N N . ASN A 1 443 ? -1.902 9.758 -35.004 1.00 95.00 443 ASN A N 1
ATOM 3628 C CA . ASN A 1 443 ? -2.674 8.726 -34.303 1.00 95.00 443 ASN A CA 1
ATOM 3629 C C . ASN A 1 443 ? -3.342 9.259 -33.024 1.00 95.00 443 ASN A C 1
ATOM 3631 O O . ASN A 1 443 ? -4.504 8.964 -32.745 1.00 95.00 443 ASN A O 1
ATOM 3635 N N . THR A 1 444 ? -2.610 10.063 -32.254 1.00 95.62 444 THR A N 1
ATOM 3636 C CA . THR A 1 444 ? -3.126 10.705 -31.040 1.00 95.62 444 THR A CA 1
ATOM 3637 C C . THR A 1 444 ? -4.266 11.657 -31.390 1.00 95.62 444 THR A C 1
ATOM 3639 O O . THR A 1 444 ? -5.361 11.538 -30.843 1.00 95.62 444 THR A O 1
ATOM 3642 N N . TRP A 1 445 ? -4.054 12.540 -32.370 1.00 96.12 445 TRP A N 1
ATOM 3643 C CA . TRP A 1 445 ? -5.072 13.493 -32.811 1.00 96.12 445 TRP A CA 1
ATOM 3644 C C . TRP A 1 445 ? -6.333 12.798 -33.353 1.00 96.12 445 TRP A C 1
ATOM 3646 O O . TRP A 1 445 ? -7.451 13.191 -33.012 1.00 96.12 445 TRP A O 1
ATOM 3656 N N . THR A 1 446 ? -6.179 11.751 -34.170 1.00 94.94 446 THR A N 1
ATOM 3657 C CA . THR A 1 446 ? -7.310 11.000 -34.745 1.00 94.94 446 THR A CA 1
ATOM 3658 C C . THR A 1 446 ? -8.090 10.257 -33.664 1.00 94.94 446 THR A C 1
ATOM 3660 O O . THR A 1 446 ? -9.315 10.354 -33.635 1.00 94.94 446 THR A O 1
ATOM 3663 N N . SER A 1 447 ? -7.408 9.616 -32.712 1.00 90.38 447 SER A N 1
ATOM 3664 C CA . SER A 1 447 ? -8.046 8.927 -31.579 1.00 90.38 447 SER A CA 1
ATOM 3665 C C . SER A 1 447 ? -8.826 9.893 -30.673 1.00 90.38 447 SER A C 1
ATOM 3667 O O . SER A 1 447 ? -9.977 9.631 -30.317 1.00 90.38 447 SER A O 1
ATOM 3669 N N . GLU A 1 448 ? -8.240 11.047 -30.336 1.00 90.94 448 GLU A N 1
ATOM 3670 C CA . GLU A 1 448 ? -8.918 12.124 -29.593 1.00 90.94 448 GLU A CA 1
ATOM 3671 C C . GLU A 1 448 ? -10.140 12.664 -30.350 1.00 90.94 448 GLU A C 1
ATOM 3673 O O . GLU A 1 448 ? -11.164 13.009 -29.758 1.00 90.94 448 GLU A O 1
ATOM 3678 N N . THR A 1 449 ? -10.046 12.761 -31.674 1.00 91.00 449 THR A N 1
ATOM 3679 C CA . THR A 1 449 ? -11.137 13.258 -32.518 1.00 91.00 449 THR A CA 1
ATOM 3680 C C . THR A 1 449 ? -12.288 12.257 -32.585 1.00 91.00 449 THR A C 1
ATOM 3682 O O . THR A 1 449 ? -13.424 12.632 -32.318 1.00 91.00 449 THR A O 1
ATOM 3685 N N . VAL A 1 450 ? -12.007 10.977 -32.838 1.00 88.31 450 VAL A N 1
ATOM 3686 C CA . VAL A 1 450 ? -13.026 9.913 -32.920 1.00 88.31 450 VAL A CA 1
ATOM 3687 C C . VAL A 1 450 ? -13.718 9.676 -31.574 1.00 88.31 450 VAL A C 1
ATOM 3689 O O . VAL A 1 450 ? -14.917 9.432 -31.532 1.00 88.31 450 VAL A O 1
ATOM 3692 N N . SER A 1 451 ? -12.996 9.788 -30.458 1.00 86.62 451 SER A N 1
ATOM 3693 C CA . SER A 1 451 ? -13.578 9.638 -29.111 1.00 86.62 451 SER A CA 1
ATOM 3694 C C . SER A 1 451 ? -14.456 10.815 -28.672 1.00 86.62 451 SER A C 1
ATOM 3696 O O . SER A 1 451 ? -15.282 10.655 -27.776 1.00 86.62 451 SER A O 1
ATOM 3698 N N . SER A 1 452 ? -14.291 11.994 -29.281 1.00 86.50 452 SER A N 1
ATOM 3699 C CA . SER A 1 452 ? -15.035 13.208 -28.915 1.00 86.50 452 SER A CA 1
ATOM 3700 C C . SER A 1 452 ? -16.161 13.576 -29.883 1.00 86.50 452 SER A C 1
ATOM 3702 O O . SER A 1 452 ? -16.940 14.482 -29.576 1.00 86.50 452 SER A O 1
ATOM 3704 N N . ILE A 1 453 ? -16.268 12.892 -31.027 1.00 87.00 453 ILE A N 1
ATOM 3705 C CA . ILE A 1 453 ? -17.230 13.187 -32.093 1.00 87.00 453 ILE A CA 1
ATOM 3706 C C . ILE A 1 453 ? -18.018 11.924 -32.441 1.00 87.00 453 ILE A C 1
ATOM 3708 O O . ILE A 1 453 ? -17.429 10.904 -32.773 1.00 87.00 453 ILE A O 1
ATOM 3712 N N . ASP A 1 454 ? -19.348 12.019 -32.424 1.00 83.81 454 ASP A N 1
ATOM 3713 C CA . ASP A 1 454 ? -20.243 10.969 -32.919 1.00 83.81 454 ASP A CA 1
ATOM 3714 C C . ASP A 1 454 ? -20.253 10.971 -34.468 1.00 83.81 454 ASP A C 1
ATOM 3716 O O . ASP A 1 454 ? -20.726 11.949 -35.072 1.00 83.81 454 ASP A O 1
ATOM 3720 N N . PRO A 1 455 ? -19.728 9.919 -35.133 1.00 82.75 455 PRO A N 1
ATOM 3721 C CA . PRO A 1 455 ? -19.647 9.867 -36.591 1.00 82.75 455 PRO A CA 1
ATOM 3722 C C . PRO A 1 455 ? -21.016 9.844 -37.274 1.00 82.75 455 PRO A C 1
ATOM 3724 O O . PRO A 1 455 ? -21.156 10.427 -38.347 1.00 82.75 455 PRO A O 1
ATOM 3727 N N . ASP A 1 456 ? -22.038 9.244 -36.659 1.00 84.12 456 ASP A N 1
ATOM 3728 C CA . ASP A 1 456 ? -23.374 9.130 -37.253 1.00 84.12 456 ASP A CA 1
ATOM 3729 C C . ASP A 1 456 ? -24.088 10.486 -37.246 1.00 84.12 456 ASP A C 1
ATOM 3731 O O . ASP A 1 456 ? -24.691 10.893 -38.247 1.00 84.12 456 ASP A O 1
ATOM 3735 N N . VAL A 1 457 ? -23.936 11.248 -36.156 1.00 87.62 457 VAL A N 1
ATOM 3736 C CA . VAL A 1 457 ? -24.408 12.641 -36.078 1.00 87.62 457 VAL A CA 1
ATOM 3737 C C . VAL A 1 457 ? -23.700 13.510 -37.120 1.00 87.62 457 VAL A C 1
ATOM 3739 O O . VAL A 1 457 ? -24.341 14.314 -37.801 1.00 87.62 457 VAL A O 1
ATOM 3742 N N . PHE A 1 458 ? -22.390 13.329 -37.288 1.00 89.06 458 PHE A N 1
ATOM 3743 C CA . PHE A 1 458 ? -21.609 14.044 -38.296 1.00 89.06 458 PHE A CA 1
ATOM 3744 C C . PHE A 1 458 ? -22.029 13.683 -39.734 1.00 89.06 458 PHE A C 1
ATOM 3746 O O . PHE A 1 458 ? -22.237 14.579 -40.557 1.00 89.06 458 PHE A O 1
ATOM 3753 N N . TYR A 1 459 ? -22.227 12.401 -40.053 1.00 90.19 459 TYR A N 1
ATOM 3754 C CA . TYR A 1 459 ? -22.681 11.965 -41.380 1.00 90.19 459 TYR A CA 1
ATOM 3755 C C . TYR A 1 459 ? -24.094 12.455 -41.699 1.00 90.19 459 TYR A C 1
ATOM 3757 O O . TYR A 1 459 ? -24.349 12.905 -42.821 1.00 90.19 459 TYR A O 1
ATOM 3765 N N . SER A 1 460 ? -24.992 12.431 -40.711 1.00 90.06 460 SER A N 1
ATOM 3766 C CA . SER A 1 460 ? -26.335 13.001 -40.833 1.00 90.06 460 SER A CA 1
ATOM 3767 C C . SER A 1 460 ? -26.281 14.500 -41.141 1.00 90.06 460 SER A C 1
ATOM 3769 O O . SER A 1 460 ? -26.942 14.959 -42.078 1.00 90.06 460 SER A O 1
ATOM 3771 N N . PHE A 1 461 ? -25.427 15.256 -40.440 1.00 93.50 461 PHE A N 1
ATOM 3772 C CA . PHE A 1 461 ? -25.216 16.679 -40.710 1.00 93.50 461 PHE A CA 1
ATOM 3773 C C . PHE A 1 461 ? -24.716 16.931 -42.142 1.00 93.50 461 PHE A C 1
ATOM 3775 O O . PHE A 1 461 ? -25.270 17.776 -42.845 1.00 93.50 461 PHE A O 1
ATOM 3782 N N . LEU A 1 462 ? -23.716 16.180 -42.626 1.00 93.00 462 LEU A N 1
ATOM 3783 C CA . LEU A 1 462 ? -23.209 16.343 -43.997 1.00 93.00 462 LEU A CA 1
ATOM 3784 C C . LEU A 1 462 ? -24.278 16.060 -45.067 1.00 93.00 462 LEU A C 1
ATOM 3786 O O . LEU A 1 462 ? -24.285 16.708 -46.118 1.00 93.00 462 LEU A O 1
ATOM 3790 N N . SER A 1 463 ? -25.178 15.107 -44.806 1.00 90.75 463 SER A N 1
ATOM 3791 C CA . SER A 1 463 ? -26.311 14.788 -45.684 1.00 90.75 463 SER A CA 1
ATOM 3792 C C . SER A 1 463 ? -27.340 15.924 -45.725 1.00 90.75 463 SER A C 1
ATOM 3794 O O . SER A 1 463 ? -27.765 16.353 -46.803 1.00 90.75 463 SER A O 1
ATOM 3796 N N . GLN A 1 464 ? -27.675 16.487 -44.560 1.00 91.12 464 GLN A N 1
ATOM 3797 C CA . GLN A 1 464 ? -28.558 17.652 -44.456 1.00 91.12 464 GLN A CA 1
ATOM 3798 C C . GLN A 1 464 ? -27.946 18.877 -45.147 1.00 91.12 464 GLN A C 1
ATOM 3800 O O . GLN A 1 464 ? -28.596 19.492 -45.988 1.00 91.12 464 GLN A O 1
ATOM 3805 N N . MET A 1 465 ? -26.662 19.159 -44.899 1.00 89.81 465 MET A N 1
ATOM 3806 C CA . MET A 1 465 ? -25.929 20.267 -45.520 1.00 89.81 465 MET A CA 1
ATOM 3807 C C . MET A 1 465 ? -25.919 20.178 -47.053 1.00 89.81 465 MET A C 1
ATOM 3809 O O . MET A 1 465 ? -25.931 21.201 -47.737 1.00 89.81 465 MET A O 1
ATOM 3813 N N . ASN A 1 466 ? -25.921 18.967 -47.620 1.00 88.50 466 ASN A N 1
ATOM 3814 C CA . ASN A 1 466 ? -26.039 18.784 -49.066 1.00 88.50 466 ASN A CA 1
ATOM 3815 C C . ASN A 1 466 ? -27.389 19.282 -49.610 1.00 88.50 466 ASN A C 1
ATOM 3817 O O . ASN A 1 466 ? -27.439 19.913 -50.668 1.00 88.50 466 ASN A O 1
ATOM 3821 N N . SER A 1 467 ? -28.462 19.012 -48.871 1.00 85.38 467 SER A N 1
ATOM 3822 C CA . SER A 1 467 ? -29.843 19.304 -49.263 1.00 85.38 467 SER A CA 1
ATOM 3823 C C . SER A 1 467 ? -30.233 20.772 -49.035 1.00 85.38 467 SER A C 1
ATOM 3825 O O . SER A 1 467 ? -31.207 21.246 -49.610 1.00 85.38 467 SER A O 1
ATOM 3827 N N . THR A 1 468 ? -29.457 21.522 -48.246 1.00 86.00 468 THR A N 1
ATOM 3828 C CA . THR A 1 468 ? -29.682 22.954 -47.987 1.00 86.00 468 THR A CA 1
ATOM 3829 C C . THR A 1 468 ? -29.312 23.820 -49.191 1.00 86.00 468 THR A C 1
ATOM 3831 O O . THR A 1 468 ? -28.152 23.840 -49.609 1.00 86.00 468 THR A O 1
ATOM 3834 N N . ASN A 1 469 ? -30.254 24.591 -49.735 1.00 84.12 469 ASN A N 1
ATOM 3835 C CA . ASN A 1 469 ? -29.962 25.570 -50.789 1.00 84.12 469 ASN A CA 1
ATOM 3836 C C . ASN A 1 469 ? -29.175 26.762 -50.222 1.00 84.12 469 ASN A C 1
ATOM 3838 O O . ASN A 1 469 ? -29.573 27.348 -49.216 1.00 84.12 469 ASN A O 1
ATOM 3842 N N . LEU A 1 470 ? -28.053 27.108 -50.864 1.00 83.62 470 LEU A N 1
ATOM 3843 C CA . LEU A 1 470 ? -27.278 28.295 -50.497 1.00 83.62 470 LEU A CA 1
ATOM 3844 C C . LEU A 1 470 ? -28.046 29.546 -50.930 1.00 83.62 470 LEU A C 1
ATOM 3846 O O . LEU A 1 470 ? -28.590 29.590 -52.032 1.00 83.62 470 LEU A O 1
ATOM 3850 N N . GLN A 1 471 ? -28.084 30.542 -50.054 1.00 80.88 471 GLN A N 1
ATOM 3851 C CA . GLN A 1 471 ? -28.728 31.825 -50.309 1.00 80.88 471 GLN A CA 1
ATOM 3852 C C . GLN A 1 471 ? -27.783 32.750 -51.086 1.00 80.88 471 GLN A C 1
ATOM 3854 O O . GLN A 1 471 ? -26.570 32.539 -51.121 1.00 80.88 471 GLN A O 1
ATOM 3859 N N . SER A 1 472 ? -28.327 33.812 -51.682 1.00 76.00 472 SER A N 1
ATOM 3860 C CA . SER A 1 472 ? -27.529 34.847 -52.361 1.00 76.00 472 SER A CA 1
ATOM 3861 C C . SER A 1 472 ? -26.661 35.673 -51.405 1.00 76.00 472 SER A C 1
ATOM 3863 O O . SER A 1 472 ? -25.772 36.388 -51.858 1.00 76.00 472 SER A O 1
ATOM 3865 N N . ASP A 1 473 ? -26.920 35.583 -50.099 1.00 83.81 473 ASP A N 1
ATOM 3866 C CA . ASP A 1 473 ? -26.158 36.225 -49.034 1.00 83.81 473 ASP A CA 1
ATOM 3867 C C . ASP A 1 473 ? -25.370 35.191 -48.201 1.00 83.81 473 ASP A C 1
ATOM 3869 O O . ASP A 1 473 ? -25.851 34.092 -47.892 1.00 83.81 473 ASP A O 1
ATOM 3873 N N . ALA A 1 474 ? -24.128 35.542 -47.850 1.00 83.00 474 ALA A N 1
ATOM 3874 C CA . ALA A 1 474 ? -23.207 34.662 -47.129 1.00 83.00 474 ALA A CA 1
ATOM 3875 C C . ALA A 1 474 ? -23.624 34.446 -45.668 1.00 83.00 474 ALA A C 1
ATOM 3877 O O . ALA A 1 474 ? -23.465 33.339 -45.151 1.00 83.00 474 ALA A O 1
ATOM 3878 N N . GLN A 1 475 ? -24.164 35.483 -45.018 1.00 85.44 475 GLN A N 1
ATOM 3879 C CA . GLN A 1 475 ? -24.624 35.415 -43.633 1.00 85.44 475 GLN A CA 1
ATOM 3880 C C . GLN A 1 475 ? -25.862 34.515 -43.537 1.00 85.44 475 GLN A C 1
ATOM 3882 O O . GLN A 1 475 ? -25.853 33.549 -42.778 1.00 85.44 475 GLN A O 1
ATOM 3887 N N . ALA A 1 476 ? -26.853 34.723 -44.406 1.00 85.56 476 ALA A N 1
ATOM 3888 C CA . ALA A 1 476 ? -28.052 33.888 -44.489 1.00 85.56 476 ALA A CA 1
ATOM 3889 C C . ALA A 1 476 ? -27.734 32.410 -44.801 1.00 85.56 476 ALA A C 1
ATOM 3891 O O . ALA A 1 476 ? -28.347 31.498 -44.239 1.00 85.56 476 ALA A O 1
ATOM 3892 N N . SER A 1 477 ? -26.747 32.152 -45.668 1.00 87.25 477 SER A N 1
ATOM 3893 C CA . SER A 1 477 ? -26.273 30.791 -45.962 1.00 87.25 477 SER A CA 1
ATOM 3894 C C . SER A 1 477 ? -25.605 30.132 -44.753 1.00 87.25 477 SER A C 1
ATOM 3896 O O . SER A 1 477 ? -25.836 28.952 -44.485 1.00 87.25 477 SER A O 1
ATOM 3898 N N . LEU A 1 478 ? -24.791 30.884 -44.007 1.00 87.94 478 LEU A N 1
ATOM 3899 C CA . LEU A 1 478 ? -24.138 30.392 -42.797 1.00 87.94 478 LEU A CA 1
ATOM 3900 C C . LEU A 1 478 ? -25.154 30.110 -41.682 1.00 87.94 478 LEU A C 1
ATOM 3902 O O . LEU A 1 478 ? -25.065 29.069 -41.035 1.00 87.94 478 LEU A O 1
ATOM 3906 N N . ASP A 1 479 ? -26.137 30.988 -41.489 1.00 87.75 479 ASP A N 1
ATOM 3907 C CA . ASP A 1 479 ? -27.188 30.813 -40.482 1.00 87.75 479 ASP A CA 1
ATOM 3908 C C . ASP A 1 479 ? -28.091 29.615 -40.815 1.00 87.75 479 ASP A C 1
ATOM 3910 O O . ASP A 1 479 ? -28.423 28.822 -39.932 1.00 87.75 479 ASP A O 1
ATOM 3914 N N . SER A 1 480 ? -28.362 29.386 -42.105 1.00 88.75 480 SER A N 1
ATOM 3915 C CA . SER A 1 480 ? -29.033 28.166 -42.573 1.00 88.75 480 SER A CA 1
ATOM 3916 C C . SER A 1 480 ? -28.245 26.905 -42.198 1.00 88.75 480 SER A C 1
ATOM 3918 O O . SER A 1 480 ? -28.830 25.941 -41.713 1.00 88.75 480 SER A O 1
ATOM 3920 N N . ILE A 1 481 ? -26.915 26.907 -42.352 1.00 89.94 481 ILE A N 1
ATOM 3921 C CA . ILE A 1 481 ? -26.053 25.771 -41.971 1.00 89.94 481 ILE A CA 1
ATOM 3922 C C . ILE A 1 481 ? -25.987 25.595 -40.445 1.00 89.94 481 ILE A C 1
ATOM 3924 O O . ILE A 1 481 ? -26.028 24.463 -39.961 1.00 89.94 481 ILE A O 1
ATOM 3928 N N . ARG A 1 482 ? -25.926 26.693 -39.680 1.00 89.94 482 ARG A N 1
ATOM 3929 C CA . ARG A 1 482 ? -25.926 26.685 -38.204 1.00 89.94 482 ARG A CA 1
ATOM 3930 C C . ARG A 1 482 ? -27.208 26.093 -37.618 1.00 89.94 482 ARG A C 1
ATOM 3932 O O . ARG A 1 482 ? -27.157 25.497 -36.546 1.00 89.94 482 ARG A O 1
ATOM 3939 N N . SER A 1 483 ? -28.330 26.250 -38.321 1.00 89.88 483 SER A N 1
ATOM 3940 C CA . SER A 1 483 ? -29.635 25.723 -37.907 1.00 89.88 483 SER A CA 1
ATOM 3941 C C . SER A 1 483 ? -29.803 24.210 -38.110 1.00 89.88 483 SER A C 1
ATOM 3943 O O . SER A 1 483 ? -30.761 23.633 -37.602 1.00 89.88 483 SER A O 1
ATOM 3945 N N . LEU A 1 484 ? -28.888 23.552 -38.835 1.00 92.12 484 LEU A N 1
ATOM 3946 C CA . LEU A 1 484 ? -28.993 22.121 -39.119 1.00 92.12 484 LEU A CA 1
ATOM 3947 C C . LEU A 1 484 ? -28.709 21.265 -37.882 1.00 92.12 484 LEU A C 1
ATOM 3949 O O . LEU A 1 484 ? -27.807 21.543 -37.082 1.00 92.12 484 LEU A O 1
ATOM 3953 N N . ASN A 1 485 ? -29.428 20.146 -37.780 1.00 88.44 485 ASN A N 1
ATOM 3954 C CA . ASN A 1 485 ? -29.211 19.173 -36.719 1.00 88.44 485 ASN A CA 1
ATOM 3955 C C . ASN A 1 485 ? -27.794 18.589 -36.828 1.00 88.44 485 ASN A C 1
ATOM 3957 O O . ASN A 1 485 ? -27.389 18.100 -37.881 1.00 88.44 485 ASN A O 1
ATOM 3961 N N . GLY A 1 486 ? -27.042 18.638 -35.725 1.00 87.06 486 GLY A N 1
ATOM 3962 C CA . GLY A 1 486 ? -25.654 18.168 -35.667 1.00 87.06 486 GLY A CA 1
ATOM 3963 C C . GLY A 1 486 ? -24.588 19.238 -35.938 1.00 87.06 486 GLY A C 1
ATOM 3964 O O . GLY A 1 486 ? -23.402 18.922 -35.836 1.00 87.06 486 GLY A O 1
ATOM 3965 N N . TYR A 1 487 ? -24.962 20.505 -36.191 1.00 90.94 487 TYR A N 1
ATOM 3966 C CA . TYR A 1 487 ? -23.994 21.592 -36.415 1.00 90.94 487 TYR A CA 1
ATOM 3967 C C . TYR A 1 487 ? -23.006 21.768 -35.254 1.00 90.94 487 TYR A C 1
ATOM 3969 O O . TYR A 1 487 ? -21.826 21.998 -35.489 1.00 90.94 487 TYR A O 1
ATOM 3977 N N . GLN A 1 488 ? -23.439 21.630 -33.995 1.00 88.00 488 GLN A N 1
ATOM 3978 C CA . GLN A 1 488 ? -22.527 21.757 -32.849 1.00 88.00 488 GLN A CA 1
ATOM 3979 C C . GLN A 1 488 ? -21.427 20.685 -32.856 1.00 88.00 488 GLN A C 1
ATOM 3981 O O . GLN A 1 488 ? -20.262 21.002 -32.617 1.00 88.00 488 GLN A O 1
ATOM 3986 N N . SER A 1 489 ? -21.779 19.432 -33.162 1.00 86.56 489 SER A N 1
ATOM 3987 C CA . SER A 1 489 ? -20.815 18.334 -33.302 1.00 86.56 489 SER A CA 1
ATOM 3988 C C . SER A 1 489 ? -19.889 18.560 -34.498 1.00 86.56 489 SER A C 1
ATOM 3990 O O . SER A 1 489 ? -18.678 18.399 -34.376 1.00 86.56 489 SER A O 1
ATOM 3992 N N . PHE A 1 490 ? -20.435 19.023 -35.627 1.00 92.12 490 PHE A N 1
ATOM 3993 C CA . PHE A 1 490 ? -19.653 19.425 -36.796 1.00 92.12 490 PHE A CA 1
ATOM 3994 C C . PHE A 1 490 ? -18.668 20.562 -36.480 1.00 92.12 490 PHE A C 1
ATOM 3996 O O . PHE A 1 490 ? -17.492 20.467 -36.817 1.00 92.12 490 PHE A O 1
ATOM 4003 N N . ASN A 1 491 ? -19.118 21.606 -35.781 1.00 91.06 491 ASN A N 1
ATOM 4004 C CA . ASN A 1 491 ? -18.302 22.761 -35.417 1.00 91.06 491 ASN A CA 1
ATOM 4005 C C . ASN A 1 491 ? -17.138 22.365 -34.493 1.00 91.06 491 ASN A C 1
ATOM 4007 O O . ASN A 1 491 ? -16.009 22.792 -34.716 1.00 91.06 491 ASN A O 1
ATOM 4011 N N . LYS A 1 492 ? -17.393 21.496 -33.504 1.00 90.00 492 LYS A N 1
ATOM 4012 C CA . LYS A 1 492 ? -16.353 20.925 -32.627 1.00 90.00 492 LYS A CA 1
ATOM 4013 C C . LYS A 1 492 ? -15.320 20.092 -33.390 1.00 90.00 492 LYS A C 1
ATOM 4015 O O . LYS A 1 492 ? -14.155 20.062 -33.004 1.00 90.00 492 LYS A O 1
ATOM 4020 N N . LEU A 1 493 ? -15.735 19.398 -34.451 1.00 92.06 493 LEU A N 1
ATOM 4021 C CA . LEU A 1 493 ? -14.819 18.654 -35.312 1.00 92.06 493 LEU A CA 1
ATOM 4022 C C . LEU A 1 493 ? -13.923 19.607 -36.110 1.00 92.06 493 LEU A C 1
ATOM 4024 O O . LEU A 1 493 ? -12.703 19.497 -36.028 1.00 92.06 493 LEU A O 1
ATOM 4028 N N . ILE A 1 494 ? -14.511 20.536 -36.872 1.00 92.75 494 ILE A N 1
ATOM 4029 C CA . ILE A 1 494 ? -13.747 21.427 -37.763 1.00 92.75 494 ILE A CA 1
ATOM 4030 C C . ILE A 1 494 ? -12.834 22.387 -36.993 1.00 92.75 494 ILE A C 1
ATOM 4032 O O . ILE A 1 494 ? -11.811 22.808 -37.521 1.00 92.75 494 ILE A O 1
ATOM 4036 N N . GLU A 1 495 ? -13.146 22.674 -35.727 1.00 93.81 495 GLU A N 1
ATOM 4037 C CA . GLU A 1 495 ? -12.260 23.405 -34.822 1.00 93.81 495 GLU A CA 1
ATOM 4038 C C . GLU A 1 495 ? -10.888 22.739 -34.668 1.00 93.81 495 GLU A C 1
ATOM 4040 O O . GLU A 1 495 ? -9.864 23.414 -34.587 1.00 93.81 495 GLU A O 1
ATOM 4045 N N . LYS A 1 496 ? -10.842 21.405 -34.681 1.00 93.94 496 LYS A N 1
ATOM 4046 C CA . LYS A 1 496 ? -9.608 20.637 -34.482 1.00 93.94 496 LYS A CA 1
ATOM 4047 C C . LYS A 1 496 ? -8.694 20.633 -35.716 1.00 93.94 496 LYS A C 1
ATOM 4049 O O . LYS A 1 496 ? -7.547 20.194 -35.606 1.00 93.94 496 LYS A O 1
ATOM 4054 N N . PHE A 1 497 ? -9.168 21.107 -36.873 1.00 94.88 497 PHE A N 1
ATOM 4055 C CA . PHE A 1 497 ? -8.453 21.009 -38.153 1.00 94.88 497 PHE A CA 1
ATOM 4056 C C . PHE A 1 497 ? -7.243 21.945 -38.256 1.00 94.88 497 PHE A C 1
ATOM 4058 O O . PHE A 1 497 ? -6.325 21.656 -39.014 1.00 94.88 497 PHE A O 1
ATOM 4065 N N . GLU A 1 498 ? -7.184 23.016 -37.461 1.00 93.69 498 GLU A N 1
ATOM 4066 C CA . GLU A 1 498 ? -5.987 23.867 -37.365 1.00 93.69 498 GLU A CA 1
ATOM 4067 C C . GLU A 1 498 ? -4.783 23.091 -36.797 1.00 93.69 498 GLU A C 1
ATOM 4069 O O . GLU A 1 498 ? -3.674 23.139 -37.336 1.00 93.69 498 GLU A O 1
ATOM 4074 N N . LYS A 1 499 ? -5.021 22.290 -35.749 1.00 94.25 499 LYS A N 1
ATOM 4075 C CA . LYS A 1 499 ? -4.003 21.395 -35.181 1.00 94.25 499 LYS A CA 1
ATOM 4076 C C . LYS A 1 499 ? -3.620 20.295 -36.177 1.00 94.25 499 LYS A C 1
ATOM 4078 O O . LYS A 1 499 ? -2.439 19.982 -36.291 1.00 94.25 499 LYS A O 1
ATOM 4083 N N . LEU A 1 500 ? -4.587 19.741 -36.916 1.00 95.88 500 LEU A N 1
ATOM 4084 C CA . LEU A 1 500 ? -4.316 18.726 -37.943 1.00 95.88 500 LEU A CA 1
ATOM 4085 C C . LEU A 1 500 ? -3.432 19.271 -39.074 1.00 95.88 500 LEU A C 1
ATOM 4087 O O . LEU A 1 500 ? -2.461 18.619 -39.439 1.00 95.88 500 LEU A O 1
ATOM 4091 N N . GLU A 1 501 ? -3.722 20.472 -39.583 1.00 94.75 501 GLU A N 1
ATOM 4092 C CA . GLU A 1 501 ? -2.913 21.135 -40.618 1.00 94.75 501 GLU A CA 1
ATOM 4093 C C . GLU A 1 501 ? -1.458 21.291 -40.166 1.00 94.75 501 GLU A C 1
ATOM 4095 O O . GLU A 1 501 ? -0.533 20.954 -40.901 1.00 94.75 501 GLU A O 1
ATOM 4100 N N . THR A 1 502 ? -1.253 21.731 -38.921 1.00 94.94 502 THR A N 1
ATOM 4101 C CA . THR A 1 502 ? 0.087 21.875 -38.335 1.00 94.94 502 THR A CA 1
ATOM 4102 C C . THR A 1 502 ? 0.841 20.543 -38.336 1.00 94.94 502 THR A C 1
ATOM 4104 O O . THR A 1 502 ? 1.981 20.486 -38.793 1.00 94.94 502 THR A O 1
ATOM 4107 N N . ILE A 1 503 ? 0.194 19.459 -37.891 1.00 94.50 503 ILE A N 1
ATOM 4108 C CA . ILE A 1 503 ? 0.808 18.124 -37.848 1.00 94.50 503 ILE A CA 1
ATOM 4109 C C . ILE A 1 503 ? 1.089 17.596 -39.271 1.00 94.50 503 ILE A C 1
ATOM 4111 O O . ILE A 1 503 ? 2.163 17.049 -39.521 1.00 94.50 503 ILE A O 1
ATOM 4115 N N . GLN A 1 504 ? 0.169 17.788 -40.224 1.00 94.44 504 GLN A N 1
ATOM 4116 C CA . GLN A 1 504 ? 0.339 17.369 -41.625 1.00 94.44 504 GLN A CA 1
ATOM 4117 C C . GLN A 1 504 ? 1.441 18.155 -42.359 1.00 94.44 504 GLN A C 1
ATOM 4119 O O . GLN A 1 504 ? 2.140 17.603 -43.214 1.00 94.44 504 GLN A O 1
ATOM 4124 N N . ASN A 1 505 ? 1.657 19.421 -42.001 1.00 92.06 505 ASN A N 1
ATOM 4125 C CA . ASN A 1 505 ? 2.784 20.201 -42.509 1.00 92.06 505 ASN A CA 1
ATOM 4126 C C . ASN A 1 505 ? 4.116 19.638 -41.994 1.00 92.06 505 ASN A C 1
ATOM 4128 O O . ASN A 1 505 ? 5.051 19.469 -42.774 1.00 92.06 505 ASN A O 1
ATOM 4132 N N . THR A 1 506 ? 4.192 19.260 -40.712 1.00 92.56 506 THR A N 1
ATOM 4133 C CA . THR A 1 506 ? 5.363 18.551 -40.168 1.00 92.56 506 THR A CA 1
ATOM 4134 C C . THR A 1 506 ? 5.585 17.210 -40.869 1.00 92.56 506 THR A C 1
ATOM 4136 O O . THR A 1 506 ? 6.727 16.864 -41.162 1.00 92.56 506 THR A O 1
ATOM 4139 N N . ALA A 1 507 ? 4.514 16.482 -41.204 1.00 91.00 507 ALA A N 1
ATOM 4140 C CA . ALA A 1 507 ? 4.602 15.232 -41.958 1.00 91.00 507 ALA A CA 1
ATOM 4141 C C . ALA A 1 507 ? 5.251 15.420 -43.335 1.00 91.00 507 ALA A C 1
ATOM 4143 O O . ALA A 1 507 ? 6.136 14.654 -43.704 1.00 91.00 507 ALA A O 1
ATOM 4144 N N . SER A 1 508 ? 4.870 16.471 -44.064 1.00 84.75 508 SER A N 1
ATOM 4145 C CA . SER A 1 508 ? 5.456 16.793 -45.373 1.00 84.75 508 SER A CA 1
ATOM 4146 C C . SER A 1 508 ? 6.966 17.047 -45.291 1.00 84.75 508 SER A C 1
ATOM 4148 O O . SER A 1 508 ? 7.711 16.648 -46.184 1.00 84.75 508 SER A O 1
ATOM 4150 N N . THR A 1 509 ? 7.431 17.660 -44.199 1.00 88.94 509 THR A N 1
ATOM 4151 C CA . THR A 1 509 ? 8.865 17.864 -43.940 1.00 88.94 509 THR A CA 1
ATOM 4152 C C . THR A 1 509 ? 9.569 16.564 -43.546 1.00 88.94 509 THR A C 1
ATOM 4154 O O . THR A 1 509 ? 10.654 16.285 -44.048 1.00 88.94 509 THR A O 1
ATOM 4157 N N . ALA A 1 510 ? 8.960 15.752 -42.676 1.00 91.25 510 ALA A N 1
ATOM 4158 C CA . ALA A 1 510 ? 9.553 14.503 -42.192 1.00 91.25 510 ALA A CA 1
ATOM 4159 C C . ALA A 1 510 ? 9.663 13.428 -43.291 1.00 91.25 510 ALA A C 1
ATOM 4161 O O . ALA A 1 510 ? 10.633 12.679 -43.325 1.00 91.25 510 ALA A O 1
ATOM 4162 N N . PHE A 1 511 ? 8.703 13.375 -44.222 1.00 92.00 511 PHE A N 1
ATOM 4163 C CA . PHE A 1 511 ? 8.686 12.432 -45.351 1.00 92.00 511 PHE A CA 1
ATOM 4164 C C . PHE A 1 511 ? 9.418 12.954 -46.604 1.00 92.00 511 PHE A C 1
ATOM 4166 O O . PHE A 1 511 ? 9.112 12.553 -47.733 1.00 92.00 511 PHE A O 1
ATOM 4173 N N . ASN A 1 512 ? 10.385 13.857 -46.423 1.00 90.88 512 ASN A N 1
ATOM 4174 C CA . ASN A 1 512 ? 11.183 14.396 -47.517 1.00 90.88 512 ASN A CA 1
ATOM 4175 C C . ASN A 1 512 ? 12.062 13.307 -48.160 1.00 90.88 512 ASN A C 1
ATOM 4177 O O . ASN A 1 512 ? 12.864 12.660 -47.488 1.00 90.88 512 ASN A O 1
ATOM 4181 N N . GLU A 1 513 ? 11.944 13.142 -49.479 1.00 89.12 513 GLU A N 1
ATOM 4182 C CA . GLU A 1 513 ? 12.646 12.091 -50.233 1.00 89.12 513 GLU A CA 1
ATOM 4183 C C . GLU A 1 513 ? 14.166 12.210 -50.171 1.00 89.12 513 GLU A C 1
ATOM 4185 O O . GLU A 1 513 ? 14.843 11.191 -50.055 1.00 89.12 513 GLU A O 1
ATOM 4190 N N . ASN A 1 514 ? 14.705 13.430 -50.191 1.00 89.94 514 ASN A N 1
ATOM 4191 C CA . ASN A 1 514 ? 16.150 13.645 -50.138 1.00 89.94 514 ASN A CA 1
ATOM 4192 C C . ASN A 1 514 ? 16.710 13.291 -48.756 1.00 89.94 514 ASN A C 1
ATOM 4194 O O . ASN A 1 514 ? 17.784 12.703 -48.673 1.00 89.94 514 ASN A O 1
ATOM 4198 N N . LEU A 1 515 ? 15.975 13.608 -47.681 1.00 91.69 515 LEU A N 1
ATOM 4199 C CA . LEU A 1 515 ? 16.375 13.241 -46.318 1.00 91.69 515 LEU A CA 1
ATOM 4200 C C . LEU A 1 515 ? 16.333 11.723 -46.117 1.00 91.69 515 LEU A C 1
ATOM 4202 O O . LEU A 1 515 ? 17.286 11.149 -45.599 1.00 91.69 515 LEU A O 1
ATOM 4206 N N . ILE A 1 516 ? 15.261 11.061 -46.566 1.00 93.69 516 ILE A N 1
ATOM 4207 C CA . ILE A 1 516 ? 15.131 9.601 -46.449 1.00 93.69 516 ILE A CA 1
ATOM 4208 C C . ILE A 1 516 ? 16.218 8.893 -47.268 1.00 93.69 516 ILE A C 1
ATOM 4210 O O . ILE A 1 516 ? 16.900 8.019 -46.739 1.00 93.69 516 ILE A O 1
ATOM 4214 N N . SER A 1 517 ? 16.415 9.301 -48.526 1.00 91.19 517 SER A N 1
ATOM 4215 C CA . SER A 1 517 ? 17.413 8.693 -49.420 1.00 91.19 517 SER A CA 1
ATOM 4216 C C . SER A 1 517 ? 18.852 8.954 -48.963 1.00 91.19 517 SER A C 1
ATOM 4218 O O . SER A 1 517 ? 19.737 8.16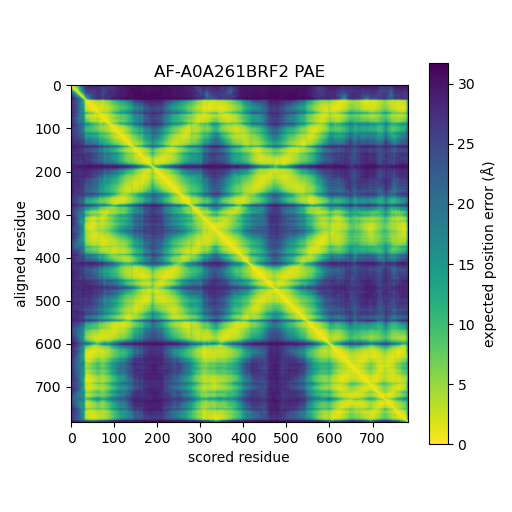0 -49.260 1.00 91.19 517 SER A O 1
ATOM 4220 N N . GLY A 1 518 ? 19.100 10.056 -48.244 1.00 91.88 518 GLY A N 1
ATOM 4221 C CA . GLY A 1 518 ? 20.393 10.334 -47.614 1.00 91.88 518 GLY A CA 1
ATOM 4222 C C . GLY A 1 518 ? 20.659 9.466 -46.381 1.00 91.88 518 GLY A C 1
ATOM 4223 O O . GLY A 1 518 ? 21.778 8.990 -46.199 1.00 91.88 518 GLY A O 1
ATOM 4224 N N . ALA A 1 519 ? 19.630 9.207 -45.568 1.00 93.44 519 ALA A N 1
ATOM 4225 C CA . ALA A 1 519 ? 19.747 8.417 -44.343 1.00 93.44 519 ALA A CA 1
ATOM 4226 C C . ALA A 1 519 ? 19.853 6.899 -44.596 1.00 93.44 519 ALA A C 1
ATOM 4228 O O . ALA A 1 519 ? 20.527 6.197 -43.841 1.00 93.44 519 ALA A O 1
ATOM 4229 N N . GLU A 1 520 ? 19.203 6.383 -45.645 1.00 93.75 520 GLU A N 1
ATOM 4230 C CA . GLU A 1 520 ? 19.172 4.955 -46.006 1.00 93.75 520 GLU A CA 1
ATOM 4231 C C . GLU A 1 520 ? 20.560 4.293 -46.147 1.00 93.75 520 GLU A C 1
ATOM 4233 O O . GLU A 1 520 ? 20.797 3.288 -45.464 1.00 93.75 520 GLU A O 1
ATOM 4238 N N . PRO A 1 521 ? 21.511 4.821 -46.948 1.00 92.19 521 PRO A N 1
ATOM 4239 C CA . PRO A 1 521 ? 22.832 4.210 -47.082 1.00 92.19 521 PRO A CA 1
ATOM 4240 C C . PRO A 1 521 ? 23.629 4.248 -45.776 1.00 92.19 521 PRO A C 1
ATOM 4242 O O . PRO A 1 521 ? 24.296 3.270 -45.459 1.00 92.19 521 PRO A O 1
ATOM 4245 N N . ILE A 1 522 ? 23.512 5.321 -44.986 1.00 91.69 522 ILE A N 1
ATOM 4246 C CA . ILE A 1 522 ? 24.222 5.468 -43.706 1.00 91.69 522 ILE A CA 1
ATOM 4247 C C . ILE A 1 522 ? 23.706 4.443 -42.692 1.00 91.69 522 ILE A C 1
ATOM 4249 O O . ILE A 1 522 ? 24.492 3.752 -42.054 1.00 91.69 522 ILE A O 1
ATOM 4253 N N . ILE A 1 523 ? 22.383 4.285 -42.578 1.00 91.44 523 ILE A N 1
ATOM 4254 C CA . ILE A 1 523 ? 21.777 3.281 -41.692 1.00 91.44 523 ILE A CA 1
ATOM 4255 C C . ILE A 1 523 ? 22.154 1.859 -42.133 1.00 91.44 523 ILE A C 1
ATOM 4257 O O . ILE A 1 523 ? 22.450 1.019 -41.282 1.00 91.44 523 ILE A O 1
ATOM 4261 N N . SER A 1 524 ? 22.182 1.596 -43.440 1.00 88.75 524 SER A N 1
ATOM 4262 C CA . SER A 1 524 ? 22.584 0.297 -43.995 1.00 88.75 524 SER A CA 1
ATOM 4263 C C . SER A 1 524 ? 24.059 -0.013 -43.722 1.00 88.75 524 SER A C 1
ATOM 4265 O O . SER A 1 524 ? 24.391 -1.116 -43.285 1.00 88.75 524 SER A O 1
ATOM 4267 N N . GLU A 1 525 ? 24.943 0.969 -43.913 1.00 88.00 525 GLU A N 1
ATOM 4268 C CA . GLU A 1 525 ? 26.372 0.860 -43.608 1.00 88.00 525 GLU A CA 1
ATOM 4269 C C . GLU A 1 525 ? 26.593 0.560 -42.120 1.00 88.00 525 GLU A C 1
ATOM 4271 O O . GLU A 1 525 ? 27.303 -0.390 -41.795 1.00 88.00 525 GLU A O 1
ATOM 4276 N N . THR A 1 526 ? 25.897 1.262 -41.217 1.00 86.56 526 THR A N 1
ATOM 4277 C CA . THR A 1 526 ? 25.981 1.014 -39.767 1.00 86.56 526 THR A CA 1
ATOM 4278 C C . THR A 1 526 ? 25.572 -0.405 -39.384 1.00 86.56 526 THR A C 1
ATOM 4280 O O . THR A 1 526 ? 26.192 -1.012 -38.512 1.00 86.56 526 THR A O 1
ATOM 4283 N N . ILE A 1 527 ? 24.550 -0.978 -40.027 1.00 84.81 527 ILE A N 1
ATOM 4284 C CA . ILE A 1 527 ? 24.181 -2.377 -39.772 1.00 84.81 527 ILE A CA 1
ATOM 4285 C C . ILE A 1 527 ? 25.286 -3.322 -40.261 1.00 84.81 527 ILE A C 1
ATOM 4287 O O . ILE A 1 527 ? 25.609 -4.287 -39.565 1.00 84.81 527 ILE A O 1
ATOM 4291 N N . GLY A 1 528 ? 25.891 -3.038 -41.418 1.00 83.50 528 GLY A N 1
ATOM 4292 C CA . GLY A 1 528 ? 27.052 -3.775 -41.919 1.00 83.50 528 GLY A CA 1
ATOM 4293 C C . GLY A 1 528 ? 28.237 -3.725 -40.950 1.00 83.50 528 GLY A C 1
ATOM 4294 O O . GLY A 1 528 ? 28.819 -4.763 -40.630 1.00 83.50 528 GLY A O 1
ATOM 4295 N N . GLU A 1 529 ? 28.544 -2.548 -40.404 1.00 82.44 529 GLU A N 1
ATOM 4296 C CA . GLU A 1 529 ? 29.571 -2.389 -39.371 1.00 82.44 529 GLU A CA 1
ATOM 4297 C C . GLU A 1 529 ? 29.225 -3.153 -38.091 1.00 82.44 529 GLU A C 1
ATOM 4299 O O . GLU A 1 529 ? 30.082 -3.833 -37.525 1.00 82.44 529 GLU A O 1
ATOM 4304 N N . PHE A 1 530 ? 27.962 -3.125 -37.652 1.00 82.50 530 PHE A N 1
ATOM 4305 C CA . PHE A 1 530 ? 27.512 -3.927 -36.514 1.00 82.50 530 PHE A CA 1
ATOM 4306 C C . PHE A 1 530 ? 27.729 -5.420 -36.743 1.00 82.50 530 PHE A C 1
ATOM 4308 O O . PHE A 1 530 ? 28.229 -6.101 -35.843 1.00 82.50 530 PHE A O 1
ATOM 4315 N N . GLN A 1 531 ? 27.418 -5.920 -37.941 1.00 79.62 531 GLN A N 1
ATOM 4316 C CA . GLN A 1 531 ? 27.614 -7.322 -38.312 1.00 79.62 531 GLN A CA 1
ATOM 4317 C C . GLN A 1 531 ? 29.088 -7.747 -38.324 1.00 79.62 531 GLN A C 1
ATOM 4319 O O . GLN A 1 531 ? 29.393 -8.911 -38.069 1.00 79.62 531 GLN A O 1
ATOM 4324 N N . GLN A 1 532 ? 30.001 -6.812 -38.576 1.00 80.31 532 GLN A N 1
ATOM 4325 C CA . GLN A 1 532 ? 31.445 -7.060 -38.601 1.00 80.31 532 GLN A CA 1
ATOM 4326 C C . GLN A 1 532 ? 32.145 -6.680 -37.287 1.00 80.31 532 GLN A C 1
ATOM 4328 O O . GLN A 1 532 ? 33.339 -6.927 -37.118 1.00 80.31 532 GLN A O 1
ATOM 4333 N N . SER A 1 533 ? 31.418 -6.085 -36.340 1.00 81.50 533 SER A N 1
ATOM 4334 C CA . SER A 1 533 ? 31.988 -5.580 -35.097 1.00 81.50 533 SER A CA 1
ATOM 4335 C C . SER A 1 533 ? 32.494 -6.701 -34.184 1.00 81.50 533 SER A C 1
ATOM 4337 O O . SER A 1 533 ? 31.877 -7.760 -34.035 1.00 81.50 533 SER A O 1
ATOM 4339 N N . ASN A 1 534 ? 33.576 -6.420 -33.451 1.00 82.75 534 ASN A N 1
ATOM 4340 C CA . ASN A 1 534 ? 34.044 -7.307 -32.382 1.00 82.75 534 ASN A CA 1
ATOM 4341 C C . ASN A 1 534 ? 32.990 -7.498 -31.273 1.00 82.75 534 ASN A C 1
ATOM 4343 O O . ASN A 1 534 ? 32.979 -8.528 -30.599 1.00 82.75 534 ASN A O 1
ATOM 4347 N N . PHE A 1 535 ? 32.077 -6.531 -31.102 1.00 86.38 535 PHE A N 1
ATOM 4348 C CA . PHE A 1 535 ? 30.941 -6.672 -30.195 1.00 86.38 535 PHE A CA 1
ATOM 4349 C C . PHE A 1 535 ? 30.025 -7.823 -30.614 1.00 86.38 535 PHE A C 1
ATOM 4351 O O . PHE A 1 535 ? 29.638 -8.616 -29.759 1.00 86.38 535 PHE A O 1
ATOM 4358 N N . LEU A 1 536 ? 29.690 -7.954 -31.904 1.00 86.25 536 LEU A N 1
ATOM 4359 C CA . LEU A 1 536 ? 28.821 -9.041 -32.348 1.00 86.25 536 LEU A CA 1
ATOM 4360 C C . LEU A 1 536 ? 29.499 -10.403 -32.186 1.00 86.25 536 LEU A C 1
ATOM 4362 O O . LEU A 1 536 ? 28.840 -11.353 -31.776 1.00 86.25 536 LEU A O 1
ATOM 4366 N N . VAL A 1 537 ? 30.809 -10.501 -32.433 1.00 86.69 537 VAL A N 1
ATOM 4367 C CA . VAL A 1 537 ? 31.584 -11.728 -32.162 1.00 86.69 537 VAL A CA 1
ATOM 4368 C C . VAL A 1 537 ? 31.472 -12.120 -30.686 1.00 86.69 537 VAL A C 1
ATOM 4370 O O . VAL A 1 537 ? 31.141 -13.264 -30.366 1.00 86.69 537 VAL A O 1
ATOM 4373 N N . PHE A 1 538 ? 31.678 -11.155 -29.789 1.00 86.94 538 PHE A N 1
ATOM 4374 C CA . PHE A 1 538 ? 31.544 -11.353 -28.351 1.00 86.94 538 PHE A CA 1
ATOM 4375 C C . PHE A 1 538 ? 30.114 -11.750 -27.948 1.00 86.94 538 PHE A C 1
ATOM 4377 O O . PHE A 1 538 ? 29.908 -12.750 -27.262 1.00 86.94 538 PHE A O 1
ATOM 4384 N N . SER A 1 539 ? 29.118 -11.009 -28.428 1.00 89.19 539 SER A N 1
ATOM 4385 C CA . SER A 1 539 ? 27.695 -11.243 -28.187 1.00 89.19 539 SER A CA 1
ATOM 4386 C C . SER A 1 539 ? 27.250 -12.636 -28.648 1.00 89.19 539 SER A C 1
ATOM 4388 O O . SER A 1 539 ? 26.622 -13.371 -27.890 1.00 89.19 539 SER A O 1
ATOM 4390 N N . ASN A 1 540 ? 27.653 -13.048 -29.849 1.00 87.88 540 ASN A N 1
ATOM 4391 C CA . ASN A 1 540 ? 27.413 -14.380 -30.394 1.00 87.88 540 ASN A CA 1
ATOM 4392 C C . ASN A 1 540 ? 28.043 -15.477 -29.528 1.00 87.88 540 ASN A C 1
ATOM 4394 O O . ASN A 1 540 ? 27.397 -16.479 -29.232 1.00 87.88 540 ASN A O 1
ATOM 4398 N N . CYS A 1 541 ? 29.276 -15.268 -29.065 1.00 88.38 541 CYS A N 1
ATOM 4399 C CA . CYS A 1 541 ? 29.926 -16.203 -28.155 1.00 88.38 541 CYS A CA 1
ATOM 4400 C C . CYS A 1 541 ? 29.179 -16.328 -26.816 1.00 88.38 541 CYS A C 1
ATOM 4402 O O . CYS A 1 541 ? 29.078 -17.431 -26.277 1.00 88.38 541 CYS A O 1
ATOM 4404 N N . LEU A 1 542 ? 28.612 -15.228 -26.298 1.00 87.62 542 LEU A N 1
ATOM 4405 C CA . LEU A 1 542 ? 27.741 -15.275 -25.123 1.00 87.62 542 LEU A CA 1
ATOM 4406 C C . LEU A 1 542 ? 26.468 -16.080 -25.400 1.00 87.62 542 LEU A C 1
ATOM 4408 O O . LEU A 1 542 ? 26.119 -16.910 -24.575 1.00 87.62 542 LEU A O 1
ATOM 4412 N N . VAL A 1 543 ? 25.796 -15.901 -26.541 1.00 86.31 543 VAL A N 1
ATOM 4413 C CA . VAL A 1 543 ? 24.575 -16.667 -26.884 1.00 86.31 543 VAL A CA 1
ATOM 4414 C C . VAL A 1 543 ? 24.804 -18.176 -26.803 1.00 86.31 543 VAL A C 1
ATOM 4416 O O . VAL A 1 543 ? 23.957 -18.893 -26.280 1.00 86.31 543 VAL A O 1
ATOM 4419 N N . ASP A 1 544 ? 25.953 -18.652 -27.281 1.00 81.62 544 ASP A N 1
ATOM 4420 C CA . ASP A 1 544 ? 26.275 -20.083 -27.291 1.00 81.62 544 ASP A CA 1
ATOM 4421 C C . ASP A 1 544 ? 26.612 -20.646 -25.905 1.00 81.62 544 ASP A C 1
ATOM 4423 O O . ASP A 1 544 ? 26.542 -21.857 -25.698 1.00 81.62 544 ASP A O 1
ATOM 4427 N N . LYS A 1 545 ? 27.024 -19.789 -24.963 1.00 74.88 545 LYS A N 1
ATOM 4428 C CA . LYS A 1 545 ? 27.657 -20.218 -23.704 1.00 74.88 545 LYS A CA 1
ATOM 4429 C C . LYS A 1 545 ? 26.969 -19.707 -22.439 1.00 74.88 545 LYS A C 1
ATOM 4431 O O . LYS A 1 545 ? 27.287 -20.178 -21.352 1.00 74.88 545 LYS A O 1
ATOM 4436 N N . PHE A 1 546 ? 26.072 -18.731 -22.540 1.00 70.81 546 PHE A N 1
ATOM 4437 C CA . PHE A 1 546 ? 25.514 -18.014 -21.399 1.00 70.81 546 PHE A CA 1
ATOM 4438 C C . PHE A 1 546 ? 24.100 -18.495 -21.065 1.00 70.81 546 PHE A C 1
ATOM 4440 O O . PHE A 1 546 ? 23.123 -18.093 -21.693 1.00 70.81 546 PHE A O 1
ATOM 4447 N N . THR A 1 547 ? 23.985 -19.315 -20.022 1.00 64.62 547 THR A N 1
ATOM 4448 C CA . THR A 1 547 ? 22.703 -19.860 -19.536 1.00 64.62 547 THR A CA 1
ATOM 4449 C C . THR A 1 547 ? 22.330 -19.426 -18.111 1.00 64.62 547 THR A C 1
ATOM 4451 O O . THR A 1 547 ? 21.273 -19.825 -17.630 1.00 64.62 547 THR A O 1
ATOM 4454 N N . PHE A 1 548 ? 23.135 -18.586 -17.437 1.00 67.19 548 PHE A N 1
ATOM 4455 C CA . PHE A 1 548 ? 23.155 -18.541 -15.959 1.00 67.19 548 PHE A CA 1
ATOM 4456 C C . PHE A 1 548 ? 22.996 -17.162 -15.267 1.00 67.19 548 PHE A C 1
ATOM 4458 O O . PHE A 1 548 ? 23.452 -16.956 -14.139 1.00 67.19 548 PHE A O 1
ATOM 4465 N N . SER A 1 549 ? 22.304 -16.194 -15.885 1.00 74.19 549 SER A N 1
ATOM 4466 C CA . SER A 1 549 ? 22.061 -14.861 -15.275 1.00 74.19 549 SER A CA 1
ATOM 4467 C C . SER A 1 549 ? 21.313 -14.903 -13.940 1.00 74.19 549 SER A C 1
ATOM 4469 O O . SER A 1 549 ? 21.470 -14.008 -13.093 1.00 74.19 549 SER A O 1
ATOM 4471 N N . LYS A 1 550 ? 20.500 -15.939 -13.736 1.00 83.50 550 LYS A N 1
ATOM 4472 C CA . LYS A 1 550 ? 19.659 -16.104 -12.554 1.00 83.50 550 LYS A CA 1
ATOM 4473 C C . LYS A 1 550 ? 20.474 -16.540 -11.340 1.00 83.50 550 LYS A C 1
ATOM 4475 O O . LYS A 1 550 ? 20.225 -16.044 -10.243 1.00 83.50 550 LYS A O 1
ATOM 4480 N N . GLU A 1 551 ? 21.455 -17.410 -11.531 1.00 88.25 551 GLU A N 1
ATOM 4481 C CA . GLU A 1 551 ? 22.349 -17.947 -10.508 1.00 88.25 551 GLU A CA 1
ATOM 4482 C C . GLU A 1 551 ? 23.200 -16.825 -9.910 1.00 88.25 551 GLU A C 1
ATOM 4484 O O . GLU A 1 551 ? 23.191 -16.629 -8.693 1.00 88.25 551 GLU A O 1
ATOM 4489 N N . MET A 1 552 ? 23.818 -15.999 -10.765 1.00 87.56 552 MET A N 1
ATOM 4490 C CA . MET A 1 552 ? 24.565 -14.809 -10.342 1.00 87.56 552 MET A CA 1
ATOM 4491 C C . MET A 1 552 ? 23.683 -13.843 -9.540 1.00 87.56 552 MET A C 1
ATOM 4493 O O . MET A 1 552 ? 24.059 -13.408 -8.451 1.00 87.56 552 MET A O 1
ATOM 4497 N N . SER A 1 553 ? 22.478 -13.547 -10.039 1.00 89.81 553 SER A N 1
ATOM 4498 C CA . SER A 1 553 ? 21.532 -12.664 -9.340 1.00 89.81 553 SER A CA 1
ATOM 4499 C C . SER A 1 553 ? 21.110 -13.237 -7.983 1.00 89.81 553 SER A C 1
ATOM 4501 O O . SER A 1 553 ? 21.016 -12.506 -7.002 1.00 89.81 553 SER A O 1
ATOM 4503 N N . THR A 1 554 ? 20.901 -14.553 -7.907 1.00 91.19 554 THR A N 1
ATOM 4504 C CA . THR A 1 554 ? 20.530 -15.257 -6.671 1.00 91.19 554 THR A CA 1
ATOM 4505 C C . THR A 1 554 ? 21.661 -15.211 -5.646 1.00 91.19 554 THR A C 1
ATOM 4507 O O . THR A 1 554 ? 21.412 -14.945 -4.471 1.00 91.19 554 THR A O 1
ATOM 4510 N N . ALA A 1 555 ? 22.908 -15.416 -6.078 1.00 91.88 555 ALA A N 1
ATOM 4511 C CA . ALA A 1 555 ? 24.077 -15.347 -5.209 1.00 91.88 555 ALA A CA 1
ATOM 4512 C C . ALA A 1 555 ? 24.314 -13.926 -4.667 1.00 91.88 555 ALA A C 1
ATOM 4514 O O . ALA A 1 555 ? 24.566 -13.753 -3.472 1.00 91.88 555 ALA A O 1
ATOM 4515 N N . ILE A 1 556 ? 24.169 -12.904 -5.517 1.00 92.81 556 ILE A N 1
ATOM 4516 C CA . ILE A 1 556 ? 24.252 -11.496 -5.105 1.00 92.81 556 ILE A CA 1
ATOM 4517 C C . ILE A 1 556 ? 23.143 -11.155 -4.104 1.00 92.81 556 ILE A C 1
ATOM 4519 O O . ILE A 1 556 ? 23.421 -10.549 -3.068 1.00 92.81 556 ILE A O 1
ATOM 4523 N N . GLU A 1 557 ? 21.901 -11.561 -4.378 1.00 93.31 557 GLU A N 1
ATOM 4524 C CA . GLU A 1 557 ? 20.767 -11.307 -3.484 1.00 93.31 557 GLU A CA 1
ATOM 4525 C C . GLU A 1 557 ? 20.922 -12.025 -2.140 1.00 93.31 557 GLU A C 1
ATOM 4527 O O . GLU A 1 557 ? 20.583 -11.466 -1.096 1.00 93.31 557 GLU A O 1
ATOM 4532 N N . TYR A 1 558 ? 21.499 -13.231 -2.139 1.00 92.62 558 TYR A N 1
ATOM 4533 C CA . TYR A 1 558 ? 21.804 -13.972 -0.917 1.00 92.62 558 TYR A CA 1
ATOM 4534 C C . TYR A 1 558 ? 22.785 -13.194 -0.040 1.00 92.62 558 TYR A C 1
ATOM 4536 O O . TYR A 1 558 ? 22.491 -12.920 1.122 1.00 92.62 558 TYR A O 1
ATOM 4544 N N . VAL A 1 559 ? 23.905 -12.750 -0.613 1.00 93.62 559 VAL A N 1
ATOM 4545 C CA . VAL A 1 559 ? 24.904 -11.947 0.103 1.00 93.62 559 VAL A CA 1
ATOM 4546 C C . VAL A 1 559 ? 24.303 -10.627 0.602 1.00 93.62 559 VAL A C 1
ATOM 4548 O O . VAL A 1 559 ? 24.456 -10.273 1.772 1.00 93.62 559 VAL A O 1
ATOM 4551 N N . ARG A 1 560 ? 23.571 -9.899 -0.250 1.00 93.56 560 ARG A N 1
ATOM 4552 C CA . ARG A 1 560 ? 22.937 -8.621 0.117 1.00 93.56 560 ARG A CA 1
ATOM 4553 C C . ARG A 1 560 ? 21.881 -8.768 1.207 1.00 93.56 560 ARG A C 1
ATOM 4555 O O . ARG A 1 560 ? 21.775 -7.893 2.065 1.00 93.56 560 ARG A O 1
ATOM 4562 N N . SER A 1 561 ? 21.121 -9.861 1.194 1.00 92.62 561 SER A N 1
ATOM 4563 C CA . SER A 1 561 ? 20.119 -10.154 2.220 1.00 92.62 561 SER A CA 1
ATOM 4564 C C . SER A 1 561 ? 20.738 -10.277 3.610 1.00 92.62 561 SER A C 1
ATOM 4566 O O . SER A 1 561 ? 20.119 -9.832 4.571 1.00 92.62 561 SER A O 1
ATOM 4568 N N . VAL A 1 562 ? 21.956 -10.822 3.718 1.00 92.00 562 VAL A N 1
ATOM 4569 C CA . VAL A 1 562 ? 22.670 -10.958 5.000 1.00 92.00 562 VAL A CA 1
ATOM 4570 C C . VAL A 1 562 ? 23.430 -9.685 5.381 1.00 92.00 562 VAL A C 1
ATOM 4572 O O . VAL A 1 562 ? 23.542 -9.367 6.561 1.00 92.00 562 VAL A O 1
ATOM 4575 N N . LEU A 1 563 ? 23.967 -8.944 4.406 1.00 92.94 563 LEU A N 1
ATOM 4576 C CA . LEU A 1 563 ? 24.742 -7.722 4.669 1.00 92.94 563 LEU A CA 1
ATOM 4577 C C . LEU A 1 563 ? 23.891 -6.515 5.074 1.00 92.94 563 LEU A C 1
ATOM 4579 O O . LEU A 1 563 ? 24.417 -5.581 5.688 1.00 92.94 563 LEU A O 1
ATOM 4583 N N . ASP A 1 564 ? 22.612 -6.498 4.705 1.00 91.94 564 ASP A N 1
ATOM 4584 C CA . ASP A 1 564 ? 21.693 -5.453 5.136 1.00 91.94 564 ASP A CA 1
ATOM 4585 C C . ASP A 1 564 ? 21.261 -5.683 6.584 1.00 91.94 564 ASP A C 1
ATOM 4587 O O . ASP A 1 564 ? 20.557 -6.635 6.899 1.00 91.94 564 ASP A O 1
ATOM 4591 N N . ILE A 1 565 ? 21.677 -4.775 7.461 1.00 92.12 565 ILE A N 1
ATOM 4592 C CA . ILE A 1 565 ? 21.389 -4.831 8.896 1.00 92.12 565 ILE A CA 1
ATOM 4593 C C . ILE A 1 565 ? 20.329 -3.812 9.333 1.00 92.12 565 ILE A C 1
ATOM 4595 O O . ILE A 1 565 ? 19.949 -3.774 10.502 1.00 92.12 565 ILE A O 1
ATOM 4599 N N . THR A 1 566 ? 19.852 -2.967 8.416 1.00 92.50 566 THR A N 1
ATOM 4600 C CA . THR A 1 566 ? 19.036 -1.783 8.746 1.00 92.50 566 THR A CA 1
ATOM 4601 C C . THR A 1 566 ? 17.655 -2.131 9.303 1.00 92.50 566 THR A C 1
ATOM 4603 O O . THR A 1 566 ? 17.054 -1.343 10.028 1.00 92.50 566 THR A O 1
ATOM 4606 N N . HIS A 1 567 ? 17.161 -3.332 9.007 1.00 92.12 567 HIS A N 1
ATOM 4607 C CA . HIS A 1 567 ? 15.818 -3.782 9.359 1.00 92.12 567 HIS A CA 1
ATOM 4608 C C . HIS A 1 567 ? 15.719 -4.476 10.733 1.00 92.12 567 HIS A C 1
ATOM 4610 O O . HIS A 1 567 ? 14.607 -4.673 11.237 1.00 92.12 567 HIS A O 1
ATOM 4616 N N . PHE A 1 568 ? 16.843 -4.852 11.360 1.00 91.50 568 PHE A N 1
ATOM 4617 C CA . PHE A 1 568 ? 16.834 -5.611 12.619 1.00 91.50 568 PHE A CA 1
ATOM 4618 C C . PHE A 1 568 ? 16.368 -4.779 13.820 1.00 91.50 568 PHE A C 1
ATOM 4620 O O . PHE A 1 568 ? 15.484 -5.228 14.553 1.00 91.50 568 PHE A O 1
ATOM 4627 N N . GLU A 1 569 ? 16.908 -3.570 14.014 1.00 92.00 569 GLU A N 1
ATOM 4628 C CA . GLU A 1 569 ? 16.572 -2.727 15.172 1.00 92.00 569 GLU A CA 1
ATOM 4629 C C . GLU A 1 569 ? 15.077 -2.358 15.216 1.00 92.00 569 GLU A C 1
ATOM 4631 O O . GLU A 1 569 ? 14.445 -2.665 16.238 1.00 92.00 569 GLU A O 1
ATOM 4636 N N . PRO A 1 570 ? 14.455 -1.851 14.125 1.00 92.75 570 PRO A N 1
ATOM 4637 C CA . PRO A 1 570 ? 13.034 -1.504 14.144 1.00 92.75 570 PRO A CA 1
ATOM 4638 C C . PRO A 1 570 ? 12.140 -2.716 14.434 1.00 92.75 570 PRO A C 1
ATOM 4640 O O . PRO A 1 570 ? 11.152 -2.615 15.169 1.00 92.75 570 PRO A O 1
ATOM 4643 N N . THR A 1 571 ? 12.515 -3.887 13.908 1.00 90.88 571 THR A N 1
ATOM 4644 C CA . THR A 1 571 ? 11.801 -5.153 14.128 1.00 90.88 571 THR A CA 1
ATOM 4645 C C . THR A 1 571 ? 11.923 -5.627 15.575 1.00 90.88 571 THR A C 1
ATOM 4647 O O . THR A 1 571 ? 10.929 -6.009 16.197 1.00 90.88 571 THR A O 1
ATOM 4650 N N . ARG A 1 572 ? 13.127 -5.563 16.156 1.00 90.31 572 ARG A N 1
ATOM 4651 C CA . ARG A 1 572 ? 13.373 -5.931 17.556 1.00 90.31 572 ARG A CA 1
ATOM 4652 C C . ARG A 1 572 ? 12.613 -5.015 18.507 1.00 90.31 572 ARG A C 1
ATOM 4654 O O . ARG A 1 572 ? 11.991 -5.506 19.447 1.00 90.31 572 ARG A O 1
ATOM 4661 N N . ARG A 1 573 ? 12.614 -3.705 18.251 1.00 92.25 573 ARG A N 1
ATOM 4662 C CA . ARG A 1 573 ? 11.855 -2.723 19.036 1.00 92.25 573 ARG A CA 1
ATOM 4663 C C . ARG A 1 573 ? 10.355 -3.024 19.018 1.00 92.25 573 ARG A C 1
ATOM 4665 O O . ARG A 1 573 ? 9.727 -3.034 20.076 1.00 92.25 573 ARG A O 1
ATOM 4672 N N . LEU A 1 574 ? 9.802 -3.342 17.845 1.00 91.56 574 LEU A N 1
ATOM 4673 C CA . LEU A 1 574 ? 8.402 -3.742 17.695 1.00 91.56 574 LEU A CA 1
ATOM 4674 C C . LEU A 1 574 ? 8.076 -5.017 18.492 1.00 91.56 574 LEU A C 1
ATOM 4676 O O . LEU A 1 574 ? 7.079 -5.059 19.212 1.00 91.56 574 LEU A O 1
ATOM 4680 N N . PHE A 1 575 ? 8.920 -6.049 18.404 1.00 89.75 575 PHE A N 1
ATOM 4681 C CA . PHE A 1 575 ? 8.722 -7.306 19.135 1.00 89.75 575 PHE A CA 1
ATOM 4682 C C . PHE A 1 575 ? 8.829 -7.132 20.653 1.00 89.75 575 PHE A C 1
ATOM 4684 O O . PHE A 1 575 ? 8.022 -7.703 21.386 1.00 89.75 575 PHE A O 1
ATOM 4691 N N . SER A 1 576 ? 9.768 -6.315 21.133 1.00 91.44 576 SER A N 1
ATOM 4692 C CA . SER A 1 576 ? 9.862 -5.965 22.554 1.00 91.44 576 SER A CA 1
ATOM 4693 C C . SER A 1 576 ? 8.593 -5.265 23.042 1.00 91.44 576 SER A C 1
ATOM 4695 O O . SER A 1 576 ? 8.044 -5.646 24.075 1.00 91.44 576 SER A O 1
ATOM 4697 N N . GLN A 1 577 ? 8.063 -4.306 22.274 1.00 93.31 577 GLN A N 1
ATOM 4698 C CA . GLN A 1 577 ? 6.809 -3.643 22.637 1.00 93.31 577 GLN A CA 1
ATOM 4699 C C . GLN A 1 577 ? 5.617 -4.610 22.628 1.00 93.31 577 GLN A C 1
ATOM 4701 O O . GLN A 1 577 ? 4.747 -4.531 23.496 1.00 93.31 577 GLN A O 1
ATOM 4706 N N . PHE A 1 578 ? 5.578 -5.548 21.678 1.00 91.50 578 PHE A N 1
ATOM 4707 C CA . PHE A 1 578 ? 4.554 -6.589 21.659 1.00 91.50 578 PHE A CA 1
ATOM 4708 C C . PHE A 1 578 ? 4.594 -7.455 22.928 1.00 91.50 578 PHE A C 1
ATOM 4710 O O . PHE A 1 578 ? 3.547 -7.802 23.476 1.00 91.50 578 PHE A O 1
ATOM 4717 N N . LEU A 1 579 ? 5.788 -7.802 23.419 1.00 91.62 579 LEU A N 1
ATOM 4718 C CA . LEU A 1 579 ? 5.937 -8.571 24.656 1.00 91.62 579 LEU A CA 1
ATOM 4719 C C . LEU A 1 579 ? 5.458 -7.802 25.890 1.00 91.62 579 LEU A C 1
ATOM 4721 O O . LEU A 1 579 ? 4.775 -8.393 26.728 1.00 91.62 579 LEU A O 1
ATOM 4725 N N . GLU A 1 580 ? 5.737 -6.500 25.979 1.00 93.38 580 GLU A N 1
ATOM 4726 C CA . GLU A 1 580 ? 5.198 -5.656 27.054 1.00 93.38 580 GLU A CA 1
ATOM 4727 C C . GLU A 1 580 ? 3.665 -5.581 27.001 1.00 93.38 580 GLU A C 1
ATOM 4729 O O . GLU A 1 580 ? 2.994 -5.794 28.013 1.00 93.38 580 GLU A O 1
ATOM 4734 N N . MET A 1 581 ? 3.077 -5.403 25.814 1.00 94.62 581 MET A N 1
ATOM 4735 C CA . MET A 1 581 ? 1.620 -5.467 25.643 1.00 94.62 581 MET A CA 1
ATOM 4736 C C . MET A 1 581 ? 1.055 -6.830 26.076 1.00 94.62 581 MET A C 1
ATOM 4738 O O . MET A 1 581 ? 0.061 -6.905 26.802 1.00 94.62 581 MET A O 1
ATOM 4742 N N . ARG A 1 582 ? 1.707 -7.934 25.691 1.00 92.81 582 ARG A N 1
ATOM 4743 C CA . ARG A 1 582 ? 1.297 -9.290 26.083 1.00 92.81 582 ARG A CA 1
ATOM 4744 C C . ARG A 1 582 ? 1.384 -9.510 27.597 1.00 92.81 582 ARG A C 1
ATOM 4746 O O . ARG A 1 582 ? 0.553 -10.231 28.153 1.00 92.81 582 ARG A O 1
ATOM 4753 N N . LYS A 1 583 ? 2.358 -8.905 28.277 1.00 93.81 583 LYS A N 1
ATOM 4754 C CA . LYS A 1 583 ? 2.484 -8.951 29.740 1.00 93.81 583 LYS A CA 1
ATOM 4755 C C . LYS A 1 583 ? 1.287 -8.282 30.416 1.00 93.81 583 LYS A C 1
ATOM 4757 O O . LYS A 1 583 ? 0.709 -8.883 31.320 1.00 93.81 583 LYS A O 1
ATOM 4762 N N . HIS A 1 584 ? 0.860 -7.105 29.954 1.00 95.69 584 HIS A N 1
ATOM 4763 C CA . HIS A 1 584 ? -0.357 -6.457 30.463 1.00 95.69 584 HIS A CA 1
ATOM 4764 C C . HIS A 1 584 ? -1.618 -7.270 30.165 1.00 95.69 584 HIS A C 1
ATOM 4766 O O . HIS A 1 584 ? -2.427 -7.484 31.065 1.00 95.69 584 HIS A O 1
ATOM 4772 N N . LEU A 1 585 ? -1.736 -7.832 28.957 1.00 95.19 585 LEU A N 1
ATOM 4773 C CA . LEU A 1 585 ? -2.837 -8.735 28.615 1.00 95.19 585 LEU A CA 1
ATOM 4774 C C . LEU A 1 585 ? -2.894 -9.942 29.560 1.00 95.19 585 LEU A C 1
ATOM 4776 O O . LEU A 1 585 ? -3.963 -10.320 30.025 1.00 95.19 585 LEU A O 1
ATOM 4780 N N . THR A 1 586 ? -1.741 -10.534 29.871 1.00 93.38 586 THR A N 1
ATOM 4781 C CA . THR A 1 586 ? -1.661 -11.693 30.771 1.00 93.38 586 THR A CA 1
ATOM 4782 C C . THR A 1 586 ? -2.119 -11.328 32.184 1.00 93.38 586 THR A C 1
ATOM 4784 O O . THR A 1 586 ? -2.829 -12.114 32.805 1.00 93.38 586 THR A O 1
ATOM 4787 N N . LYS A 1 587 ? -1.775 -10.131 32.685 1.00 94.19 587 LYS A N 1
ATOM 4788 C CA . LYS A 1 587 ? -2.280 -9.635 33.978 1.00 94.19 587 LYS A CA 1
ATOM 4789 C C . LYS A 1 587 ? -3.807 -9.527 33.980 1.00 94.19 587 LYS A C 1
ATOM 4791 O O . LYS A 1 587 ? -4.438 -10.044 34.897 1.00 94.19 587 LYS A O 1
ATOM 4796 N N . VAL A 1 588 ? -4.385 -8.946 32.925 1.00 94.38 588 VAL A N 1
ATOM 4797 C CA . VAL A 1 588 ? -5.843 -8.846 32.748 1.00 94.38 588 VAL A CA 1
ATOM 4798 C C . VAL A 1 588 ? -6.498 -10.234 32.739 1.00 94.38 588 VAL A C 1
ATOM 4800 O O . VAL A 1 588 ? -7.434 -10.487 33.495 1.00 94.38 588 VAL A O 1
ATOM 4803 N N . GLU A 1 589 ? -5.987 -11.164 31.924 1.00 92.44 589 GLU A N 1
ATOM 4804 C CA . GLU A 1 589 ? -6.533 -12.525 31.823 1.00 92.44 589 GLU A CA 1
ATOM 4805 C C . GLU A 1 589 ? -6.442 -13.296 33.153 1.00 92.44 589 GLU A C 1
ATOM 4807 O O . GLU A 1 589 ? -7.349 -14.063 33.482 1.00 92.44 589 GLU A O 1
ATOM 4812 N N . LEU A 1 590 ? -5.355 -13.121 33.914 1.00 91.12 590 LEU A N 1
ATOM 4813 C CA . LEU A 1 590 ? -5.166 -13.766 35.216 1.00 91.12 590 LEU A CA 1
ATOM 4814 C C . LEU A 1 590 ? -6.074 -13.176 36.295 1.00 91.12 590 LEU A C 1
ATOM 4816 O O . LEU A 1 590 ? -6.643 -13.945 37.067 1.00 91.12 590 LEU A O 1
ATOM 4820 N N . SER A 1 591 ? -6.242 -11.851 36.330 1.00 90.38 591 SER A N 1
ATOM 4821 C CA . SER A 1 591 ? -7.130 -11.186 37.289 1.00 90.38 591 SER A CA 1
ATOM 4822 C C . SER A 1 591 ? -8.573 -11.669 37.140 1.00 90.38 591 SER A C 1
ATOM 4824 O O . SER A 1 591 ? -9.151 -12.156 38.108 1.00 90.38 591 SER A O 1
ATOM 4826 N N . VAL A 1 592 ? -9.123 -11.662 35.920 1.00 89.25 592 VAL A N 1
ATOM 4827 C CA . VAL A 1 592 ? -10.513 -12.091 35.676 1.00 89.25 592 VAL A CA 1
ATOM 4828 C C . VAL A 1 592 ? -10.723 -13.568 36.022 1.00 89.25 592 VAL A C 1
ATOM 4830 O O . VAL A 1 592 ? -11.741 -13.931 36.605 1.00 89.25 592 VAL A O 1
ATOM 4833 N N . LYS A 1 593 ? -9.737 -14.432 35.741 1.00 86.38 593 LYS A N 1
ATOM 4834 C CA . LYS A 1 593 ? -9.767 -15.837 36.188 1.00 86.38 593 LYS A CA 1
ATOM 4835 C C . LYS A 1 593 ? -9.700 -15.978 37.711 1.00 86.38 593 LYS A C 1
ATOM 4837 O O . LYS A 1 593 ? -10.216 -16.958 38.244 1.00 86.38 593 LYS A O 1
ATOM 4842 N N . GLY A 1 594 ? -9.030 -15.052 38.394 1.00 84.62 594 GLY A N 1
ATOM 4843 C CA . GLY A 1 594 ? -8.945 -14.993 39.851 1.00 84.62 594 GLY A CA 1
ATOM 4844 C C . GLY A 1 594 ? -10.294 -14.683 40.495 1.00 84.62 594 GLY A C 1
ATOM 4845 O O . GLY A 1 594 ? -10.676 -15.391 41.421 1.00 84.62 594 GLY A O 1
ATOM 4846 N N . VAL A 1 595 ? -11.043 -13.719 39.943 1.00 84.25 595 VAL A N 1
ATOM 4847 C CA . VAL A 1 595 ? -12.372 -13.309 40.441 1.00 84.25 595 VAL A CA 1
ATOM 4848 C C . VAL A 1 595 ? -13.326 -14.500 40.572 1.00 84.25 595 VAL A C 1
ATOM 4850 O O . VAL A 1 595 ? -13.949 -14.679 41.613 1.00 84.25 595 VAL A O 1
ATOM 4853 N N . ALA A 1 596 ? -13.393 -15.371 39.561 1.00 78.19 596 ALA A N 1
ATOM 4854 C CA . ALA A 1 596 ? -14.249 -16.560 39.604 1.00 78.19 596 ALA A CA 1
ATOM 4855 C C . ALA A 1 596 ? -13.862 -17.570 40.704 1.00 78.19 596 ALA A C 1
ATOM 4857 O O . ALA A 1 596 ? -14.700 -18.344 41.155 1.00 78.19 596 ALA A O 1
ATOM 4858 N N . ARG A 1 597 ? -12.590 -17.602 41.124 1.00 76.00 597 ARG A N 1
ATOM 4859 C CA . ARG A 1 597 ? -12.087 -18.556 42.129 1.00 76.00 597 ARG A CA 1
ATOM 4860 C C . ARG A 1 597 ? -12.306 -18.084 43.562 1.00 76.00 597 ARG A C 1
ATOM 4862 O O . ARG A 1 597 ? -12.371 -18.919 44.456 1.00 76.00 597 ARG A O 1
ATOM 4869 N N . THR A 1 598 ? -12.348 -16.773 43.779 1.00 73.00 598 THR A N 1
ATOM 4870 C CA . THR A 1 598 ? -12.449 -16.156 45.110 1.00 73.00 598 THR A CA 1
ATOM 4871 C C . THR A 1 598 ? -13.852 -15.648 45.431 1.00 73.00 598 THR A C 1
ATOM 4873 O O . THR A 1 598 ? -14.113 -15.260 46.569 1.00 73.00 598 THR A O 1
ATOM 4876 N N . ALA A 1 599 ? -14.759 -15.640 44.454 1.00 70.00 599 ALA A N 1
ATOM 4877 C CA . ALA A 1 599 ? -16.106 -15.131 44.633 1.00 70.00 599 ALA A CA 1
ATOM 4878 C C . ALA A 1 599 ? -16.944 -16.001 45.581 1.00 70.00 599 ALA A C 1
ATOM 4880 O O . ALA A 1 599 ? -17.130 -17.197 45.361 1.00 70.00 599 ALA A O 1
ATOM 4881 N N . ASN A 1 600 ? -17.515 -15.362 46.604 1.00 65.25 600 ASN A N 1
ATOM 4882 C CA . ASN A 1 600 ? -18.547 -15.960 47.441 1.00 65.25 600 ASN A CA 1
ATOM 4883 C C . ASN A 1 600 ? -19.920 -15.669 46.811 1.00 65.25 600 ASN A C 1
ATOM 4885 O O . ASN A 1 600 ? -20.401 -14.532 46.847 1.00 65.25 600 ASN A O 1
ATOM 4889 N N . VAL A 1 601 ? -20.511 -16.673 46.161 1.00 67.38 601 VAL A N 1
ATOM 4890 C CA . VAL A 1 601 ? -21.778 -16.537 45.429 1.00 67.38 601 VAL A CA 1
ATOM 4891 C C . VAL A 1 601 ? -22.931 -16.730 46.415 1.00 67.38 601 VAL A C 1
ATOM 4893 O O . VAL A 1 601 ? -23.268 -17.854 46.766 1.00 67.38 601 VAL A O 1
ATOM 4896 N N . SER A 1 602 ? -23.499 -15.622 46.892 1.00 71.62 602 SER A N 1
ATOM 4897 C CA . SER A 1 602 ? -24.745 -15.604 47.668 1.00 71.62 602 SER A CA 1
ATOM 4898 C C . SER A 1 602 ? -25.866 -15.015 46.819 1.00 71.62 602 SER A C 1
ATOM 4900 O O . SER A 1 602 ? -25.640 -14.018 46.129 1.00 71.62 602 SER A O 1
ATOM 4902 N N . ASP A 1 603 ? -27.068 -15.583 46.920 1.00 66.94 603 ASP A N 1
ATOM 4903 C CA . ASP A 1 603 ? -28.277 -15.090 46.244 1.00 66.94 603 ASP A CA 1
ATOM 4904 C C . ASP A 1 603 ? -28.649 -13.656 46.670 1.00 66.94 603 ASP A C 1
ATOM 4906 O O . ASP A 1 603 ? -29.286 -12.916 45.918 1.00 66.94 603 ASP A O 1
ATOM 4910 N N . ASP A 1 604 ? -28.178 -13.213 47.841 1.00 75.12 604 ASP A N 1
ATOM 4911 C CA . ASP A 1 604 ? -28.382 -11.847 48.330 1.00 75.12 604 ASP A CA 1
ATOM 4912 C C . ASP A 1 604 ? -27.473 -10.811 47.648 1.00 75.12 604 ASP A C 1
ATOM 4914 O O . ASP A 1 604 ? -27.691 -9.602 47.792 1.00 75.12 604 ASP A O 1
ATOM 4918 N N . ASN A 1 605 ? -26.453 -11.241 46.894 1.00 81.94 605 ASN A N 1
ATOM 4919 C CA . ASN A 1 605 ? -25.529 -10.321 46.241 1.00 81.94 605 ASN A CA 1
ATOM 4920 C C . ASN A 1 605 ? -26.258 -9.509 45.149 1.00 81.94 605 ASN A C 1
ATOM 4922 O O . ASN A 1 605 ? -26.805 -10.087 44.202 1.00 81.94 605 ASN A O 1
ATOM 4926 N N . PRO A 1 606 ? -26.228 -8.161 45.208 1.00 85.69 606 PRO A N 1
ATOM 4927 C CA . PRO A 1 606 ? -26.949 -7.326 44.256 1.00 85.69 606 PRO A CA 1
ATOM 4928 C C . PRO A 1 606 ? -26.489 -7.521 42.809 1.00 85.69 606 PRO A C 1
ATOM 4930 O O . PRO A 1 606 ? -27.242 -7.189 41.907 1.00 85.69 606 PRO A O 1
ATOM 4933 N N . LEU A 1 607 ? -25.303 -8.063 42.530 1.00 85.62 607 LEU A N 1
ATOM 4934 C CA . LEU A 1 607 ? -24.829 -8.275 41.157 1.00 85.62 607 LEU A CA 1
ATOM 4935 C C . LEU A 1 607 ? -25.526 -9.429 40.422 1.00 85.62 607 LEU A C 1
ATOM 4937 O O . LEU A 1 607 ? -25.477 -9.481 39.190 1.00 85.62 607 LEU A O 1
ATOM 4941 N N . PHE A 1 608 ? -26.166 -10.347 41.149 1.00 86.88 608 PHE A N 1
ATOM 4942 C CA . PHE A 1 608 ? -26.826 -11.523 40.565 1.00 86.88 608 PHE A CA 1
ATOM 4943 C C . PHE A 1 608 ? -28.339 -11.343 40.409 1.00 86.88 608 PHE A C 1
ATOM 4945 O O . PHE A 1 608 ? -28.981 -12.115 39.705 1.00 86.88 608 PHE A O 1
ATOM 4952 N N . LYS A 1 609 ? -28.906 -10.277 40.988 1.00 88.56 609 LYS A N 1
ATOM 4953 C CA . LYS A 1 609 ? -30.343 -9.972 40.913 1.00 88.56 609 LYS A CA 1
ATOM 4954 C C . LYS A 1 609 ? -30.799 -9.445 39.546 1.00 88.56 609 LYS A C 1
ATOM 4956 O O . LYS A 1 609 ? -31.999 -9.356 39.298 1.00 88.56 609 LYS A O 1
ATOM 4961 N N . LEU A 1 610 ? -29.874 -9.042 38.668 1.00 90.94 610 LEU A N 1
ATOM 4962 C CA . LEU A 1 610 ? -30.218 -8.582 37.321 1.00 90.94 610 LEU A CA 1
ATOM 4963 C C . LEU A 1 610 ? -30.394 -9.791 36.402 1.00 90.94 610 LEU A C 1
ATOM 4965 O O . LEU A 1 610 ? -29.415 -10.431 36.023 1.00 90.94 610 LEU A O 1
ATOM 4969 N N . GLU A 1 611 ? -31.630 -10.073 35.996 1.00 89.62 611 GLU A N 1
ATOM 4970 C CA . GLU A 1 611 ? -31.906 -11.160 35.059 1.00 89.62 611 GLU A CA 1
ATOM 4971 C C . GLU A 1 611 ? -31.257 -10.915 33.693 1.00 89.62 611 GLU A C 1
ATOM 4973 O O . GLU A 1 611 ? -31.379 -9.836 33.106 1.00 89.62 611 GLU A O 1
ATOM 4978 N N . LYS A 1 612 ? -30.596 -11.953 33.162 1.00 91.19 612 LYS A N 1
ATOM 4979 C CA . LYS A 1 612 ? -29.930 -11.947 31.845 1.00 91.19 612 LYS A CA 1
ATOM 4980 C C . LYS A 1 612 ? -29.058 -10.695 31.642 1.00 91.19 612 LYS A C 1
ATOM 4982 O O . LYS A 1 612 ? -29.229 -9.959 30.663 1.00 91.19 612 LYS A O 1
ATOM 4987 N N . PRO A 1 613 ? -28.085 -10.449 32.536 1.00 92.50 613 PRO A N 1
ATOM 4988 C CA . PRO A 1 613 ? -27.449 -9.143 32.668 1.00 92.50 613 PRO A CA 1
ATOM 4989 C C . PRO A 1 613 ? -26.711 -8.714 31.392 1.00 92.50 613 PRO A C 1
ATOM 4991 O O . PRO A 1 613 ? -26.779 -7.548 31.006 1.00 92.50 613 PRO A O 1
ATOM 4994 N N . LYS A 1 614 ? -26.089 -9.660 30.671 1.00 92.75 614 LYS A N 1
ATOM 4995 C CA . LYS A 1 614 ? -25.448 -9.402 29.372 1.00 92.75 614 LYS A CA 1
ATOM 4996 C C . LYS A 1 614 ? -26.441 -8.902 28.318 1.00 92.75 614 LYS A C 1
ATOM 4998 O O . LYS A 1 614 ? -26.172 -7.909 27.651 1.00 92.75 614 LYS A O 1
ATOM 5003 N N . GLU A 1 615 ? -27.567 -9.594 28.143 1.00 94.19 615 GLU A N 1
ATOM 5004 C CA . GLU A 1 615 ? -28.560 -9.263 27.112 1.00 94.19 615 GLU A CA 1
ATOM 5005 C C . GLU A 1 615 ? -29.228 -7.918 27.398 1.00 94.19 615 GLU A C 1
ATOM 5007 O O . GLU A 1 615 ? -29.367 -7.091 26.491 1.00 94.19 615 GLU A O 1
ATOM 5012 N N . VAL A 1 616 ? -29.589 -7.687 28.666 1.00 95.38 616 VAL A N 1
ATOM 5013 C CA . VAL A 1 616 ? -30.209 -6.439 29.124 1.00 95.38 616 VAL A CA 1
ATOM 5014 C C . VAL A 1 616 ? -29.254 -5.266 28.930 1.00 95.38 616 VAL A C 1
ATOM 5016 O O . VAL A 1 616 ? -29.649 -4.279 28.302 1.00 95.38 616 VAL A O 1
ATOM 5019 N N . SER A 1 617 ? -28.007 -5.397 29.402 1.00 95.06 617 SER A N 1
ATOM 5020 C CA . SER A 1 617 ? -26.959 -4.386 29.241 1.00 95.06 617 SER A CA 1
ATOM 5021 C C . SER A 1 617 ? -26.706 -4.073 27.770 1.00 95.06 617 SER A C 1
ATOM 5023 O O . SER A 1 617 ? -26.849 -2.926 27.360 1.00 95.06 617 SER A O 1
ATOM 5025 N N . MET A 1 618 ? -26.399 -5.087 26.957 1.00 94.50 618 MET A N 1
ATOM 5026 C CA . MET A 1 618 ? -26.068 -4.902 25.545 1.00 94.50 618 MET A CA 1
ATOM 5027 C C . MET A 1 618 ? -27.205 -4.213 24.783 1.00 94.50 618 MET A C 1
ATOM 5029 O O . MET A 1 618 ? -26.962 -3.269 24.031 1.00 94.50 618 MET A O 1
ATOM 5033 N N . SER A 1 619 ? -28.446 -4.669 24.978 1.00 94.94 619 SER A N 1
ATOM 5034 C CA . SER A 1 619 ? -29.613 -4.118 24.281 1.00 94.94 619 SER A CA 1
ATOM 5035 C C . SER A 1 619 ? -29.887 -2.675 24.691 1.00 94.94 619 SER A C 1
ATOM 5037 O O . SER A 1 619 ? -30.133 -1.833 23.829 1.00 94.94 619 SER A O 1
ATOM 5039 N N . PHE A 1 620 ? -29.797 -2.377 25.991 1.00 96.69 620 PHE A N 1
ATOM 5040 C CA . PHE A 1 620 ? -29.976 -1.023 26.503 1.00 96.69 620 PHE A CA 1
ATOM 5041 C C . PHE A 1 620 ? -28.904 -0.083 25.958 1.00 96.69 620 PHE A C 1
ATOM 5043 O O . PHE A 1 620 ? -29.227 0.914 25.315 1.00 96.69 620 PHE A O 1
ATOM 5050 N N . SER A 1 621 ? -27.635 -0.444 26.131 1.00 95.56 621 SER A N 1
ATOM 5051 C CA . SER A 1 621 ? -26.506 0.391 25.745 1.00 95.56 621 SER A CA 1
ATOM 5052 C C . SER A 1 621 ? -26.446 0.667 24.243 1.00 95.56 621 SER A C 1
ATOM 5054 O O . SER A 1 621 ? -26.177 1.796 23.846 1.00 95.56 621 SER A O 1
ATOM 5056 N N . ARG A 1 622 ? -26.776 -0.310 23.386 1.00 93.81 622 ARG A N 1
ATOM 5057 C CA . ARG A 1 622 ? -26.858 -0.083 21.931 1.00 93.81 622 ARG A CA 1
ATOM 5058 C C . ARG A 1 622 ? -27.923 0.944 21.555 1.00 93.81 622 ARG A C 1
ATOM 5060 O O . ARG A 1 622 ? -27.681 1.777 20.687 1.00 93.81 622 ARG A O 1
ATOM 5067 N N . GLY A 1 623 ? -29.086 0.907 22.206 1.00 94.50 623 GLY A N 1
ATOM 5068 C CA . GLY A 1 623 ? -30.106 1.933 22.003 1.00 94.50 623 GLY A CA 1
ATOM 5069 C C . GLY A 1 623 ? -29.664 3.297 22.526 1.00 94.50 623 GLY A C 1
ATOM 5070 O O . GLY A 1 623 ? -29.908 4.295 21.860 1.00 94.50 623 GLY A O 1
ATOM 5071 N N . VAL A 1 624 ? -28.979 3.354 23.673 1.00 95.69 624 VAL A N 1
ATOM 5072 C CA . VAL A 1 624 ? -28.428 4.605 24.227 1.00 95.69 624 VAL A CA 1
ATOM 5073 C C . VAL A 1 624 ? -27.374 5.218 23.299 1.00 95.69 624 VAL A C 1
ATOM 5075 O O . VAL A 1 624 ? -27.428 6.419 23.050 1.00 95.69 624 VAL A O 1
ATOM 5078 N N . ASN A 1 625 ? -26.483 4.412 22.718 1.00 92.94 625 ASN A N 1
ATOM 5079 C CA . ASN A 1 625 ? -25.500 4.890 21.738 1.00 92.94 625 ASN A CA 1
ATOM 5080 C C . ASN A 1 625 ? -26.172 5.405 20.459 1.00 92.94 625 ASN A C 1
ATOM 5082 O O . ASN A 1 625 ? -25.752 6.412 19.914 1.00 92.94 625 ASN A O 1
ATOM 5086 N N . MET A 1 626 ? -27.282 4.804 20.025 1.00 92.88 626 MET A N 1
ATOM 5087 C CA . MET A 1 626 ? -28.053 5.354 18.904 1.00 92.88 626 MET A CA 1
ATOM 5088 C C . MET A 1 626 ? -28.599 6.760 19.215 1.00 92.88 626 MET A C 1
ATOM 5090 O O . MET A 1 626 ? -28.595 7.634 18.354 1.00 92.88 626 MET A O 1
ATOM 5094 N N . ILE A 1 627 ? -29.045 7.002 20.457 1.00 95.88 627 ILE A N 1
ATOM 5095 C CA . ILE A 1 627 ? -29.449 8.349 20.899 1.00 95.88 627 ILE A CA 1
ATOM 5096 C C . ILE A 1 627 ? -28.245 9.298 20.922 1.00 95.88 627 ILE A C 1
ATOM 5098 O O . ILE A 1 627 ? -28.393 10.459 20.547 1.00 95.88 627 ILE A O 1
ATOM 5102 N N . HIS A 1 628 ? -27.065 8.816 21.325 1.00 94.19 628 HIS A N 1
ATOM 5103 C CA . HIS A 1 628 ? -25.822 9.585 21.257 1.00 94.19 628 HIS A CA 1
ATOM 5104 C C . HIS A 1 628 ? -25.523 10.043 19.831 1.00 94.19 628 HIS A C 1
ATOM 5106 O O . HIS A 1 628 ? -25.396 11.242 19.599 1.00 94.19 628 HIS A O 1
ATOM 5112 N N . ASP A 1 629 ? -25.480 9.109 18.881 1.00 93.44 629 ASP A N 1
ATOM 5113 C CA . ASP A 1 629 ? -25.137 9.393 17.488 1.00 93.44 629 ASP A CA 1
ATOM 5114 C C . ASP A 1 629 ? -26.128 10.400 16.876 1.00 93.44 629 ASP A C 1
ATOM 5116 O O . ASP A 1 629 ? -25.728 11.367 16.225 1.00 93.44 629 ASP A O 1
ATOM 5120 N N . MET A 1 630 ? -27.425 10.255 17.180 1.00 95.81 630 MET A N 1
ATOM 5121 C CA . MET A 1 630 ? -28.459 11.227 16.802 1.00 95.81 630 MET A CA 1
ATOM 5122 C C . MET A 1 630 ? -28.242 12.606 17.448 1.00 95.81 630 MET A C 1
ATOM 5124 O O . MET A 1 630 ? -28.415 13.631 16.785 1.00 95.81 630 MET A O 1
ATOM 5128 N N . ALA A 1 631 ? -27.851 12.661 18.724 1.00 95.62 631 ALA A N 1
ATOM 5129 C CA . ALA A 1 631 ? -27.574 13.915 19.423 1.00 95.62 631 ALA A CA 1
ATOM 5130 C C . ALA A 1 631 ? -26.354 14.644 18.840 1.00 95.62 631 ALA A C 1
ATOM 5132 O O . ALA A 1 631 ? -26.418 15.855 18.618 1.00 95.62 631 ALA A O 1
ATOM 5133 N N . ILE A 1 632 ? -25.272 13.918 18.540 1.00 94.38 632 ILE A N 1
ATOM 5134 C CA . ILE A 1 632 ? -24.062 14.481 17.926 1.00 94.38 632 ILE A CA 1
ATOM 5135 C C . ILE A 1 632 ? -24.348 14.962 16.499 1.00 94.38 632 ILE A C 1
ATOM 5137 O O . ILE A 1 632 ? -23.936 16.067 16.129 1.00 94.38 632 ILE A O 1
ATOM 5141 N N . ALA A 1 633 ? -25.123 14.204 15.716 1.00 94.69 633 ALA A N 1
ATOM 5142 C CA . ALA A 1 633 ? -25.580 14.643 14.398 1.00 94.69 633 ALA A CA 1
ATOM 5143 C C . ALA A 1 633 ? -26.411 15.937 14.485 1.00 94.69 633 ALA A C 1
ATOM 5145 O O . ALA A 1 633 ? -26.205 16.865 13.702 1.00 94.69 633 ALA A O 1
ATOM 5146 N N . PHE A 1 634 ? -27.301 16.050 15.478 1.00 95.50 634 PHE A N 1
ATOM 5147 C CA . PHE A 1 634 ? -28.108 17.255 15.691 1.00 95.50 634 PHE A CA 1
ATOM 5148 C C . PHE A 1 634 ? -27.273 18.468 16.132 1.00 95.50 634 PHE A C 1
ATOM 5150 O O . PHE A 1 634 ? -27.502 19.597 15.679 1.00 95.50 634 PHE A O 1
ATOM 5157 N N . GLN A 1 635 ? -26.276 18.262 16.993 1.00 94.00 635 GLN A N 1
ATOM 5158 C CA . GLN A 1 635 ? -25.326 19.316 17.355 1.00 94.00 635 GLN A CA 1
ATOM 5159 C C . GLN A 1 635 ? -24.508 19.775 16.143 1.00 94.00 635 GLN A C 1
ATOM 5161 O O . GLN A 1 635 ? -24.302 20.974 15.968 1.00 94.00 635 GLN A O 1
ATOM 5166 N N . SER A 1 636 ? -24.168 18.848 15.247 1.00 94.12 636 SER A N 1
ATOM 5167 C CA 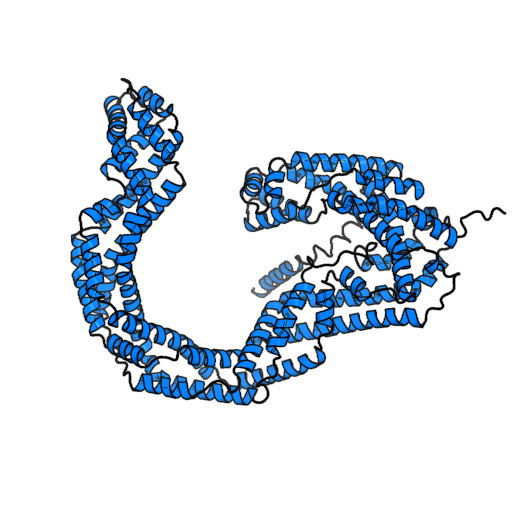. SER A 1 636 ? -23.409 19.099 14.015 1.00 94.12 636 SER A CA 1
ATOM 5168 C C . SER A 1 636 ? -24.262 19.601 12.839 1.00 94.12 636 SER A C 1
ATOM 5170 O O . SER A 1 636 ? -23.772 19.690 11.713 1.00 94.12 636 SER A O 1
ATOM 5172 N N . ARG A 1 637 ? -25.532 19.971 13.067 1.00 94.81 637 ARG A N 1
ATOM 5173 C CA . ARG A 1 637 ? -26.482 20.378 12.010 1.00 94.81 637 ARG A CA 1
ATOM 5174 C C . ARG A 1 637 ? -25.976 21.493 11.093 1.00 94.81 637 ARG A C 1
ATOM 5176 O O . ARG A 1 637 ? -26.281 21.464 9.912 1.00 94.81 637 ARG A O 1
ATOM 5183 N N . GLN A 1 638 ? -25.198 22.452 11.602 1.00 94.50 638 GLN A N 1
ATOM 5184 C CA . GLN A 1 638 ? -24.667 23.535 10.762 1.00 94.50 638 GLN A CA 1
ATOM 5185 C C . GLN A 1 638 ? -23.628 23.018 9.762 1.00 94.50 638 GLN A C 1
ATOM 5187 O O . GLN A 1 638 ? -23.677 23.375 8.592 1.00 94.50 638 GLN A O 1
ATOM 5192 N N . ILE A 1 639 ? -22.770 22.088 10.189 1.00 94.50 639 ILE A N 1
ATOM 5193 C CA . ILE A 1 639 ? -21.776 21.433 9.326 1.00 94.50 639 ILE A CA 1
ATOM 5194 C C . ILE A 1 639 ? -22.487 20.605 8.243 1.00 94.50 639 ILE A C 1
ATOM 5196 O O . ILE A 1 639 ? -22.072 20.612 7.087 1.00 94.50 639 ILE A O 1
ATOM 5200 N N . LEU A 1 640 ? -23.594 19.940 8.596 1.00 95.38 640 LEU A N 1
ATOM 5201 C CA . LEU A 1 640 ? -24.447 19.229 7.636 1.00 95.38 640 LEU A CA 1
ATOM 5202 C C . LEU A 1 640 ? -25.107 20.188 6.630 1.00 95.38 640 LEU A C 1
ATOM 5204 O O . LEU A 1 640 ? -25.112 19.900 5.436 1.00 95.38 640 LEU A O 1
ATOM 5208 N N . ILE A 1 641 ? -25.631 21.333 7.082 1.00 95.94 641 ILE A N 1
ATOM 5209 C CA . ILE A 1 641 ? -26.234 22.354 6.206 1.00 95.94 641 ILE A CA 1
ATOM 5210 C C . ILE A 1 641 ? -25.195 22.913 5.232 1.00 95.94 641 ILE A C 1
ATOM 5212 O O . ILE A 1 641 ? -25.490 23.043 4.046 1.00 95.94 641 ILE A O 1
ATOM 5216 N N . GLU A 1 642 ? -23.971 23.180 5.687 1.00 94.94 642 GLU A N 1
ATOM 5217 C CA . GLU A 1 642 ? -22.868 23.618 4.820 1.00 94.94 642 GLU A CA 1
ATOM 5218 C C . GLU A 1 642 ? -22.621 22.641 3.657 1.00 94.94 642 GLU A C 1
ATOM 5220 O O . GLU A 1 642 ? -22.382 23.078 2.531 1.00 94.94 642 GLU A O 1
ATOM 5225 N N . ALA A 1 643 ? -22.766 21.328 3.882 1.00 95.38 643 ALA A N 1
ATOM 5226 C CA . ALA A 1 643 ? -22.615 20.323 2.829 1.00 95.38 643 ALA A CA 1
ATOM 5227 C C . ALA A 1 643 ? -23.675 20.390 1.721 1.00 95.38 643 ALA A C 1
ATOM 5229 O O . ALA A 1 643 ? -23.445 19.897 0.616 1.00 95.38 643 ALA A O 1
ATOM 5230 N N . THR A 1 644 ? -24.814 21.037 1.974 1.00 95.00 644 THR A N 1
ATOM 5231 C CA . THR A 1 644 ? -25.846 21.266 0.950 1.00 95.00 644 THR A CA 1
ATOM 5232 C C . THR A 1 644 ? -25.457 22.360 -0.047 1.00 95.00 644 THR A C 1
ATOM 5234 O O . THR A 1 644 ? -25.998 22.398 -1.150 1.00 95.00 644 THR A O 1
ATOM 5237 N N . GLY A 1 645 ? -24.507 23.223 0.331 1.00 92.44 645 GLY A N 1
ATOM 5238 C CA . GLY A 1 645 ? -24.064 24.389 -0.430 1.00 92.44 645 GLY A CA 1
ATOM 5239 C C . GLY A 1 645 ? -22.620 24.299 -0.917 1.00 92.44 645 GLY A C 1
ATOM 5240 O O . GLY A 1 645 ? -21.992 25.335 -1.116 1.00 92.44 645 GLY A O 1
ATOM 5241 N N . TYR A 1 646 ? -22.066 23.091 -1.084 1.00 94.31 646 TYR A N 1
ATOM 5242 C CA . TYR A 1 646 ? -20.719 22.937 -1.638 1.00 94.31 646 TYR A CA 1
ATOM 5243 C C . TYR A 1 646 ? -20.600 23.593 -3.014 1.00 94.31 646 TYR A C 1
ATOM 5245 O O . TYR A 1 646 ? -21.494 23.485 -3.858 1.00 94.31 646 TYR A O 1
ATOM 5253 N N . ASN A 1 647 ? -19.432 24.196 -3.246 1.00 91.94 647 ASN A N 1
ATOM 5254 C CA . ASN A 1 647 ? -19.036 24.812 -4.507 1.00 91.94 647 ASN A CA 1
ATOM 5255 C C . ASN A 1 647 ? -19.422 23.937 -5.717 1.00 91.94 647 ASN A C 1
ATOM 5257 O O . ASN A 1 647 ? -19.217 22.719 -5.706 1.00 91.94 647 ASN A O 1
ATOM 5261 N N . SER A 1 648 ? -19.972 24.559 -6.763 1.00 90.69 648 SER A N 1
ATOM 5262 C CA . SER A 1 648 ? -20.558 23.834 -7.900 1.00 90.69 648 SER A CA 1
ATOM 5263 C C . SER A 1 648 ? -19.568 22.904 -8.616 1.00 90.69 648 SER A C 1
ATOM 5265 O O . SER A 1 648 ? -19.937 21.774 -8.941 1.00 90.69 648 SER A O 1
ATOM 5267 N N . ASP A 1 649 ? -18.300 23.307 -8.758 1.00 89.44 649 ASP A N 1
ATOM 5268 C CA . ASP A 1 649 ? -17.251 22.462 -9.343 1.00 89.44 649 ASP A CA 1
ATOM 5269 C C . ASP A 1 649 ? -16.986 21.227 -8.477 1.00 89.44 649 ASP A C 1
ATOM 5271 O O . ASP A 1 649 ? -16.844 20.114 -8.982 1.00 89.44 649 ASP A O 1
ATOM 5275 N N . VAL A 1 650 ? -16.921 21.419 -7.156 1.00 91.56 650 VAL A N 1
ATOM 5276 C CA . VAL A 1 650 ? -16.673 20.341 -6.189 1.00 91.56 650 VAL A CA 1
ATOM 5277 C C . VAL A 1 650 ? -17.830 19.347 -6.211 1.00 91.56 650 VAL A C 1
ATOM 5279 O O . VAL A 1 650 ? -17.605 18.139 -6.300 1.00 91.56 650 VAL A O 1
ATOM 5282 N N . SER A 1 651 ? -19.064 19.849 -6.200 1.00 92.94 651 SER A N 1
ATOM 5283 C CA . SER A 1 651 ? -20.272 19.029 -6.301 1.00 92.94 651 SER A CA 1
ATOM 5284 C C . SER A 1 651 ? -20.320 18.240 -7.611 1.00 92.94 651 SER A C 1
ATOM 5286 O O . SER A 1 651 ? -20.673 17.058 -7.607 1.00 92.94 651 SER A O 1
ATOM 5288 N N . GLU A 1 652 ? -19.889 18.840 -8.724 1.00 92.06 652 GLU A N 1
ATOM 5289 C CA . GLU A 1 652 ? -19.822 18.160 -10.016 1.00 92.06 652 GLU A CA 1
ATOM 5290 C C . GLU A 1 652 ? -18.756 17.060 -10.054 1.00 92.06 652 GLU A C 1
ATOM 5292 O O . GLU A 1 652 ? -19.004 15.962 -10.566 1.00 92.06 652 GLU A O 1
ATOM 5297 N N . VAL A 1 653 ? -17.587 17.319 -9.462 1.00 91.44 653 VAL A N 1
ATOM 5298 C CA . VAL A 1 653 ? -16.512 16.330 -9.311 1.00 91.44 653 VAL A CA 1
ATOM 5299 C C . VAL A 1 653 ? -16.982 15.131 -8.487 1.00 91.44 653 VAL A C 1
ATOM 5301 O O . VAL A 1 653 ? -16.739 13.987 -8.882 1.00 91.44 653 VAL A O 1
ATOM 5304 N N . ILE A 1 654 ? -17.689 15.354 -7.376 1.00 93.38 654 ILE A N 1
ATOM 5305 C CA . ILE A 1 654 ? -18.249 14.266 -6.559 1.00 93.38 654 ILE A CA 1
ATOM 5306 C C . ILE A 1 654 ? -19.251 13.454 -7.387 1.00 93.38 654 ILE A C 1
ATOM 5308 O O . ILE A 1 654 ? -19.137 12.230 -7.480 1.00 93.38 654 ILE A O 1
ATOM 5312 N N . ARG A 1 655 ? -20.188 14.133 -8.059 1.00 93.25 655 ARG A N 1
ATOM 5313 C CA . ARG A 1 655 ? -21.256 13.502 -8.844 1.00 93.25 655 ARG A CA 1
ATOM 5314 C C . ARG A 1 655 ? -20.738 12.648 -10.001 1.00 93.25 655 ARG A C 1
ATOM 5316 O O . ARG A 1 655 ? -21.344 11.621 -10.296 1.00 93.25 655 ARG A O 1
ATOM 5323 N N . LYS A 1 656 ? -19.652 13.056 -10.663 1.00 89.69 656 LYS A N 1
ATOM 5324 C CA . LYS A 1 656 ? -19.087 12.336 -11.818 1.00 89.69 656 LYS A CA 1
ATOM 5325 C C . LYS A 1 656 ? -18.079 11.259 -11.435 1.00 89.69 656 LYS A C 1
ATOM 5327 O O . LYS A 1 656 ? -18.088 10.192 -12.042 1.00 89.69 656 LYS A O 1
ATOM 5332 N N . ASN A 1 657 ? -17.237 11.524 -10.437 1.00 90.00 657 ASN A N 1
ATOM 5333 C CA . ASN A 1 657 ? -16.001 10.762 -10.244 1.00 90.00 657 ASN A CA 1
ATOM 5334 C C . ASN A 1 657 ? -15.955 9.959 -8.935 1.00 90.00 657 ASN A C 1
ATOM 5336 O O . ASN A 1 657 ? -14.980 9.241 -8.715 1.00 90.00 657 ASN A O 1
ATOM 5340 N N . ASN A 1 658 ? -16.959 10.054 -8.048 1.00 90.88 658 ASN A N 1
ATOM 5341 C CA . ASN A 1 658 ? -16.935 9.243 -6.829 1.00 90.88 658 ASN A CA 1
ATOM 5342 C C . ASN A 1 658 ? -17.047 7.745 -7.177 1.00 90.88 658 ASN A C 1
ATOM 5344 O O . ASN A 1 658 ? -17.930 7.376 -7.955 1.00 90.88 658 ASN A O 1
ATOM 5348 N N . PRO A 1 659 ? -16.221 6.860 -6.592 1.00 86.81 659 PRO A N 1
ATOM 5349 C CA . PRO A 1 659 ? -16.240 5.434 -6.927 1.00 86.81 659 PRO A CA 1
ATOM 5350 C C . PRO A 1 659 ? -17.526 4.711 -6.495 1.00 86.81 659 PRO A C 1
ATOM 5352 O O . PRO A 1 659 ? -17.777 3.608 -6.965 1.00 86.81 659 PRO A O 1
ATOM 5355 N N . ILE A 1 660 ? -18.348 5.309 -5.624 1.00 89.81 660 ILE A N 1
ATOM 5356 C CA . ILE A 1 660 ? -19.555 4.682 -5.073 1.00 89.81 660 ILE A CA 1
ATOM 5357 C C . ILE A 1 660 ? -20.814 5.276 -5.720 1.00 89.81 660 ILE A C 1
ATOM 5359 O O . ILE A 1 660 ? -21.106 6.463 -5.574 1.00 89.81 660 ILE A O 1
ATOM 5363 N N . ASP A 1 661 ? -21.605 4.428 -6.379 1.00 90.62 661 ASP A N 1
ATOM 5364 C CA . ASP A 1 661 ? -22.827 4.805 -7.109 1.00 90.62 661 ASP A CA 1
ATOM 5365 C C . ASP A 1 661 ? -23.855 5.520 -6.228 1.00 90.62 661 ASP A C 1
ATOM 5367 O O . ASP A 1 661 ? -24.417 6.546 -6.619 1.00 90.62 661 ASP A O 1
ATOM 5371 N N . PHE A 1 662 ? -24.061 5.011 -5.010 1.00 90.56 662 PHE A N 1
ATOM 5372 C CA . PHE A 1 662 ? -24.953 5.628 -4.031 1.00 90.56 662 PHE A CA 1
ATOM 5373 C C . PHE A 1 662 ? -24.520 7.060 -3.685 1.00 90.56 662 PHE A C 1
ATOM 5375 O O . PHE A 1 662 ? -25.364 7.952 -3.646 1.00 90.56 662 PHE A O 1
ATOM 5382 N N . VAL A 1 663 ? -23.214 7.308 -3.520 1.00 94.31 663 VAL A N 1
ATOM 5383 C CA . VAL A 1 663 ? -22.674 8.648 -3.230 1.00 94.31 663 VAL A CA 1
ATOM 5384 C C . VAL A 1 663 ? -22.918 9.586 -4.407 1.00 94.31 663 VAL A C 1
ATOM 5386 O O . VAL A 1 663 ? -23.404 10.697 -4.207 1.00 94.31 663 VAL A O 1
ATOM 5389 N N . ARG A 1 664 ? -22.676 9.127 -5.645 1.00 93.44 664 ARG A N 1
ATOM 5390 C CA . ARG A 1 664 ? -22.980 9.913 -6.855 1.00 93.44 664 ARG A CA 1
ATOM 5391 C C . ARG A 1 664 ? -24.466 10.267 -6.951 1.00 93.44 664 ARG A C 1
ATOM 5393 O O . ARG A 1 664 ? -24.804 11.366 -7.384 1.00 93.44 664 ARG A O 1
ATOM 5400 N N . SER A 1 665 ? -25.356 9.356 -6.546 1.00 93.12 665 SER A N 1
ATOM 5401 C CA . SER A 1 665 ? -26.803 9.595 -6.536 1.00 93.12 665 SER A CA 1
ATOM 5402 C C . SER A 1 665 ? -27.238 10.553 -5.427 1.00 93.12 665 SER A C 1
ATOM 5404 O O . SER A 1 665 ? -27.999 11.477 -5.706 1.00 93.12 665 SER A O 1
ATOM 5406 N N . PHE A 1 666 ? -26.741 10.372 -4.199 1.00 94.38 666 PHE A N 1
ATOM 5407 C CA . PHE A 1 666 ? -26.995 11.270 -3.067 1.00 94.38 666 PHE A CA 1
ATOM 5408 C C . PHE A 1 666 ? -26.592 12.711 -3.409 1.00 94.38 666 PHE A C 1
ATOM 5410 O O . PHE A 1 666 ? -27.350 13.650 -3.175 1.00 94.38 666 PHE A O 1
ATOM 5417 N N . TRP A 1 667 ? -25.441 12.883 -4.066 1.00 94.25 667 TRP A N 1
ATOM 5418 C CA . TRP A 1 667 ? -24.907 14.200 -4.417 1.00 94.25 667 TRP A CA 1
ATOM 5419 C C . TRP A 1 667 ? -25.635 14.913 -5.569 1.00 94.25 667 TRP A C 1
ATOM 5421 O O . TRP A 1 667 ? -25.270 16.030 -5.924 1.00 94.25 667 TRP A O 1
ATOM 5431 N N . LYS A 1 668 ? -26.681 14.310 -6.156 1.00 92.94 668 LYS A N 1
ATOM 5432 C CA . LYS A 1 668 ? -27.571 15.014 -7.099 1.00 92.94 668 LYS A CA 1
ATOM 5433 C C . LYS A 1 668 ? -28.440 16.057 -6.397 1.00 92.94 668 LYS A C 1
ATOM 5435 O O . LYS A 1 668 ? -28.738 17.083 -6.996 1.00 92.94 668 LYS A O 1
ATOM 5440 N N . ASN A 1 669 ? -28.860 15.769 -5.165 1.00 93.12 669 ASN A N 1
ATOM 5441 C CA . ASN A 1 669 ? -29.665 16.661 -4.336 1.00 93.12 669 ASN A CA 1
ATOM 5442 C C . ASN A 1 669 ? -29.406 16.375 -2.841 1.00 93.12 669 ASN A C 1
ATOM 5444 O O . ASN A 1 669 ? -30.276 15.831 -2.154 1.00 93.12 669 ASN A O 1
ATOM 5448 N N . PRO A 1 670 ? -28.210 16.705 -2.317 1.00 93.94 670 PRO A N 1
ATOM 5449 C CA . PRO A 1 670 ? -27.862 16.400 -0.927 1.00 93.94 670 PRO A CA 1
ATOM 5450 C C . PRO A 1 670 ? -28.771 17.134 0.074 1.00 93.94 670 PRO A C 1
ATOM 5452 O O . PRO A 1 670 ? -29.039 16.618 1.160 1.00 93.94 670 PRO A O 1
ATOM 5455 N N . ALA A 1 671 ? -29.299 18.304 -0.311 1.00 95.56 671 ALA A N 1
ATOM 5456 C CA . ALA A 1 671 ? -30.177 19.130 0.513 1.00 95.56 671 ALA A CA 1
ATOM 5457 C C . ALA A 1 671 ? -31.436 18.390 0.982 1.00 95.56 671 ALA A C 1
ATOM 5459 O O . ALA A 1 671 ? -31.810 18.505 2.143 1.00 95.56 671 ALA A O 1
ATOM 5460 N N . GLU A 1 672 ? -32.073 17.596 0.120 1.00 94.62 672 GLU A N 1
ATOM 5461 C CA . GLU A 1 672 ? -33.310 16.884 0.462 1.00 94.62 672 GLU A CA 1
ATOM 5462 C C . GLU A 1 672 ? -33.112 15.882 1.608 1.00 94.62 672 GLU A C 1
ATOM 5464 O O . GLU A 1 672 ? -33.855 15.896 2.591 1.00 94.62 672 GLU A O 1
ATOM 5469 N N . SER A 1 673 ? -32.077 15.041 1.514 1.00 94.25 673 SER A N 1
ATOM 5470 C CA . SER A 1 673 ? -31.789 14.027 2.539 1.00 94.25 673 SER A CA 1
ATOM 5471 C C . SER A 1 673 ? -31.279 14.654 3.837 1.00 94.25 673 SER A C 1
ATOM 5473 O O . SER A 1 673 ? -31.690 14.243 4.923 1.00 94.25 673 SER A O 1
ATOM 5475 N N . ILE A 1 674 ? -30.416 15.670 3.735 1.00 96.50 674 ILE A N 1
ATOM 5476 C CA . ILE A 1 674 ? -29.847 16.361 4.897 1.00 96.50 674 ILE A CA 1
ATOM 5477 C C . ILE A 1 674 ? -30.922 17.151 5.652 1.00 96.50 674 ILE A C 1
ATOM 5479 O O . ILE A 1 674 ? -31.032 17.012 6.871 1.00 96.50 674 ILE A O 1
ATOM 5483 N N . ASN A 1 675 ? -31.751 17.930 4.953 1.00 96.12 675 ASN A N 1
ATOM 5484 C CA . ASN A 1 675 ? -32.788 18.739 5.596 1.00 96.12 675 ASN A CA 1
ATOM 5485 C C . ASN A 1 675 ? -33.834 17.860 6.282 1.00 96.12 675 ASN A C 1
ATOM 5487 O O . ASN A 1 675 ? -34.190 18.125 7.429 1.00 96.12 675 ASN A O 1
ATOM 5491 N N . LYS A 1 676 ? -34.256 16.765 5.638 1.00 95.50 676 LYS A N 1
ATOM 5492 C CA . LYS A 1 676 ? -35.170 15.795 6.251 1.00 95.50 676 LYS A CA 1
ATOM 5493 C C . LYS A 1 676 ? -34.602 15.209 7.546 1.00 95.50 676 LYS A C 1
ATOM 5495 O O . LYS A 1 676 ? -35.310 15.148 8.551 1.00 95.50 676 LYS A O 1
ATOM 5500 N N . LEU A 1 677 ? -33.325 14.814 7.542 1.00 96.31 677 LEU A N 1
ATOM 5501 C CA . LEU A 1 677 ? -32.665 14.308 8.744 1.00 96.31 677 LEU A CA 1
ATOM 5502 C C . LEU A 1 677 ? -32.669 15.360 9.867 1.00 96.31 677 LEU A C 1
ATOM 5504 O O . LEU A 1 677 ? -33.027 15.052 11.004 1.00 96.31 677 LEU A O 1
ATOM 5508 N N . ILE A 1 678 ? -32.307 16.606 9.553 1.00 96.81 678 ILE A N 1
ATOM 5509 C CA . ILE A 1 678 ? -32.283 17.707 10.526 1.00 96.81 678 ILE A CA 1
ATOM 5510 C C . ILE A 1 678 ? -33.683 17.984 11.089 1.00 96.81 678 ILE A C 1
ATOM 5512 O O . ILE A 1 678 ? -33.824 18.191 12.295 1.00 96.81 678 ILE A O 1
ATOM 5516 N N . GLU A 1 679 ? -34.724 17.964 10.256 1.00 96.50 679 GLU A N 1
ATOM 5517 C CA . GLU A 1 679 ? -36.110 18.133 10.700 1.00 96.50 679 GLU A CA 1
ATOM 5518 C C . GLU A 1 679 ? -36.539 17.047 11.688 1.00 96.50 679 GLU A C 1
ATOM 5520 O O . GLU A 1 679 ? -37.142 17.351 12.723 1.00 96.50 679 GLU A O 1
ATOM 5525 N N . ASP A 1 680 ? -36.228 15.787 11.393 1.00 96.38 680 ASP A N 1
ATOM 5526 C CA . ASP A 1 680 ? -36.584 14.664 12.258 1.00 96.38 680 ASP A CA 1
ATOM 5527 C C . ASP A 1 680 ? -35.796 14.687 13.576 1.00 96.38 680 ASP A C 1
ATOM 5529 O O . ASP A 1 680 ? -36.379 14.472 14.643 1.00 96.38 680 ASP A O 1
ATOM 5533 N N . LEU A 1 681 ? -34.511 15.054 13.536 1.00 97.19 681 LEU A N 1
ATOM 5534 C CA . LEU A 1 681 ? -33.701 15.277 14.736 1.00 97.19 681 LEU A CA 1
ATOM 5535 C C . LEU A 1 681 ? -34.224 16.449 15.580 1.00 97.19 681 LEU A C 1
ATOM 5537 O O . LEU A 1 681 ? -34.286 16.345 16.802 1.00 97.19 681 LEU A O 1
ATOM 5541 N N . ASN A 1 682 ? -34.674 17.537 14.954 1.00 96.69 682 ASN A N 1
ATOM 5542 C CA . ASN A 1 682 ? -35.265 18.677 15.657 1.00 96.69 682 ASN A CA 1
ATOM 5543 C C . ASN A 1 682 ? -36.584 18.304 16.355 1.00 96.69 682 ASN A C 1
ATOM 5545 O O . ASN A 1 682 ? -36.835 18.725 17.485 1.00 96.69 682 ASN A O 1
ATOM 5549 N N . LYS A 1 683 ? -37.435 17.486 15.716 1.00 96.88 683 LYS A N 1
ATOM 5550 C CA . LYS A 1 683 ? -38.646 16.940 16.360 1.00 96.88 683 LYS A CA 1
ATOM 5551 C C . LYS A 1 683 ? -38.278 16.087 17.576 1.00 96.88 683 LYS A C 1
ATOM 5553 O O . LYS A 1 683 ? -38.936 16.192 18.612 1.00 96.88 683 LYS A O 1
ATOM 5558 N N . LEU A 1 684 ? -37.234 15.266 17.454 1.00 97.38 684 LEU A N 1
ATOM 5559 C CA . LEU A 1 684 ? -36.751 14.420 18.541 1.00 97.38 684 LEU A CA 1
ATOM 5560 C C . LEU A 1 684 ? -36.188 15.247 19.707 1.00 97.38 684 LEU A C 1
ATOM 5562 O O . LEU A 1 684 ? -36.525 14.963 20.855 1.00 97.38 684 LEU A O 1
ATOM 5566 N N . ASP A 1 685 ? -35.406 16.295 19.433 1.00 97.50 685 ASP A N 1
ATOM 5567 C CA . ASP A 1 685 ? -34.872 17.200 20.460 1.00 97.50 685 ASP A CA 1
ATOM 5568 C C . ASP A 1 685 ? -35.980 17.954 21.207 1.00 97.50 685 ASP A C 1
ATOM 5570 O O . ASP A 1 685 ? -36.008 17.976 22.439 1.00 97.50 685 ASP A O 1
ATOM 5574 N N . LYS A 1 686 ? -36.964 18.492 20.475 1.00 96.88 686 LYS A N 1
ATOM 5575 C CA . LYS A 1 686 ? -38.140 19.135 21.082 1.00 96.88 686 LYS A CA 1
ATOM 5576 C C . LYS A 1 686 ? -38.902 18.181 21.993 1.00 96.88 686 LYS A C 1
ATOM 5578 O O . LYS A 1 686 ? -39.334 18.577 23.071 1.00 96.88 686 LYS A O 1
ATOM 5583 N N . PHE A 1 687 ? -39.054 16.923 21.584 1.00 97.19 687 PHE A N 1
ATOM 5584 C CA . PHE A 1 687 ? -39.658 15.914 22.444 1.00 97.19 687 PHE A CA 1
ATOM 5585 C C . PHE A 1 687 ? -38.792 15.631 23.679 1.00 97.19 687 PHE A C 1
ATOM 5587 O O . PHE A 1 687 ? -39.320 15.593 24.789 1.00 97.19 687 PHE A O 1
ATOM 5594 N N . ALA A 1 688 ? -37.473 15.491 23.516 1.00 96.88 688 ALA A N 1
ATOM 5595 C CA . ALA A 1 688 ? -36.540 15.280 24.623 1.00 96.88 688 ALA A CA 1
ATOM 5596 C C . ALA A 1 688 ? -36.653 16.381 25.694 1.00 96.88 688 ALA A C 1
ATOM 5598 O O . ALA A 1 688 ? -36.619 16.082 26.888 1.00 96.88 688 ALA A O 1
ATOM 5599 N N . ALA A 1 689 ? -36.902 17.633 25.291 1.00 95.44 689 ALA A N 1
ATOM 5600 C CA . ALA A 1 689 ? -37.138 18.745 26.214 1.00 95.44 689 ALA A CA 1
ATOM 5601 C C . ALA A 1 689 ? -38.303 18.492 27.192 1.00 95.44 689 ALA A C 1
ATOM 5603 O O . ALA A 1 689 ? -38.243 18.938 28.336 1.00 95.44 689 ALA A O 1
ATOM 5604 N N . THR A 1 690 ? -39.329 17.746 26.767 1.00 95.69 690 THR A N 1
ATOM 5605 C CA . THR A 1 690 ? -40.515 17.427 27.585 1.00 95.69 690 THR A CA 1
ATOM 5606 C C . THR A 1 690 ? -40.283 16.305 28.598 1.00 95.69 690 THR A C 1
ATOM 5608 O O . THR A 1 690 ? -41.087 16.139 29.509 1.00 95.69 690 THR A O 1
ATOM 5611 N N . ILE A 1 691 ? -39.199 15.532 28.454 1.00 94.94 691 ILE A N 1
ATOM 5612 C CA . ILE A 1 691 ? -38.933 14.343 29.281 1.00 94.94 691 ILE A CA 1
ATOM 5613 C C . ILE A 1 691 ? -37.597 14.377 30.031 1.00 94.94 691 ILE A C 1
ATOM 5615 O O . ILE A 1 691 ? -37.389 13.534 30.898 1.00 94.94 691 ILE A O 1
ATOM 5619 N N . LYS A 1 692 ? -36.690 15.320 29.739 1.00 89.06 692 LYS A N 1
ATOM 5620 C CA . LYS A 1 692 ? -35.308 15.331 30.267 1.00 89.06 692 LYS A CA 1
ATOM 5621 C C . LYS A 1 692 ? -35.169 15.351 31.794 1.00 89.06 692 LYS A C 1
ATOM 5623 O O . LYS A 1 692 ? -34.139 14.951 32.302 1.00 89.06 692 LYS A O 1
ATOM 5628 N N . ASN A 1 693 ? -36.202 15.767 32.525 1.00 86.81 693 ASN A N 1
ATOM 5629 C CA . ASN A 1 693 ? -36.198 15.806 33.995 1.00 86.81 693 ASN A CA 1
ATOM 5630 C C . ASN A 1 693 ? -37.175 14.801 34.631 1.00 86.81 693 ASN A C 1
ATOM 5632 O O . ASN A 1 693 ? -37.354 14.779 35.854 1.00 86.81 693 ASN A O 1
ATOM 5636 N N . GLU A 1 694 ? -37.831 13.982 33.813 1.00 91.12 694 GLU A N 1
ATOM 5637 C CA . GLU A 1 694 ? -38.849 13.033 34.250 1.00 91.12 694 GLU A CA 1
ATOM 5638 C C . GLU A 1 694 ? -38.234 11.760 34.856 1.00 91.12 694 GLU A C 1
ATOM 5640 O O . GLU A 1 694 ? -37.019 11.588 34.937 1.00 91.12 694 GLU A O 1
ATOM 5645 N N . ASN A 1 695 ? -39.079 10.843 35.328 1.00 88.88 695 ASN A N 1
ATOM 5646 C CA . ASN A 1 695 ? -38.619 9.532 35.790 1.00 88.88 695 ASN A CA 1
ATOM 5647 C C . ASN A 1 695 ? -38.224 8.602 34.623 1.00 88.88 695 ASN A C 1
ATOM 5649 O O . ASN A 1 695 ? -38.643 8.782 33.477 1.00 88.88 695 ASN A O 1
ATOM 5653 N N . LEU A 1 696 ? -37.481 7.535 34.933 1.00 90.69 696 LEU A N 1
ATOM 5654 C CA . LEU A 1 696 ? -36.959 6.581 33.947 1.00 90.69 696 LEU A CA 1
ATOM 5655 C C . LEU A 1 696 ? -38.042 5.965 33.028 1.00 90.69 696 LEU A C 1
ATOM 5657 O O . LEU A 1 696 ? -37.805 5.754 31.836 1.00 90.69 696 LEU A O 1
ATOM 5661 N N . LEU A 1 697 ? -39.255 5.712 33.542 1.00 90.38 697 LEU A N 1
ATOM 5662 C CA . LEU A 1 697 ? -40.363 5.151 32.750 1.00 90.38 697 LEU A CA 1
ATOM 5663 C C . LEU A 1 697 ? -40.958 6.144 31.749 1.00 90.38 697 LEU A C 1
ATOM 5665 O O . LEU A 1 697 ? -41.551 5.710 30.757 1.00 90.38 697 LEU A O 1
ATOM 5669 N N . LYS A 1 698 ? -40.817 7.446 31.997 1.00 93.25 698 LYS A N 1
ATOM 5670 C CA . LYS A 1 698 ? -41.137 8.499 31.032 1.00 93.25 698 LYS A CA 1
ATOM 5671 C C . LYS A 1 698 ? -39.980 8.704 30.062 1.00 93.25 698 LYS A C 1
ATOM 5673 O O . LYS A 1 698 ? -40.224 8.691 28.858 1.00 93.25 698 LYS A O 1
ATOM 5678 N N . ILE A 1 699 ? -38.736 8.760 30.543 1.00 93.19 699 ILE A N 1
ATOM 5679 C CA . ILE A 1 699 ? -37.547 8.927 29.689 1.00 93.19 699 ILE A CA 1
ATOM 5680 C C . ILE A 1 699 ? -37.464 7.831 28.613 1.00 93.19 699 ILE A C 1
ATOM 5682 O O . ILE A 1 699 ? -37.206 8.136 27.451 1.00 93.19 699 ILE A O 1
ATOM 5686 N N . ARG A 1 700 ? -37.798 6.566 28.928 1.00 93.75 700 ARG A N 1
ATOM 5687 C CA . ARG A 1 700 ? -37.771 5.452 27.946 1.00 93.75 700 ARG A CA 1
ATOM 5688 C C . ARG A 1 700 ? -38.650 5.660 26.707 1.00 93.75 700 ARG A C 1
ATOM 5690 O O . ARG A 1 700 ? -38.520 4.917 25.735 1.00 93.75 700 ARG A O 1
ATOM 5697 N N . THR A 1 701 ? -39.584 6.613 26.739 1.00 95.56 701 THR A N 1
ATOM 5698 C CA . THR A 1 701 ? -40.425 6.956 25.582 1.00 95.56 701 THR A CA 1
ATOM 5699 C C . THR A 1 701 ? -39.639 7.635 24.456 1.00 95.56 701 THR A C 1
ATOM 5701 O O . THR A 1 701 ? -40.138 7.684 23.333 1.00 95.56 701 THR A O 1
ATOM 5704 N N . ILE A 1 702 ? -38.386 8.046 24.701 1.00 96.75 702 ILE A N 1
ATOM 5705 C CA . ILE A 1 702 ? -37.488 8.562 23.662 1.00 96.75 702 ILE A CA 1
ATOM 5706 C C . ILE A 1 702 ? -37.170 7.514 22.589 1.00 96.75 702 ILE A C 1
ATOM 5708 O O . ILE A 1 702 ? -37.206 7.826 21.405 1.00 96.75 702 ILE A O 1
ATOM 5712 N N . PHE A 1 703 ? -36.939 6.253 22.969 1.00 96.19 703 PHE A N 1
ATOM 5713 C CA . PHE A 1 703 ? -36.534 5.191 22.041 1.00 96.19 703 PHE A CA 1
ATOM 5714 C C . PHE A 1 703 ? -37.527 4.939 20.888 1.00 96.19 703 PHE A C 1
ATOM 5716 O O . PHE A 1 703 ? -37.101 4.915 19.732 1.00 96.19 703 PHE A O 1
ATOM 5723 N N . PRO A 1 704 ? -38.847 4.764 21.124 1.00 93.38 704 PRO A N 1
ATOM 5724 C CA . PRO A 1 704 ? -39.791 4.575 20.025 1.00 93.38 704 PRO A CA 1
ATOM 5725 C C . PRO A 1 704 ? -39.915 5.811 19.124 1.00 93.38 704 PRO A C 1
ATOM 5727 O O . PRO A 1 704 ? -40.186 5.651 17.936 1.00 93.38 704 PRO A O 1
ATOM 5730 N N . LEU A 1 705 ? -39.697 7.026 19.635 1.00 93.81 705 LEU A N 1
ATOM 5731 C CA . LEU A 1 705 ? -39.692 8.231 18.800 1.00 93.81 705 LEU A CA 1
ATOM 5732 C C . LEU A 1 705 ? -38.404 8.369 17.992 1.00 93.81 705 LEU A C 1
ATOM 5734 O O . LEU A 1 705 ? -38.483 8.620 16.794 1.00 93.81 705 LEU A O 1
ATOM 5738 N N . ALA A 1 706 ? -37.251 8.093 18.600 1.00 94.88 706 ALA A N 1
ATOM 5739 C CA . ALA A 1 706 ? -35.970 8.012 17.906 1.00 94.88 706 ALA A CA 1
ATOM 5740 C C . ALA A 1 706 ? -36.012 6.995 16.758 1.00 94.88 706 ALA A C 1
ATOM 5742 O O . ALA A 1 706 ? -35.438 7.223 15.701 1.00 94.88 706 ALA A O 1
ATOM 5743 N N . SER A 1 707 ? -36.794 5.916 16.902 1.00 92.81 707 SER A N 1
ATOM 5744 C CA . SER A 1 707 ? -36.949 4.910 15.845 1.00 92.81 707 SER A CA 1
ATOM 5745 C C . SER A 1 707 ? -37.629 5.438 14.580 1.00 92.81 707 SER A C 1
ATOM 5747 O O . SER A 1 707 ? -37.707 4.713 13.592 1.00 92.81 707 SER A O 1
ATOM 5749 N N . LYS A 1 708 ? -38.174 6.658 14.598 1.00 91.81 708 LYS A N 1
ATOM 5750 C CA . LYS A 1 708 ? -38.771 7.310 13.428 1.00 91.81 708 LYS A CA 1
ATOM 5751 C C . LYS A 1 708 ? -37.775 8.179 12.659 1.00 91.81 708 LYS A C 1
ATOM 5753 O O . LYS A 1 708 ? -38.093 8.547 11.536 1.00 91.81 708 LYS A O 1
ATOM 5758 N N . VAL A 1 709 ? -36.610 8.490 13.233 1.00 93.38 709 VAL A N 1
ATOM 5759 C CA . VAL A 1 709 ? -35.571 9.282 12.566 1.00 93.38 709 VAL A CA 1
ATOM 5760 C C . VAL A 1 709 ? -34.871 8.398 11.539 1.00 93.38 709 VAL A C 1
ATOM 5762 O O . VAL A 1 709 ? -34.253 7.392 11.891 1.00 93.38 709 VAL A O 1
ATOM 5765 N N . ILE A 1 710 ? -35.000 8.764 10.264 1.00 87.62 710 ILE A N 1
ATOM 5766 C CA . ILE A 1 710 ? -34.363 8.057 9.152 1.00 87.62 710 ILE A CA 1
ATOM 5767 C C . ILE A 1 710 ? -33.076 8.795 8.794 1.00 87.62 710 ILE A C 1
ATOM 5769 O O . ILE A 1 710 ? -33.090 9.991 8.515 1.00 87.62 710 ILE A O 1
ATOM 5773 N N . GLY A 1 711 ? -31.970 8.058 8.818 1.00 90.25 711 GLY A N 1
ATOM 5774 C CA . GLY A 1 711 ? -30.656 8.530 8.403 1.00 90.25 711 GLY A CA 1
ATOM 5775 C C . GLY A 1 711 ? -30.295 8.139 6.966 1.00 90.25 711 GLY A C 1
ATOM 5776 O O . GLY A 1 711 ? -31.162 7.729 6.192 1.00 90.25 711 GLY A O 1
ATOM 5777 N N . PHE A 1 712 ? -29.011 8.220 6.617 1.00 91.38 712 PHE A N 1
ATOM 5778 C CA . PHE A 1 712 ? -28.485 7.762 5.328 1.00 91.38 712 PHE A CA 1
ATOM 5779 C C . PHE A 1 712 ? -27.098 7.096 5.467 1.00 91.38 712 PHE A C 1
ATOM 5781 O O . PHE A 1 712 ? -26.355 7.444 6.385 1.00 91.38 712 PHE A O 1
ATOM 5788 N N . PRO A 1 713 ? -26.745 6.142 4.577 1.00 89.81 713 PRO A N 1
ATOM 5789 C CA . PRO A 1 713 ? -25.432 5.483 4.549 1.00 89.81 713 PRO A CA 1
ATOM 5790 C C . PRO A 1 713 ? -24.240 6.450 4.485 1.00 89.81 713 PRO A C 1
ATOM 5792 O O . PRO A 1 713 ? -24.393 7.590 4.051 1.00 89.81 713 PRO A O 1
ATOM 5795 N N . ASP A 1 714 ? -23.038 5.978 4.846 1.00 87.94 714 ASP A N 1
ATOM 5796 C CA . ASP A 1 714 ? -21.808 6.786 4.773 1.00 87.94 714 ASP A CA 1
ATOM 5797 C C . ASP A 1 714 ? -21.550 7.299 3.346 1.00 87.94 714 ASP A C 1
ATOM 5799 O O . ASP A 1 714 ? -21.221 6.543 2.427 1.00 87.94 714 ASP A O 1
ATOM 5803 N N . VAL A 1 715 ? -21.684 8.616 3.185 1.00 93.56 715 VAL A N 1
ATOM 5804 C CA . VAL A 1 715 ? -21.326 9.348 1.966 1.00 93.56 715 VAL A CA 1
ATOM 5805 C C . VAL A 1 715 ? -20.049 10.162 2.150 1.00 93.56 715 VAL A C 1
ATOM 5807 O O . VAL A 1 715 ? -19.218 10.237 1.240 1.00 93.56 715 VAL A O 1
ATOM 5810 N N . PHE A 1 716 ? -19.852 10.741 3.334 1.00 95.19 716 PHE A N 1
ATOM 5811 C CA . PHE A 1 716 ? -18.812 11.732 3.585 1.00 95.19 716 PHE A CA 1
ATOM 5812 C C . PHE A 1 716 ? -17.418 11.114 3.674 1.00 95.19 716 PHE A C 1
ATOM 5814 O O . PHE A 1 716 ? -16.461 11.732 3.211 1.00 95.19 716 PHE A O 1
ATOM 5821 N N . GLY A 1 717 ? -17.281 9.869 4.144 1.00 91.38 717 GLY A N 1
ATOM 5822 C CA . GLY A 1 717 ? -15.995 9.171 4.149 1.00 91.38 717 GLY A CA 1
ATOM 5823 C C . GLY A 1 717 ? -15.429 8.952 2.744 1.00 91.38 717 GLY A C 1
ATOM 5824 O O . GLY A 1 717 ? -14.222 9.090 2.523 1.00 91.38 717 GLY A O 1
ATOM 5825 N N . SER A 1 718 ? -16.291 8.642 1.770 1.00 90.81 718 SER A N 1
ATOM 5826 C CA . SER A 1 718 ? -15.892 8.525 0.361 1.00 90.81 718 SER A CA 1
ATOM 5827 C C . SER A 1 718 ? -15.568 9.886 -0.249 1.00 90.81 718 SER A C 1
ATOM 5829 O O . SER A 1 718 ? -14.547 10.031 -0.925 1.00 90.81 718 SER A O 1
ATOM 5831 N N . VAL A 1 719 ? -16.408 10.890 0.019 1.00 93.94 719 VAL A N 1
ATOM 5832 C CA . VAL A 1 719 ? -16.214 12.261 -0.469 1.00 93.94 719 VAL A CA 1
ATOM 5833 C C . VAL A 1 719 ? -14.900 12.840 0.044 1.00 93.94 719 VAL A C 1
ATOM 5835 O O . VAL A 1 719 ? -14.102 13.302 -0.762 1.00 93.94 719 VAL A O 1
ATOM 5838 N N . TYR A 1 720 ? -14.600 12.735 1.338 1.00 95.00 720 TYR A N 1
ATOM 5839 C CA . TYR A 1 720 ? -13.350 13.246 1.901 1.00 95.00 720 TYR A CA 1
ATOM 5840 C C . TYR A 1 720 ? -12.116 12.617 1.241 1.00 95.00 720 TYR A C 1
ATOM 5842 O O . TYR A 1 720 ? -11.211 13.334 0.808 1.00 95.00 720 TYR A O 1
ATOM 5850 N N . ARG A 1 721 ? -12.089 11.283 1.090 1.00 90.81 721 ARG A N 1
ATOM 5851 C CA . ARG A 1 721 ? -10.983 10.588 0.405 1.00 90.81 721 ARG A CA 1
ATOM 5852 C C . ARG A 1 721 ? -10.823 11.056 -1.037 1.00 90.81 721 ARG A C 1
ATOM 5854 O O . ARG A 1 721 ? -9.697 11.282 -1.475 1.00 90.81 721 ARG A O 1
ATOM 5861 N N . GLN A 1 722 ? -11.939 11.215 -1.749 1.00 90.56 722 GLN A N 1
ATOM 5862 C CA . GLN A 1 722 ? -11.940 11.749 -3.102 1.00 90.56 722 GLN A CA 1
ATOM 5863 C C . GLN A 1 722 ? -11.369 13.168 -3.108 1.00 90.56 722 GLN A C 1
ATOM 5865 O O . GLN A 1 722 ? -10.332 13.384 -3.721 1.00 90.56 722 GLN A O 1
ATOM 5870 N N . LEU A 1 723 ? -11.976 14.121 -2.402 1.00 89.38 723 LEU A N 1
ATOM 5871 C CA . LEU A 1 723 ? -11.586 15.532 -2.459 1.00 89.38 723 LEU A CA 1
ATOM 5872 C C . LEU A 1 723 ? -10.143 15.768 -1.997 1.00 89.38 723 LEU A C 1
ATOM 5874 O O . LEU A 1 723 ? -9.430 16.553 -2.618 1.00 89.38 723 LEU A O 1
ATOM 5878 N N . LYS A 1 724 ? -9.676 15.036 -0.978 1.00 89.25 724 LYS A N 1
ATOM 5879 C CA . LYS A 1 724 ? -8.279 15.086 -0.527 1.00 89.25 724 LYS A CA 1
ATOM 5880 C C . LYS A 1 724 ? -7.290 14.734 -1.645 1.00 89.25 724 LYS A C 1
ATOM 5882 O O . LYS A 1 724 ? -6.216 15.321 -1.702 1.00 89.25 724 LYS A O 1
ATOM 5887 N N . SER A 1 725 ? -7.646 13.810 -2.541 1.00 84.44 725 SER A N 1
ATOM 5888 C CA . SER A 1 725 ? -6.779 13.406 -3.660 1.00 84.44 725 SER A CA 1
ATOM 5889 C C . SER A 1 725 ? -6.660 14.454 -4.773 1.00 84.44 725 SER A C 1
ATOM 5891 O O . SER A 1 725 ? -5.685 14.425 -5.517 1.00 84.44 725 SER A O 1
ATOM 5893 N N . TYR A 1 726 ? -7.602 15.402 -4.869 1.00 80.62 726 TYR A N 1
ATOM 5894 C CA . TYR A 1 726 ? -7.580 16.456 -5.893 1.00 80.62 726 TYR A CA 1
ATOM 5895 C C . TYR A 1 726 ? -6.609 17.598 -5.569 1.00 80.62 726 TYR A C 1
ATOM 5897 O O . TYR A 1 726 ? -6.273 18.365 -6.466 1.00 80.62 726 TYR A O 1
ATOM 5905 N N . GLY A 1 727 ? -6.151 17.721 -4.317 1.00 79.69 727 GLY A N 1
ATOM 5906 C CA . GLY A 1 727 ? -5.115 18.689 -3.943 1.00 79.69 727 GLY A CA 1
ATOM 5907 C C . GLY A 1 727 ? -5.483 20.150 -4.227 1.00 79.69 727 GLY A C 1
ATOM 5908 O O . GLY A 1 727 ? -4.647 20.898 -4.729 1.00 79.69 727 GLY A O 1
ATOM 5909 N N . TYR A 1 728 ? -6.729 20.554 -3.949 1.00 82.69 728 TYR A N 1
ATOM 5910 C CA . TYR A 1 728 ? -7.187 21.929 -4.171 1.00 82.69 728 TYR A CA 1
ATOM 5911 C C . TYR A 1 728 ? -6.316 22.957 -3.432 1.00 82.69 728 TYR A C 1
ATOM 5913 O O . TYR A 1 728 ? -5.946 22.750 -2.280 1.00 82.69 728 TYR A O 1
ATOM 5921 N N . SER A 1 729 ? -6.049 24.090 -4.082 1.00 79.06 729 SER A N 1
ATOM 5922 C CA . SER A 1 729 ? -5.380 25.258 -3.487 1.00 79.06 729 SER A CA 1
ATOM 5923 C C . SER A 1 729 ? -6.336 26.418 -3.184 1.00 79.06 729 SER A C 1
ATOM 5925 O O . SER A 1 729 ? -5.935 27.395 -2.563 1.00 79.06 729 SER A O 1
ATOM 5927 N N . ASP A 1 730 ? -7.579 26.329 -3.660 1.00 88.75 730 ASP A N 1
ATOM 5928 C CA . ASP A 1 730 ? -8.631 27.324 -3.459 1.00 88.75 730 ASP A CA 1
ATOM 5929 C C . ASP A 1 730 ? -9.233 27.201 -2.050 1.00 88.75 730 ASP A C 1
ATOM 5931 O O . ASP A 1 730 ? -9.585 26.100 -1.618 1.00 88.75 730 ASP A O 1
ATOM 5935 N N . GLU A 1 731 ? -9.347 28.322 -1.336 1.00 85.06 731 GLU A N 1
ATOM 5936 C CA . GLU A 1 731 ? -9.784 28.353 0.064 1.00 85.06 731 GLU A CA 1
ATOM 5937 C C . GLU A 1 731 ? -11.230 27.860 0.244 1.00 85.06 731 GLU A C 1
ATOM 5939 O O . GLU A 1 731 ? -11.520 27.111 1.179 1.00 85.06 731 GLU A O 1
ATOM 5944 N N . GLU A 1 732 ? -12.137 28.199 -0.676 1.00 84.44 732 GLU A N 1
ATOM 5945 C CA . GLU A 1 732 ? -13.535 27.760 -0.636 1.00 84.44 732 GLU A CA 1
ATOM 5946 C C . GLU A 1 732 ? -13.637 26.244 -0.867 1.00 84.44 732 GLU A C 1
ATOM 5948 O O . GLU A 1 732 ? -14.349 25.532 -0.152 1.00 84.44 732 GLU A O 1
ATOM 5953 N N . LYS A 1 733 ? -12.858 25.709 -1.813 1.00 87.75 733 LYS A N 1
ATOM 5954 C CA . LYS A 1 733 ? -12.789 24.260 -2.062 1.00 87.75 733 LYS A CA 1
ATOM 5955 C C . LYS A 1 733 ? -12.127 23.518 -0.898 1.00 87.75 733 LYS A C 1
ATOM 5957 O O . LYS A 1 733 ? -12.573 22.423 -0.552 1.00 87.75 733 LYS A O 1
ATOM 5962 N N . LEU A 1 734 ? -11.123 24.113 -0.251 1.00 89.38 734 LEU A N 1
ATOM 5963 C CA . LEU A 1 734 ? -10.495 23.568 0.957 1.00 89.38 734 LEU A CA 1
ATOM 5964 C C . LEU A 1 734 ? -11.465 23.520 2.141 1.00 89.38 734 LEU A C 1
ATOM 5966 O O . LEU A 1 734 ? -11.473 22.527 2.871 1.00 89.38 734 LEU A O 1
ATOM 5970 N N . ARG A 1 735 ? -12.348 24.517 2.294 1.00 92.62 735 ARG A N 1
ATOM 5971 C CA . ARG A 1 735 ? -13.433 24.460 3.288 1.00 92.62 735 ARG A CA 1
ATOM 5972 C C . ARG A 1 735 ? -14.352 23.258 3.064 1.00 92.62 735 ARG A C 1
ATOM 5974 O O . ARG A 1 735 ? -14.710 22.603 4.039 1.00 92.62 735 ARG A O 1
ATOM 5981 N N . ASN A 1 736 ? -14.664 22.903 1.815 1.00 94.00 736 ASN A N 1
ATOM 5982 C CA . ASN A 1 736 ? -15.464 21.706 1.512 1.00 94.00 736 ASN A CA 1
ATOM 5983 C C . ASN A 1 736 ? -14.713 20.408 1.863 1.00 94.00 736 ASN A C 1
ATOM 5985 O O . ASN A 1 736 ? -15.316 19.469 2.382 1.00 94.00 736 ASN A O 1
ATOM 5989 N N . VAL A 1 737 ? -13.392 20.354 1.636 1.00 91.94 737 VAL A N 1
ATOM 5990 C CA . VAL A 1 737 ? -12.550 19.217 2.060 1.00 91.94 737 VAL A CA 1
ATOM 5991 C C . VAL A 1 737 ? -12.614 19.054 3.580 1.00 91.94 737 VAL A C 1
ATOM 5993 O O . VAL A 1 737 ? -12.904 17.960 4.063 1.00 91.94 737 VAL A O 1
ATOM 5996 N N . GLU A 1 738 ? -12.397 20.133 4.331 1.00 93.44 738 GLU A N 1
ATOM 5997 C CA . GLU A 1 738 ? -12.399 20.103 5.797 1.00 93.44 738 GLU A CA 1
ATOM 5998 C C . GLU A 1 738 ? -13.789 19.792 6.370 1.00 93.44 738 GLU A C 1
ATOM 6000 O O . GLU A 1 738 ? -13.918 18.998 7.301 1.00 93.44 738 GLU A O 1
ATOM 6005 N N . ASN A 1 739 ? -14.849 20.348 5.780 1.00 95.75 739 ASN A N 1
ATOM 6006 C CA . ASN A 1 739 ? -16.223 20.020 6.148 1.00 95.75 739 ASN A CA 1
ATOM 6007 C C . ASN A 1 739 ? -16.512 18.520 5.918 1.00 95.75 739 ASN A C 1
ATOM 6009 O O . ASN A 1 739 ? -16.993 17.847 6.828 1.00 95.75 739 ASN A O 1
ATOM 6013 N N . SER A 1 740 ? -16.127 17.958 4.764 1.00 94.62 740 SER A N 1
ATOM 6014 C CA . SER A 1 740 ? -16.326 16.529 4.472 1.00 94.62 740 SER A CA 1
ATOM 6015 C C . SER A 1 740 ? -15.548 15.605 5.414 1.00 94.62 740 SER A C 1
ATOM 6017 O O . SER A 1 740 ? -16.037 14.531 5.761 1.00 94.62 740 SER A O 1
ATOM 6019 N N . LYS A 1 741 ? -14.366 16.035 5.876 1.00 93.94 741 LYS A N 1
ATOM 6020 C CA . LYS A 1 741 ? -13.577 15.324 6.885 1.00 93.94 741 LYS A CA 1
ATOM 6021 C C . LYS A 1 741 ? -14.345 15.237 8.204 1.00 93.94 741 LYS A C 1
ATOM 6023 O O . LYS A 1 741 ? -14.569 14.131 8.683 1.00 93.94 741 LYS A O 1
ATOM 6028 N N . LYS A 1 742 ? -14.821 16.370 8.730 1.00 93.06 742 LYS A N 1
ATOM 6029 C CA . LYS A 1 742 ? -15.619 16.415 9.971 1.00 93.06 742 LYS A CA 1
ATOM 6030 C C . LYS A 1 742 ? -16.889 15.572 9.863 1.00 93.06 742 LYS A C 1
ATOM 6032 O O . LYS A 1 742 ? -17.228 14.824 10.769 1.00 93.06 742 LYS A O 1
ATOM 6037 N N . LEU A 1 743 ? -17.585 15.646 8.728 1.00 94.38 743 LEU A N 1
ATOM 6038 C CA . LEU A 1 743 ? -18.798 14.853 8.510 1.00 94.38 743 LEU A CA 1
ATOM 6039 C C . LEU A 1 743 ? -18.523 13.353 8.355 1.00 94.38 743 LEU A C 1
ATOM 6041 O O . LEU A 1 743 ? -19.403 12.552 8.655 1.00 94.38 743 LEU A O 1
ATOM 6045 N N . SER A 1 744 ? -17.320 12.958 7.926 1.00 92.31 744 SER A N 1
ATOM 6046 C CA . SER A 1 744 ? -16.937 11.542 7.823 1.00 92.31 744 SER A CA 1
ATOM 6047 C C . SER A 1 744 ? -16.782 10.837 9.172 1.00 92.31 744 SER A C 1
ATOM 6049 O O . SER A 1 744 ? -16.727 9.610 9.218 1.00 92.31 744 SER A O 1
ATOM 6051 N N . GLU A 1 745 ? -16.727 11.598 10.264 1.00 88.50 745 GLU A N 1
ATOM 6052 C CA . GLU A 1 745 ? -16.633 11.080 11.631 1.00 88.50 745 GLU A CA 1
ATOM 6053 C C . GLU A 1 745 ? -18.017 10.839 12.255 1.00 88.50 745 GLU A C 1
ATOM 6055 O O . GLU A 1 745 ? -18.127 10.172 13.284 1.00 88.50 745 GLU A O 1
ATOM 6060 N N . LEU A 1 746 ? -19.088 11.338 11.625 1.00 91.81 746 LEU A N 1
ATOM 6061 C CA . LEU A 1 746 ? -20.457 11.168 12.100 1.00 91.81 746 LEU A CA 1
ATOM 6062 C C . LEU A 1 746 ? -21.050 9.832 11.645 1.00 91.81 746 LEU A C 1
ATOM 6064 O O . LEU A 1 746 ? -20.980 9.460 10.473 1.00 91.81 746 LEU A O 1
ATOM 6068 N N . TYR A 1 747 ? -21.744 9.154 12.558 1.00 89.81 747 TYR A N 1
ATOM 6069 C CA . TYR A 1 747 ? -22.600 8.029 12.208 1.00 89.81 747 TYR A CA 1
ATOM 6070 C C . TYR A 1 747 ? -24.000 8.532 11.838 1.00 89.81 747 TYR A C 1
ATOM 6072 O O . TYR A 1 747 ? -24.732 9.023 12.694 1.00 89.81 747 TYR A O 1
ATOM 6080 N N . LEU A 1 748 ? -24.370 8.424 10.558 1.00 93.25 748 LEU A N 1
ATOM 6081 C CA . LEU A 1 748 ? -25.634 8.962 10.033 1.00 93.25 748 LEU A CA 1
ATOM 6082 C C . LEU A 1 748 ? -26.615 7.886 9.556 1.00 93.25 748 LEU A C 1
ATOM 6084 O O . LEU A 1 748 ? -27.744 8.224 9.220 1.00 93.25 748 LEU A O 1
ATOM 6088 N N . ASP A 1 749 ? -26.243 6.602 9.547 1.00 90.75 749 ASP A N 1
ATOM 6089 C CA . ASP A 1 749 ? -27.121 5.516 9.091 1.00 90.75 749 ASP A CA 1
ATOM 6090 C C . ASP A 1 749 ? -27.914 4.889 10.245 1.00 90.75 749 ASP A C 1
ATOM 6092 O O . ASP A 1 749 ? -27.669 3.767 10.693 1.00 90.75 749 ASP A O 1
ATOM 6096 N N . PHE A 1 750 ? -28.901 5.620 10.753 1.00 90.50 750 PHE A N 1
ATOM 6097 C CA . PHE A 1 750 ? -29.719 5.150 11.876 1.00 90.50 750 PHE A CA 1
ATOM 6098 C C . PHE A 1 750 ? -30.645 3.972 11.516 1.00 90.50 750 PHE A C 1
ATOM 6100 O O . PHE A 1 750 ? -31.098 3.233 12.395 1.00 90.50 750 PHE A O 1
ATOM 6107 N N . SER A 1 751 ? -30.918 3.764 10.225 1.00 84.38 751 SER A N 1
ATOM 6108 C CA . SER A 1 751 ? -31.875 2.762 9.743 1.00 84.38 751 SER A CA 1
ATOM 6109 C C . SER A 1 751 ? -31.342 1.335 9.855 1.00 84.38 751 SER A C 1
ATOM 6111 O O . SER A 1 751 ? -32.096 0.437 10.238 1.00 84.38 751 SER A O 1
ATOM 6113 N N . SER A 1 752 ? -30.051 1.120 9.584 1.00 81.31 752 SER A N 1
ATOM 6114 C CA . SER A 1 752 ? -29.412 -0.207 9.640 1.00 81.31 752 SER A CA 1
ATOM 6115 C C . SER A 1 752 ? -29.423 -0.845 11.034 1.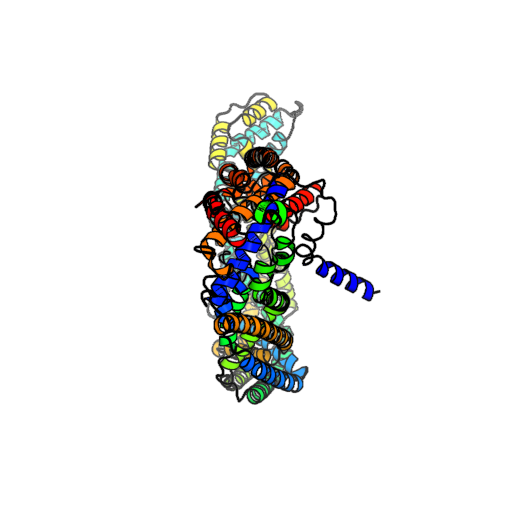00 81.31 752 SER A C 1
ATOM 6117 O O . SER A 1 752 ? -29.308 -2.062 11.165 1.00 81.31 752 SER A O 1
ATOM 6119 N N . HIS A 1 753 ? -29.652 -0.046 12.078 1.00 83.75 753 HIS A N 1
ATOM 6120 C CA . HIS A 1 753 ? -29.615 -0.473 13.476 1.00 83.75 753 HIS A CA 1
ATOM 6121 C C . HIS A 1 753 ? -30.895 -0.133 14.256 1.00 83.75 753 HIS A C 1
ATOM 6123 O O . HIS A 1 753 ? -30.923 -0.169 15.490 1.00 83.75 753 HIS A O 1
ATOM 6129 N N . ARG A 1 754 ? -31.997 0.139 13.545 1.00 83.69 754 ARG A N 1
ATOM 6130 C CA . ARG A 1 754 ? -33.290 0.543 14.123 1.00 83.69 754 ARG A CA 1
ATOM 6131 C C . ARG A 1 754 ? -33.823 -0.421 15.191 1.00 83.69 754 ARG A C 1
ATOM 6133 O O . ARG A 1 754 ? -34.515 0.009 16.112 1.00 83.69 754 ARG A O 1
ATOM 6140 N N . GLY A 1 755 ? -33.482 -1.709 15.096 1.00 87.12 755 GLY A N 1
ATOM 6141 C CA . GLY A 1 755 ? -33.871 -2.744 16.060 1.00 87.12 755 GLY A CA 1
ATOM 6142 C C . GLY A 1 755 ? -33.322 -2.543 17.480 1.00 87.12 755 GLY A C 1
ATOM 6143 O O . GLY A 1 755 ? -33.902 -3.066 18.430 1.00 87.12 755 GLY A O 1
ATOM 6144 N N . TYR A 1 756 ? -32.260 -1.752 17.668 1.00 91.75 756 TYR A N 1
ATOM 6145 C CA . TYR A 1 756 ? -31.677 -1.512 18.996 1.00 91.75 756 TYR A CA 1
ATOM 6146 C C . TYR A 1 756 ? -32.561 -0.650 19.901 1.00 91.75 756 TYR A C 1
ATOM 6148 O O . TYR A 1 756 ? -32.595 -0.852 21.111 1.00 91.75 756 TYR A O 1
ATOM 6156 N N . LEU A 1 757 ? -33.327 0.277 19.329 1.00 94.38 757 LEU A N 1
ATOM 6157 C CA . LEU A 1 757 ? -34.192 1.190 20.077 1.00 94.38 757 LEU A CA 1
ATOM 6158 C C . LEU A 1 757 ? -35.367 0.479 20.786 1.00 94.38 757 LEU A C 1
ATOM 6160 O O . LEU A 1 757 ? -35.531 0.669 21.995 1.00 94.38 757 LEU A O 1
ATOM 6164 N N . PRO A 1 758 ? -36.184 -0.366 20.119 1.00 92.81 758 PRO A N 1
ATOM 6165 C CA . PRO A 1 758 ? -37.226 -1.120 20.813 1.00 92.81 758 PRO A CA 1
ATOM 6166 C C . PRO A 1 758 ? -36.646 -2.111 21.832 1.00 92.81 758 PRO A C 1
ATOM 6168 O O . PRO A 1 758 ? -37.232 -2.269 22.902 1.00 92.81 758 PRO A O 1
ATOM 6171 N N . ALA A 1 759 ? -35.486 -2.717 21.555 1.00 92.81 759 ALA A N 1
ATOM 6172 C CA . ALA A 1 759 ? -34.807 -3.589 22.511 1.00 92.81 759 ALA A CA 1
ATOM 6173 C C . ALA A 1 759 ? -34.385 -2.820 23.780 1.00 92.81 759 ALA A C 1
ATOM 6175 O O . ALA A 1 759 ? -34.681 -3.256 24.891 1.00 92.81 759 ALA A O 1
ATOM 6176 N N . ALA A 1 760 ? -33.801 -1.626 23.633 1.00 95.44 760 ALA A N 1
ATOM 6177 C CA . ALA A 1 760 ? -33.441 -0.774 24.765 1.00 95.44 760 ALA A CA 1
ATOM 6178 C C . ALA A 1 760 ? -34.655 -0.350 25.601 1.00 95.44 760 ALA A C 1
ATOM 6180 O O . ALA A 1 760 ? -34.600 -0.379 26.830 1.00 95.44 760 ALA A O 1
ATOM 6181 N N . LYS A 1 761 ? -35.783 -0.023 24.954 1.00 95.19 761 LYS A N 1
ATOM 6182 C CA . LYS A 1 761 ? -37.045 0.282 25.650 1.00 95.19 761 LYS A CA 1
ATOM 6183 C C . LYS A 1 761 ? -37.494 -0.871 26.556 1.00 95.19 761 LYS A C 1
ATOM 6185 O O . LYS A 1 761 ? -37.971 -0.607 27.661 1.00 95.19 761 LYS A O 1
ATOM 6190 N N . LEU A 1 762 ? -37.377 -2.116 26.088 1.00 93.50 762 LEU A N 1
ATOM 6191 C CA . LEU A 1 762 ? -37.729 -3.305 26.870 1.00 93.50 762 LEU A CA 1
ATOM 6192 C C . LEU A 1 762 ? -36.772 -3.486 28.054 1.00 93.50 762 LEU A C 1
ATOM 6194 O O . LEU A 1 762 ? -37.237 -3.670 29.179 1.00 93.50 762 LEU A O 1
ATOM 6198 N N . SER A 1 763 ? -35.463 -3.316 27.834 1.00 95.81 763 SER A N 1
ATOM 6199 C CA . SER A 1 763 ? -34.449 -3.406 28.893 1.00 95.81 763 SER A CA 1
ATOM 6200 C C . SER A 1 763 ? -34.687 -2.442 30.057 1.00 95.81 763 SER A C 1
ATOM 6202 O O . SER A 1 763 ? -34.376 -2.790 31.193 1.00 95.81 763 SER A O 1
ATOM 6204 N N . VAL A 1 764 ? -35.270 -1.257 29.821 1.00 94.62 764 VAL A N 1
ATOM 6205 C CA . VAL A 1 764 ? -35.563 -0.293 30.901 1.00 94.62 764 VAL A CA 1
ATOM 6206 C C . VAL A 1 764 ? -36.464 -0.890 31.987 1.00 94.62 764 VAL A C 1
ATOM 6208 O O . VAL A 1 764 ? -36.291 -0.560 33.157 1.00 94.62 764 VAL A O 1
ATOM 6211 N N . GLY A 1 765 ? -37.412 -1.763 31.625 1.00 90.88 765 GLY A N 1
ATOM 6212 C CA . GLY A 1 765 ? -38.265 -2.440 32.608 1.00 90.88 765 GLY A CA 1
ATOM 6213 C C . GLY A 1 765 ? -37.438 -3.287 33.575 1.00 90.88 765 GLY A C 1
ATOM 6214 O O . GLY A 1 765 ? -37.512 -3.082 34.783 1.00 90.88 765 GLY A O 1
ATOM 6215 N N . ASN A 1 766 ? -36.578 -4.146 33.026 1.00 92.75 766 ASN A N 1
ATOM 6216 C CA . ASN A 1 766 ? -35.707 -5.032 33.800 1.00 92.75 766 ASN A CA 1
ATOM 6217 C C . ASN A 1 766 ? -34.719 -4.241 34.666 1.00 92.75 766 ASN A C 1
ATOM 6219 O O . ASN A 1 766 ? -34.541 -4.552 35.838 1.00 92.75 766 ASN A O 1
ATOM 6223 N N . ILE A 1 767 ? -34.120 -3.181 34.110 1.00 95.50 767 ILE A N 1
ATOM 6224 C CA . ILE A 1 767 ? -33.192 -2.301 34.835 1.00 95.50 767 ILE A CA 1
ATOM 6225 C C . ILE A 1 767 ? -33.897 -1.624 36.014 1.00 95.50 767 ILE A C 1
ATOM 6227 O O . ILE A 1 767 ? -33.343 -1.558 37.109 1.00 95.50 767 ILE A O 1
ATOM 6231 N N . LYS A 1 768 ? -35.128 -1.138 35.814 1.00 93.94 768 LYS A N 1
ATOM 6232 C CA . LYS A 1 768 ? -35.897 -0.514 36.891 1.00 93.94 768 LYS A CA 1
ATOM 6233 C C . LYS A 1 768 ? -36.218 -1.523 37.995 1.00 93.94 768 LYS A C 1
ATOM 6235 O O . LYS A 1 768 ? -35.915 -1.246 39.147 1.00 93.94 768 LYS A O 1
ATOM 6240 N N . SER A 1 769 ? -36.789 -2.677 37.646 1.00 92.62 769 SER A N 1
ATOM 6241 C CA . SER A 1 769 ? -37.132 -3.726 38.618 1.00 92.62 769 SER A CA 1
ATOM 6242 C C . SER A 1 769 ? -35.913 -4.189 39.416 1.00 92.62 769 SER A C 1
ATOM 6244 O O . SER A 1 769 ? -36.007 -4.400 40.623 1.00 92.62 769 SER A O 1
ATOM 6246 N N . TYR A 1 770 ? -34.759 -4.286 38.756 1.00 94.81 770 TYR A N 1
ATOM 6247 C CA . TYR A 1 770 ? -33.487 -4.582 39.396 1.00 94.81 770 TYR A CA 1
ATOM 6248 C C . TYR A 1 770 ? -33.112 -3.547 40.465 1.00 94.81 770 TYR A C 1
ATOM 6250 O O . TYR A 1 770 ? -32.907 -3.910 41.622 1.00 94.81 770 TYR A O 1
ATOM 6258 N N . PHE A 1 771 ? -33.052 -2.260 40.108 1.00 95.06 771 PHE A N 1
ATOM 6259 C CA . PHE A 1 771 ? -32.674 -1.217 41.066 1.00 95.06 771 PHE A CA 1
ATOM 6260 C C . PHE A 1 771 ? -33.726 -1.014 42.160 1.00 95.06 771 PHE A C 1
ATOM 6262 O O . PHE A 1 771 ? -33.354 -0.776 43.307 1.00 95.06 771 PHE A O 1
ATOM 6269 N N . ASP A 1 772 ? -35.018 -1.174 41.851 1.00 92.62 772 ASP A N 1
ATOM 6270 C CA . ASP A 1 772 ? -36.067 -1.136 42.871 1.00 92.62 772 ASP A CA 1
ATOM 6271 C C . ASP A 1 772 ? -35.862 -2.242 43.925 1.00 92.62 772 ASP A C 1
ATOM 6273 O O . ASP A 1 772 ? -36.086 -1.997 45.106 1.00 92.62 772 ASP A O 1
ATOM 6277 N N . ASN A 1 773 ? -35.418 -3.441 43.524 1.00 91.25 773 ASN A N 1
ATOM 6278 C CA . ASN A 1 773 ? -35.088 -4.529 44.452 1.00 91.25 773 ASN A CA 1
ATOM 6279 C C . ASN A 1 773 ? -33.810 -4.227 45.246 1.00 91.25 773 ASN A C 1
ATOM 6281 O O . ASN A 1 773 ? -33.803 -4.356 46.465 1.00 91.25 773 ASN A O 1
ATOM 6285 N N . VAL A 1 774 ? -32.737 -3.793 44.576 1.00 91.75 774 VAL A N 1
ATOM 6286 C CA . VAL A 1 774 ? -31.446 -3.491 45.226 1.00 91.75 774 VAL A CA 1
ATOM 6287 C C . VAL A 1 774 ? -31.576 -2.409 46.303 1.00 91.75 774 VAL A C 1
ATOM 6289 O O . VAL A 1 774 ? -30.869 -2.473 47.305 1.00 91.75 774 VAL A O 1
ATOM 6292 N N . PHE A 1 775 ? -32.471 -1.437 46.113 1.00 92.25 775 PHE A N 1
ATOM 6293 C CA . PHE A 1 775 ? -32.661 -0.307 47.027 1.00 92.25 775 PHE A CA 1
ATOM 6294 C C . PHE A 1 775 ? -33.942 -0.390 47.878 1.00 92.25 775 PHE A C 1
ATOM 6296 O O . PHE A 1 775 ? -34.309 0.607 48.505 1.00 92.25 775 PHE A O 1
ATOM 6303 N N . ASP A 1 776 ? -34.621 -1.545 47.902 1.00 89.25 776 ASP A N 1
ATOM 6304 C CA . ASP A 1 776 ? -35.873 -1.772 48.643 1.00 89.25 776 ASP A CA 1
ATOM 6305 C C . ASP A 1 776 ? -36.946 -0.689 48.374 1.00 89.25 776 ASP A C 1
ATOM 6307 O O . ASP A 1 776 ? -37.566 -0.144 49.288 1.00 89.25 776 ASP A O 1
ATOM 6311 N N . LEU A 1 777 ? -37.146 -0.333 47.100 1.00 88.12 777 LEU A N 1
ATOM 6312 C CA . LEU A 1 777 ? -38.080 0.717 46.658 1.00 88.12 777 LEU A CA 1
ATOM 6313 C C . LEU A 1 777 ? -39.465 0.186 46.265 1.00 88.12 777 LEU A C 1
ATOM 6315 O O . LEU A 1 777 ? -40.331 0.976 45.879 1.00 88.12 777 LEU A O 1
ATOM 6319 N N . VAL A 1 778 ? -39.664 -1.133 46.313 1.00 79.12 778 VAL A N 1
ATOM 6320 C CA . VAL A 1 778 ? -40.974 -1.771 46.145 1.00 79.12 778 VAL A CA 1
ATOM 6321 C C . VAL A 1 778 ? -41.640 -1.843 47.517 1.00 79.12 778 VAL A C 1
ATOM 6323 O O . VAL A 1 778 ? -41.051 -2.391 48.450 1.00 79.12 778 VAL A O 1
ATOM 6326 N N . ASP A 1 779 ? -42.857 -1.306 47.651 1.00 51.97 779 ASP A N 1
ATOM 6327 C CA . ASP A 1 779 ? -43.629 -1.446 48.887 1.00 51.97 779 ASP A CA 1
ATOM 6328 C C . ASP A 1 779 ? -43.835 -2.932 49.193 1.00 51.97 779 ASP A C 1
ATOM 6330 O O . ASP A 1 779 ? -44.449 -3.668 48.417 1.00 51.97 779 ASP A O 1
ATOM 6334 N N . LYS A 1 780 ? -43.343 -3.372 50.355 1.00 43.25 780 LYS A N 1
ATOM 6335 C CA . LYS A 1 780 ? -43.704 -4.664 50.946 1.00 43.25 780 LYS A CA 1
ATOM 6336 C C . LYS A 1 780 ? -45.134 -4.560 51.491 1.00 43.25 780 LYS A C 1
ATOM 6338 O O . LYS A 1 780 ? -45.337 -4.552 52.703 1.00 43.25 780 LYS A O 1
ATOM 6343 N N . SER A 1 781 ? -46.132 -4.415 50.619 1.00 36.06 781 SER A N 1
ATOM 6344 C CA . SER A 1 781 ? -47.526 -4.592 51.024 1.00 36.06 781 SER A CA 1
ATOM 6345 C C . SER A 1 781 ? -47.801 -6.086 51.194 1.00 36.06 781 SER A C 1
ATOM 6347 O O . SER A 1 781 ? -47.605 -6.857 50.255 1.00 36.06 781 SER A O 1
ATOM 6349 N N . LYS A 1 782 ? -48.186 -6.429 52.426 1.00 31.64 782 LYS A N 1
ATOM 6350 C CA . LYS A 1 782 ? -48.622 -7.735 52.936 1.00 31.64 782 LYS A CA 1
ATOM 6351 C C . LYS A 1 782 ? -49.586 -8.487 52.030 1.00 31.64 782 LYS A C 1
ATOM 6353 O O . LYS A 1 782 ? -50.455 -7.818 51.427 1.00 31.64 782 LYS A O 1
#

Radius of gyration: 39.76 Å; Cα contacts (8 Å, |Δi|>4): 814; chains: 1; bounding box: 87×69×106 Å

Foldseek 3Di:
DVVVVVVVVVVVVVVPPCVVVCVVVVVPPPDPPPAFLLVLLLVLLLLLLLQLLLLLLLLCLQVVNDPVLLVLLLFLLFQSVLVVVLLPDPLVVVLVVLVLLLVLLVVLLVVQDPVLVVLLVVLLVVLVLLVLLLVLLVVVVVDPLLVLLVVLLVQLLDPVLLVLLLLADLVLLVLLLLLLVLLPDPDDDPPCFVVLLVSLVSNLVCLVRVLSSLVSLVCLCPPHVVVNCVSCVSVVVVVSLLVSLVVCLVCVVVLVCLLVSLVSLLVSLVSLLVSCVVQQAPCVLVVLVVSLVSVVRGLDSVSRDDDQSCLSPPHLVVSLCNVVSLVDPSCCVFFLVVFDSVLSVVSSVLVNVLSVLSVLLSVLSVVLSVLCVVQVVLSNLLSVLSNLLNNCNVVQPSVVSVLVVVLPVVLPQDRDDDPPLVVVLVVLSVLVVLLSVLSVLSSVLSVVLSVQADSVQSSQLSVVSNVDDADSGSVVRSVSSCPDRSVVRVSVNSVSSVVSSVSSVSSCVSSDPVSSVVSVVSSSVVVVCVVVGSSSSSSNSCNVRPDPSPSSVSSSSNSVSSNDSPSSVSNSVSSVSVVSSSVSVVVSVVSSNVSNVPDDDDPLRLSPLQPPSSLLSSLQSLLSVLSVLLSVLLSCLVLLVVLQVADPVLLVCQLPPQPDPVLNVCSVGVPVQSVLLNVLSVVLSVVSNVPSSHHLLSSLVSLVSSLPRAFDDQNLLSSLVSLVVVPDPDPSSVSSNVSSVVVNVGDGHSNVPSSSSVSSSVSSVSSSVSSCVVSVVDDPDD

Organism: NCBI:txid1503980

Nearest PDB structures (foldseek):
  5l7d-assembly1_A  TM=8.173E-02  e=9.178E+00  Homo sapiens

Sequence (782 aa):
MWIQKVIIFVVFCFESNESSRIETDRYRSVSAENDSNLLLVYKDLSILSRIVNAIALQSAAVHNAVKIREVVTEFLKADTKSFSAVVKNNLNHFLPILKDLEDRAVKLSRSVGSYERSVIDKLQKKNALISSYASVGFFLRGTHFMEKIDELFKYINTKNTKESVLACDPDVVQKTRSFYSLSKKNTIVSLNAKNNLEVISNLKKNRINLRKCMDNFKHYNENVKKVFKEKYMYFSFLLSFRNTIEEFHNDSSDLNKFETYTDTLKEVIQKTENSMDGRKSSKIGAMFRRGINHLQTITDSKNAPTRSWTAGFTDIKEMGRVSEDLKSKWFQDKISKGKSTEVLEKNLGEFFNFVEMMIELEKSWSTFQKLFFESSHFLEVTANKVNFTEYHSSKIDVKFLDEYRNIFKNCEYKSSFDSKHYSTFDKEKMVLKDINSVVDSINTWTSETVSSIDPDVFYSFLSQMNSTNLQSDAQASLDSIRSLNGYQSFNKLIEKFEKLETIQNTASTAFNENLISGAEPIISETIGEFQQSNFLVFSNCLVDKFTFSKEMSTAIEYVRSVLDITHFEPTRRLFSQFLEMRKHLTKVELSVKGVARTANVSDDNPLFKLEKPKEVSMSFSRGVNMIHDMAIAFQSRQILIEATGYNSDVSEVIRKNNPIDFVRSFWKNPAESINKLIEDLNKLDKFAATIKNENLLKIRTIFPLASKVIGFPDVFGSVYRQLKSYGYSDEEKLRNVENSKKLSELYLDFSSHRGYLPAAKLSVGNIKSYFDNVFDLVDKSK

Secondary structure (DSSP, 8-state):
--HHHHHHHHHHHHTTTTHHHHHHHHTTSS-TTS--HHHHHHHHHHHHHHHHHHHHHHHHHHTT---HHHHHHHHHT--HHHHHHHHHS-HHHHHHHHHHHHHHHHHHHHHS-HHHHHHHHHHHHHHHHHHHHHHHHHHHHHS-HHHHHHHHHHHHHSHHHHHHHTSS-HHHHHHHHHHHHHHT-SS--GGGHHHHHHHHHHHHHHHHHHHHHHHHHHHHIIIIIIHHHHHHHHHHHHHHHHHHHHHHHHHHHHHTTHHHHHHHHHHHHHHHHHHHTT-TT--HHHHHHHHHHHHHHHH-GGGPPPPSSSTT-SSHHHHHTHHHHHT-HHHIIIIITT---HHHHHHTHHHHHHHHHHHHHHHHHHHHHHHHHHHHHHHHHHHHHHHHHHHHTTT--THHHHHHHHHHHHS-------HHHHHHHHHHHHHHHHHHHHHHHHHHHHHHHHHHS-HHHHHHHHHHHHHSPPPSSHHHHHHHHHTSTTHHHHHHHHHTHHHHHHHHHHHHHHT-HHHHHHHHHHHHHHHHHHHHSHHHHHHHHHHHH---HHHHHHHHHHHHHHH--TTHHHHHHHHHHHHHHHHHHHHHHHHHHHHHHH----TT-TTTSSSSHHHHHHHHHHHHHHHHHHHHHHHTHHHHHHHHT--HHHHHHHHHH-S-HHHHHHTTSHHHHHHHHHHHHHHHHHHHHHHTTS-HHHHTTHHHHHTT-------HHHHHHHHHHH----HHHHHHHHHHHHHTTS----GGGTTHHHHHHHHHHHHHHHHHHHTT-S----

Mean predicted aligned error: 14.58 Å